Protein 7EE6 (pdb70)

Solvent-accessible surface area: 39726 Å² total; per-residue (Å²): 119,7,66,26,8,105,37,47,33,36,25,0,23,3,42,11,15,2,8,0,0,11,51,17,74,77,92,76,2,21,2,4,0,0,6,7,66,70,34,121,102,99,42,108,50,59,12,0,0,0,10,27,44,65,23,75,5,110,36,11,14,76,17,0,10,24,15,1,8,4,7,55,25,45,37,28,57,0,10,0,0,15,65,82,116,20,15,194,30,92,48,8,86,99,23,21,5,28,50,0,0,0,0,1,1,0,9,11,8,94,82,99,3,9,15,22,87,160,120,10,65,29,6,99,49,51,21,33,31,0,10,4,44,11,13,2,6,0,0,10,53,17,76,74,107,58,1,22,2,1,0,0,6,8,71,61,36,130,100,88,36,112,46,62,14,0,0,0,9,28,49,76,20,73,5,108,36,11,15,77,13,0,15,43,8,0,36,8,6,60,21,47,40,29,61,0,13,0,0,13,66,74,88,25,13,166,30,92,47,8,74,100,21,22,5,16,41,0,0,0,1,1,0,0,11,62,49,106,105,113,3,11,15,27,84,72,132,180,101,6,65,29,5,89,43,48,29,39,23,2,17,3,47,9,12,0,4,0,0,10,54,14,77,75,93,74,2,21,2,0,0,0,7,10,61,70,35,116,96,93,42,100,48,67,12,0,0,0,9,28,50,62,20,74,6,107,39,12,14,86,17,0,16,19,3,0,27,4,10,22,0,11,26,16,53,0,12,0,0,12,64,70,99,25,14,146,28,101,52,7,76,100,26,25,8,16,36,0,0,0,0,1,1,2,15,61,52,105,109,116,6,9,14,15,90,65,143,192,113,7,67,30,6,81,49,49,28,33,27,3,5,3,30,10,16,2,7,0,0,10,53,17,76,76,87,76,2,22,2,3,0,0,6,8,40,74,10,30,101,67,38,98,50,65,12,0,0,0,11,28,45,50,29,63,5,111,37,12,14,77,23,0,16,39,19,1,21,6,10,54,8,13,23,18,29,0,16,0,0,15,65,74,127,23,18,196,31,95,48,8,91,102,22,22,6,21,43,0,0,0,1,1,2,1,16,60,51,106,105,114,3,10,16,26,86,136,116,6,66,33,5,92,46,45,25,36,30,2,17,4,42,9,9,1,5,0,0,9,50,18,72,75,99,78,2,22,1,0,0,0,7,9,65,65,36,122,98,102,41,106,60,66,10,0,0,0,9,29,50,62,18,67,8,108,37,11,15,73,18,0,2,64,20,0,17,10,6,53,3,4,12,16,59,0,14,0,0,9,67,70,120,25,20,222,30,103,50,8,106,98,27,22,14,9,35,1,0,0,0,1,0,2,15,62,52,106,106,114,3,10,17,26,86,88,186,6,2,5,4,14,39,0,5,0,0,2,1,99,29,76,120,41,77,50,64,50,12,0,59,92,22,0,70,117,10,1,48,40,44,74,7,11,3,1,0,0,0,0,37,0,45,50,21,3,121,64,14,87,93,55,72,58,157,19,152,24,82,50,55,70,9,83,9,57,7,36,33,2,45,18,35,74,136,102,193,130,40,58,2,47,0,1,8,0,35,87,3,110,54,79,104,150,2,22,0,0,0,1,1,17,72,119,0,78,59,6,7,0,6,94,11,124,47,143,62,4,38,1,0,4,1,2,2,10,56,34,3,0,0,0,0,2,11,1,37,91,105,36,0,75,0,0,12,6,0,0,75,36,0,6,67,33,0,156,64,104,142,11,153,82,24,1,0,0,0,0,0,3,2,23,41,47,10,97,144,0,66,93,36,2,107,104,68,129,22,50,162,61,6,37,25,30,34,7,123,76,58,0,54,100,68,33,37,42,30,0,0,0,0,1,4,62,100,3,26,8,10,115,17,2,55,12,80,74,34,112,26,103,20,1,45,12,34,0,0,10,1,47,18,115,97,34,201,64,82,63,0,26,2,0,0,29,21,49,16,109,36,2,26,160,15,0,1,0,4,5,12,41,32,26,22,7,53,42,3,6,1,0,41,0,0,39,37,32,63,25,49,0,11,7,0,1,0,0,36,8,48,46,16,0,23,22,1,0,91,15,0,32,54,78,103,92,16,164,49,98,0,36,15,0,32,0,7,0,28,97,51,4,14,28,10,108,35,0,13,71,76,5,66,97,67,70,11,94,12,1,12,3,3,50,0,2,9,86,24,2,100,8,42,1,1,24,38,11,3,26,9,27,12,0,49,62,1,5,23,6,69,53,66,67,63,56,0,29,6,120,62,29,118,58,63,136,4,104,58,36,60,66,100,121,51,69,11,21,115,27,62,4,51,63,15,28,93,42,136,129,65,94,78,44,93,1,2,0,4,31,44,1,0,0,0,1,1,2,0,21,3,2,3,42,101,94,48,121,14,66,32,61,27,0,40,9,3,0,9,8,4,6,20,72

Secondary structure (DSSP, 8-state):
--TT-S-EEEEEEEEEEEEEEEEETTEEEEEEEEEEEBTTB--SS-EEEEESSSSS--TTHHHHHHHHHHHHHH---EEEEEESS----HHHHHHS-SPEEEEEEEBSSSS-BSS---/--TT-S-EEEEEEEEEEEEEEEEETTEEEEEEEEEEEBTTB--SS-EEEEESS-SS--S-HHHHHHHHHHHHHH---EEEEEESS----HHHHHHS-SPEEEEEEE-SBTTB-SS-----/--TT-S-EEEEEEEEEEEEEEEEETTEEEEEEEEEEEBTTB--SS-EEEEETTSSS--S-HHHHHHHHHHHHHH---EEEEEESS----HHHHHHS-SPEEEEEEE-SSSS--SS-----/--TT-S-EEEEEEEEEEEEEEEEETTEEEEEEEEEEEBTTB--SS-EEEEESSSSS--TTHHHHHHHHHHHHHH---EEEEEESS----HHHHHHS-SPEEEEEEEBSSSS-BSS---/--TT-S-EEEEEEEEEEEEEEEEETTEEEEEEEEEEEBTTB--SS-EEEEETTSSS--S-HHHHHHHHHHHHHH---EEEEEESS----HHHHHHS-SPEEEEEEE-SBTTB-SS----/-GGGS-EEEEE--BSSS-HHHIIIIIIHHHH-STTS-SEEEEES--S--TT-EE-------EES----EEEEEESS-SSS--EEEEEEEEE-SSS-EEEEEEEESS--SEEEEE--SSTTPPPEEEEEETTEEEEEEE--TTT-TTHHHHHHHHHHHHTSGGGTT-EEEEEEE-SS-HHHHHHHHHHTT-TTTEEEE--SS-SBTTSS--EEEEEETTSTTGGGEEEEE----SBSB--EEEEEPP--/--EEEEEESS-HHHHHHH-BB-S-SB--HHHHHTTTTSTTTT--BS-EEEES-HHHHHHHHHHHHT-TT--S-EEEEEEE--TTEEESHHHHHHHHTTT----HHHHHHHHHHTEEEESSPBPGGGEEEEEEEEE-TTT--EEEEEEEE-TT--------B-SPPTTPPPPPPP-----EEETTTEEGGGSGGGSB--------EEHHHHHHHHH--

InterPro domains:
  IPR008992 Enterotoxin [SSF50203] (18-135)

Foldseek 3Di:
DPPLQADKDWFKAFQDKDWDWDADPNDTKIKMKTFIDRVVHRDDPGMAMAICPFWPDNPCRVVVNVVSVVRNVVRATKMWRKDAQGDDPVVCCVVTRRIHTDDIWHAPDPPDTDDDYD/DDPLQAAKDWFKAFQDKDWDWDQDPNDTKIKMKTFIQRVPGRDPPGMAMAICPFWPDNPCRPVVVVVNVVRNVVRAIKMWRKAAQGDDRPVCCVVGHRIHTDDIWHAPDPPDTDDDYDDD/DDPLQADKDWQKAFQDKDWDWDQFPNDTKTKMKTAIQRVPHRDPPGIAMAICPFWPDNPCRVVVVVVSVVRNVVRAIKMWRWDAQGDPRPVVCVVTHRIHTDDIWHAPDPPDTDDDYDDD/DDPLQADKDWFKAFADKDWDWDQDPNDTKIKMKTAIARVPGHDDPGMAMAICPFWPDNPCRVVVVVVSVVRNVVRAIKMWGKDAQTDDRPVCCVVTHRIHTDDIWHAPDPPDTDDDYD/DDPLQADKDWFKAFQDKDWDWDQDPNDTKIKMKTAIDRVVHRDPPGIAMAICPFWPDNPCRVVVVVVRVVRNVVRATKMWRKDAQGDDRPVVCVVTHRIHTDDIWHAPDPPDTDDDYDD/DVQVFKEKEDEQAFDDDDLQCCVLPVVLVQADDPPHGAKYKYFQAQDHHPQWDWPPDQAQAPEDGADWTKTWHFSDDPVDTQIKIKIFHQADDPRHGGGIMMIHSDDFPHKHWHDFPDDSAHIKIWGHDVQEIEIEGAADQPALPCLLSNVVRVLVVQVPPVNVSHWYKYWYFSNHALVVSLVVCVVVVNNVQKDWAWDPWDFFPVGGTGTTMITGPPPPPPVQWHWAWDPDPNGRGTMIITHGHDPD/DFKWKAKAQDDCVACLVFFFFAQADDQAVLCVLLCQCFDQHVRHYLKAKTAPDPVVNQQQVLLQVVDPPHDGWMKMWMFTAAAQKEQCVQQVVVLVVLVDDDDPLSVVLRVVANIIMGSGTGHSQGTFKIWIWDADPVPSGIDTDDIGGRPNHHPDPGHYHHHHNPPRPRHDDDDDDFRWATGPSHGPSSANRRTDDCHDDDGTDGCVVVVVVVPDD

Structure (mmCIF, N/CA/C/O backbone):
data_7EE6
#
_entry.id   7EE6
#
_cell.length_a   115.997
_cell.length_b   184.170
_cell.length_c   68.838
_cell.angle_alpha   90.000
_cell.angle_beta   90.000
_cell.angle_gamma   90.000
#
_symmetry.space_group_name_H-M   'P 21 21 2'
#
loop_
_entity.id
_entity.type
_entity.pdbx_description
1 polymer 'Subtilase cytotoxin subunit B-like protein'
2 polymer 'Cytolethal distending toxin subunit B family protein'
3 polymer 'Pertussis-like toxin subunit ArtA'
4 non-polymer DI(HYDROXYETHYL)ETHER
5 non-polymer ACETONE
6 non-polymer GLYCEROL
7 non-polymer 'CITRATE ANION'
8 water water
#
loop_
_atom_site.group_PDB
_atom_site.id
_atom_site.type_symbol
_atom_site.label_atom_id
_atom_site.label_alt_id
_atom_site.label_comp_id
_atom_site.label_asym_id
_atom_site.label_entity_id
_atom_site.label_seq_id
_atom_site.pdbx_PDB_ins_code
_atom_site.Cartn_x
_atom_site.Cartn_y
_atom_site.Cartn_z
_atom_site.occupancy
_atom_site.B_iso_or_equiv
_atom_site.auth_seq_id
_atom_site.auth_comp_id
_atom_site.auth_asym_id
_atom_site.auth_atom_id
_atom_site.pdbx_PDB_model_num
ATOM 1 N N . ALA A 1 1 ? -2.17300 80.02400 53.21200 1.000 54.73025 22 ALA A N 1
ATOM 2 C CA . ALA A 1 1 ? -1.43200 80.76900 52.20100 1.000 55.26452 22 ALA A CA 1
ATOM 3 C C . ALA A 1 1 ? -2.35300 81.33500 51.11400 1.000 49.41908 22 ALA A C 1
ATOM 4 O O . ALA A 1 1 ? -2.63000 82.53500 51.11200 1.000 49.77176 22 ALA A O 1
ATOM 6 N N . MET A 1 2 ? -2.83700 80.48700 50.19800 1.000 47.97680 23 MET A N 1
ATOM 7 C CA . MET A 1 2 ? -3.74900 80.96000 49.15500 1.000 45.44229 23 MET A CA 1
ATOM 8 C C . MET A 1 2 ? -5.09900 81.30500 49.76700 1.000 42.05504 23 MET A C 1
ATOM 9 O O . MET A 1 2 ? -5.76900 80.42800 50.31400 1.000 44.33163 23 MET A O 1
ATOM 14 N N . ALA A 1 3 ? -5.51000 82.56700 49.65000 1.000 41.96556 24 ALA A N 1
ATOM 15 C CA . ALA A 1 3 ? -6.79100 82.99900 50.19600 1.000 43.61049 24 ALA A CA 1
ATOM 16 C C . ALA A 1 3 ? -7.95500 82.22700 49.56800 1.000 44.88959 24 ALA A C 1
ATOM 17 O O . ALA A 1 3 ? -8.01900 82.03800 48.34500 1.000 39.56790 24 ALA A O 1
ATOM 19 N N . ASP A 1 4 ? -8.87400 81.77800 50.43200 1.000 42.45772 25 ASP A N 1
ATOM 20 C CA . ASP A 1 4 ? -10.04900 80.97000 50.10100 1.000 41.04966 25 ASP A CA 1
ATOM 21 C C . ASP A 1 4 ? -9.69200 79.53300 49.72700 1.000 42.31034 25 ASP A C 1
ATOM 22 O O . ASP A 1 4 ? -10.54500 78.78800 49.21500 1.000 38.51778 25 ASP A O 1
ATOM 27 N N . TYR A 1 5 ? -8.46400 79.09600 50.02400 1.000 40.99439 26 TYR A N 1
ATOM 28 C CA . TYR A 1 5 ? -8.06300 77.70900 49.79900 1.000 36.88337 26 TYR A CA 1
ATOM 29 C C . TYR A 1 5 ? -7.75700 76.97300 51.10500 1.000 40.42327 26 TYR A C 1
ATOM 30 O O . TYR A 1 5 ? -7.15100 75.89500 51.07700 1.000 38.05456 26 TYR A O 1
ATOM 39 N N . ASP A 1 6 ? -8.19500 77.52000 52.24800 1.000 37.47818 27 ASP A N 1
ATOM 40 C CA . ASP A 1 6 ? -7.91700 76.93000 53.55800 1.000 40.24430 27 ASP A CA 1
ATOM 41 C C . ASP A 1 6 ? -8.86900 75.80700 53.93800 1.000 41.06019 27 ASP A C 1
ATOM 42 O O . ASP A 1 6 ? -8.55600 75.04300 54.85500 1.000 40.43906 27 ASP A O 1
ATOM 47 N N . THR A 1 7 ? -10.02400 75.69900 53.28700 1.000 38.10457 28 THR A N 1
ATOM 48 C CA . THR A 1 7 ? -11.02800 74.71300 53.65600 1.000 36.86495 28 THR A CA 1
ATOM 49 C C . THR A 1 7 ? -11.33000 73.82200 52.46000 1.000 38.37565 28 THR A C 1
ATOM 50 O O . THR A 1 7 ? -11.77000 74.30800 51.41200 1.000 37.26499 28 THR A O 1
ATOM 54 N N . TYR A 1 8 ? -11.11300 72.52200 52.62900 1.000 35.34634 29 TYR A N 1
ATOM 55 C CA . TYR A 1 8 ? -11.31000 71.56400 51.55600 1.000 38.34933 29 TYR A CA 1
ATOM 56 C C . TYR A 1 8 ? -11.71400 70.22400 52.15600 1.000 38.60989 29 TYR A C 1
ATOM 57 O O . TYR A 1 8 ? -11.52400 69.98600 53.35100 1.000 36.90442 29 TYR A O 1
ATOM 66 N N . VAL A 1 9 ? -12.28200 69.35300 51.31100 1.000 36.67545 30 VAL A N 1
ATOM 67 C CA . VAL A 1 9 ? -12.53200 67.94600 51.64300 1.000 33.92775 30 VAL A CA 1
ATOM 68 C C . VAL A 1 9 ? -11.95600 67.07700 50.52300 1.000 38.38355 30 VAL A C 1
ATOM 69 O O . VAL A 1 9 ? -12.17400 67.35400 49.33400 1.000 37.14656 30 VAL A O 1
ATOM 73 N N . SER A 1 10 ? -11.20800 66.04000 50.90200 1.000 37.21236 31 SER A N 1
ATOM 74 C CA . SER A 1 10 ? -10.35300 65.29300 49.99200 1.000 37.12814 31 SER A CA 1
ATOM 75 C C . SER A 1 10 ? -10.90400 63.89900 49.74800 1.000 37.61240 31 SER A C 1
ATOM 76 O O . SER A 1 10 ? -11.54600 63.30300 50.61700 1.000 37.47555 31 SER A O 1
ATOM 79 N N . ASN A 1 11 ? -10.60000 63.36300 48.56700 1.000 37.32553 32 ASN A N 1
ATOM 80 C CA . ASN A 1 11 ? -10.94500 61.98500 48.22900 1.000 37.95718 32 ASN A CA 1
ATOM 81 C C . ASN A 1 11 ? -12.44900 61.74000 48.36400 1.000 41.41549 32 ASN A C 1
ATOM 82 O O . ASN A 1 11 ? -12.89900 60.78400 49.00700 1.000 42.29454 32 ASN A O 1
ATOM 87 N N . VAL A 1 12 ? -13.22900 62.63400 47.76600 1.000 36.11749 33 VAL A N 1
ATOM 88 C CA . VAL A 1 12 ? -14.66200 62.47900 47.68900 1.000 36.23329 33 VAL A CA 1
ATOM 89 C C . VAL A 1 12 ? -15.03100 62.23500 46.22900 1.000 38.90730 33 VAL A C 1
ATOM 90 O O . VAL A 1 12 ? -14.19300 62.30800 45.32800 1.000 36.12012 33 VAL A O 1
ATOM 94 N N . GLN A 1 13 ? -16.29800 61.89200 46.00700 1.000 35.47004 34 GLN A N 1
ATOM 95 C CA . GLN A 1 13 ? -16.83900 61.73300 44.67200 1.000 35.85693 34 GLN A CA 1
ATOM 96 C C . GLN A 1 13 ? -18.06300 62.62100 44.57400 1.000 37.48871 34 GLN A C 1
ATOM 97 O O . GLN A 1 13 ? -18.77800 62.81100 45.56300 1.000 37.17551 34 GLN A O 1
ATOM 103 N N . ILE A 1 14 ? -18.27500 63.20900 43.40100 1.000 34.82786 35 ILE A N 1
ATOM 104 C CA . ILE A 1 14 ? -19.47100 64.00400 43.17900 1.000 30.96687 35 ILE A CA 1
ATOM 105 C C . ILE A 1 14 ? -20.56400 63.03700 42.75000 1.000 32.64339 35 ILE A C 1
ATOM 106 O O . ILE A 1 14 ? -20.50100 62.47300 41.65300 1.000 33.12502 35 ILE A O 1
ATOM 111 N N . ASN A 1 15 ? -21.55700 62.82600 43.61900 1.000 32.45126 36 ASN A N 1
ATOM 112 C CA . ASN A 1 15 ? -22.61600 61.86200 43.34100 1.000 35.08315 36 ASN A CA 1
ATOM 113 C C . ASN A 1 15 ? -23.97800 62.51100 43.15000 1.000 33.92249 36 ASN A C 1
ATOM 114 O O . ASN A 1 15 ? -24.97200 61.79200 43.02900 1.000 36.18065 36 ASN A O 1
ATOM 119 N N . ASN A 1 16 ? -24.06600 63.83500 43.13800 1.000 33.58034 37 ASN A N 1
ATOM 120 C CA . ASN A 1 16 ? -25.33500 64.55400 42.85600 1.000 34.05145 37 ASN A CA 1
ATOM 121 C C . ASN A 1 16 ? -24.99500 65.88500 42.18400 1.000 35.66217 37 ASN A C 1
ATOM 122 O O . ASN A 1 16 ? -23.92400 66.36600 42.39800 1.000 35.68059 37 ASN A O 1
ATOM 127 N N . LEU A 1 17 ? -25.92700 66.45300 41.44100 1.000 31.73538 38 LEU A N 1
ATOM 128 C CA . LEU A 1 17 ? -25.68000 67.68700 40.67500 1.000 34.00145 38 LEU A CA 1
ATOM 129 C C . LEU A 1 17 ? -26.97500 68.46400 40.54500 1.000 36.37278 38 LEU A C 1
ATOM 130 O O . LEU A 1 17 ? -27.97300 67.85000 40.35300 1.000 34.86471 38 LEU A O 1
ATOM 135 N N . SER A 1 18 ? -26.90900 69.77700 40.59600 1.000 32.10385 39 SER A N 1
ATOM 136 C CA . SER A 1 18 ? -28.12000 70.60200 40.45400 1.000 33.31978 39 SER A CA 1
ATOM 137 C C . SER A 1 18 ? -27.79300 71.82600 39.61900 1.000 35.62006 39 SER A C 1
ATOM 138 O O . SER A 1 18 ? -26.86300 72.48600 39.94800 1.000 35.17001 39 SER A O 1
ATOM 141 N N . TYR A 1 19 ? -28.54700 72.07300 38.56500 1.000 31.86435 40 TYR A N 1
ATOM 142 C CA . TYR A 1 19 ? -28.38100 73.30100 37.80800 1.000 30.91950 40 TYR A CA 1
ATOM 143 C C . TYR A 1 19 ? -29.73700 73.96000 37.64300 1.000 33.14345 40 TYR A C 1
ATOM 144 O O . TYR A 1 19 ? -30.72400 73.28200 37.32200 1.000 34.28569 40 TYR A O 1
ATOM 153 N N . GLY A 1 20 ? -29.78500 75.28200 37.85500 1.000 32.61444 41 GLY A N 1
ATOM 154 C CA . GLY A 1 20 ? -31.05700 75.98800 37.80500 1.000 32.74340 41 GLY A CA 1
ATOM 155 C C . GLY A 1 20 ? -30.89500 77.47100 37.55100 1.000 35.48320 41 GLY A C 1
ATOM 156 O O . GLY A 1 20 ? -29.80400 78.03800 37.65600 1.000 32.26703 41 GLY A O 1
ATOM 157 N N . VAL A 1 21 ? -32.01400 78.09500 37.17900 1.000 34.27253 42 VAL A N 1
ATOM 158 C CA . VAL A 1 21 ? -32.11800 79.54400 37.04700 1.000 33.70667 42 VAL A CA 1
ATOM 159 C C . VAL A 1 21 ? -33.05300 80.02300 38.14900 1.000 36.42016 42 VAL A C 1
ATOM 160 O O . VAL A 1 21 ? -34.03500 79.35100 38.47600 1.000 37.51502 42 VAL A O 1
ATOM 164 N N . TYR A 1 22 ? -32.73700 81.16000 38.75000 1.000 37.41764 43 TYR A N 1
ATOM 165 C CA . TYR A 1 22 ? -33.41700 81.52100 39.98400 1.000 37.32553 43 TYR A CA 1
ATOM 166 C C . TYR A 1 22 ? -33.31100 83.02500 40.20500 1.000 39.23892 43 TYR A C 1
ATOM 167 O O . TYR A 1 22 ? -32.28100 83.63600 39.88400 1.000 38.17300 43 TYR A O 1
ATOM 176 N N . THR A 1 23 ? -34.37700 83.61000 40.75200 1.000 38.78360 44 THR A N 1
ATOM 177 C CA . THR A 1 23 ? -34.38500 85.02000 41.13600 1.000 43.11306 44 THR A CA 1
ATOM 178 C C . THR A 1 23 ? -33.98800 85.15400 42.60500 1.000 42.01556 44 THR A C 1
ATOM 179 O O . THR A 1 23 ? -34.58600 84.50800 43.47200 1.000 42.50510 44 THR A O 1
ATOM 183 N N . SER A 1 24 ? -32.98600 85.99000 42.88400 1.000 41.11282 45 SER A N 1
ATOM 184 C CA . SER A 1 24 ? -32.53100 86.20100 44.25400 1.000 45.27122 45 SER A CA 1
ATOM 185 C C . SER A 1 24 ? -32.08000 87.64900 44.42100 1.000 45.24490 45 SER A C 1
ATOM 186 O O . SER A 1 24 ? -31.27800 88.14300 43.62100 1.000 41.41286 45 SER A O 1
ATOM 189 N N . GLY A 1 25 ? -32.59500 88.32100 45.45400 1.000 47.73204 46 GLY A N 1
ATOM 190 C CA . GLY A 1 25 ? -32.30700 89.73600 45.69700 1.000 46.39767 46 GLY A CA 1
ATOM 191 C C . GLY A 1 25 ? -32.60800 90.67700 44.54900 1.000 46.63717 46 GLY A C 1
ATOM 192 O O . GLY A 1 25 ? -31.85500 91.63500 44.32600 1.000 46.73981 46 GLY A O 1
ATOM 193 N N . GLY A 1 26 ? -33.69400 90.43400 43.80900 1.000 44.97381 47 GLY A N 1
ATOM 194 C CA . GLY A 1 26 ? -34.01500 91.24100 42.64400 1.000 44.04739 47 GLY A CA 1
ATOM 195 C C . GLY A 1 26 ? -33.11900 91.03100 41.45000 1.000 41.86818 47 GLY A C 1
ATOM 196 O O . GLY A 1 26 ? -33.17100 91.82100 40.50400 1.000 46.28713 47 GLY A O 1
ATOM 197 N N . LYS A 1 27 ? -32.29900 90.00300 41.45900 1.000 39.59159 48 LYS A N 1
ATOM 198 C CA . LYS A 1 27 ? -31.35600 89.72700 40.38800 1.000 40.73383 48 LYS A CA 1
ATOM 199 C C . LYS A 1 27 ? -31.63400 88.34100 39.83400 1.000 41.67079 48 LYS A C 1
ATOM 200 O O . LYS A 1 27 ? -32.02600 87.43000 40.58400 1.000 40.76541 48 LYS A O 1
ATOM 206 N N . GLU A 1 28 ? -31.46000 88.20300 38.51500 1.000 39.64686 49 GLU A N 1
ATOM 207 C CA . GLU A 1 28 ? -31.66400 86.94700 37.79900 1.000 38.89414 49 GLU A CA 1
ATOM 208 C C . GLU A 1 28 ? -30.36100 86.15200 37.77600 1.000 37.79927 49 GLU A C 1
ATOM 209 O O . GLU A 1 28 ? -29.41100 86.53300 37.08500 1.000 39.11258 49 GLU A O 1
ATOM 215 N N . THR A 1 29 ? -30.32300 85.03800 38.49700 1.000 36.49385 50 THR A N 1
ATOM 216 C CA . THR A 1 29 ? -29.10600 84.24400 38.63000 1.000 35.21738 50 THR A CA 1
ATOM 217 C C . THR A 1 29 ? -29.20600 82.92700 37.86900 1.000 37.41238 50 THR A C 1
ATOM 218 O O . THR A 1 29 ? -30.29700 82.43400 37.57200 1.000 36.99654 50 THR A O 1
ATOM 222 N N . GLN A 1 30 ? -28.03600 82.34800 37.59000 1.000 35.04104 51 GLN A N 1
ATOM 223 C CA . GLN A 1 30 ? -27.86500 80.91700 37.43000 1.000 31.91962 51 GLN A CA 1
ATOM 224 C C . GLN A 1 30 ? -27.07800 80.38800 38.62300 1.000 35.65427 51 GLN A C 1
ATOM 225 O O . GLN A 1 30 ? -26.22600 81.08700 39.17500 1.000 34.13304 51 GLN A O 1
ATOM 231 N N . PHE A 1 31 ? -27.32700 79.13200 38.98300 1.000 31.29586 52 PHE A N 1
ATOM 232 C CA . PHE A 1 31 ? -26.53300 78.46900 40.00300 1.000 33.87248 52 PHE A CA 1
ATOM 233 C C . PHE A 1 31 ? -26.38700 77.00400 39.62800 1.000 35.18053 52 PHE A C 1
ATOM 234 O O . PHE A 1 31 ? -27.17900 76.45200 38.85300 1.000 34.02776 52 PHE A O 1
ATOM 242 N N . PHE A 1 32 ? -25.35500 76.38000 40.18100 1.000 34.58046 53 PHE A N 1
ATOM 243 C CA . PHE A 1 32 ? -25.27700 74.93000 40.21200 1.000 34.37254 53 PHE A CA 1
ATOM 244 C C . PHE A 1 32 ? -24.70100 74.51500 41.55800 1.000 35.68323 53 PHE A C 1
ATOM 245 O O . PHE A 1 32 ? -24.05000 75.30800 42.24900 1.000 32.07490 53 PHE A O 1
ATOM 253 N N . CYS A 1 33 ? -25.00300 73.27900 41.95200 1.000 33.61192 54 CYS A N 1
ATOM 254 C CA . CYS A 1 33 ? -24.52300 72.73800 43.21400 1.000 37.45186 54 CYS A CA 1
ATOM 255 C C . CYS A 1 33 ? -24.06000 71.31700 42.98300 1.000 37.51766 54 CYS A C 1
ATOM 256 O O . CYS A 1 33 ? -24.57500 70.61100 42.11100 1.000 37.25447 54 CYS A O 1
ATOM 259 N N . ILE A 1 34 ? -23.07800 70.90800 43.77400 1.000 35.84377 55 ILE A N 1
ATOM 260 C CA . ILE A 1 34 ? -22.59900 69.54100 43.73000 1.000 34.44360 55 ILE A CA 1
ATOM 261 C C . ILE A 1 34 ? -22.93000 68.86700 45.05200 1.000 36.44911 55 ILE A C 1
ATOM 262 O O . ILE A 1 34 ? -22.97000 69.50700 46.10800 1.000 38.24406 55 ILE A O 1
ATOM 267 N N . GLY A 1 35 ? -23.22400 67.57600 44.97800 1.000 36.81494 56 GLY A N 1
ATOM 268 C CA . GLY A 1 35 ? -23.37500 66.72800 46.15100 1.000 34.54362 56 GLY A CA 1
ATOM 269 C C . GLY A 1 35 ? -22.22100 65.73900 46.21000 1.000 36.32014 56 GLY A C 1
ATOM 270 O O . GLY A 1 35 ? -21.71000 65.29500 45.17300 1.000 35.46215 56 GLY A O 1
ATOM 271 N N . LEU A 1 36 ? -21.80500 65.41000 47.42200 1.000 34.74627 57 LEU A N 1
ATOM 272 C CA . LEU A 1 36 ? -20.60400 64.62800 47.65700 1.000 38.25195 57 LEU A CA 1
ATOM 273 C C . LEU A 1 36 ? -20.94100 63.37800 48.45200 1.000 41.19704 57 LEU A C 1
ATOM 274 O O . LEU A 1 36 ? -21.86500 63.36800 49.27700 1.000 39.84162 57 LEU A O 1
ATOM 279 N N . LYS A 1 37 ? -20.15900 62.33500 48.19600 1.000 38.32038 58 LYS A N 1
ATOM 280 C CA . LYS A 1 37 ? -20.04400 61.18800 49.07600 1.000 44.94223 58 LYS A CA 1
ATOM 281 C C . LYS A 1 37 ? -18.56500 60.85700 49.22200 1.000 45.40281 58 LYS A C 1
ATOM 282 O O . LYS A 1 37 ? -17.71700 61.35200 48.47100 1.000 42.48667 58 LYS A O 1
ATOM 288 N N . HIS A 1 38 ? -18.27100 60.02100 50.21500 1.000 52.37996 59 HIS A N 1
ATOM 289 C CA . HIS A 1 38 ? -16.93700 59.50200 50.50900 1.000 50.52185 59 HIS A CA 1
ATOM 290 C C . HIS A 1 38 ? -17.00100 57.98100 50.38500 1.000 55.37769 59 HIS A C 1
ATOM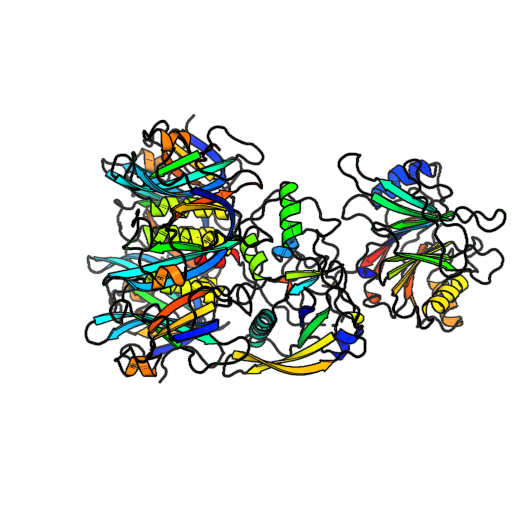 291 O O . HIS A 1 38 ? -17.18300 57.26800 51.37700 1.000 55.48034 59 HIS A O 1
ATOM 298 N N . GLY A 1 39 ? -16.85900 57.48800 49.15500 1.000 49.20064 60 GLY A N 1
ATOM 299 C CA . GLY A 1 39 ? -17.06600 56.07900 48.88400 1.000 54.95133 60 GLY A CA 1
ATOM 300 C C . GLY A 1 39 ? -18.51000 55.65400 49.09700 1.000 59.65978 60 GLY A C 1
ATOM 301 O O . GLY A 1 39 ? -19.42800 56.19200 48.46500 1.000 57.60691 60 GLY A O 1
ATOM 302 N N . SER A 1 40 ? -18.73000 54.69500 49.99000 1.000 60.80992 61 SER A N 1
ATOM 303 C CA . SER A 1 40 ? -20.07800 54.27500 50.34800 1.000 63.64710 61 SER A CA 1
ATOM 304 C C . SER A 1 40 ? -20.63400 55.04700 51.53700 1.000 63.40497 61 SER A C 1
ATOM 305 O O . SER A 1 40 ? -21.76700 54.78800 51.95800 1.000 65.60523 61 SER A O 1
ATOM 308 N N . GLU A 1 41 ? -19.87300 55.99500 52.06300 1.000 63.96030 62 GLU A N 1
ATOM 309 C CA . GLU A 1 41 ? -20.19400 56.70900 53.28800 1.000 65.16834 62 GLU A CA 1
ATOM 310 C C . GLU A 1 41 ? -20.83100 58.05000 52.92900 1.000 62.02586 62 GLU A C 1
ATOM 311 O O . GLU A 1 41 ? -20.40900 58.71200 51.97500 1.000 55.93039 62 GLU A O 1
ATOM 317 N N . ALA A 1 42 ? -21.85300 58.44000 53.68000 1.000 62.43643 63 ALA A N 1
ATOM 318 C CA . ALA A 1 42 ? -22.38400 59.79400 53.59700 1.000 59.05445 63 ALA A CA 1
ATOM 319 C C . ALA A 1 42 ? -21.60400 60.68900 54.55900 1.000 54.89606 63 ALA A C 1
ATOM 320 O O . ALA A 1 42 ? -21.20700 60.25200 55.64200 1.000 59.12551 63 ALA A O 1
ATOM 322 N N . ILE A 1 43 ? -21.35300 61.93100 54.14400 1.000 52.10362 64 ILE A N 1
ATOM 323 C CA . ILE A 1 43 ? -20.62500 62.89600 54.96100 1.000 49.49804 64 ILE A CA 1
ATOM 324 C C . ILE A 1 43 ? -21.53300 64.08800 55.23000 1.000 50.10074 64 ILE A C 1
ATOM 325 O O . ILE A 1 43 ? -22.48600 64.35100 54.49500 1.000 50.37446 64 ILE A O 1
ATOM 330 N N . SER A 1 44 ? -21.24600 64.80000 56.32000 1.000 49.67438 65 SER A N 1
ATOM 331 C CA . SER A 1 44 ? -22.13700 65.88400 56.72800 1.000 55.59614 65 SER A CA 1
ATOM 332 C C . SER A 1 44 ? -22.01700 67.08100 55.78800 1.000 52.00624 65 SER A C 1
ATOM 333 O O . SER A 1 44 ? -23.02800 67.64300 55.35700 1.000 55.50929 65 SER A O 1
ATOM 336 N N . ILE A 1 45 ? -20.79200 67.48400 55.45600 1.000 50.36657 66 ILE A N 1
ATOM 337 C CA . ILE A 1 45 ? -20.56500 68.60300 54.53300 1.000 51.51933 66 ILE A CA 1
ATOM 338 C C . ILE A 1 45 ? -20.50600 68.01800 53.12300 1.000 50.35077 66 ILE A C 1
ATOM 339 O O . ILE A 1 45 ? -19.44700 67.64100 52.61600 1.000 48.26368 66 ILE A O 1
ATOM 344 N N . ASN A 1 46 ? -21.67100 67.94700 52.47100 1.000 47.36094 67 ASN A N 1
ATOM 345 C CA . ASN A 1 46 ? -21.77700 67.20900 51.21700 1.000 45.46071 67 ASN A CA 1
ATOM 346 C C . ASN A 1 46 ? -22.45300 68.01700 50.11300 1.000 45.91866 67 ASN A C 1
ATOM 347 O O . ASN A 1 46 ? -22.99700 67.42200 49.17000 1.000 41.98135 67 ASN A O 1
ATOM 352 N N . ALA A 1 47 ? -22.47800 69.34900 50.23300 1.000 43.18676 68 ALA A N 1
ATOM 353 C CA . ALA A 1 47 ? -23.02200 70.20700 49.19100 1.000 40.72857 68 ALA A CA 1
ATOM 354 C C . ALA A 1 47 ? -22.34600 71.57500 49.24900 1.000 43.15517 68 ALA A C 1
ATOM 355 O O . ALA A 1 47 ? -22.00500 72.08100 50.32500 1.000 45.43439 68 ALA A O 1
ATOM 357 N N . MET A 1 48 ? -22.15600 72.15000 48.07100 1.000 36.63334 69 MET A N 1
ATOM 358 C CA . MET A 1 48 ? -21.59000 73.46700 47.85800 1.000 39.58633 69 MET A CA 1
ATOM 359 C C . MET A 1 48 ? -21.93400 73.91800 46.44500 1.000 38.75728 69 MET A C 1
ATOM 360 O O . MET A 1 48 ? -22.07100 73.10200 45.53100 1.000 36.52543 69 MET A O 1
ATOM 365 N N . CYS A 1 49 ? -22.11700 75.22800 46.29600 1.000 36.33857 70 CYS A N 1
ATOM 366 C CA . CYS A 1 49 ? -22.76000 75.81000 45.13200 1.000 35.26212 70 CYS A CA 1
ATOM 367 C C . CYS A 1 49 ? -21.91000 76.94200 44.57600 1.000 34.10146 70 CYS A C 1
ATOM 368 O O . CYS A 1 49 ? -20.99700 77.45100 45.23800 1.000 30.98793 70 CYS A O 1
ATOM 371 N N . LYS A 1 50 ? -22.26400 77.35800 43.35400 1.000 32.50653 71 LYS A N 1
ATOM 372 C CA . LYS A 1 50 ? -21.66900 78.51400 42.70400 1.000 33.07502 71 LYS A CA 1
ATOM 373 C C . LYS A 1 50 ? -22.76500 79.26300 41.95100 1.000 33.03291 71 LYS A C 1
ATOM 374 O O . LYS A 1 50 ? -23.61300 78.64200 41.30300 1.000 30.98266 71 LYS A O 1
ATOM 380 N N . VAL A 1 51 ? -22.75800 80.59300 42.05600 1.000 33.54086 72 VAL A N 1
ATOM 381 C CA . VAL A 1 51 ? -23.78700 81.45500 41.46600 1.000 34.54625 72 VAL A CA 1
ATOM 382 C C . VAL A 1 51 ? -23.11100 82.39400 40.47700 1.000 34.51730 72 VAL A C 1
ATOM 383 O O . VAL A 1 51 ? -21.97200 82.82000 40.70400 1.000 33.62772 72 VAL A O 1
ATOM 387 N N . ASP A 1 52 ? -23.78500 82.69800 39.35900 1.000 34.11462 73 ASP A N 1
ATOM 388 C CA . ASP A 1 52 ? -23.05400 83.44600 38.33700 1.000 35.16211 73 ASP A CA 1
ATOM 389 C C . ASP A 1 52 ? -22.90500 84.92600 38.69600 1.000 34.61731 73 ASP A C 1
ATOM 390 O O . ASP A 1 52 ? -21.86000 85.51100 38.40300 1.000 34.47782 73 ASP A O 1
ATOM 395 N N . VAL A 1 53 ? -23.88400 85.52900 39.36700 1.000 35.54110 74 VAL A N 1
ATOM 396 C CA . VAL A 1 53 ? -23.85700 86.96100 39.65700 1.000 37.34921 74 VAL A CA 1
ATOM 397 C C . VAL A 1 53 ? -23.78400 87.23800 41.16300 1.000 38.66516 74 VAL A C 1
ATOM 398 O O . VAL A 1 53 ? -24.11200 88.32200 41.60600 1.000 38.12562 74 VAL A O 1
ATOM 402 N N . TYR A 1 54 ? -23.35000 86.25200 41.94900 1.000 38.53357 75 TYR A N 1
ATOM 403 C CA . TYR A 1 54 ? -23.19600 86.38700 43.39000 1.000 36.50174 75 TYR A CA 1
ATOM 404 C C . TYR A 1 54 ? -21.98800 85.57600 43.83500 1.000 36.81494 75 TYR A C 1
ATOM 405 O O . TYR A 1 54 ? -21.46300 84.73500 43.09300 1.000 34.71995 75 TYR A O 1
ATOM 414 N N . GLY A 1 55 ? -21.55700 85.83600 45.05800 1.000 35.79903 76 GLY A N 1
ATOM 415 C CA . GLY A 1 55 ? -20.47800 85.10200 45.68500 1.000 38.35460 76 GLY A CA 1
ATOM 416 C C . GLY A 1 55 ? -19.18000 85.89400 45.73900 1.000 39.61528 76 GLY A C 1
ATOM 417 O O . GLY A 1 55 ? -19.06200 87.00900 45.22800 1.000 33.76721 76 GLY A O 1
ATOM 418 N N . ASN A 1 56 ? -18.18800 85.26100 46.38700 1.000 37.32816 77 ASN A N 1
ATOM 419 C CA . ASN A 1 56 ? -16.85800 85.85600 46.49200 1.000 38.15194 77 ASN A CA 1
ATOM 420 C C . ASN A 1 56 ? -16.11700 85.85100 45.15500 1.000 39.96005 77 ASN A C 1
ATOM 421 O O . ASN A 1 56 ? -15.27000 86.71900 44.91900 1.000 37.88349 77 ASN A O 1
ATOM 426 N N . HIS A 1 57 ? -16.39300 84.87600 44.28300 1.000 36.79652 78 HIS A N 1
ATOM 427 C CA . HIS A 1 57 ? -15.73800 84.79600 42.97400 1.000 34.52256 78 HIS A CA 1
ATOM 428 C C . HIS A 1 57 ? -16.81300 84.48600 41.94000 1.000 34.73311 78 HIS A C 1
ATOM 429 O O . HIS A 1 57 ? -17.28600 83.35400 41.85900 1.000 38.58357 78 HIS A O 1
ATOM 436 N N . LYS A 1 58 ? -17.21400 85.49900 41.16600 1.000 33.98039 79 LYS A N 1
ATOM 437 C CA . LYS A 1 58 ? -18.25700 85.32500 40.16200 1.000 34.86997 79 LYS A CA 1
ATOM 438 C C . LYS A 1 58 ? -17.72700 84.69900 38.88600 1.000 34.88050 79 LYS A C 1
ATOM 439 O O . LYS A 1 58 ? -18.51300 84.13800 38.10900 1.000 31.80118 79 LYS A O 1
ATOM 445 N N . GLN A 1 59 ? -16.42800 84.82500 38.63600 1.000 29.56144 80 GLN A N 1
ATOM 446 C CA . GLN A 1 59 ? -15.85700 84.32200 37.40600 1.000 35.58585 80 GLN A CA 1
ATOM 447 C C . GLN A 1 59 ? -15.85000 82.78800 37.40700 1.000 33.00133 80 GLN A C 1
ATOM 448 O O . GLN A 1 59 ? -15.86900 82.13600 38.45400 1.000 31.12478 80 GLN A O 1
ATOM 454 N N . GLY A 1 60 ? -15.82800 82.21800 36.20900 1.000 29.65356 81 GLY A N 1
ATOM 455 C CA . GLY A 1 60 ? -15.59500 80.79500 36.07300 1.000 33.47243 81 GLY A CA 1
ATOM 456 C C . GLY A 1 60 ? -16.84400 79.95400 36.18600 1.000 31.68011 81 GLY A C 1
ATOM 457 O O . GLY A 1 60 ? -16.73800 78.74400 36.40700 1.000 29.89832 81 GLY A O 1
ATOM 458 N N . PHE A 1 61 ? -18.02400 80.55800 36.01500 1.000 30.50892 82 PHE A N 1
ATOM 459 C CA . PHE A 1 61 ? -19.25500 79.82200 36.23500 1.000 31.20901 82 PHE A CA 1
ATOM 460 C C . PHE A 1 61 ? -19.36100 78.64900 35.27300 1.000 29.70883 82 PHE A C 1
ATOM 461 O O . PHE A 1 61 ? -19.57700 77.50700 35.70000 1.000 30.83001 82 PHE A O 1
ATOM 469 N N . ASP A 1 62 ? -19.19100 78.91500 33.96900 1.000 28.81661 83 ASP A N 1
ATOM 470 C CA . ASP A 1 62 ? -19.31100 77.86600 32.96200 1.000 30.57998 83 ASP A CA 1
ATOM 471 C C . ASP 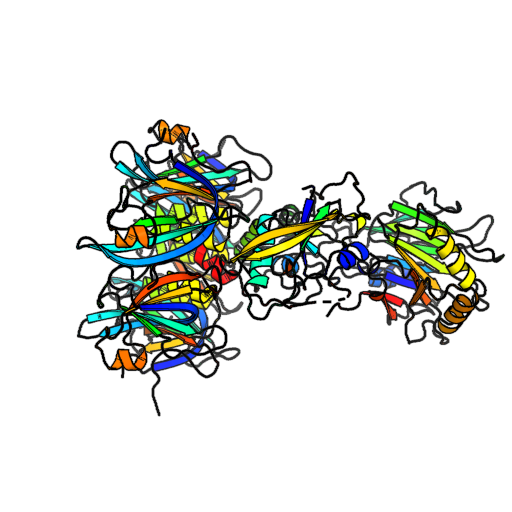A 1 62 ? -18.22900 76.80300 33.13900 1.000 31.95646 83 ASP A C 1
ATOM 472 O O . ASP A 1 62 ? -18.50400 75.59200 33.05800 1.000 31.00372 83 ASP A O 1
ATOM 477 N N . ASN A 1 63 ? -16.99100 77.23100 33.37800 1.000 29.41932 84 ASN A N 1
ATOM 478 C CA . ASN A 1 63 ? -15.91300 76.25400 33.48800 1.000 32.17228 84 ASN A CA 1
ATOM 479 C C . ASN A 1 63 ? -16.08800 75.37100 34.71900 1.000 31.45904 84 ASN A C 1
ATOM 480 O O . ASN A 1 63 ? -15.93500 74.15000 34.62600 1.000 28.73766 84 ASN A O 1
ATOM 485 N N . MET A 1 64 ? -16.45800 75.95900 35.86700 1.000 30.83528 85 MET A N 1
ATOM 486 C CA . MET A 1 64 ? -16.71500 75.14800 37.05500 1.000 32.10648 85 MET A CA 1
ATOM 487 C C . MET A 1 64 ? -17.93400 74.24900 36.86400 1.000 32.57496 85 MET A C 1
ATOM 488 O O . MET A 1 64 ? -17.94900 73.11000 37.35600 1.000 32.22755 85 MET A O 1
ATOM 493 N N A LEU A 1 65 ? -18.96800 74.75200 36.18600 0.520 35.13579 86 LEU A N 1
ATOM 494 N N B LEU A 1 65 ? -18.95700 74.74200 36.16200 0.480 36.28330 86 LEU A N 1
ATOM 495 C CA A LEU A 1 65 ? -20.12900 73.93000 35.88500 0.520 32.60654 86 LEU A CA 1
ATOM 496 C CA B LEU A 1 65 ? -20.13100 73.92800 35.88700 0.480 31.91698 86 LEU A CA 1
ATOM 497 C C A LEU A 1 65 ? -19.72300 72.69100 35.09600 0.520 33.78563 86 LEU A C 1
ATOM 498 C C B LEU A 1 65 ? -19.76000 72.69400 35.07200 0.480 32.09332 86 LEU A C 1
ATOM 499 O O A LEU A 1 65 ? -20.03300 71.55900 35.49000 0.520 34.26727 86 LEU A O 1
ATOM 500 O O B LEU A 1 65 ? -20.12500 71.56600 35.42900 0.480 33.98565 86 LEU A O 1
ATOM 509 N N . ASN A 1 66 ? -19.02200 72.88800 33.97500 1.000 30.39575 87 ASN A N 1
ATOM 510 C CA . ASN A 1 66 ? -18.63000 71.75600 33.14100 1.000 33.00396 87 ASN A CA 1
ATOM 511 C C . ASN A 1 66 ? -17.66100 70.83200 33.84800 1.000 32.96974 87 ASN A C 1
ATOM 512 O O . ASN A 1 66 ? -17.72500 69.61700 33.65300 1.000 32.48021 87 ASN A O 1
ATOM 517 N N . THR A 1 67 ? -16.77300 71.38600 34.67400 1.000 30.89055 88 THR A N 1
ATOM 518 C CA . THR A 1 67 ? -15.87100 70.56400 35.45500 1.000 31.59063 88 THR A CA 1
ATOM 519 C C . THR A 1 67 ? -16.64200 69.69400 36.44900 1.000 30.72474 88 THR A C 1
ATOM 520 O O . THR A 1 67 ? -16.39600 68.48500 36.53200 1.000 30.43523 88 THR A O 1
ATOM 524 N N . ALA A 1 68 ? -17.60100 70.27800 37.18600 1.000 31.26691 89 ALA A N 1
ATOM 525 C CA . ALA A 1 68 ? -18.44300 69.47600 38.07900 1.000 30.33258 89 ALA A CA 1
ATOM 526 C C . ALA A 1 68 ? -19.16300 68.38000 37.30500 1.000 32.18281 89 ALA A C 1
ATOM 527 O O . ALA A 1 68 ? -19.18200 67.22200 37.73000 1.000 32.97237 89 ALA A O 1
ATOM 529 N N . LYS A 1 69 ? -19.73400 68.72600 36.14500 1.000 33.03291 90 LYS A N 1
ATOM 530 C CA . LYS A 1 69 ? -20.44300 67.74200 35.33600 1.000 31.56168 90 LYS A CA 1
ATOM 531 C C . LYS A 1 69 ? -19.52200 66.59700 34.92000 1.000 30.69579 90 LYS A C 1
ATOM 532 O O . LYS A 1 69 ? -19.91300 65.42700 34.95900 1.000 30.68263 90 LYS A O 1
ATOM 538 N N . TYR A 1 70 ? -18.29200 66.91900 34.53500 1.000 29.59829 91 TYR A N 1
ATOM 539 C CA . TYR A 1 70 ? -17.32000 65.90200 34.14700 1.000 31.80381 91 TYR A CA 1
ATOM 540 C C . TYR A 1 70 ? -17.04000 64.93000 35.28800 1.000 32.16701 91 TYR A C 1
ATOM 541 O O . TYR A 1 70 ? -17.08700 63.71000 35.10400 1.000 32.44336 91 TYR A O 1
ATOM 550 N N . TYR A 1 71 ? -16.70500 65.44300 36.47200 1.000 30.57209 92 TYR A N 1
ATOM 551 C CA . TYR A 1 71 ? -16.36200 64.51500 37.55600 1.000 30.74842 92 TYR A CA 1
ATOM 552 C C . TYR A 1 71 ? -17.58700 63.75000 38.04500 1.000 31.10899 92 TYR A C 1
ATOM 553 O O . TYR A 1 71 ? -17.45500 62.62400 38.52600 1.000 32.56443 92 TYR A O 1
ATOM 562 N N . TYR A 1 72 ? -18.78600 64.32200 37.90900 1.000 32.29071 93 TYR A N 1
ATOM 563 C CA . TYR A 1 72 ? -19.99000 63.54900 38.20300 1.000 33.89880 93 TYR A CA 1
ATOM 564 C C . TYR A 1 72 ? -20.11800 62.37300 37.24800 1.000 33.09607 93 TYR A C 1
ATOM 565 O O . TYR A 1 72 ? -20.53400 61.27700 37.64700 1.000 33.36189 93 TYR A O 1
ATOM 574 N N . THR A 1 73 ? -19.73800 62.58000 35.98500 1.000 31.50378 94 THR A N 1
ATOM 575 C CA . THR A 1 73 ? -19.78500 61.50400 35.00100 1.000 36.60965 94 THR A CA 1
ATOM 576 C C . THR A 1 73 ? -18.74700 60.42800 35.29900 1.000 35.09368 94 THR A C 1
ATOM 577 O O . THR A 1 73 ? -19.07400 59.23800 35.35500 1.000 36.41752 94 THR A O 1
ATOM 581 N N . THR A 1 74 ? -17.49300 60.82400 35.50400 1.000 34.15673 95 THR A N 1
ATOM 582 C CA . THR A 1 74 ? -16.44400 59.83300 35.70600 1.000 37.79137 95 THR A CA 1
ATOM 583 C C . THR A 1 74 ? -16.57200 59.13700 37.05200 1.000 37.15972 95 THR A C 1
ATOM 584 O O . THR A 1 74 ? -16.11400 58.00500 37.19900 1.000 38.85729 95 THR A O 1
ATOM 588 N N . GLY A 1 75 ? -17.17600 59.79000 38.04000 1.000 36.72282 96 GLY A N 1
ATOM 589 C CA . GLY A 1 75 ? -17.14500 59.26700 39.39200 1.000 30.27205 96 GLY A CA 1
ATOM 590 C C . GLY A 1 75 ? -15.77700 59.31400 40.04600 1.000 37.47818 96 GLY A C 1
ATOM 591 O O . GLY A 1 75 ? -15.57800 58.66500 41.07900 1.000 37.56766 96 GLY A O 1
ATOM 592 N N . GLY A 1 76 ? -14.82800 60.08000 39.48500 1.000 35.07526 97 GLY A N 1
ATOM 593 C CA . GLY A 1 76 ? -13.45800 60.03800 39.96800 1.000 32.43547 97 GLY A CA 1
ATOM 594 C C . GLY A 1 76 ? -13.27600 60.68700 41.33200 1.000 36.92811 97 GLY A C 1
ATOM 595 O O . GLY A 1 76 ? -14.11000 61.44700 41.82300 1.000 35.05683 97 GLY A O 1
ATOM 596 N N . ASP A 1 77 ? -12.15400 60.36600 41.96600 1.000 35.00683 98 ASP A N 1
ATOM 597 C CA . ASP A 1 77 ? -11.81300 60.94700 43.25900 1.000 37.80190 98 ASP A CA 1
ATOM 598 C C . ASP A 1 77 ? -11.28400 62.36000 43.09400 1.000 34.13567 98 ASP A C 1
ATOM 599 O O . ASP A 1 77 ? -10.36500 62.59400 42.31000 1.000 31.85908 98 ASP A O 1
ATOM 604 N N . VAL A 1 78 ? -11.83800 63.29100 43.86300 1.000 35.48847 99 VAL A N 1
ATOM 605 C CA . VAL A 1 78 ? -11.49500 64.70200 43.75400 1.000 34.91208 99 VAL A CA 1
ATOM 606 C C . VAL A 1 78 ? -11.38800 65.31000 45.14900 1.000 34.68837 99 VAL A C 1
ATOM 607 O O . VAL A 1 78 ? -11.88200 64.76000 46.14000 1.000 34.02776 99 VAL A O 1
ATOM 611 N N . ARG A 1 79 ? -10.73200 66.46400 45.21200 1.000 34.60415 100 ARG A N 1
ATOM 612 C CA . ARG A 1 79 ? -10.74500 67.32600 46.38700 1.000 36.14381 100 ARG A CA 1
ATOM 613 C C . ARG A 1 79 ? -11.56300 68.56300 46.05700 1.000 34.35412 100 ARG A C 1
ATOM 614 O O . ARG A 1 79 ? -11.35800 69.18400 45.00200 1.000 32.74866 100 ARG A O 1
ATOM 622 N N . ILE A 1 80 ? -12.48900 68.91200 46.94700 1.000 31.45640 101 ILE A N 1
ATOM 623 C CA . ILE A 1 80 ? -13.33900 70.09000 46.77500 1.000 32.44600 101 ILE A CA 1
ATOM 624 C C . ILE A 1 80 ? -12.84500 71.16900 47.72600 1.000 35.18053 101 ILE A C 1
ATOM 625 O O . ILE A 1 80 ? -12.80100 70.94500 48.94300 1.000 34.56993 101 ILE A O 1
ATOM 630 N N . TYR A 1 81 ? -12.47200 72.33600 47.17600 1.000 33.10397 102 TYR A N 1
ATOM 631 C CA . TYR A 1 81 ? -12.19300 73.53000 47.98200 1.000 33.92512 102 TYR A CA 1
ATOM 632 C C . TYR A 1 81 ? -13.45600 74.37200 48.04700 1.000 34.90155 102 TYR A C 1
ATOM 633 O O . TYR A 1 81 ? -14.05100 74.68800 47.00800 1.000 33.94091 102 TYR A O 1
ATOM 642 N N . TYR A 1 82 ? -13.85100 74.75300 49.26100 1.000 32.86447 103 TYR A N 1
ATOM 643 C CA . TYR A 1 82 ? -15.09800 75.47000 49.45200 1.000 37.38343 103 TYR A CA 1
ATOM 644 C C . TYR A 1 82 ? -14.93300 76.52100 50.54500 1.000 39.47842 103 TYR A C 1
ATOM 645 O O . TYR A 1 82 ? -14.00200 76.47600 51.35300 1.000 38.19668 103 TYR A O 1
ATOM 654 N N . LYS A 1 83 ? -15.85700 77.47100 50.55700 1.000 33.85932 104 LYS A N 1
ATOM 655 C CA . LYS A 1 83 ? -15.87000 78.55000 51.52800 1.000 38.75728 104 LYS A CA 1
ATOM 656 C C . LYS A 1 83 ? -17.22900 78.55800 52.21600 1.000 39.87057 104 LYS A C 1
ATOM 657 O O . LYS A 1 83 ? -18.26400 78.44000 51.55000 1.000 37.26763 104 LYS A O 1
ATOM 663 N N . GLU A 1 84 ? -17.22200 78.71000 53.53500 1.000 37.32026 105 GLU A N 1
ATOM 664 C CA . GLU A 1 84 ? -18.42500 78.54100 54.32700 1.000 41.43655 105 GLU A CA 1
ATOM 665 C C . GLU A 1 84 ? -19.13500 79.86800 54.57000 1.000 41.77606 105 GLU A C 1
ATOM 666 O O . GLU A 1 84 ? -18.54700 80.94700 54.46900 1.000 40.62066 105 GLU A O 1
ATOM 672 N N . ASN A 1 85 ? -20.44200 79.76700 54.83900 1.000 40.62329 106 ASN A N 1
ATOM 673 C CA . ASN A 1 85 ? -21.26800 80.90600 55.22300 1.000 41.11282 106 ASN A CA 1
ATOM 674 C C . ASN A 1 85 ? -21.26400 82.01000 54.16600 1.000 43.31309 106 ASN A C 1
ATOM 675 O O . ASN A 1 85 ? -21.07500 83.18900 54.47700 1.000 47.23987 106 ASN A O 1
ATOM 680 N N . VAL A 1 86 ? -21.49700 81.63000 52.90600 1.000 44.05265 107 VAL A N 1
ATOM 681 C CA . VAL A 1 86 ? -21.48900 82.61600 51.82300 1.000 43.15781 107 VAL A CA 1
ATOM 682 C C . VAL A 1 86 ? -22.90100 83.05000 51.43500 1.000 41.99188 107 VAL A C 1
ATOM 683 O O . VAL A 1 86 ? -23.24200 84.23100 51.52700 1.000 44.18424 107 VAL A O 1
ATOM 687 N N . TRP A 1 87 ? -23.71300 82.10400 50.96100 1.000 42.02346 108 TRP A N 1
ATOM 688 C CA . TRP A 1 87 ? -25.03300 82.42500 50.42500 1.000 42.35508 108 TRP A CA 1
ATOM 689 C C . TRP A 1 87 ? -25.95800 82.91400 51.53200 1.000 45.44492 108 TRP A C 1
ATOM 690 O O . TRP A 1 87 ? -26.10100 82.26400 52.56700 1.000 46.32398 108 TRP A O 1
ATOM 701 N N . ARG A 1 88 ? -26.58000 84.06900 51.31200 1.000 48.91902 109 ARG A N 1
ATOM 702 C CA . ARG A 1 88 ? -27.41400 84.70400 52.32000 1.000 55.09345 109 ARG A CA 1
ATOM 703 C C . ARG A 1 88 ? -28.89300 84.40300 52.15400 1.000 54.13281 109 ARG A C 1
ATOM 704 O O . ARG A 1 88 ? -29.62300 84.43500 53.14600 1.000 60.10194 109 ARG A O 1
ATOM 712 N N . ASP A 1 89 ? -29.34900 84.13300 50.93300 1.000 51.96149 110 ASP A N 1
ATOM 713 C CA . ASP A 1 89 ? -30.71600 83.70800 50.64400 1.000 48.79796 110 ASP A CA 1
ATOM 714 C C . ASP A 1 89 ? -31.11000 82.53900 51.54800 1.000 50.10601 110 ASP A C 1
ATOM 715 O O . ASP A 1 89 ? -30.62100 81.41800 51.37000 1.000 49.84282 110 ASP A O 1
ATOM 720 N N . PRO A 1 90 ? -31.98800 82.75600 52.53300 1.000 53.01951 111 PRO A N 1
ATOM 721 C CA . PRO A 1 90 ? -32.30300 81.66700 53.47000 1.000 52.67210 111 PRO A CA 1
ATOM 722 C C . PRO A 1 90 ? -33.07400 80.53200 52.82700 1.000 48.05313 111 PRO A C 1
ATOM 723 O O . PRO A 1 90 ? -33.01700 79.41300 53.33400 1.000 50.63239 111 PRO A O 1
ATOM 727 N N . ASP A 1 91 ? -33.81900 80.78100 51.74600 1.000 47.19250 112 ASP A N 1
ATOM 728 C CA . ASP A 1 91 ? -34.47400 79.66800 51.06000 1.000 50.94558 112 ASP A CA 1
ATOM 729 C C . ASP A 1 91 ? -33.46700 78.83500 50.27700 1.000 47.28988 112 ASP A C 1
ATOM 730 O O . ASP A 1 91 ? -33.57900 77.60300 50.22500 1.000 43.37362 112 ASP A O 1
ATOM 735 N N . PHE A 1 92 ? -32.47900 79.49500 49.66200 1.000 46.06342 113 PHE A N 1
ATOM 736 C CA . PHE A 1 92 ? -31.44900 78.78800 48.90900 1.000 44.62640 113 PHE A CA 1
ATOM 737 C C . PHE A 1 92 ? -30.54600 77.97700 49.83900 1.000 44.96065 113 PHE A C 1
ATOM 738 O O . PHE A 1 92 ? -30.23600 76.81500 49.55100 1.000 43.35783 113 PHE A O 1
ATOM 746 N N . LYS A 1 93 ? -30.12100 78.57100 50.96000 1.000 42.79460 114 LYS A N 1
ATOM 747 C CA . LYS A 1 93 ? -29.31900 77.84500 51.94600 1.000 46.50558 114 LYS A CA 1
ATOM 748 C C . LYS A 1 93 ? -30.00800 76.56600 52.38900 1.000 45.77917 114 LYS A C 1
ATOM 749 O O . LYS A 1 93 ? -29.40100 75.49100 52.39900 1.000 45.76075 114 LYS A O 1
ATOM 755 N N . SER A 1 94 ? -31.27300 76.66200 52.79700 1.000 44.47902 115 SER A N 1
ATOM 756 C CA . SER A 1 94 ? -31.92900 75.45900 53.30000 1.000 46.73718 115 SER A CA 1
ATOM 757 C C . SER A 1 94 ? -32.23300 74.47500 52.17500 1.000 43.84473 115 SER A C 1
ATOM 758 O O . SER A 1 94 ? -32.17800 73.26000 52.39400 1.000 41.95503 115 SER A O 1
ATOM 761 N N . ALA A 1 95 ? -32.49600 74.96700 50.95400 1.000 43.95527 116 ALA A N 1
ATOM 762 C CA . ALA A 1 95 ? -32.72000 74.05900 49.83100 1.000 43.63155 116 ALA A CA 1
ATOM 763 C C . ALA A 1 95 ? -31.42700 73.40200 49.36400 1.000 42.57089 116 ALA A C 1
ATOM 764 O O . ALA A 1 95 ? -31.41800 72.21300 49.03100 1.000 43.14728 116 ALA A O 1
ATOM 766 N N . PHE A 1 96 ? -30.33600 74.16300 49.30100 1.000 43.27624 117 PHE A N 1
ATOM 767 C CA . PHE A 1 96 ? -29.08600 73.63500 48.76600 1.000 45.66600 117 PHE A CA 1
ATOM 768 C C . PHE A 1 96 ? -27.99200 73.76300 49.81200 1.000 44.57113 117 PHE A C 1
ATOM 769 O O . PHE A 1 96 ? -27.83500 72.88300 50.66000 1.000 47.65571 117 PHE A O 1
ATOM 777 N N . SER A 1 97 ? -27.26800 74.86900 49.79900 1.000 40.85490 118 SER A N 1
ATOM 778 C CA . SER A 1 97 ? -26.13300 75.01100 50.69600 1.000 44.60272 118 SER A CA 1
ATOM 779 C C . SER A 1 97 ? -25.84100 76.49100 50.89200 1.000 42.36297 118 SER A C 1
ATOM 780 O O . SER A 1 97 ? -26.17500 77.32900 50.04900 1.000 41.55761 118 SER A O 1
ATOM 783 N N . SER A 1 98 ? -25.19200 76.80300 52.00200 1.000 38.03088 119 SER A N 1
ATOM 784 C CA . SER A 1 98 ? -24.60700 78.12400 52.16500 1.000 43.46837 119 SER A CA 1
ATOM 785 C C . SER A 1 98 ? -23.13400 78.16900 51.77100 1.000 41.17336 119 SER A C 1
ATOM 786 O O . SER A 1 98 ? -22.49200 79.19800 51.98100 1.000 42.19190 119 SER A O 1
ATOM 789 N N . ARG A 1 99 ? -22.57800 77.08300 51.22400 1.000 36.98338 120 ARG A N 1
ATOM 790 C CA . ARG A 1 99 ? -21.15700 77.02300 50.88200 1.000 41.50234 120 ARG A CA 1
ATOM 791 C C . ARG A 1 99 ? -20.89200 77.37300 49.41700 1.000 38.99415 120 ARG A C 1
ATOM 792 O O . ARG A 1 99 ? -21.63200 76.95000 48.51900 1.000 36.54122 120 ARG A O 1
ATOM 800 N N . GLU A 1 100 ? -19.80300 78.10800 49.17400 1.000 37.08866 121 GLU A N 1
ATOM 801 C CA . GLU A 1 100 ? -19.40400 78.47300 47.81800 1.000 34.33306 121 GLU A CA 1
ATOM 802 C C . GLU A 1 100 ? -18.28500 77.55700 47.33000 1.000 36.74388 121 GLU A C 1
ATOM 803 O O . GLU A 1 100 ? -17.28100 77.35300 48.03400 1.000 33.58561 121 GLU A O 1
ATOM 809 N N . LEU A 1 101 ? -18.46700 77.00900 46.12300 1.000 34.13304 122 LEU A N 1
ATOM 810 C CA . LEU A 1 101 ? -17.45700 76.15700 45.50700 1.000 32.91447 122 LEU A CA 1
ATOM 811 C C . LEU A 1 101 ? -16.29400 77.01400 45.01700 1.000 33.56718 122 LEU A C 1
ATOM 812 O O . LEU A 1 101 ? -16.49900 77.98500 44.28000 1.000 31.59063 122 LEU A O 1
ATOM 817 N N . ILE A 1 102 ? -15.07200 76.64300 45.40400 1.000 31.43798 123 ILE A N 1
ATOM 818 C CA . ILE A 1 102 ? -13.87600 77.42100 45.10800 1.000 32.29071 123 ILE A CA 1
ATOM 819 C C . ILE A 1 102 ? -13.01200 76.75000 44.03700 1.000 34.75154 123 ILE A C 1
ATOM 820 O O . ILE A 1 102 ? -12.50100 77.41300 43.13400 1.000 32.11701 123 ILE A O 1
ATOM 825 N N . ALA A 1 103 ? -12.83600 75.43500 44.12700 1.000 31.76433 124 ALA A N 1
ATOM 826 C CA . ALA A 1 103 ? -11.90200 74.73500 43.26000 1.000 32.94869 124 ALA A CA 1
ATOM 827 C C . ALA A 1 103 ? -12.19000 73.24500 43.32800 1.000 33.98039 124 ALA A C 1
ATOM 828 O O . ALA A 1 103 ? -12.68400 72.74200 44.34800 1.000 32.44863 124 ALA A O 1
ATOM 830 N N . ILE A 1 104 ? -11.84900 72.54800 42.24100 1.000 32.49600 125 ILE A N 1
ATOM 831 C CA . ILE A 1 104 ? -11.93000 71.09300 42.16700 1.000 32.56706 125 ILE A CA 1
ATOM 832 C C . ILE A 1 104 ? -10.60500 70.57100 41.63100 1.000 31.55905 125 ILE A C 1
ATOM 833 O O . ILE A 1 104 ? -10.16200 70.99400 40.55700 1.000 32.97501 125 ILE A O 1
ATOM 838 N N . THR A 1 105 ? -9.98800 69.64400 42.35500 1.000 31.66432 126 THR A N 1
ATOM 839 C CA . THR A 1 105 ? -8.73400 69.02000 41.93800 1.000 35.39109 126 THR A CA 1
ATOM 840 C C . THR A 1 105 ? -8.86300 67.50800 42.05200 1.000 33.31189 126 THR A C 1
ATOM 841 O O . THR A 1 105 ? -9.72700 66.99900 42.76600 1.000 34.25411 126 THR A O 1
ATOM 845 N N . THR A 1 106 ? -7.99400 66.78300 41.34800 1.000 34.66731 127 THR A N 1
ATOM 846 C CA . THR A 1 106 ? -8.08800 65.32700 41.36300 1.000 35.69375 127 THR A CA 1
ATOM 847 C C . THR A 1 106 ? -7.18700 64.71700 42.43000 1.000 37.18077 127 THR A C 1
ATOM 848 O O . THR A 1 106 ? -6.20100 65.31300 42.88000 1.000 36.52280 127 THR A O 1
ATOM 852 N N . CYS A 1 107 ? -7.51500 63.48200 42.79300 1.000 37.63083 128 CYS A N 1
ATOM 853 C CA . CYS A 1 107 ? -6.74500 62.69200 43.75200 1.000 39.76003 128 CYS A CA 1
ATOM 854 C C . CYS A 1 107 ? -6.18500 61.47900 43.02800 1.000 36.29119 128 CYS A C 1
ATOM 855 O O . CYS A 1 107 ? -6.93800 60.62900 42.55600 1.000 39.92584 128 CYS A O 1
ATOM 858 N N . SER A 1 108 ? -4.88100 61.37800 42.97000 1.000 41.37601 129 SER A N 1
ATOM 859 C CA . SER A 1 108 ? -4.26100 60.22800 42.33300 1.000 43.61839 129 SER A CA 1
ATOM 860 C C . SER A 1 108 ? -3.98500 59.06500 43.29800 1.000 48.24526 129 SER A C 1
ATOM 861 O O . SER A 1 108 ? -3.60700 57.98000 42.85000 1.000 48.26895 129 SER A O 1
ATOM 864 N N . SER A 1 109 ? -4.22900 59.23500 44.59300 1.000 44.77642 130 SER A N 1
ATOM 865 C CA . SER A 1 109 ? -4.17200 58.12300 45.53500 1.000 48.10314 130 SER A CA 1
ATOM 866 C C . SER A 1 109 ? -5.10500 58.43900 46.69600 1.000 50.21392 130 SER A C 1
ATOM 867 O O . SER A 1 109 ? -5.70200 59.51500 46.76100 1.000 49.37171 130 SER A O 1
ATOM 870 N N . SER A 1 110 ? -5.21100 57.49200 47.63000 1.000 50.66397 131 SER A N 1
ATOM 871 C CA . SER A 1 110 ? -6.00300 57.70400 48.83400 1.000 49.88493 131 SER A CA 1
ATOM 872 C C . SER A 1 110 ? -5.39300 58.77000 49.73400 1.000 49.33749 131 SER A C 1
ATOM 873 O O . SER A 1 110 ? -6.06900 59.26900 50.63700 1.000 50.32182 131 SER A O 1
ATOM 876 N N . SER A 1 111 ? -4.13700 59.12800 49.49200 1.000 49.78228 132 SER A N 1
ATOM 877 C CA . SER A 1 111 ? -3.35100 60.02800 50.31800 1.000 46.63717 132 SER A CA 1
ATOM 878 C C . SER A 1 111 ? -3.13700 61.38900 49.68600 1.000 47.42937 132 SER A C 1
ATOM 879 O O . SER A 1 111 ? -2.87100 62.35500 50.40500 1.000 44.94223 132 SER A O 1
ATOM 882 N N . TYR A 1 112 ? -3.16400 61.47600 48.35400 1.000 44.98697 133 TYR A N 1
ATOM 883 C CA . TYR A 1 112 ? -2.66500 62.64600 47.65000 1.000 45.30017 133 TYR A CA 1
ATOM 884 C C . TYR A 1 112 ? -3.74400 63.19700 46.74200 1.000 42.60774 133 TYR A C 1
ATOM 885 O O . TYR A 1 112 ? -4.29400 62.46600 45.91100 1.000 42.75513 133 TYR A O 1
ATOM 894 N N . CYS A 1 113 ? -4.01600 64.49100 46.87600 1.000 38.68095 134 CYS A N 1
ATOM 895 C CA . CYS A 1 113 ? -4.78300 65.20200 45.86800 1.000 38.52304 134 CYS A CA 1
ATOM 896 C C . CYS A 1 113 ? -3.99500 66.44600 45.51100 1.000 41.78133 134 CYS A C 1
ATOM 897 O O . CYS A 1 113 ? -3.24000 66.98300 46.33000 1.000 40.50486 134 CYS A O 1
ATOM 900 N N . MET A 1 114 ? -4.17100 66.88700 44.27300 1.000 39.54421 135 MET A N 1
ATOM 901 C CA . MET A 1 114 ? -3.46400 68.05000 43.79000 1.000 37.79401 135 MET A CA 1
ATOM 902 C C . MET A 1 114 ? -3.97500 69.28200 44.54000 1.000 38.58621 135 MET A C 1
ATOM 903 O O . MET A 1 114 ? -5.12100 69.32500 44.99300 1.000 37.33606 135 MET A O 1
ATOM 908 N N . GLY A 1 115 ? -3.09600 70.25900 44.74600 1.000 38.58357 136 GLY A N 1
ATOM 909 C CA . GLY A 1 115 ? -3.49800 71.48600 45.39800 1.000 38.54673 136 GLY A CA 1
ATOM 910 C C . GLY A 1 115 ? -2.92400 71.65900 46.79400 1.000 41.76553 136 GLY A C 1
ATOM 911 O O . GLY A 1 115 ? -2.37000 70.73000 47.38600 1.000 43.99738 136 GLY A O 1
ATOM 912 N N . PRO A 1 116 ? -3.05200 72.86100 47.34600 1.000 41.51814 137 PRO A N 1
ATOM 913 C CA . PRO A 1 116 ? -2.43200 73.16200 48.64300 1.000 45.62126 137 PRO A CA 1
ATOM 914 C C . PRO A 1 116 ? -3.17800 72.54600 49.81200 1.000 44.79748 137 PRO A C 1
ATOM 915 O O . PRO A 1 116 ? -4.40200 72.42000 49.79600 1.000 41.33127 137 PRO A O 1
ATOM 919 N N . THR A 1 117 ? -2.41400 72.20500 50.85600 1.000 48.68215 138 THR A N 1
ATOM 920 C CA . THR A 1 117 ? -2.94100 71.63900 52.09700 1.000 52.75896 138 THR A CA 1
ATOM 921 C C . THR A 1 117 ? -2.46800 72.45700 53.29300 1.000 55.54350 138 THR A C 1
ATOM 922 O O . THR A 1 117 ? -1.55700 73.28200 53.18800 1.000 59.01760 138 THR A O 1
ATOM 926 N N . VAL A 1 118 ? -3.09100 72.21300 54.44500 1.000 65.29993 139 VAL A N 1
ATOM 927 C CA . VAL A 1 118 ? -2.70900 72.86500 55.71000 1.000 67.52652 139 VAL A CA 1
ATOM 928 C C . VAL A 1 118 ? -1.25200 72.63700 56.13200 1.000 65.16834 139 VAL A C 1
ATOM 929 O O . VAL A 1 118 ? -0.73900 71.51400 56.11200 1.000 68.82141 139 VAL A O 1
ATOM 933 N N . ALA B 1 1 ? -38.79200 78.59600 50.91400 1.000 61.76793 22 ALA B N 1
ATOM 934 C CA . ALA B 1 1 ? -39.48900 78.27400 49.67800 1.000 53.56432 22 ALA B CA 1
ATOM 935 C C . ALA B 1 1 ? -38.93900 79.09400 48.51200 1.000 53.26165 22 ALA B C 1
ATOM 936 O O . ALA B 1 1 ? -39.29800 80.26100 48.33300 1.000 48.47686 22 ALA B O 1
ATOM 938 N N . MET B 1 2 ? -38.07200 78.46200 47.71800 1.000 50.08495 23 MET B N 1
ATOM 939 C CA . MET B 1 2 ? -37.47900 79.12400 46.56000 1.000 46.88983 23 MET B CA 1
ATOM 940 C C . MET B 1 2 ? -38.53600 79.34800 45.48500 1.000 43.69734 23 MET B C 1
ATOM 941 O O . MET B 1 2 ? -39.22700 78.40600 45.07100 1.000 43.90263 23 MET B O 1
ATOM 946 N N . ALA B 1 3 ? -38.64400 80.59200 45.02700 1.000 40.81279 24 ALA B N 1
ATOM 947 C CA . ALA B 1 3 ? -39.62000 80.95600 44.00700 1.000 42.82092 24 ALA B CA 1
ATOM 948 C C . ALA B 1 3 ? -39.35500 80.20700 42.70400 1.000 44.24741 24 ALA B C 1
ATOM 949 O O . ALA B 1 3 ? -38.20500 80.08800 42.25300 1.000 40.47064 24 ALA B O 1
ATOM 951 N N . ASP B 1 4 ? -40.44100 79.70300 42.10700 1.000 44.01054 25 ASP B N 1
ATOM 952 C CA . ASP B 1 4 ? -40.44500 78.90100 40.87900 1.000 44.40006 25 ASP B CA 1
ATOM 953 C C . ASP B 1 4 ? -39.91500 77.48500 41.08100 1.000 40.99176 25 ASP B C 1
ATOM 954 O O . ASP B 1 4 ? -39.63000 76.79600 40.10100 1.000 42.85514 25 ASP B O 1
ATOM 959 N N . TYR B 1 5 ? -39.79200 76.99900 42.32100 1.000 44.23162 26 TYR B N 1
ATOM 960 C CA . TYR B 1 5 ? -39.28900 75.64300 42.55200 1.000 39.80740 26 TYR B CA 1
ATOM 961 C C . TYR B 1 5 ? -40.33200 74.73400 43.20500 1.000 43.85263 26 TYR B C 1
ATOM 962 O O . TYR B 1 5 ? -40.00300 73.61900 43.63600 1.000 41.18389 26 TYR B O 1
ATOM 971 N N . ASP B 1 6 ? -41.59700 75.15900 43.24900 1.000 41.53656 27 ASP B N 1
ATOM 972 C CA . ASP B 1 6 ? -42.63800 74.35500 43.88500 1.000 47.37410 27 ASP B CA 1
ATOM 973 C C . ASP B 1 6 ? -43.31000 73.36500 42.93100 1.000 49.07957 27 ASP B C 1
ATOM 974 O O . ASP B 1 6 ? -44.10000 72.53400 43.38800 1.000 48.70847 27 ASP B O 1
ATOM 979 N N . THR B 1 7 ? -43.00800 73.42200 41.63400 1.000 44.15529 28 THR B N 1
ATOM 980 C CA . THR B 1 7 ? -43.55500 72.49400 40.65400 1.000 46.11342 28 THR B CA 1
ATOM 981 C C . THR B 1 7 ? -42.42800 71.70400 40.00100 1.000 44.31321 28 THR B C 1
ATOM 982 O O . THR B 1 7 ? -41.52200 72.28900 39.40500 1.000 44.21846 28 THR B O 1
ATOM 986 N N . TYR B 1 8 ? -42.49900 70.38100 40.08800 1.000 45.63179 29 TYR B N 1
ATOM 987 C CA . TYR B 1 8 ? -41.43600 69.52500 39.59500 1.000 41.63394 29 TYR B CA 1
ATOM 988 C C . TYR B 1 8 ? -41.96000 68.10100 39.45700 1.000 45.31596 29 TYR B C 1
ATOM 989 O O . TYR B 1 8 ? -42.96800 67.73800 40.06600 1.000 45.04751 29 TYR B O 1
ATOM 998 N N . VAL B 1 9 ? -41.24300 67.29000 38.66000 1.000 39.13627 30 VAL B N 1
ATOM 999 C CA . VAL B 1 9 ? -41.42200 65.84000 38.60700 1.000 40.47854 30 VAL B CA 1
ATOM 1000 C C . VAL B 1 9 ? -40.07900 65.17800 38.90500 1.000 40.87069 30 VAL B C 1
ATOM 1001 O O . VAL B 1 9 ? -39.02900 65.64700 38.44300 1.000 37.69926 30 VAL B O 1
ATOM 1005 N N . SER B 1 10 ? -40.11900 64.07500 39.65900 1.000 39.01257 31 SER B N 1
ATOM 1006 C CA . SER B 1 10 ? -38.93400 63.43100 40.21000 1.000 39.67055 31 SER B CA 1
ATOM 1007 C C . SER B 1 10 ? -38.69100 62.07900 39.55200 1.000 38.90466 31 SER B C 1
ATOM 1008 O O . SER B 1 10 ? -39.62800 61.42700 39.08300 1.000 39.94426 31 SER B O 1
ATOM 1011 N N . ASN B 1 11 ? -37.42600 61.63700 39.57200 1.000 35.49899 32 ASN B N 1
ATOM 1012 C CA . ASN B 1 11 ? -37.06300 60.29000 39.10900 1.000 38.70464 32 ASN B CA 1
ATOM 1013 C C . ASN B 1 11 ? -37.56500 60.02600 37.69200 1.000 40.76278 32 ASN B C 1
ATOM 1014 O O . ASN B 1 11 ? -38.14600 58.97300 37.41000 1.000 41.98661 32 ASN B O 1
ATOM 1019 N N . VAL B 1 12 ? -37.38200 61.00700 36.81900 1.000 35.52794 33 VAL B N 1
ATOM 1020 C CA . VAL B 1 12 ? -37.69400 60.87900 35.41200 1.000 35.72797 33 VAL B CA 1
ATOM 1021 C C . VAL B 1 12 ? -36.37600 60.86600 34.64100 1.000 37.35448 33 VAL B C 1
ATOM 1022 O O . VAL B 1 12 ? -35.30700 61.13200 35.19000 1.000 36.52806 33 VAL B O 1
ATOM 1026 N N . GLN B 1 13 ? -36.45700 60.54400 33.35000 1.000 34.37781 34 GLN B N 1
ATOM 1027 C CA . GLN B 1 13 ? -35.29900 60.59300 32.47300 1.000 32.05121 34 GLN B CA 1
ATOM 1028 C C . GLN B 1 13 ? -35.69200 61.35200 31.22200 1.000 35.58848 34 GLN B C 1
ATOM 1029 O O . GLN B 1 13 ? -36.83600 61.25000 30.76800 1.000 36.60176 34 GLN B O 1
ATOM 1035 N N . ILE B 1 14 ? -34.74400 62.10600 30.66600 1.000 33.79089 35 ILE B N 1
ATOM 1036 C CA . ILE B 1 14 ? -34.97300 62.82800 29.41500 1.000 36.33594 35 ILE B CA 1
ATOM 1037 C C . ILE B 1 14 ? -34.82200 61.83300 28.26600 1.000 35.21475 35 ILE B C 1
ATOM 1038 O O . ILE B 1 14 ? -33.72000 61.34500 27.99500 1.000 35.45688 35 ILE B O 1
ATOM 1043 N N . ASN B 1 15 ? -35.92600 61.53300 27.58500 1.000 33.18819 36 ASN B N 1
ATOM 1044 C CA . ASN B 1 15 ? -35.91200 60.59100 26.47200 1.000 34.57520 36 ASN B CA 1
ATOM 1045 C C . ASN B 1 15 ? -36.23800 61.24100 25.12300 1.000 37.47555 36 ASN B C 1
ATOM 1046 O O . ASN B 1 15 ? -36.48100 60.52300 24.14900 1.000 40.07849 36 ASN B O 1
ATOM 1051 N N . ASN B 1 16 ? -36.26000 62.57000 25.03300 1.000 35.84904 37 ASN B N 1
ATOM 1052 C CA . ASN B 1 16 ? -36.47700 63.23000 23.74900 1.000 37.30974 37 ASN B CA 1
ATOM 1053 C C . ASN B 1 16 ? -35.93100 64.65100 23.83200 1.000 36.11486 37 ASN B C 1
ATOM 1054 O O . ASN B 1 16 ? -35.93600 65.27200 24.89300 1.000 36.19381 37 ASN B O 1
ATOM 1059 N N . LEU B 1 17 ? -35.48700 65.17000 22.69800 1.000 36.19118 38 LEU B N 1
ATOM 1060 C CA . LEU B 1 17 ? -34.96300 66.52600 22.63800 1.000 36.60439 38 LEU B CA 1
ATOM 1061 C C . LEU B 1 17 ? -35.44400 67.18200 21.35800 1.000 37.49923 38 LEU B C 1
ATOM 1062 O O . LEU B 1 17 ? -35.59800 66.52100 20.32500 1.000 39.36261 38 LEU B O 1
ATOM 1067 N N . SER B 1 18 ? -35.65700 68.49400 21.43700 1.000 37.03865 39 SER B N 1
ATOM 1068 C CA . SER B 1 18 ? -35.90100 69.34700 20.28500 1.000 37.60451 39 SER B CA 1
ATOM 1069 C C . SER B 1 18 ? -35.04500 70.59100 20.45100 1.000 37.49660 39 SER B C 1
ATOM 1070 O O . SER B 1 18 ? -34.95900 71.12600 21.55900 1.000 36.75967 39 SER B O 1
ATOM 1073 N N . TYR B 1 19 ? -34.40500 71.04000 19.36600 1.000 36.07275 40 TYR B N 1
ATOM 1074 C CA . TYR B 1 19 ? -33.74700 72.34500 19.31000 1.000 35.83588 40 TYR B CA 1
ATOM 1075 C C . TYR B 1 19 ? -34.05400 72.99600 17.96200 1.000 36.25435 40 TYR B C 1
ATOM 1076 O O . TYR B 1 19 ? -34.02700 72.32700 16.92400 1.000 34.97525 40 TYR B O 1
ATOM 1085 N N . GLY B 1 20 ? -34.32900 74.30100 17.97300 1.000 35.96221 41 GLY B N 1
ATOM 1086 C CA . GLY B 1 20 ? -34.71200 75.00000 16.75200 1.000 33.47243 41 GLY B CA 1
ATOM 1087 C C . GLY B 1 20 ? -34.56800 76.51200 16.85300 1.000 38.10194 41 GLY B C 1
ATOM 1088 O O . GLY B 1 20 ? -34.32300 77.08300 17.92800 1.000 35.29634 41 GLY B O 1
ATOM 1089 N N . VAL B 1 21 ? -34.71200 77.15800 15.69200 1.000 36.53596 42 VAL B N 1
ATOM 1090 C CA . VAL B 1 21 ? -34.75000 78.61400 15.59100 1.000 36.54122 42 VAL B CA 1
ATOM 1091 C C . VAL B 1 21 ? -36.10900 78.99000 15.01600 1.000 37.04128 42 VAL B C 1
ATOM 1092 O O . VAL B 1 21 ? -36.68700 78.25900 14.20300 1.000 39.28103 42 VAL B O 1
ATOM 1096 N N . TYR B 1 22 ? -36.63800 80.11800 15.47400 1.000 38.46777 43 TYR B N 1
ATOM 1097 C CA . TYR B 1 22 ? -38.05400 80.38400 15.29300 1.000 40.39168 43 TYR B CA 1
ATOM 1098 C C . TYR B 1 22 ? -38.31400 81.86100 15.53200 1.000 43.35783 43 TYR B C 1
ATOM 1099 O O . TYR B 1 22 ? -37.77700 82.45200 16.47900 1.000 40.63645 43 TYR B O 1
ATOM 1108 N N . THR B 1 23 ? -39.14700 82.44300 14.67200 1.000 45.38176 44 THR B N 1
ATOM 1109 C CA . THR B 1 23 ? -39.62200 83.80800 14.85400 1.000 42.82619 44 THR B CA 1
ATOM 1110 C C . THR B 1 23 ? -40.88500 83.77300 15.70300 1.000 43.84473 44 THR B C 1
ATOM 1111 O O . THR B 1 23 ? -41.80100 82.99100 15.43200 1.000 43.78157 44 THR B O 1
ATOM 1115 N N . SER B 1 24 ? -40.90800 84.57700 16.76200 1.000 43.13149 45 SER B N 1
ATOM 1116 C CA . SER B 1 24 ? -42.05500 84.58300 17.65900 1.000 45.95025 45 SER B CA 1
ATOM 1117 C C . SER B 1 24 ? -42.22200 85.97600 18.24500 1.000 48.95061 45 SER B C 1
ATOM 1118 O O . SER B 1 24 ? -41.26600 86.54100 18.79200 1.000 47.57939 45 SER B O 1
ATOM 1121 N N . GLY B 1 25 ? -43.43000 86.52700 18.10000 1.000 51.80621 46 GLY B N 1
ATOM 1122 C CA . GLY B 1 25 ? -43.70700 87.86800 18.58200 1.000 47.61624 46 GLY B CA 1
ATOM 1123 C C . GLY B 1 25 ? -42.79900 88.91900 17.99700 1.000 46.28186 46 GLY B C 1
ATOM 1124 O O . GLY B 1 25 ? -42.38000 89.83600 18.70900 1.000 44.78958 46 GLY B O 1
ATOM 1125 N N . GLY B 1 26 ? -42.45800 88.79800 16.71900 1.000 48.70321 47 GLY B N 1
ATOM 1126 C CA . GLY B 1 26 ? -41.57100 89.78000 16.13600 1.000 46.23712 47 GLY B CA 1
ATOM 1127 C C . GLY B 1 26 ? -40.14800 89.71900 16.64000 1.000 50.05863 47 GLY B C 1
ATOM 1128 O O . GLY B 1 26 ? -39.42600 90.71400 16.55300 1.000 53.88804 47 GLY B O 1
ATOM 1129 N N . LYS B 1 27 ? -39.70900 88.58000 17.16200 1.000 48.91902 48 LYS B N 1
ATOM 1130 C CA . LYS B 1 27 ? -38.29800 88.50000 17.50700 1.000 49.50067 48 LYS B CA 1
ATOM 1131 C C . LYS B 1 27 ? -37.74600 87.12600 17.14600 1.000 46.31608 48 LYS B C 1
ATOM 1132 O O . LYS B 1 27 ? -38.48000 86.12900 17.10600 1.000 44.10266 48 LYS B O 1
ATOM 1138 N N . GLU B 1 28 ? -36.46900 87.11800 16.79000 1.000 45.51335 49 GLU B N 1
ATOM 1139 C CA . GLU B 1 28 ? -35.75300 85.90000 16.44300 1.000 46.48715 49 GLU B CA 1
ATOM 1140 C C . GLU B 1 28 ? -35.37400 85.12400 17.70400 1.000 44.99487 49 GLU B C 1
ATOM 1141 O O . GLU B 1 28 ? -34.66200 85.64100 18.57000 1.000 43.26835 49 GLU B O 1
ATOM 1147 N N . THR B 1 29 ? -35.85000 83.88900 17.83000 1.000 38.47040 50 THR B N 1
ATOM 1148 C CA . THR B 1 29 ? -35.53300 83.12400 19.02600 1.000 41.29442 50 THR B CA 1
ATOM 1149 C C . THR B 1 29 ? -34.70700 81.88600 18.68300 1.000 41.07598 50 THR B C 1
ATOM 1150 O O . THR B 1 29 ? -34.62500 81.45100 17.52300 1.000 37.95455 50 THR B O 1
ATOM 1154 N N . GLN B 1 30 ? -34.07200 81.35300 19.72200 1.000 37.94402 51 GLN B N 1
ATOM 1155 C CA . GLN B 1 30 ? -33.70800 79.94900 19.83400 1.000 36.17276 51 GLN B CA 1
ATOM 1156 C C . GLN B 1 30 ? -34.60600 79.30400 20.87800 1.000 35.90694 51 GLN B C 1
ATOM 1157 O O . GLN B 1 30 ? -35.01500 79.95600 21.84400 1.000 35.31476 51 GLN B O 1
ATOM 1163 N N . PHE B 1 31 ? -34.86000 78.00400 20.72300 1.000 35.52531 52 PHE B N 1
ATOM 1164 C CA . PHE B 1 31 ? -35.54700 77.26400 21.77800 1.000 34.69890 52 PHE B CA 1
ATOM 1165 C C . PHE B 1 31 ? -35.05800 75.82200 21.79900 1.000 34.98314 52 PHE B C 1
ATOM 1166 O O . PHE B 1 31 ? -34.54400 75.30700 20.80100 1.000 36.62544 52 PHE B O 1
ATOM 1174 N N . PHE B 1 32 ? -35.21100 75.17800 22.95000 1.000 34.41728 53 PHE B N 1
ATOM 1175 C CA . PHE B 1 32 ? -35.09800 73.72600 23.03700 1.000 36.90179 53 PHE B CA 1
ATOM 1176 C C . PHE B 1 32 ? -36.18700 73.22000 23.96900 1.000 35.26212 53 PHE B C 1
ATOM 1177 O O . PHE B 1 32 ? -36.72400 73.97000 24.79100 1.000 37.20709 53 PHE B O 1
ATOM 1185 N N . CYS B 1 33 ? -36.56200 71.96600 23.78400 1.000 36.04116 54 CYS B N 1
ATOM 1186 C CA . CYS B 1 33 ? -37.55700 71.31900 24.62800 1.000 36.61228 54 CYS B CA 1
ATOM 1187 C C . CYS B 1 33 ? -37.05100 69.94000 24.98900 1.000 36.14644 54 CYS B C 1
ATOM 1188 O O . CYS B 1 33 ? -36.30900 69.31500 24.22400 1.000 40.48117 54 CYS B O 1
ATOM 1191 N N . ILE B 1 34 ? -37.42100 69.48200 26.17800 1.000 38.39671 55 ILE B N 1
ATOM 1192 C CA . ILE B 1 34 ? -37.07700 68.13200 26.60500 1.000 36.49648 55 ILE B CA 1
ATOM 1193 C C . ILE B 1 34 ? -38.36300 67.33000 26.69800 1.000 40.21798 55 ILE B C 1
ATOM 1194 O O . ILE B 1 34 ? -39.44200 67.86900 26.99600 1.000 34.21726 55 ILE B O 1
ATOM 1199 N N . GLY B 1 35 ? -38.24700 66.03500 26.40400 1.000 35.96747 56 GLY B N 1
ATOM 1200 C CA . GLY B 1 35 ? -39.32500 65.09000 26.59200 1.000 36.75704 56 GLY B CA 1
ATOM 1201 C C . GLY B 1 35 ? -38.94600 64.15200 27.72100 1.000 37.82296 56 GLY B C 1
ATOM 1202 O O . GLY B 1 35 ? -37.77000 63.83800 27.90800 1.000 36.41489 56 GLY B O 1
ATOM 1203 N N . LEU B 1 36 ? -39.94300 63.69600 28.47300 1.000 35.50689 57 LEU B N 1
ATOM 1204 C CA . LEU B 1 36 ? -39.68200 62.90000 29.66300 1.000 38.59147 57 LEU B CA 1
ATOM 1205 C C . LEU B 1 36 ? -40.36600 61.53700 29.58400 1.000 36.23856 57 LEU B C 1
ATOM 1206 O O . LEU B 1 36 ? -41.39900 61.37000 28.93100 1.000 35.19106 57 LEU B O 1
ATOM 1211 N N . LYS B 1 37 ? -39.77300 60.56700 30.26900 1.000 38.03351 58 LYS B N 1
ATOM 1212 C CA . LYS B 1 37 ? -40.41400 59.30600 30.63500 1.000 39.21523 58 LYS B CA 1
ATOM 1213 C C . LYS B 1 37 ? -40.13400 59.06900 32.11600 1.000 37.80190 58 LYS B C 1
ATOM 1214 O O . LYS B 1 37 ? -39.36400 59.80500 32.74200 1.000 35.62796 58 LYS B O 1
ATOM 1220 N N . HIS B 1 38 ? -40.75600 58.03600 32.68600 1.000 40.63382 59 HIS B N 1
ATOM 1221 C CA . HIS B 1 38 ? -40.57700 57.69600 34.10100 1.000 38.87835 59 HIS B CA 1
ATOM 1222 C C . HIS B 1 38 ? -40.19000 56.22500 34.19600 1.000 42.97884 59 HIS B C 1
ATOM 1223 O O . HIS B 1 38 ? -41.03900 55.36600 34.43700 1.000 43.12622 59 HIS B O 1
ATOM 1230 N N . GLY B 1 39 ? -38.89900 55.93400 34.02700 1.000 43.07359 60 GLY B N 1
ATOM 1231 C CA . GLY B 1 39 ? -38.45000 54.55400 33.93600 1.000 38.21774 60 GLY B CA 1
ATOM 1232 C C . GLY B 1 39 ? -39.04500 53.88900 32.70700 1.000 45.16857 60 GLY B C 1
ATOM 1233 O O . GLY B 1 39 ? -38.95200 54.42000 31.59500 1.000 44.68430 60 GLY B O 1
ATOM 1234 N N . SER B 1 40 ? -39.69100 52.74500 32.89800 1.000 43.10780 61 SER B N 1
ATOM 1235 C CA . SER B 1 40 ? -40.38100 52.05800 31.81600 1.000 47.61624 61 SER B CA 1
ATOM 1236 C C . SER B 1 40 ? -41.78600 52.59200 31.56900 1.000 48.22947 61 SER B C 1
ATOM 1237 O O . SER B 1 40 ? -42.47700 52.09600 30.67500 1.000 47.69256 61 SER B O 1
ATOM 1240 N N . GLU B 1 41 ? -42.23800 53.56700 32.33700 1.000 45.33175 62 GLU B N 1
ATOM 1241 C CA . GLU B 1 41 ? -43.57200 54.09300 32.14500 1.000 46.81877 62 GLU B CA 1
ATOM 1242 C C . GLU B 1 41 ? -43.52700 55.52300 31.62400 1.000 43.37099 62 GLU B C 1
ATOM 1243 O O . GLU B 1 41 ? -42.48800 56.19100 31.65200 1.000 41.87607 62 GLU B O 1
ATOM 1249 N N . ALA B 1 42 ? -44.63800 55.94800 31.03600 1.000 43.97633 63 ALA B N 1
ATOM 1250 C CA . ALA B 1 42 ? -44.79000 57.32900 30.60800 1.000 43.56575 63 ALA B CA 1
ATOM 1251 C C . ALA B 1 42 ? -45.13400 58.19800 31.81500 1.000 45.53967 63 ALA B C 1
ATOM 1252 O O . ALA B 1 42 ? -45.34600 57.70400 32.92800 1.000 43.69998 63 ALA B O 1
ATOM 1254 N N . ILE B 1 43 ? -45.19600 59.51500 31.59600 1.000 44.50534 64 ILE B N 1
ATOM 1255 C CA . ILE B 1 43 ? -45.56900 60.45300 32.64800 1.000 42.11031 64 ILE B CA 1
ATOM 1256 C C . ILE B 1 43 ? -46.45000 61.54300 32.04700 1.000 40.38116 64 ILE B C 1
ATOM 1257 O O . ILE B 1 43 ? -46.20500 62.01000 30.92900 1.000 42.73407 64 ILE B O 1
ATOM 1262 N N . SER B 1 44 ? -47.48800 61.94200 32.80000 1.000 41.49708 65 SER B N 1
ATOM 1263 C CA . SER B 1 44 ? -48.55900 62.79500 32.26500 1.000 39.72845 65 SER B CA 1
ATOM 1264 C C . SER B 1 44 ? -48.08900 64.20400 31.92700 1.000 41.59183 65 SER B C 1
ATOM 1265 O O . SER B 1 44 ? -48.67300 64.84200 31.04900 1.000 43.62365 65 SER B O 1
ATOM 1268 N N . ILE B 1 45 ? -47.09100 64.73200 32.64300 1.000 41.84975 66 ILE B N 1
ATOM 1269 C CA . ILE B 1 45 ? -46.39600 65.97300 32.27700 1.000 42.82619 66 ILE B CA 1
ATOM 1270 C C . ILE B 1 45 ? -45.03700 65.55200 31.74200 1.000 42.32350 66 ILE B C 1
ATOM 1271 O O . ILE B 1 45 ? -44.16200 65.14700 32.51900 1.000 42.22348 66 ILE B O 1
ATOM 1276 N N . ASN B 1 46 ? -44.82500 65.64700 30.42500 1.000 41.44181 67 ASN B N 1
ATOM 1277 C CA . ASN B 1 46 ? -43.61100 65.05200 29.87300 1.000 41.48655 67 ASN B CA 1
ATOM 1278 C C . ASN B 1 46 ? -42.91700 65.95300 28.86400 1.000 41.36022 67 ASN B C 1
ATOM 1279 O O . ASN B 1 46 ? -42.11800 65.45900 28.05600 1.000 41.09966 67 ASN B O 1
ATOM 1284 N N . ALA B 1 47 ? -43.17800 67.25600 28.90000 1.000 38.82308 68 ALA B N 1
ATOM 1285 C CA . ALA B 1 47 ? -42.52400 68.15800 27.96500 1.000 40.93912 68 ALA B CA 1
ATOM 1286 C C . ALA B 1 47 ? -42.41000 69.54700 28.57900 1.000 42.77618 68 ALA B C 1
ATOM 1287 O O . ALA B 1 47 ? -43.34600 70.02600 29.23100 1.000 46.72139 68 ALA B O 1
ATOM 1289 N N . MET B 1 48 ? -41.26800 70.18700 28.35400 1.000 37.75453 69 MET B N 1
ATOM 1290 C CA . MET B 1 48 ? -41.02500 71.54600 28.81600 1.000 41.94977 69 MET B CA 1
ATOM 1291 C C . MET B 1 48 ? -39.88500 72.16000 28.01200 1.000 41.16283 69 MET B C 1
ATOM 1292 O O . MET B 1 48 ? -39.01300 71.45400 27.50500 1.000 38.77044 69 MET B O 1
ATOM 1297 N N . CYS B 1 49 ? -39.93500 73.48300 27.86000 1.000 38.49146 70 CYS B N 1
ATOM 1298 C CA . CYS B 1 49 ? -39.09100 74.19600 26.91400 1.000 37.85454 70 CYS B CA 1
ATOM 1299 C C . CYS B 1 49 ? -38.40200 75.36700 27.59400 1.000 37.11761 70 CYS B C 1
ATOM 1300 O O . CYS B 1 49 ? -38.78900 75.80800 28.68200 1.000 34.93050 70 CYS B O 1
ATOM 1303 N N . LYS B 1 50 ? -37.36700 75.86900 26.91700 1.000 34.51993 71 LYS B N 1
ATOM 1304 C CA . LYS B 1 50 ? -36.66800 77.09400 27.29300 1.000 37.07813 71 LYS B CA 1
ATOM 1305 C C . LYS B 1 50 ? -36.39600 77.90400 26.02700 1.000 36.53333 71 LYS B C 1
ATOM 1306 O O . LYS B 1 50 ? -36.03400 77.33800 24.98800 1.000 36.30698 71 LYS B O 1
ATOM 1312 N N . VAL B 1 51 ? -36.60800 79.21600 26.10300 1.000 37.75716 72 VAL B N 1
ATOM 1313 C CA . VAL B 1 51 ? -36.44400 80.13400 24.97700 1.000 36.92022 72 VAL B CA 1
ATOM 1314 C C . VAL B 1 51 ? -35.37600 81.15200 25.35100 1.000 37.63346 72 VAL B C 1
ATOM 1315 O O . VAL B 1 51 ? -35.33500 81.61900 26.49500 1.000 38.39671 72 VAL B O 1
ATOM 1319 N N . ASP B 1 52 ? -34.51000 81.50000 24.39700 1.000 34.38307 73 ASP B N 1
ATOM 1320 C CA . ASP B 1 52 ? -33.36700 82.32600 24.76400 1.000 36.68861 73 ASP B CA 1
ATOM 1321 C C . ASP B 1 52 ? -33.76100 83.76700 25.06000 1.000 40.78647 73 ASP B C 1
ATOM 1322 O O . ASP B 1 52 ? -33.14800 84.39300 25.93700 1.000 39.72582 73 ASP B O 1
ATOM 1327 N N . VAL B 1 53 ? -34.78400 84.30500 24.38200 1.000 39.90742 74 VAL B N 1
ATOM 1328 C CA . VAL B 1 53 ? -35.15200 85.70500 24.57300 1.000 41.68131 74 VAL B CA 1
ATOM 1329 C C . VAL B 1 53 ? -36.54500 85.87000 25.17400 1.000 44.98434 74 VAL B C 1
ATOM 1330 O O . VAL B 1 53 ? -37.09100 86.97100 25.16000 1.000 41.88134 74 VAL B O 1
ATOM 1334 N N . TYR B 1 54 ? -37.12900 84.80100 25.71800 1.000 43.96843 75 TYR B N 1
ATOM 1335 C CA . TYR B 1 54 ? -38.43200 84.88600 26.37000 1.000 44.17898 75 TYR B CA 1
ATOM 1336 C C . TYR B 1 54 ? -38.42400 84.05600 27.64500 1.000 45.65021 75 TYR B C 1
ATOM 1337 O O . TYR B 1 54 ? -37.55400 83.20700 27.85500 1.000 44.36321 75 TYR B O 1
ATOM 1346 N N . GLY B 1 55 ? -39.42000 84.28600 28.48600 1.000 48.90586 76 GLY B N 1
ATOM 1347 C CA . GLY B 1 55 ? -39.62700 83.49900 29.68200 1.000 45.68442 76 GLY B CA 1
ATOM 1348 C C . GLY B 1 55 ? -39.35100 84.29100 30.94900 1.000 48.69794 76 GLY B C 1
ATOM 1349 O O . GLY B 1 55 ? -38.89400 85.43200 30.93000 1.000 50.37183 76 GLY B O 1
ATOM 1350 N N . ASN B 1 56 ? -39.66200 83.64700 32.07300 1.000 42.96041 77 ASN B N 1
ATOM 1351 C CA . ASN B 1 56 ? -39.41400 84.26900 33.36600 1.000 44.79484 77 ASN B CA 1
ATOM 1352 C C . ASN B 1 56 ? -37.93100 84.37500 33.67000 1.000 43.37889 77 ASN B C 1
ATOM 1353 O O . ASN B 1 56 ? -37.52200 85.27400 34.41000 1.000 47.33989 77 ASN B O 1
ATOM 1358 N N . HIS B 1 57 ? -37.10900 83.49400 33.10300 1.000 41.77343 78 HIS B N 1
ATOM 1359 C CA . HIS B 1 57 ? -35.66100 83.54300 33.32600 1.000 41.63920 78 HIS B CA 1
ATOM 1360 C C . HIS B 1 57 ? -34.98700 83.36600 31.97800 1.000 41.82870 78 HIS B C 1
ATOM 1361 O O . HIS B 1 57 ? -35.01300 82.27800 31.40500 1.000 40.83911 78 HIS B O 1
ATOM 1368 N N . LYS B 1 58 ? -34.40800 84.43000 31.45400 1.000 38.32302 79 LYS B N 1
ATOM 1369 C CA . LYS B 1 58 ? -33.90900 84.26100 30.10200 1.000 39.84688 79 LYS B CA 1
ATOM 1370 C C . LYS B 1 58 ? -32.47600 83.79200 30.13900 1.000 38.20721 79 LYS B C 1
ATOM 1371 O O . LYS B 1 58 ? -31.97400 83.26300 29.14600 1.000 37.32026 79 LYS B O 1
ATOM 1377 N N . GLN B 1 59 ? -31.83000 83.95200 31.29200 1.000 34.34886 80 GLN B N 1
ATOM 1378 C CA . GLN B 1 59 ? -30.44600 83.56500 31.47600 1.000 36.13328 80 GLN B CA 1
ATOM 1379 C C . GLN B 1 59 ? -30.31200 82.04700 31.43300 1.000 35.98326 80 GLN B C 1
ATOM 1380 O O . GLN B 1 59 ? -31.27300 81.30000 31.63900 1.000 35.66743 80 GLN B O 1
ATOM 1386 N N . GLY B 1 60 ? -29.09200 81.59900 31.15400 1.000 31.98541 81 GLY B N 1
ATOM 1387 C CA . GLY B 1 60 ? -28.78100 80.18800 31.21700 1.000 35.25686 81 GLY B CA 1
ATOM 1388 C C . GLY B 1 60 ? -29.25000 79.36100 30.04300 1.000 33.03291 81 GLY B C 1
ATOM 1389 O O . GLY B 1 60 ? -29.38300 78.14800 30.18700 1.000 31.85645 81 GLY B O 1
ATOM 1390 N N . PHE B 1 61 ? -29.48500 79.97500 28.87700 1.000 32.99869 82 PHE B N 1
ATOM 1391 C CA . PHE B 1 61 ? -29.99300 79.19800 27.74800 1.000 34.26727 82 PHE B CA 1
ATOM 1392 C C . PHE B 1 61 ? -29.01000 78.10800 27.34900 1.000 32.61970 82 PHE B C 1
ATOM 1393 O O . PHE B 1 61 ? -29.38600 76.94300 27.24000 1.000 31.07741 82 PHE B O 1
ATOM 1401 N N . ASP B 1 62 ? -27.74600 78.47800 27.11800 1.000 31.93541 83 ASP B N 1
ATOM 1402 C CA . ASP B 1 62 ? -26.74900 77.52000 26.64900 1.000 31.62484 83 ASP B CA 1
ATOM 1403 C C . ASP B 1 62 ? -26.44500 76.47000 27.71200 1.000 33.52244 83 ASP B C 1
ATOM 1404 O O . ASP B 1 62 ? -26.32500 75.27900 27.39900 1.000 32.99343 83 ASP B O 1
ATOM 1409 N N . ASN B 1 63 ? -26.28400 76.89200 28.97000 1.000 30.85633 84 ASN B N 1
ATOM 1410 C CA . ASN B 1 63 ? -25.98500 75.92700 30.02400 1.000 31.93541 84 ASN B CA 1
ATOM 1411 C C . ASN B 1 63 ? -27.15800 74.96800 30.24200 1.000 31.09320 84 ASN B C 1
ATOM 1412 O O . ASN B 1 63 ? -26.94800 73.78200 30.49900 1.000 31.33007 84 ASN B O 1
ATOM 1417 N N . MET B 1 64 ? -28.39900 75.44700 30.13400 1.000 31.13005 85 MET B N 1
ATOM 1418 C CA . MET B 1 64 ? -29.53700 74.53300 30.29900 1.000 32.01700 85 MET B CA 1
ATOM 1419 C C . MET B 1 64 ? -29.65600 73.58100 29.11200 1.000 33.71457 85 MET B C 1
ATOM 1420 O O . MET B 1 64 ? -29.97900 72.39600 29.28800 1.000 32.32230 85 MET B O 1
ATOM 1425 N N . LEU B 1 65 ? -29.41800 74.09000 27.89300 1.000 28.63238 86 LEU B N 1
ATOM 1426 C CA . LEU B 1 65 ? -29.37400 73.23300 26.71200 1.000 28.95084 86 LEU B CA 1
ATOM 1427 C C . LEU B 1 65 ? -28.30900 72.14100 26.86700 1.000 33.88827 86 LEU B C 1
ATOM 1428 O O . LEU B 1 65 ? -28.59300 70.94800 26.71200 1.000 32.07490 86 LEU B O 1
ATOM 1433 N N . ASN B 1 66 ? -27.06900 72.53900 27.16700 1.000 28.36919 87 ASN B N 1
ATOM 1434 C CA . ASN B 1 66 ? -26.00400 71.56400 27.34200 1.000 31.44851 87 ASN B CA 1
ATOM 1435 C C . ASN B 1 66 ? -26.34600 70.57100 28.44700 1.000 32.28282 87 ASN B C 1
ATOM 1436 O O . ASN B 1 66 ? -26.07200 69.37200 28.31700 1.000 32.83552 87 ASN B O 1
ATOM 1441 N N . THR B 1 67 ? -26.92900 71.05500 29.54900 1.000 30.20625 88 THR B N 1
ATOM 1442 C CA . THR B 1 67 ? -27.29100 70.16400 30.64800 1.000 31.62221 88 THR B CA 1
ATOM 1443 C C . THR B 1 67 ? -28.40300 69.19000 30.25200 1.000 31.50378 88 THR B C 1
ATOM 1444 O O . THR B 1 67 ? -28.32800 67.99000 30.57000 1.000 29.46669 88 THR B O 1
ATOM 1448 N N . ALA B 1 68 ? -29.44200 69.67500 29.56100 1.000 30.02202 89 ALA B N 1
ATOM 1449 C CA . ALA B 1 68 ? -30.48400 68.76500 29.08000 1.000 33.08818 89 ALA B CA 1
ATOM 1450 C C . ALA B 1 68 ? -29.88700 67.70100 28.16500 1.000 32.36967 89 ALA B C 1
ATOM 1451 O O . ALA B 1 68 ? -30.15500 66.50300 28.31400 1.000 32.33019 89 ALA B O 1
ATOM 1453 N N . LYS B 1 69 ? -29.04600 68.12300 27.22700 1.000 32.62760 90 LYS B N 1
ATOM 1454 C CA . LYS B 1 69 ? -28.43100 67.16900 26.32200 1.000 32.13280 90 LYS B CA 1
ATOM 1455 C C . LYS B 1 69 ? -27.60600 66.14100 27.10100 1.000 33.85932 90 LYS B C 1
ATOM 1456 O O . LYS B 1 69 ? -27.62300 64.94800 26.77000 1.000 30.90897 90 LYS B O 1
ATOM 1462 N N . TYR B 1 70 ? -26.90900 66.57500 28.15800 1.000 30.69052 91 TYR B N 1
ATOM 1463 C CA . TYR B 1 70 ? -26.11800 65.64700 28.96300 1.000 30.07729 91 TYR B CA 1
ATOM 1464 C C . TYR B 1 70 ? -26.97700 64.51100 29.51300 1.000 32.51179 91 TYR B C 1
ATOM 1465 O O . TYR B 1 70 ? -26.63500 63.33000 29.37800 1.000 32.74077 91 TYR B O 1
ATOM 1474 N N . TYR B 1 71 ? -28.08400 64.84500 30.16600 1.000 30.47734 92 TYR B N 1
ATOM 1475 C CA . TYR B 1 71 ? -28.91500 63.79600 30.73100 1.000 32.40915 92 TYR B CA 1
ATOM 1476 C C . TYR B 1 71 ? -29.64300 62.98200 29.66000 1.000 32.32756 92 TYR B C 1
ATOM 1477 O O . TYR B 1 71 ? -29.99600 61.82400 29.91300 1.000 32.15649 92 TYR B O 1
ATOM 1486 N N . TYR B 1 72 ? -29.89800 63.55000 28.48100 1.000 32.04068 93 TYR B N 1
ATOM 1487 C CA . TYR B 1 72 ? -30.33800 62.69700 27.38500 1.000 32.66707 93 TYR B CA 1
ATOM 1488 C C . TYR B 1 72 ? -29.28200 61.64400 27.08000 1.000 35.24896 93 TYR B C 1
ATOM 1489 O O . TYR B 1 72 ? -29.60700 60.48000 26.83800 1.000 34.77522 93 TYR B O 1
ATOM 1498 N N . THR B 1 73 ? -28.01400 62.05500 27.10500 1.000 30.91950 94 THR B N 1
ATOM 1499 C CA . THR B 1 73 ? -26.87100 61.17400 26.86900 1.000 32.76972 94 THR B CA 1
ATOM 1500 C C . THR B 1 73 ? -26.74900 60.08700 27.93100 1.000 33.49875 94 THR B C 1
ATOM 1501 O O . THR B 1 73 ? -26.45800 58.93500 27.61000 1.000 29.95886 94 THR B O 1
ATOM 1505 N N . THR B 1 74 ? -26.94000 60.43800 29.20700 1.000 32.09595 95 THR B N 1
ATOM 1506 C CA . THR B 1 74 ? -26.73600 59.45500 30.26400 1.000 34.01460 95 THR B CA 1
ATOM 1507 C C . THR B 1 74 ? -27.95100 58.56100 30.46400 1.000 32.43547 95 THR B C 1
ATOM 1508 O O . THR B 1 74 ? -27.80300 57.43300 30.94300 1.000 32.46442 95 THR B O 1
ATOM 1512 N N . GLY B 1 75 ? -29.14500 59.04700 30.13600 1.000 32.25387 96 GLY B N 1
ATOM 1513 C CA . GLY B 1 75 ? -30.37200 58.36900 30.53000 1.000 32.67760 96 GLY B CA 1
ATOM 1514 C C . GLY B 1 75 ? -30.56700 58.24100 32.03400 1.000 35.05420 96 GLY B C 1
ATOM 1515 O O . GLY B 1 75 ? -31.40700 57.44400 32.47300 1.000 36.54649 96 GLY B O 1
ATOM 1516 N N . GLY B 1 76 ? -29.80400 59.00900 32.85200 1.000 33.22240 97 GLY B N 1
ATOM 1517 C CA . GLY B 1 76 ? -29.88400 58.89500 34.29900 1.000 35.43320 97 GLY B CA 1
ATOM 1518 C C . GLY B 1 76 ? -31.09900 59.59100 34.90400 1.000 36.51754 97 GLY B C 1
ATOM 1519 O O . GLY B 1 76 ? -31.80700 60.36400 34.26200 1.000 35.32002 97 GLY B O 1
ATOM 1520 N N . ASP B 1 77 ? -31.34100 59.31000 36.18200 1.000 35.59111 98 ASP B N 1
ATOM 1521 C CA . ASP B 1 77 ? -32.52900 59.81300 36.85400 1.000 35.68849 98 ASP B CA 1
ATOM 1522 C C . ASP B 1 77 ? -32.33500 61.25800 37.28500 1.000 38.16510 98 ASP B C 1
ATOM 1523 O O . ASP B 1 77 ? -31.32400 61.60600 37.91000 1.000 34.54625 98 ASP B O 1
ATOM 1528 N N . VAL B 1 78 ? -33.31800 62.09700 36.96600 1.000 35.60427 99 VAL B N 1
ATOM 1529 C CA . VAL B 1 78 ? -33.26300 63.51200 37.29000 1.000 34.42255 99 VAL B CA 1
ATOM 1530 C C . VAL B 1 78 ? -34.59100 63.93600 37.90200 1.000 37.12287 99 VAL B C 1
ATOM 1531 O O . VAL B 1 78 ? -35.57700 63.18600 37.91900 1.000 36.40700 99 VAL B O 1
ATOM 1535 N N . ARG B 1 79 ? -34.58700 65.14800 38.44700 1.000 34.32780 100 ARG B N 1
ATOM 1536 C CA . ARG B 1 79 ? -35.80300 65.85500 38.81700 1.000 36.14381 100 ARG B CA 1
ATOM 1537 C C . ARG B 1 79 ? -35.85700 67.11300 37.97100 1.000 35.27791 100 ARG B C 1
ATOM 1538 O O . ARG B 1 79 ? -34.84100 67.78800 37.80200 1.000 35.09105 100 ARG B O 1
ATOM 1546 N N . ILE B 1 80 ? -37.03200 67.41100 37.43000 1.000 35.70954 101 ILE B N 1
ATOM 1547 C CA . ILE B 1 80 ? -37.22600 68.51400 36.51000 1.000 33.61456 101 ILE B CA 1
ATOM 1548 C C . ILE B 1 80 ? -38.12300 69.53000 37.20600 1.000 36.04116 101 ILE B C 1
ATOM 1549 O O . ILE B 1 80 ? -39.28800 69.24300 37.48700 1.000 37.00444 101 ILE B O 1
ATOM 1554 N N . TYR B 1 81 ? -37.60500 70.71800 37.47400 1.000 33.74352 102 TYR B N 1
ATOM 1555 C CA . TYR B 1 81 ? -38.42700 71.81000 37.98100 1.000 37.12024 102 TYR B CA 1
ATOM 1556 C C . TYR B 1 81 ? -38.91700 72.62200 36.79800 1.000 36.67808 102 TYR B C 1
ATOM 1557 O O . TYR B 1 81 ? -38.14000 72.94500 35.89400 1.000 38.26511 102 TYR B O 1
ATOM 1566 N N . TYR B 1 82 ? -40.19500 72.96200 36.79900 1.000 37.53871 103 TYR B N 1
ATOM 1567 C CA . TYR B 1 82 ? -40.74800 73.64800 35.63800 1.000 40.77068 103 TYR B CA 1
ATOM 1568 C C . TYR B 1 82 ? -41.86600 74.58400 36.07900 1.000 42.63669 103 TYR B C 1
ATOM 1569 O O . TYR B 1 82 ? -42.42000 74.46400 37.17800 1.000 41.69447 103 TYR B O 1
ATOM 1578 N N . LYS B 1 83 ? -42.20300 75.50800 35.19200 1.000 41.61025 104 LYS B N 1
ATOM 1579 C CA . LYS B 1 83 ? -43.25100 76.49400 35.42500 1.000 46.64770 104 LYS B CA 1
ATOM 1580 C C . LYS B 1 83 ? -44.33500 76.32600 34.36700 1.000 43.44468 104 LYS B C 1
ATOM 1581 O O . LYS B 1 83 ? -44.04100 76.29000 33.16800 1.000 43.70787 104 LYS B O 1
ATOM 1587 N N . GLU B 1 84 ? -45.57600 76.20300 34.81000 1.000 42.72881 105 GLU B N 1
ATOM 1588 C CA . GLU B 1 84 ? -46.68900 75.94700 33.90900 1.000 51.17719 105 GLU B CA 1
ATOM 1589 C C . GLU B 1 84 ? -47.16700 77.24000 33.24000 1.000 51.43248 105 GLU B C 1
ATOM 1590 O O . GLU B 1 84 ? -46.95800 78.34900 33.75100 1.000 47.25567 105 GLU B O 1
ATOM 1596 N N . ASN B 1 85 ? -47.78700 77.08700 32.06700 1.000 50.77714 106 ASN B N 1
ATOM 1597 C CA . ASN B 1 85 ? -48.52000 78.15800 31.37700 1.000 55.02765 106 ASN B CA 1
ATOM 1598 C C . ASN B 1 85 ? -47.67900 79.42300 31.22500 1.000 52.79317 106 ASN B C 1
ATOM 1599 O O . ASN B 1 85 ? -48.03700 80.50600 31.69000 1.000 56.19358 106 ASN B O 1
ATOM 1604 N N . VAL B 1 86 ? -46.54900 79.27800 30.53900 1.000 52.78791 107 VAL B N 1
ATOM 1605 C CA . VAL B 1 86 ? -45.63000 80.38500 30.31200 1.000 48.93481 107 VAL B CA 1
ATOM 1606 C C . VAL B 1 86 ? -45.68400 80.86500 28.86600 1.000 51.13245 107 VAL B C 1
ATOM 1607 O O . VAL B 1 86 ? -45.96500 82.03600 28.60500 1.000 57.22002 107 VAL B O 1
ATOM 1611 N N . TRP B 1 87 ? -45.45200 79.97300 27.91000 1.000 46.91615 108 TRP B N 1
ATOM 1612 C CA . TRP B 1 87 ? -45.37300 80.40300 26.51700 1.000 51.09297 108 TRP B CA 1
ATOM 1613 C C . TRP B 1 87 ? -46.75200 80.80800 25.99600 1.000 57.72534 108 TRP B C 1
ATOM 1614 O O . TRP B 1 87 ? -47.72700 80.05600 26.12200 1.000 61.02574 108 TRP B O 1
ATOM 1625 N N . ARG B 1 88 ? -46.83100 82.01200 25.41900 1.000 57.99116 109 ARG B N 1
ATOM 1626 C CA . ARG B 1 88 ? -48.09200 82.57500 24.94000 1.000 63.62868 109 ARG B CA 1
ATOM 1627 C C . ARG B 1 88 ? -48.25800 82.52200 23.42100 1.000 58.37805 109 ARG B C 1
ATOM 1628 O O . ARG B 1 88 ? -49.35100 82.81000 22.92700 1.000 59.73348 109 ARG B O 1
ATOM 1636 N N . ASP B 1 89 ? -47.21800 82.17500 22.67200 1.000 54.33546 110 ASP B N 1
ATOM 1637 C CA . ASP B 1 89 ? -47.36100 81.88900 21.24500 1.000 50.82451 110 ASP B CA 1
ATOM 1638 C C . ASP B 1 89 ? -48.24900 80.65800 21.07800 1.000 50.69818 110 ASP B C 1
ATOM 1639 O O . ASP B 1 89 ? -47.85100 79.56200 21.48600 1.000 53.29060 110 ASP B O 1
ATOM 1644 N N . PRO B 1 90 ? -49.45400 80.78500 20.50500 1.000 52.47734 111 PRO B N 1
ATOM 1645 C CA . PRO B 1 90 ? -50.34700 79.61200 20.45100 1.000 50.93242 111 PRO B CA 1
ATOM 1646 C C . PRO B 1 90 ? -49.82200 78.52000 19.54400 1.000 50.80083 111 PRO B C 1
ATOM 1647 O O . PRO B 1 90 ? -50.09100 77.33900 19.79600 1.000 52.48261 111 PRO B O 1
ATOM 1651 N N . ASP B 1 91 ? -49.05500 78.87800 18.51100 1.000 50.53764 112 ASP B N 1
ATOM 1652 C CA . ASP B 1 91 ? -48.46900 77.86900 17.63400 1.000 50.61660 112 ASP B CA 1
ATOM 1653 C C . ASP B 1 91 ? -47.40300 77.05900 18.35700 1.000 48.94797 112 ASP B C 1
ATOM 1654 O O . ASP B 1 91 ? -47.38200 75.82100 18.28300 1.000 51.36405 112 ASP B O 1
ATOM 1659 N N . PHE B 1 92 ? -46.49700 77.74300 19.04900 1.000 49.03219 113 PHE B N 1
ATOM 1660 C CA . PHE B 1 92 ? -45.45900 77.03300 19.78300 1.000 49.22169 113 PHE B CA 1
ATOM 1661 C C . PHE B 1 92 ? -46.06300 76.16400 20.87700 1.000 51.08244 113 PHE B C 1
ATOM 1662 O O . PHE B 1 92 ? -45.70100 74.98600 21.02200 1.000 48.92955 113 PHE B O 1
ATOM 1670 N N . LYS B 1 93 ? -47.01400 76.72500 21.62800 1.000 48.42686 114 LYS B N 1
ATOM 1671 C CA . LYS B 1 93 ? -47.60700 76.02600 22.76200 1.000 52.01150 114 LYS B CA 1
ATOM 1672 C C . LYS B 1 93 ? -48.24900 74.69800 22.35300 1.000 52.73790 114 LYS B C 1
ATOM 1673 O O . LYS B 1 93 ? -48.11900 73.69700 23.06700 1.000 52.77212 114 LYS B O 1
ATOM 1679 N N . SER B 1 94 ? -48.93800 74.65800 21.20700 1.000 52.46682 115 SER B N 1
ATOM 1680 C CA . SER B 1 94 ? -49.54200 73.39500 20.77900 1.000 52.43260 115 SER B CA 1
ATOM 1681 C C . SER B 1 94 ? -48.54600 72.50100 20.05400 1.000 52.57472 115 SER B C 1
ATOM 1682 O O . SER B 1 94 ? -48.69900 71.27500 20.07000 1.000 56.52520 115 SER B O 1
ATOM 1685 N N . ALA B 1 95 ? -47.51000 73.07800 19.44100 1.000 51.94044 116 ALA B N 1
ATOM 1686 C CA . ALA B 1 95 ? -46.47400 72.24900 18.82800 1.000 50.58764 116 ALA B CA 1
ATOM 1687 C C . ALA B 1 95 ? -45.54200 71.63200 19.86600 1.000 49.54278 116 ALA B C 1
ATOM 1688 O O . ALA B 1 95 ? -45.14500 70.46800 19.72700 1.000 50.14549 116 ALA B O 1
ATOM 1690 N N . PHE B 1 96 ? -45.16300 72.37900 20.90500 1.000 50.90084 117 PHE B N 1
ATOM 1691 C CA . PHE B 1 96 ? -44.19400 71.83200 21.84900 1.000 45.86866 117 PHE B CA 1
ATOM 1692 C C . PHE B 1 96 ? -44.76700 71.76200 23.25400 1.000 47.03459 117 PHE B C 1
ATOM 1693 O O . PHE B 1 96 ? -45.23700 70.70600 23.68000 1.000 51.96939 117 PHE B O 1
ATOM 1701 N N . SER B 1 97 ? -44.76000 72.86700 23.98000 1.000 49.66385 118 SER B N 1
ATOM 1702 C CA . SER B 1 97 ? -45.30700 72.86500 25.33000 1.000 49.27170 118 SER B CA 1
ATOM 1703 C C . SER B 1 97 ? -45.55600 74.30700 25.74800 1.000 46.20028 118 SER B C 1
ATOM 1704 O O . SER B 1 97 ? -45.01400 75.24400 25.15400 1.000 45.58968 118 SER B O 1
ATOM 1707 N N . SER B 1 98 ? -46.37900 74.48200 26.77700 1.000 45.41597 119 SER B N 1
ATOM 1708 C CA . SER B 1 98 ? -46.51500 75.79600 27.38500 1.000 48.03997 119 SER B CA 1
ATOM 1709 C C . SER B 1 98 ? -45.60300 75.97900 28.59000 1.000 48.16367 119 SER B C 1
ATOM 1710 O O . SER B 1 98 ? -45.54300 77.08500 29.13600 1.000 48.64794 119 SER B O 1
ATOM 1713 N N . ARG B 1 99 ? -44.85100 74.94800 28.98100 1.000 42.78408 120 ARG B N 1
ATOM 1714 C CA . ARG B 1 99 ? -44.13100 74.95800 30.24400 1.000 42.92620 120 ARG B CA 1
ATOM 1715 C C . ARG B 1 99 ? -42.68800 75.42100 30.06200 1.000 42.94199 120 ARG B C 1
ATOM 1716 O O . ARG B 1 99 ? -42.04400 75.10600 29.05700 1.000 41.45760 120 ARG B O 1
ATOM 1724 N N . GLU B 1 100 ? -42.18500 76.18900 31.03600 1.000 40.13639 121 GLU B N 1
ATOM 1725 C CA . GLU B 1 100 ? -40.80500 76.65500 31.02000 1.000 37.76242 121 GLU B CA 1
ATOM 1726 C C . GLU B 1 100 ? -39.95300 75.77300 31.93000 1.000 40.63119 121 GLU B C 1
ATOM 1727 O O . GLU B 1 100 ? -40.35500 75.44700 33.05500 1.000 39.64949 121 GLU B O 1
ATOM 1733 N N . LEU B 1 101 ? -38.78700 75.37300 31.42500 1.000 38.90466 122 LEU B N 1
ATOM 1734 C CA . LEU B 1 101 ? -37.81400 74.60500 32.19000 1.000 35.08842 122 LEU B CA 1
ATOM 1735 C C . LEU B 1 101 ? -37.04500 75.51700 33.15200 1.000 37.04392 122 LEU B C 1
ATOM 1736 O O . LEU B 1 101 ? -36.44400 76.50500 32.72700 1.000 36.15960 122 LEU B O 1
ATOM 1741 N N . ILE B 1 102 ? -37.03300 75.17500 34.44100 1.000 35.54900 123 ILE B N 1
ATOM 1742 C CA . ILE B 1 102 ? -36.43200 76.01100 35.48000 1.000 33.73299 123 ILE B CA 1
ATOM 1743 C C . ILE B 1 102 ? -35.11300 75.43100 35.97600 1.000 33.87248 123 ILE B C 1
ATOM 1744 O O . ILE B 1 102 ? -34.13000 76.15600 36.14700 1.000 34.27516 123 ILE B O 1
ATOM 1749 N N . ALA B 1 103 ? -35.08200 74.12700 36.24200 1.000 32.56180 124 ALA B N 1
ATOM 1750 C CA . ALA B 1 103 ? -33.90300 73.50800 36.83100 1.000 34.64889 124 ALA B CA 1
ATOM 1751 C C . ALA B 1 103 ? -33.92700 72.01300 36.56300 1.000 35.53321 124 ALA B C 1
ATOM 1752 O O . ALA B 1 103 ? -34.98800 71.41800 36.33700 1.000 30.94318 124 ALA B O 1
ATOM 1754 N N . ILE B 1 104 ? -32.73100 71.42300 36.58700 1.000 33.21451 125 ILE B N 1
ATOM 1755 C CA . ILE B 1 104 ? -32.52800 69.98300 36.46900 1.000 31.18795 125 ILE B CA 1
ATOM 1756 C C . ILE B 1 104 ? -31.57000 69.57100 37.56800 1.000 33.37769 125 ILE B C 1
ATOM 1757 O O . ILE B 1 104 ? -30.44000 70.07800 37.62200 1.000 31.97225 125 ILE B O 1
ATOM 1762 N N . THR B 1 105 ? -32.00700 68.64300 38.42500 1.000 35.63322 126 THR B N 1
ATOM 1763 C CA . THR B 1 105 ? -31.17200 68.06600 39.47300 1.000 35.30686 126 THR B CA 1
ATOM 1764 C C . THR B 1 105 ? -31.19500 66.55200 39.35300 1.000 35.15421 126 THR B C 1
ATOM 1765 O O . THR B 1 105 ? -32.12500 65.97200 38.79000 1.000 34.11198 126 THR B O 1
ATOM 1769 N N . THR B 1 106 ? -30.18000 65.91200 39.93100 1.000 34.44624 127 THR B N 1
ATOM 1770 C CA . THR B 1 106 ? -30.02700 64.46700 39.85100 1.000 33.86459 127 THR B CA 1
ATOM 1771 C C . THR B 1 106 ? -30.74700 63.75700 40.99700 1.000 35.34634 127 THR B C 1
ATOM 1772 O O . THR B 1 106 ? -30.96800 64.31300 42.07700 1.000 38.23880 127 THR B O 1
ATOM 1776 N N . CYS B 1 107 ? -31.07800 62.49400 40.75600 1.000 35.89115 128 CYS B N 1
ATOM 1777 C CA . CYS B 1 107 ? -31.65100 61.61000 41.77100 1.000 40.38905 128 CYS B CA 1
ATOM 1778 C C . CYS B 1 107 ? -30.65900 60.48100 42.01000 1.000 40.97597 128 CYS B C 1
ATOM 1779 O O . CYS B 1 107 ? -30.46100 59.63600 41.13200 1.000 44.10002 128 CYS B O 1
ATOM 1782 N N . SER B 1 108 ? -30.03800 60.45300 43.19500 1.000 38.88887 129 SER B N 1
ATOM 1783 C CA . SER B 1 108 ? -29.10700 59.37300 43.49400 1.000 41.18652 129 SER B CA 1
ATOM 1784 C C . SER B 1 108 ? -29.80000 58.09700 43.97200 1.000 43.13412 129 SER B C 1
ATOM 1785 O O . SER B 1 108 ? -29.17100 57.03900 43.98200 1.000 44.26583 129 SER B O 1
ATOM 1788 N N . SER B 1 109 ? -31.07200 58.15100 44.35700 1.000 45.30806 130 SER B N 1
ATOM 1789 C CA . SER B 1 109 ? -31.81200 56.92800 44.64300 1.000 43.64471 130 SER B CA 1
ATOM 1790 C C . SER B 1 109 ? -33.21500 57.06700 44.07100 1.000 48.39001 130 SER B C 1
ATOM 1791 O O . SER B 1 109 ? -33.59800 58.11700 43.54800 1.000 43.90000 130 SER B O 1
ATOM 1794 N N . SER B 1 110 ? -33.98900 55.98600 44.17500 1.000 45.61600 131 SER B N 1
ATOM 1795 C CA . SER B 1 110 ? -35.38600 56.02500 43.76900 1.000 48.87165 131 SER B CA 1
ATOM 1796 C C . SER B 1 110 ? -36.24100 56.88900 44.68300 1.000 48.01892 131 SER B C 1
ATOM 1797 O O . SER B 1 110 ? -37.37900 57.21000 44.32200 1.000 46.56874 131 SER B O 1
ATOM 1800 N N . SER B 1 111 ? -35.72800 57.26500 45.85200 1.000 46.97405 132 SER B N 1
ATOM 1801 C CA . SER B 1 111 ? -36.47900 58.06200 46.81100 1.000 50.86136 132 SER B CA 1
ATOM 1802 C C . SER B 1 111 ? -35.82500 59.39700 47.14000 1.000 48.48476 132 SER B C 1
ATOM 1803 O O . SER B 1 111 ? -36.32500 60.11400 48.01100 1.000 53.18796 132 SER B O 1
ATOM 1806 N N . TYR B 1 112 ? -34.73500 59.76200 46.48000 1.000 47.36621 133 TYR B N 1
ATOM 1807 C CA . TYR B 1 112 ? -34.09600 61.03100 46.78300 1.000 45.49756 133 TYR B CA 1
ATOM 1808 C C . TYR B 1 112 ? -33.62500 61.70400 45.50600 1.000 43.47100 133 TYR B C 1
ATOM 1809 O O . TYR B 1 112 ? -32.90600 61.09100 44.70900 1.000 41.67605 133 TYR B O 1
ATOM 1818 N N . CYS B 1 113 ? -33.99500 62.97500 45.33500 1.000 42.00767 134 CYS B N 1
ATOM 1819 C CA . CYS B 1 113 ? -33.32500 63.83200 44.36500 1.000 43.16570 134 CYS B CA 1
ATOM 1820 C C . CYS B 1 113 ? -32.86100 65.11400 45.04800 1.000 40.70225 134 CYS B C 1
ATOM 1821 O O . CYS B 1 113 ? -33.50200 65.62200 45.97600 1.000 41.87871 134 CYS B O 1
ATOM 1824 N N . MET B 1 114 ? -31.74200 65.64000 44.56500 1.000 39.08363 135 MET B N 1
ATOM 1825 C CA . MET B 1 114 ? -31.21100 66.89100 45.08400 1.000 40.89438 135 MET B CA 1
ATOM 1826 C C . MET B 1 114 ? -32.19900 68.02500 44.83000 1.000 39.73108 135 MET B C 1
ATOM 1827 O O . MET B 1 114 ? -32.97700 67.99100 43.87100 1.000 39.19417 135 MET B O 1
ATOM 1832 N N . GLY B 1 115 ? -32.19000 69.02700 45.72000 1.000 39.40209 136 GLY B N 1
ATOM 1833 C CA . GLY B 1 115 ? -33.06300 70.17300 45.58300 1.000 36.52806 136 GLY B CA 1
ATOM 1834 C C . GLY B 1 115 ? -34.24800 70.19400 46.53800 1.000 37.88086 136 GLY B C 1
ATOM 1835 O O . GLY B 1 115 ? -34.59600 69.19200 47.16800 1.000 42.02346 136 GLY B O 1
ATOM 1836 N N . PRO B 1 116 ? -34.90400 71.34500 46.64700 1.000 40.75752 137 PRO B N 1
ATOM 1837 C CA . PRO B 1 116 ? -36.01900 71.47100 47.59600 1.000 41.33917 137 PRO B CA 1
ATOM 1838 C C . PRO B 1 116 ? -37.24800 70.69600 47.14500 1.000 43.22097 137 PRO B C 1
ATOM 1839 O O . PRO B 1 116 ? -37.50100 70.52800 45.94800 1.000 42.60248 137 PRO B O 1
ATOM 1843 N N . THR B 1 117 ? -38.02900 70.24600 48.13200 1.000 45.75812 138 THR B N 1
ATOM 1844 C CA . THR B 1 117 ? -39.27600 69.52600 47.91000 1.000 49.03483 138 THR B CA 1
ATOM 1845 C C . THR B 1 117 ? -40.40800 70.23900 48.63600 1.000 53.77224 138 THR B C 1
ATOM 1846 O O . THR B 1 117 ? -40.19000 70.93300 49.63100 1.000 53.75645 138 THR B O 1
ATOM 1850 N N . VAL B 1 118 ? -41.61700 70.08600 48.11300 1.000 54.90922 139 VAL B N 1
ATOM 1851 C CA . VAL B 1 118 ? -42.81800 70.57800 48.77600 1.000 62.96544 139 VAL B CA 1
ATOM 1852 C C . VAL B 1 118 ? -43.33700 69.50100 49.72400 1.000 69.93733 139 VAL B C 1
ATOM 1853 O O . VAL B 1 118 ? -43.45900 68.32800 49.34500 1.000 67.90551 139 VAL B O 1
ATOM 1857 N N . THR B 1 119 ? -43.62200 69.89200 50.96500 1.000 78.11726 140 THR B N 1
ATOM 1858 C CA . THR B 1 119 ? -44.24100 69.00400 51.94700 1.000 88.95277 140 THR B CA 1
ATOM 1859 C C . THR B 1 119 ? -45.75600 69.14400 51.91700 1.000 90.03448 140 THR B C 1
ATOM 1860 O O . THR B 1 119 ? -46.28400 70.25600 51.98600 1.000 89.81866 140 THR B O 1
ATOM 1864 N N . ASN B 1 120 ? -46.44100 68.01000 51.80800 1.000 105.09155 141 ASN B N 1
ATOM 1865 C CA . ASN B 1 120 ? -47.89600 67.97000 51.78800 1.000 103.93088 141 ASN B CA 1
ATOM 1866 C C . ASN B 1 120 ? -48.42300 67.03700 52.87300 1.000 99.75670 141 ASN B C 1
ATOM 1867 O O . ASN B 1 120 ? -48.60200 67.44300 54.01900 1.000 103.62558 141 ASN B O 1
ATOM 1872 N N . ALA C 1 1 ? -17.50300 76.70000 -8.66100 1.000 68.76351 22 ALA C N 1
ATOM 1873 C CA . ALA C 1 1 ? -16.48700 76.26000 -7.70700 1.000 65.18413 22 ALA C CA 1
ATOM 1874 C C . ALA C 1 1 ? -16.36200 77.26500 -6.56800 1.000 59.49398 22 ALA C C 1
ATOM 1875 O O . ALA C 1 1 ? -16.13500 78.45100 -6.80000 1.000 61.65213 22 ALA C O 1
ATOM 1877 N N . MET C 1 2 ? -16.52600 76.78700 -5.33600 1.000 56.90945 23 MET C N 1
ATOM 1878 C CA . MET C 1 2 ? -16.39100 77.65600 -4.17200 1.000 51.90359 23 MET C CA 1
ATOM 1879 C C . MET C 1 2 ? -14.94100 78.10700 -4.03000 1.000 49.69543 23 MET C C 1
ATOM 1880 O O . MET C 1 2 ? -14.01400 77.29000 -4.10500 1.000 48.31895 23 MET C O 1
ATOM 1885 N N . ALA C 1 3 ? -14.74500 79.40900 -3.83700 1.000 48.90323 24 ALA C N 1
ATOM 1886 C CA . ALA C 1 3 ? -13.40900 79.95200 -3.61300 1.000 46.51610 24 ALA C CA 1
ATOM 1887 C C . ALA C 1 3 ? -12.76100 79.30500 -2.38600 1.000 49.70859 24 ALA C C 1
ATOM 1888 O O . ALA C 1 3 ? -13.41700 79.08200 -1.36400 1.000 50.19286 24 ALA C O 1
ATOM 1890 N N . ASP C 1 4 ? -11.47000 78.98700 -2.51100 1.000 46.49505 25 ASP C N 1
ATOM 1891 C CA . ASP C 1 4 ? -10.64100 78.32000 -1.50300 1.000 47.67677 25 ASP C CA 1
ATOM 1892 C C . ASP C 1 4 ? -11.04000 76.87200 -1.24600 1.000 48.62162 25 ASP C C 1
ATOM 1893 O O . ASP C 1 4 ? -10.61100 76.27800 -0.24900 1.000 46.84772 25 ASP C O 1
ATOM 1898 N N . TYR C 1 5 ? -11.84200 76.25900 -2.11000 1.000 46.62664 26 TYR C N 1
ATOM 1899 C CA . TYR C 1 5 ? -12.16400 74.84900 -1.91800 1.000 47.79257 26 TYR C CA 1
ATOM 1900 C C . TYR C 1 5 ? -11.60500 73.97500 -3.03600 1.000 48.18472 26 TYR C C 1
ATOM 1901 O O . TYR C 1 5 ? -11.99800 72.81200 -3.16300 1.000 46.40820 26 TYR C O 1
ATOM 1910 N N . ASP C 1 6 ? -10.65000 74.49800 -3.81400 1.000 45.60547 27 ASP C N 1
ATOM 1911 C CA . ASP C 1 6 ? -10.11000 73.77200 -4.96200 1.000 49.08483 27 ASP C CA 1
ATOM 1912 C C . ASP C 1 6 ? -9.03300 72.76000 -4.59000 1.000 52.74317 27 ASP C C 1
ATOM 1913 O O . ASP C 1 6 ? -8.75800 71.86200 -5.39200 1.000 49.31907 27 ASP C O 1
ATOM 1918 N N . THR C 1 7 ? -8.42800 72.86700 -3.40100 1.000 49.18221 28 THR C N 1
ATOM 1919 C CA . THR C 1 7 ? -7.34200 71.98200 -2.98300 1.000 47.76099 28 THR C CA 1
ATOM 1920 C C . THR C 1 7 ? -7.75300 71.17400 -1.75800 1.000 46.39767 28 THR C C 1
ATOM 1921 O O . THR C 1 7 ? -8.08400 71.74500 -0.71500 1.000 44.96855 28 THR C O 1
ATOM 1925 N N . TYR C 1 8 ? -7.70500 69.85200 -1.87000 1.000 46.76350 29 TYR C N 1
ATOM 1926 C CA . TYR C 1 8 ? -8.16100 69.01400 -0.77200 1.000 43.77630 29 TYR C CA 1
ATOM 1927 C C . TYR C 1 8 ? -7.57400 67.62100 -0.91900 1.000 43.96843 29 TYR C C 1
ATOM 1928 O O . TYR C 1 8 ? -7.19000 67.21100 -2.01300 1.000 45.00540 29 TYR C O 1
ATOM 1937 N N . VAL C 1 9 ? -7.53500 66.88200 0.19200 1.000 43.43152 30 VAL C N 1
ATOM 1938 C CA . VAL C 1 9 ? -7.19700 65.46200 0.16600 1.000 41.14967 30 VAL C CA 1
ATOM 1939 C C . VAL C 1 9 ? -8.33300 64.67100 0.79900 1.000 42.85777 30 VAL C C 1
ATOM 1940 O O . VAL C 1 9 ? -8.92600 65.09700 1.79800 1.000 41.74974 30 VAL C O 1
ATOM 1944 N N . SER C 1 10 ? -8.60600 63.49500 0.24000 1.000 45.06593 31 SER C N 1
ATOM 1945 C CA . SER C 1 10 ? -9.81200 62.74700 0.54800 1.000 40.89174 31 SER C CA 1
ATOM 1946 C C . SER C 1 10 ? -9.48400 61.42300 1.22000 1.000 46.98721 31 SER C C 1
ATOM 1947 O O . SER C 1 10 ? -8.42600 60.82800 0.98500 1.000 45.02908 31 SER C O 1
ATOM 1950 N N . ASN C 1 11 ? -10.42200 60.95800 2.05000 1.000 44.06318 32 ASN C N 1
ATOM 1951 C CA . ASN C 1 11 ? -10.31200 59.66500 2.71900 1.000 45.61600 32 ASN C CA 1
ATOM 1952 C C . ASN C 1 11 ? -9.01200 59.57100 3.50600 1.000 44.81064 32 ASN C C 1
ATOM 1953 O O . ASN C 1 11 ? -8.29200 58.57000 3.46900 1.000 49.19800 32 ASN C O 1
ATOM 1958 N N . VAL C 1 12 ? -8.72400 60.63500 4.23700 1.000 42.11031 33 VAL C N 1
ATOM 1959 C CA . VAL C 1 12 ? -7.59200 60.67000 5.13600 1.000 45.58704 33 VAL C CA 1
ATOM 1960 C C . VAL C 1 12 ? -8.11500 60.54800 6.56600 1.000 43.78157 33 VAL C C 1
ATOM 1961 O O . VAL C 1 12 ? -9.32500 60.53000 6.81100 1.000 40.85227 33 VAL C O 1
ATOM 1965 N N . GLN C 1 13 ? -7.18000 60.41700 7.51200 1.000 40.62329 34 GLN C N 1
ATOM 1966 C CA . GLN C 1 13 ? -7.46000 60.38000 8.94100 1.000 39.96269 34 GLN C CA 1
ATOM 1967 C C . GLN C 1 13 ? -6.56700 61.40000 9.63900 1.000 42.78408 34 GLN C C 1
ATOM 1968 O O . GLN C 1 13 ? -5.41200 61.60000 9.25100 1.000 41.90502 34 GLN C O 1
ATOM 1974 N N . ILE C 1 14 ? -7.09800 62.05000 10.66700 1.000 40.89964 35 ILE C N 1
ATOM 1975 C CA . ILE C 1 14 ? -6.30600 62.94700 11.49800 1.000 40.48643 35 ILE C CA 1
ATOM 1976 C C . ILE C 1 14 ? -5.67900 62.09000 12.58400 1.000 38.10720 35 ILE C C 1
ATOM 1977 O O . ILE C 1 14 ? -6.38800 61.54600 13.44000 1.000 37.38080 35 ILE C O 1
ATOM 1982 N N . ASN C 1 15 ? -4.35700 61.94200 12.54400 1.000 38.19405 36 ASN C N 1
ATOM 1983 C CA . ASN C 1 15 ? -3.69700 61.07100 13.51300 1.000 43.18413 36 ASN C CA 1
ATOM 1984 C C . ASN C 1 15 ? -2.78600 61.82200 14.47500 1.000 40.25219 36 ASN C C 1
ATOM 1985 O O . ASN C 1 15 ? -2.16500 61.18700 15.33000 1.000 39.32314 36 ASN C O 1
ATOM 1990 N N . ASN C 1 16 ? -2.70400 63.15000 14.37600 1.000 37.63609 37 ASN C N 1
ATOM 1991 C CA . ASN C 1 16 ? -1.95500 63.93000 15.35100 1.000 38.57831 37 ASN C CA 1
ATOM 1992 C C . ASN C 1 16 ? -2.60200 65.30500 15.44000 1.000 38.42303 37 ASN C C 1
ATOM 1993 O O . ASN C 1 16 ? -3.25900 65.75700 14.49800 1.000 39.24418 37 ASN C O 1
ATOM 1998 N N . LEU C 1 17 ? -2.39400 65.98700 16.55900 1.000 35.27791 38 LEU C N 1
ATOM 1999 C CA . LEU C 1 17 ? -3.06200 67.26400 16.72400 1.000 36.34120 38 LEU C CA 1
ATOM 2000 C C . LEU C 1 17 ? -2.16000 68.09700 17.62800 1.000 38.18089 38 LEU C C 1
ATOM 2001 O O . LEU C 1 17 ? -1.67900 67.59100 18.64500 1.000 37.91244 38 LEU C O 1
ATOM 2006 N N . SER C 1 18 ? -1.92200 69.36100 17.26900 1.000 38.83624 39 SER C N 1
ATOM 2007 C CA . SER C 1 18 ? -1.17200 70.29400 18.10000 1.000 36.99128 39 SER C CA 1
ATOM 2008 C C . SER C 1 18 ? -2.05800 71.47600 18.43400 1.000 37.64662 39 SER C C 1
ATOM 2009 O O . SER C 1 18 ? -2.69400 72.03000 17.54100 1.000 39.29418 39 SER C O 1
ATOM 2012 N N . TYR C 1 19 ? -2.09700 71.87400 19.71100 1.000 36.88863 40 TYR C N 1
ATOM 2013 C CA . TYR C 1 19 ? -2.76900 73.10600 20.12300 1.000 34.16462 40 TYR C CA 1
ATOM 2014 C C . TYR C 1 19 ? -1.84400 73.93800 21.00900 1.000 34.94630 40 TYR C C 1
ATOM 2015 O O . TYR C 1 19 ? -1.31600 73.43500 22.00400 1.000 33.72246 40 TYR C O 1
ATOM 2024 N N . GLY C 1 20 ? -1.68200 75.22300 20.68100 1.000 37.11761 41 GLY C N 1
ATOM 2025 C CA . GLY C 1 20 ? -0.80100 76.05700 21.48400 1.000 33.40927 41 GLY C CA 1
ATOM 2026 C C . GLY C 1 20 ? -1.06400 77.54300 21.35700 1.000 35.87535 41 GLY C C 1
ATOM 2027 O O . GLY C 1 20 ? -1.85300 78.00600 20.52900 1.000 34.96209 41 GLY C O 1
ATOM 2028 N N . VAL C 1 21 ? -0.39800 78.29200 22.22900 1.000 36.34120 42 VAL C N 1
ATOM 2029 C CA . VAL C 1 21 ? -0.41900 79.74800 22.20100 1.000 38.48093 42 VAL C CA 1
ATOM 2030 C C . VAL C 1 21 ? 0.98300 80.22400 21.84100 1.000 38.97836 42 VAL C C 1
ATOM 2031 O O . VAL C 1 21 ? 1.98200 79.56000 22.15000 1.000 40.88911 42 VAL C O 1
ATOM 2035 N N . TYR C 1 22 ? 1.05900 81.36100 21.15200 1.000 37.83875 43 TYR C N 1
ATOM 2036 C CA . TYR C 1 22 ? 2.29400 81.70700 20.46100 1.000 39.94953 43 TYR C CA 1
ATOM 2037 C C . TYR C 1 22 ? 2.25000 83.16800 20.04400 1.000 42.06820 43 TYR C C 1
ATOM 2038 O O . TYR C 1 22 ? 1.23400 83.63700 19.52000 1.000 40.88911 43 TYR C O 1
ATOM 2047 N N . THR C 1 23 ? 3.33900 83.88900 20.29700 1.000 44.71589 44 THR C N 1
ATOM 2048 C CA . THR C 1 23 ? 3.51800 85.23600 19.76700 1.000 44.09476 44 THR C CA 1
ATOM 2049 C C . THR C 1 23 ? 4.08700 85.10700 18.35700 1.000 46.42399 44 THR C C 1
ATOM 2050 O O . THR C 1 23 ? 5.10500 84.43000 18.15900 1.000 44.72115 44 THR C O 1
ATOM 2054 N N . SER C 1 24 ? 3.40300 85.69100 17.37100 1.000 43.78157 45 SER C N 1
ATOM 2055 C CA . SER C 1 24 ? 3.84200 85.60000 15.97500 1.000 45.69495 45 SER C CA 1
ATOM 2056 C C . SER C 1 24 ? 3.72400 86.97000 15.33100 1.000 48.77953 45 SER C C 1
ATOM 2057 O O . SER C 1 24 ? 2.62000 87.52300 15.25000 1.000 47.35041 45 SER C O 1
ATOM 2060 N N . GLY C 1 25 ? 4.85600 87.51300 14.88700 1.000 49.19800 46 GLY C N 1
ATOM 2061 C CA . GLY C 1 25 ? 4.85000 88.81600 14.24400 1.000 44.81853 46 GLY C CA 1
ATOM 2062 C C . GLY C 1 25 ? 4.25900 89.90900 15.10100 1.000 46.90562 46 GLY C C 1
ATOM 2063 O O . GLY C 1 25 ? 3.56300 90.79200 14.58200 1.000 48.94797 46 GLY C O 1
ATOM 2064 N N . GLY C 1 26 ? 4.49800 89.85700 16.41100 1.000 47.16881 47 GLY C N 1
ATOM 2065 C CA . GLY C 1 26 ? 3.97300 90.85400 17.31800 1.000 45.33438 47 GLY C CA 1
ATOM 2066 C C . GLY C 1 26 ? 2.52100 90.69000 17.70300 1.000 49.86124 47 GLY C C 1
ATOM 2067 O O . GLY C 1 26 ? 1.95800 91.60100 18.32200 1.000 52.31943 47 GLY C O 1
ATOM 2068 N N . LYS C 1 27 ? 1.88900 89.56900 17.36500 1.000 47.30304 48 LYS C N 1
ATOM 2069 C CA . LYS C 1 27 ? 0.51000 89.30700 17.75900 1.000 49.11378 48 LYS C CA 1
ATOM 2070 C C . LYS C 1 27 ? 0.44800 88.05700 18.62100 1.000 44.93697 48 LYS C C 1
ATOM 2071 O O . LYS C 1 27 ? 1.15800 87.08000 18.36200 1.000 43.84473 48 LYS C O 1
ATOM 2077 N N . GLU C 1 28 ? -0.39200 88.13200 19.63700 1.000 43.14991 49 GLU C N 1
ATOM 2078 C CA . GLU C 1 28 ? -0.64100 86.99000 20.52800 1.000 44.52902 49 GLU C CA 1
ATOM 2079 C C . GLU C 1 28 ? -1.57800 86.05900 19.77300 1.000 42.14979 49 GLU C C 1
ATOM 2080 O O . GLU C 1 28 ? -2.59900 86.50300 19.34700 1.000 42.56300 49 GLU C O 1
ATOM 2086 N N . THR C 1 29 ? -1.19700 84.81600 19.58100 1.000 38.59673 50 THR C N 1
ATOM 2087 C CA . THR C 1 29 ? -2.11900 83.96400 18.82300 1.000 38.89940 50 THR C CA 1
ATOM 2088 C C . THR C 1 29 ? -2.41100 82.64800 19.52000 1.000 42.00767 50 THR C C 1
ATOM 2089 O O . THR C 1 29 ? -1.71600 82.25200 20.40800 1.000 39.57317 50 THR C O 1
ATOM 2093 N N . GLN C 1 30 ? -3.47500 82.04300 19.04700 1.000 39.04942 51 GLN C N 1
ATOM 2094 C CA . GLN C 1 30 ? -3.78200 80.63900 19.33000 1.000 37.70452 51 GLN C CA 1
ATOM 2095 C C . GLN C 1 30 ? -3.64100 79.93900 17.98600 1.000 36.03590 51 GLN C C 1
ATOM 2096 O O . GLN C 1 30 ? -3.89900 80.52600 16.97200 1.000 36.34646 51 GLN C O 1
ATOM 2102 N N . PHE C 1 31 ? -3.22600 78.69900 17.99700 1.000 36.59649 52 PHE C N 1
ATOM 2103 C CA . PHE C 1 31 ? -3.21100 77.97200 16.72500 1.000 36.95180 52 PHE C CA 1
ATOM 2104 C C . PHE C 1 31 ? -3.39100 76.50400 17.03000 1.000 36.21487 52 PHE C C 1
ATOM 2105 O O . PHE C 1 31 ? -3.16100 76.07000 18.11500 1.000 39.37051 52 PHE C O 1
ATOM 2113 N N . PHE C 1 32 ? -3.92000 75.80100 16.07200 1.000 34.79628 53 PHE C N 1
ATOM 2114 C CA . PHE C 1 32 ? -3.83600 74.35600 16.14200 1.000 36.41226 53 PHE C CA 1
ATOM 2115 C C . PHE C 1 32 ? -3.42800 73.83600 14.77500 1.000 38.95993 53 PHE C C 1
ATOM 2116 O O . PHE C 1 32 ? -3.64900 74.50000 13.75700 1.000 38.51778 53 PHE C O 1
ATOM 2124 N N . CYS C 1 33 ? -2.78000 72.66900 14.76800 1.000 37.09129 54 CYS C N 1
ATOM 2125 C CA . CYS C 1 33 ? -2.39400 71.99400 13.54000 1.000 37.02812 54 CYS C CA 1
ATOM 2126 C C . CYS C 1 33 ? -2.80600 70.53600 13.61500 1.000 36.83863 54 CYS C C 1
ATOM 2127 O O . CYS C 1 33 ? -2.76000 69.92100 14.68300 1.000 38.77044 54 CYS C O 1
ATOM 2130 N N . ILE C 1 34 ? -3.22500 69.99600 12.48100 1.000 37.75453 55 ILE C N 1
ATOM 2131 C CA . ILE C 1 34 ? -3.59900 68.59500 12.37700 1.000 38.82571 55 ILE C CA 1
ATOM 2132 C C . ILE C 1 34 ? -2.54000 67.85600 11.57700 1.000 41.18125 55 ILE C C 1
ATOM 2133 O O . ILE C 1 34 ? -1.90400 68.40000 10.66300 1.000 39.22312 55 ILE C O 1
ATOM 2138 N N . GLY C 1 35 ? -2.34000 66.60200 11.95200 1.000 38.52830 56 GLY C N 1
ATOM 2139 C CA . GLY C 1 35 ? -1.47200 65.69000 11.22900 1.000 42.21296 56 GLY C CA 1
ATOM 2140 C C . GLY C 1 35 ? -2.32400 64.62900 10.55600 1.000 42.14189 56 GLY C C 1
ATOM 2141 O O . GLY C 1 35 ? -3.26900 64.10600 11.16100 1.000 41.54709 56 GLY C O 1
ATOM 2142 N N . LEU C 1 36 ? -1.97800 64.31600 9.31200 1.000 44.11055 57 LEU C N 1
ATOM 2143 C CA . LEU C 1 36 ? -2.76600 63.43200 8.46900 1.000 41.54182 57 LEU C CA 1
ATOM 2144 C C . LEU C 1 36 ? -2.00500 62.14200 8.18900 1.000 43.52627 57 LEU C C 1
ATOM 2145 O O . LEU C 1 36 ? -0.77600 62.14400 8.11600 1.000 49.99810 57 LEU C O 1
ATOM 2150 N N . LYS C 1 37 ? -2.74600 61.03400 8.07600 1.000 47.95049 58 LYS C N 1
ATOM 2151 C CA . LYS C 1 37 ? -2.31700 59.78200 7.43000 1.000 51.41143 58 LYS C CA 1
ATOM 2152 C C . LYS C 1 37 ? -3.36100 59.38200 6.39700 1.000 52.52209 58 LYS C C 1
ATOM 2153 O O . LYS C 1 37 ? -4.47300 59.93100 6.34600 1.000 49.20590 58 LYS C O 1
ATOM 2159 N N . HIS C 1 38 ? -3.00900 58.39800 5.58500 1.000 54.18544 59 HIS C N 1
ATOM 2160 C CA . HIS C 1 38 ? -3.91100 57.80200 4.60900 1.000 58.00959 59 HIS C CA 1
ATOM 2161 C C . HIS C 1 38 ? -3.89900 56.29700 4.83600 1.000 59.24131 59 HIS C C 1
ATOM 2162 O O . HIS C 1 38 ? -3.22300 55.55100 4.12500 1.000 63.59184 59 HIS C O 1
ATOM 2169 N N . GLY C 1 39 ? -4.68200 55.86300 5.81700 1.000 60.40198 60 GLY C N 1
ATOM 2170 C CA . GLY C 1 39 ? -4.75100 54.47500 6.19900 1.000 59.47555 60 GLY C CA 1
ATOM 2171 C C . GLY C 1 39 ? -3.41700 53.95900 6.68000 1.000 67.31597 60 GLY C C 1
ATOM 2172 O O . GLY C 1 39 ? -2.97400 54.27000 7.78800 1.000 68.68455 60 GLY C O 1
ATOM 2173 N N . SER C 1 40 ? -2.76000 53.17300 5.83500 1.000 71.10063 61 SER C N 1
ATOM 2174 C CA . SER C 1 40 ? -1.47000 52.59600 6.17900 1.000 75.90384 61 SER C CA 1
ATOM 2175 C C . SER C 1 40 ? -0.31400 53.50800 5.80000 1.000 77.58562 61 SER C C 1
ATOM 2176 O O . SER C 1 40 ? 0.68600 53.56500 6.52100 1.000 79.15160 61 SER C O 1
ATOM 2179 N N . GLU C 1 41 ? -0.41900 54.22500 4.68600 1.000 82.67044 62 GLU C N 1
ATOM 2180 C CA . GLU C 1 41 ? 0.71700 54.99900 4.21800 1.000 80.49386 62 GLU C CA 1
ATOM 2181 C C . GLU C 1 41 ? 0.69000 56.42800 4.74500 1.000 79.47005 62 GLU C C 1
ATOM 2182 O O . GLU C 1 41 ? -0.36500 57.00800 5.01900 1.000 79.85958 62 GLU C O 1
ATOM 2188 N N . ALA C 1 42 ? 1.88900 56.97500 4.91800 1.000 79.27266 63 ALA C N 1
ATOM 2189 C CA . ALA C 1 42 ? 2.07900 58.38900 5.18200 1.000 73.88781 63 ALA C CA 1
ATOM 2190 C C . ALA C 1 42 ? 1.99400 59.16600 3.87500 1.000 72.75083 63 ALA C C 1
ATOM 2191 O O . ALA C 1 42 ? 2.17900 58.61600 2.78100 1.000 72.93769 63 ALA C O 1
ATOM 2193 N N . ILE C 1 43 ? 1.70000 60.45800 3.99100 1.000 64.90778 64 ILE C N 1
ATOM 2194 C CA . ILE C 1 43 ? 1.51900 61.29600 2.81800 1.000 64.19717 64 ILE C CA 1
ATOM 2195 C C . ILE C 1 43 ? 2.29300 62.58900 3.00500 1.000 66.44744 64 ILE C C 1
ATOM 2196 O O . ILE C 1 43 ? 2.54600 63.02800 4.13100 1.000 66.42375 64 ILE C O 1
ATOM 2201 N N . SER C 1 44 ? 2.67900 63.19600 1.88100 1.000 65.29204 65 SER C N 1
ATOM 2202 C CA . SER C 1 44 ? 3.43500 64.44100 1.94400 1.000 68.25555 65 SER C CA 1
ATOM 2203 C C . SER C 1 44 ? 2.56200 65.58200 2.42700 1.000 63.25758 65 SER C C 1
ATOM 2204 O O . SER C 1 44 ? 3.03800 66.48000 3.13300 1.000 63.30496 65 SER C O 1
ATOM 2207 N N . ILE C 1 45 ? 1.29400 65.58000 2.01900 1.000 60.83624 66 ILE C N 1
ATOM 2208 C CA . ILE C 1 45 ? 0.34300 66.62600 2.37800 1.000 60.57568 66 ILE C CA 1
ATOM 2209 C C . ILE C 1 45 ? -0.18100 66.23900 3.75800 1.000 59.26763 66 ILE C C 1
ATOM 2210 O O . ILE C 1 45 ? -1.23500 65.60100 3.86500 1.000 58.80179 66 ILE C O 1
ATOM 2215 N N . ASN C 1 46 ? 0.55200 66.56300 4.83000 1.000 57.85431 67 ASN C N 1
ATOM 2216 C CA . ASN C 1 46 ? 0.24500 65.91600 6.10600 1.000 59.13341 67 ASN C CA 1
ATOM 2217 C C . ASN C 1 46 ? 0.13300 66.85900 7.29300 1.000 56.78576 67 ASN C C 1
ATOM 2218 O O . ASN C 1 46 ? 0.01400 66.37200 8.42500 1.000 54.22755 67 ASN C O 1
ATOM 2223 N N . ALA C 1 47 ? 0.18200 68.17800 7.08600 1.000 55.38822 68 ALA C N 1
ATOM 2224 C CA . ALA C 1 47 ? 0.04300 69.10200 8.20700 1.000 53.05636 68 ALA C CA 1
ATOM 2225 C C . ALA C 1 47 ? -0.65300 70.35200 7.71300 1.000 51.96939 68 ALA C C 1
ATOM 2226 O O . ALA C 1 47 ? -0.28500 70.88700 6.66400 1.000 56.27517 68 ALA C O 1
ATOM 2228 N N . MET C 1 48 ? -1.68200 70.78100 8.43800 1.000 48.41896 69 MET C N 1
ATOM 2229 C CA . MET C 1 48 ? -2.47300 71.94600 8.06200 1.000 47.10302 69 MET C CA 1
ATOM 2230 C C . MET C 1 48 ? -2.89100 72.64000 9.35200 1.000 45.96077 69 MET C C 1
ATOM 2231 O O . MET C 1 48 ? -3.24500 71.98200 10.33100 1.000 42.11031 69 MET C O 1
ATOM 2236 N N . CYS C 1 49 ? -2.84600 73.95800 9.36200 1.000 42.42614 70 CYS C N 1
ATOM 2237 C CA . CYS C 1 49 ? -3.03300 74.68600 10.60600 1.000 40.68119 70 CYS C CA 1
ATOM 2238 C C . CYS C 1 49 ? -4.11700 75.73700 10.44300 1.000 40.05743 70 CYS C C 1
ATOM 2239 O O . CYS C 1 49 ? -4.50200 76.10600 9.32300 1.000 39.00204 70 CYS C O 1
ATOM 2242 N N . LYS C 1 50 ? -4.57400 76.23900 11.59800 1.000 40.01269 71 LYS C N 1
ATOM 2243 C CA . LYS C 1 50 ? -5.46200 77.38600 11.68300 1.000 36.85179 71 LYS C CA 1
ATOM 2244 C C . LYS C 1 50 ? -4.99000 78.28000 12.81900 1.000 37.39922 71 LYS C C 1
ATOM 2245 O O . LYS C 1 50 ? -4.59500 77.78800 13.88100 1.000 37.04128 71 LYS C O 1
ATOM 2251 N N . VAL C 1 51 ? -5.03500 79.59300 12.59200 1.000 36.82547 72 VAL C N 1
ATOM 2252 C CA . VAL C 1 51 ? -4.57500 80.58900 13.55700 1.000 37.90718 72 VAL C CA 1
ATOM 2253 C C . VAL C 1 51 ? -5.72400 81.55000 13.82900 1.000 36.43068 72 VAL C C 1
ATOM 2254 O O . VAL C 1 51 ? -6.44600 81.93400 12.90500 1.000 38.55199 72 VAL C O 1
ATOM 2258 N N . ASP C 1 52 ? -5.91200 81.93200 15.09400 1.000 34.85681 73 ASP C N 1
ATOM 2259 C CA . ASP C 1 52 ? -7.13100 82.67000 15.42100 1.000 36.17276 73 ASP C CA 1
ATOM 2260 C C . ASP C 1 52 ? -7.09400 84.10400 14.90500 1.000 39.25734 73 ASP C C 1
ATOM 2261 O O . ASP C 1 52 ? -8.14300 84.63600 14.52200 1.000 40.54170 73 ASP C O 1
ATOM 2266 N N . VAL C 1 53 ? -5.91500 84.73500 14.84600 1.000 38.62832 74 VAL C N 1
ATOM 2267 C CA . VAL C 1 53 ? -5.80800 86.13300 14.43500 1.000 40.19429 74 VAL C CA 1
ATOM 2268 C C . VAL C 1 53 ? -4.96900 86.29800 13.16200 1.000 45.48177 74 VAL C C 1
ATOM 2269 O O . VAL C 1 53 ? -4.47100 87.37400 12.89500 1.000 48.85586 74 VAL C O 1
ATOM 2273 N N . TYR C 1 54 ? -4.80000 85.23100 12.38200 1.000 43.72630 75 TYR C N 1
ATOM 2274 C CA . TYR C 1 54 ? -4.11800 85.28700 11.09700 1.000 46.72139 75 TYR C CA 1
ATOM 2275 C C . TYR C 1 54 ? -4.84500 84.36700 10.12900 1.000 46.07921 75 TYR C C 1
ATOM 2276 O O . TYR C 1 54 ? -5.63400 83.51300 10.53700 1.000 41.97082 75 TYR C O 1
ATOM 2285 N N . GLY C 1 55 ? -4.54800 84.52500 8.84600 1.000 48.72689 76 GLY C N 1
ATOM 2286 C CA . GLY C 1 55 ? -5.03100 83.64300 7.80300 1.000 48.99535 76 GLY C CA 1
ATOM 2287 C C . GLY C 1 55 ? -6.01900 84.33700 6.87800 1.000 49.53225 76 GLY C C 1
ATOM 2288 O O . GLY C 1 55 ? -6.47400 85.45600 7.11600 1.000 49.43487 76 GLY C O 1
ATOM 2289 N N . ASN C 1 56 ? -6.35800 83.62500 5.79900 1.000 46.92931 77 ASN C N 1
ATOM 2290 C CA . ASN C 1 56 ? -7.36500 84.13500 4.86700 1.000 47.87942 77 ASN C CA 1
ATOM 2291 C C . ASN C 1 56 ? -8.76000 84.20700 5.49300 1.000 47.13197 77 ASN C C 1
ATOM 2292 O O . ASN C 1 56 ? -9.57500 85.02800 5.06600 1.000 45.96341 77 ASN C O 1
ATOM 2297 N N . HIS C 1 57 ? -9.06400 83.34500 6.47400 1.000 43.41310 78 HIS C N 1
ATOM 2298 C CA . HIS C 1 57 ? -10.36500 83.31200 7.14700 1.000 41.34969 78 HIS C CA 1
ATOM 2299 C C . HIS C 1 57 ? -10.12800 83.14000 8.64300 1.000 39.73371 78 HIS C C 1
ATOM 2300 O O . HIS C 1 57 ? -9.95800 82.01600 9.12200 1.000 43.33677 78 HIS C O 1
ATOM 2307 N N . LYS C 1 58 ? -10.14200 84.23700 9.39000 1.000 40.47327 79 LYS C N 1
ATOM 2308 C CA . LYS C 1 58 ? -9.89300 84.15500 10.82000 1.000 40.25483 79 LYS C CA 1
ATOM 2309 C C . LYS C 1 58 ? -11.09000 83.62700 11.60100 1.000 39.20733 79 LYS C C 1
ATOM 2310 O O . LYS C 1 58 ? -10.91000 83.13300 12.72300 1.000 36.29646 79 LYS C O 1
ATOM 2316 N N . GLN C 1 59 ? -12.29900 83.71900 11.04800 1.000 37.35711 80 GLN C N 1
ATOM 2317 C CA . GLN C 1 59 ? -13.47500 83.24600 11.77300 1.000 37.74663 80 GLN C CA 1
ATOM 2318 C C . GLN C 1 59 ? -13.41500 81.73200 11.99600 1.000 37.52029 80 GLN C C 1
ATOM 2319 O O . GLN C 1 59 ? -12.70300 80.99100 11.30200 1.000 36.68861 80 GLN C O 1
ATOM 2325 N N . GLY C 1 60 ? -14.18800 81.27800 12.97800 1.000 36.45963 81 GLY C N 1
ATOM 2326 C CA . GLY C 1 60 ? -14.41100 79.85400 13.15900 1.000 35.03578 81 GLY C CA 1
ATOM 2327 C C . GLY C 1 60 ? -13.28700 79.10200 13.83300 1.000 36.54122 81 GLY C C 1
ATOM 2328 O O . GLY C 1 60 ? -13.17500 77.88400 13.65200 1.000 34.71469 81 GLY C O 1
ATOM 2329 N N . PHE C 1 61 ? -12.44800 79.78200 14.62300 1.000 37.85191 82 PHE C N 1
ATOM 2330 C CA . PHE C 1 61 ? -11.30100 79.08100 15.19700 1.000 35.96747 82 PHE C CA 1
ATOM 2331 C C . PHE C 1 61 ? -11.75600 77.97000 16.13700 1.000 33.33821 82 PHE C C 1
ATOM 2332 O O . PHE C 1 61 ? -11.31400 76.82300 16.00900 1.000 33.59877 82 PHE C O 1
ATOM 2340 N N . ASP C 1 62 ? -12.63800 78.29600 17.09400 1.000 33.70141 83 ASP C N 1
ATOM 2341 C CA . ASP C 1 62 ? -13.07600 77.30800 18.07600 1.000 33.10134 83 ASP C CA 1
ATOM 2342 C C . ASP C 1 62 ? -13.81200 76.15700 17.40100 1.000 35.83851 83 ASP C C 1
ATOM 2343 O O . ASP C 1 62 ? -13.58300 74.98500 17.72600 1.000 33.23030 83 ASP C O 1
ATOM 2348 N N . ASN C 1 63 ? -14.70100 76.47400 16.45100 1.000 35.00946 84 ASN C N 1
ATOM 2349 C CA . ASN C 1 63 ? -15.48100 75.42400 15.80700 1.000 36.12012 84 ASN C CA 1
ATOM 2350 C C . ASN C 1 63 ? -14.58700 74.50800 14.98200 1.000 35.04104 84 ASN C C 1
ATOM 2351 O O . ASN C 1 63 ? -14.76800 73.28800 15.00400 1.000 34.32780 84 ASN C O 1
ATOM 2356 N N . MET C 1 64 ? -13.60100 75.06600 14.26900 1.000 33.23820 85 MET C N 1
ATOM 2357 C CA . MET C 1 64 ? -12.68700 74.21700 13.50600 1.000 32.61707 85 MET C CA 1
ATOM 2358 C C . MET C 1 64 ? -11.83400 73.35700 14.43600 1.000 35.45951 85 MET C C 1
ATOM 2359 O O . MET C 1 64 ? -11.61100 72.16800 14.16000 1.000 33.63298 85 MET C O 1
ATOM 2364 N N . LEU C 1 65 ? -11.36900 73.93500 15.55500 1.000 35.71744 86 LEU C N 1
ATOM 2365 C CA . LEU C 1 65 ? -10.63000 73.15600 16.55100 1.000 34.09093 86 LEU C CA 1
ATOM 2366 C C . LEU C 1 65 ? -11.46500 71.99400 17.06800 1.000 36.18065 86 LEU C C 1
ATOM 2367 O O . LEU C 1 65 ? -11.01500 70.84100 17.07300 1.000 34.22779 86 LEU C O 1
ATOM 2372 N N . ASN C 1 66 ? -12.69200 72.27700 17.51300 1.000 37.60714 87 ASN C N 1
ATOM 2373 C CA . ASN C 1 66 ? -13.55800 71.19900 17.97800 1.000 38.45461 87 ASN C CA 1
ATOM 2374 C C . ASN C 1 66 ? -13.77800 70.16500 16.88200 1.000 36.02537 87 ASN C C 1
ATOM 2375 O O . ASN C 1 66 ? -13.80700 68.96500 17.15400 1.000 35.34371 87 ASN C O 1
ATOM 2380 N N . THR C 1 67 ? -13.92200 70.60500 15.63000 1.000 34.34886 88 THR C N 1
ATOM 2381 C CA . THR C 1 67 ? -14.15400 69.63700 14.56600 1.000 36.65966 88 THR C CA 1
ATOM 2382 C C . THR C 1 67 ? -12.93100 68.74000 14.37400 1.000 35.62006 88 THR C C 1
ATOM 2383 O O . THR C 1 67 ? -13.04600 67.50900 14.36800 1.000 32.47495 88 THR C O 1
ATOM 2387 N N . ALA C 1 68 ? -11.74400 69.34800 14.26300 1.000 33.39348 89 ALA C N 1
ATOM 2388 C CA . ALA C 1 68 ? -10.50500 68.58300 14.17400 1.000 32.99606 89 ALA C CA 1
ATOM 2389 C C . ALA C 1 68 ? -10.34900 67.61800 15.34500 1.000 35.38319 89 ALA C C 1
ATOM 2390 O O . ALA C 1 68 ? -10.02300 66.43400 15.14400 1.000 33.27504 89 ALA C O 1
ATOM 2392 N N . LYS C 1 69 ? -10.57600 68.09500 16.57900 1.000 33.89880 90 LYS C N 1
ATOM 2393 C CA . LYS C 1 69 ? -10.48900 67.18900 17.73100 1.000 34.58309 90 LYS C CA 1
ATOM 2394 C C . LYS C 1 69 ? -11.44600 66.01800 17.57200 1.000 34.39886 90 LYS C C 1
ATOM 2395 O O . LYS C 1 69 ? -11.10700 64.87500 17.90400 1.000 30.74842 90 LYS C O 1
ATOM 2401 N N . TYR C 1 70 ? -12.63900 66.27900 17.02700 1.000 35.23580 91 TYR C N 1
ATOM 2402 C CA . TYR C 1 70 ? -13.63400 65.22000 16.88800 1.000 33.59087 91 TYR C CA 1
ATOM 2403 C C . TYR C 1 70 ? -13.08900 64.06100 16.04300 1.000 37.05707 91 TYR C C 1
ATOM 2404 O O . TYR C 1 70 ? -13.07900 62.90200 16.48500 1.000 32.45389 91 TYR C O 1
ATOM 2413 N N . TYR C 1 71 ? -12.58900 64.36100 14.83300 1.000 34.34359 92 TYR C N 1
ATOM 2414 C CA . TYR C 1 71 ? -12.18800 63.28400 13.93500 1.000 35.36213 92 TYR C CA 1
ATOM 2415 C C . TYR C 1 71 ? -10.84600 62.67800 14.31100 1.000 33.78037 92 TYR C C 1
ATOM 2416 O O . TYR C 1 71 ? -10.61100 61.50300 14.00300 1.000 34.98314 92 TYR C O 1
ATOM 2425 N N . TYR C 1 72 ? -9.98800 63.42700 15.00600 1.000 33.85143 93 TYR C N 1
ATOM 2426 C CA . TYR C 1 72 ? -8.82200 62.81300 15.63300 1.000 32.49863 93 TYR C CA 1
ATOM 2427 C C . TYR C 1 72 ? -9.25800 61.74500 16.63100 1.000 34.95682 93 TYR C C 1
ATOM 2428 O O . TYR C 1 72 ? -8.68600 60.65400 16.67800 1.000 35.47004 93 TYR C O 1
ATOM 2437 N N . THR C 1 73 ? -10.30300 62.02600 17.40100 1.000 33.51718 94 THR C N 1
ATOM 2438 C CA . THR C 1 73 ? -10.76800 61.08800 18.42200 1.000 34.78575 94 THR C CA 1
ATOM 2439 C C . THR C 1 73 ? -11.38300 59.82600 17.81200 1.000 36.47279 94 THR C C 1
ATOM 2440 O O . THR C 1 73 ? -11.09400 58.71200 18.26000 1.000 36.20697 94 THR C O 1
ATOM 2444 N N . THR C 1 74 ? -12.24700 59.97100 16.80300 1.000 33.14082 95 THR C N 1
ATOM 2445 C CA . THR C 1 74 ? -12.86700 58.79100 16.22300 1.000 34.45939 95 THR C CA 1
ATOM 2446 C C . THR C 1 74 ? -11.96600 58.10300 15.21400 1.000 35.99642 95 THR C C 1
ATOM 2447 O O . THR C 1 74 ? -12.19500 56.92800 14.89600 1.000 41.23916 95 THR C O 1
ATOM 2451 N N . GLY C 1 75 ? -10.95500 58.79900 14.71000 1.000 34.97261 96 GLY C N 1
ATOM 2452 C CA . GLY C 1 75 ? -10.17100 58.28200 13.61200 1.000 34.94630 96 GLY C CA 1
ATOM 2453 C C . GLY C 1 75 ? -10.92600 58.07700 12.31700 1.000 36.11222 96 GLY C C 1
ATOM 2454 O O . GLY C 1 75 ? -10.42500 57.37600 11.43800 1.000 42.33666 96 GLY C O 1
ATOM 2455 N N . GLY C 1 76 ? -12.10500 58.68600 12.15100 1.000 36.71756 97 GLY C N 1
ATOM 2456 C CA . GLY C 1 76 ? -12.88600 58.47200 10.94300 1.000 37.32026 97 GLY C CA 1
ATOM 2457 C C . GLY C 1 76 ? -12.29900 59.10500 9.67500 1.000 37.78085 97 GLY C C 1
ATOM 2458 O O . GLY C 1 76 ? -11.56500 60.09400 9.69700 1.000 38.84413 97 GLY C O 1
ATOM 2459 N N . ASP C 1 77 ? -12.66600 58.51800 8.53700 1.000 37.25183 98 ASP C N 1
ATOM 2460 C CA . ASP C 1 77 ? -12.32200 59.07200 7.23000 1.000 38.12299 98 ASP C CA 1
ATOM 2461 C C . ASP C 1 77 ? -12.91400 60.45900 7.04700 1.000 41.94450 98 ASP C C 1
ATOM 2462 O O . ASP C 1 77 ? -14.12700 60.64100 7.18800 1.000 43.51574 98 ASP C O 1
ATOM 2467 N N . VAL C 1 78 ? -12.07100 61.42200 6.65800 1.000 39.76529 99 VAL C N 1
ATOM 2468 C CA . VAL C 1 78 ? -12.51300 62.78000 6.37300 1.000 41.26547 99 VAL C CA 1
ATOM 2469 C C . VAL C 1 78 ? -11.87700 63.26800 5.07600 1.000 43.08148 99 VAL C C 1
ATOM 2470 O O . VAL C 1 78 ? -10.95100 62.65700 4.53100 1.000 42.02609 99 VAL C O 1
ATOM 2474 N N . ARG C 1 79 ? -12.41100 64.38700 4.58400 1.000 38.72570 100 ARG C N 1
ATOM 2475 C CA . ARG C 1 79 ? -11.77200 65.20900 3.57600 1.000 41.43918 100 ARG C CA 1
ATOM 2476 C C . ARG C 1 79 ? -11.32900 66.50700 4.21500 1.000 38.98625 100 ARG C C 1
ATOM 2477 O O . ARG C 1 79 ? -12.08500 67.11700 4.97400 1.000 35.13053 100 ARG C O 1
ATOM 2485 N N . ILE C 1 80 ? -10.11400 66.92800 3.86700 1.000 38.51514 101 ILE C N 1
ATOM 2486 C CA . ILE C 1 80 ? -9.50000 68.14000 4.38900 1.000 38.82044 101 ILE C CA 1
ATOM 2487 C C . ILE C 1 80 ? -9.32700 69.10100 3.22400 1.000 40.39168 101 ILE C C 1
ATOM 2488 O O . ILE C 1 80 ? -8.59900 68.79800 2.26800 1.000 41.55235 101 ILE C O 1
ATOM 2493 N N . TYR C 1 81 ? -9.99600 70.25100 3.30100 1.000 39.09942 102 TYR C N 1
ATOM 2494 C CA . TYR C 1 81 ? -9.75000 71.36300 2.39100 1.000 40.98649 102 TYR C CA 1
ATOM 2495 C C . TYR C 1 81 ? -8.73200 72.29100 3.04300 1.000 43.50258 102 TYR C C 1
ATOM 2496 O O . TYR C 1 81 ? -8.81400 72.57500 4.25100 1.000 40.37326 102 TYR C O 1
ATOM 2505 N N . TYR C 1 82 ? -7.77800 72.75900 2.24300 1.000 42.28928 103 TYR C N 1
ATOM 2506 C CA . TYR C 1 82 ? -6.67800 73.56100 2.74400 1.000 42.97357 103 TYR C CA 1
ATOM 2507 C C . TYR C 1 82 ? -6.19300 74.47900 1.63200 1.000 44.76326 103 TYR C C 1
ATOM 2508 O O . TYR C 1 82 ? -6.48800 74.27700 0.45100 1.000 46.73192 103 TYR C O 1
ATOM 2517 N N . LYS C 1 83 ? -5.40400 75.46600 2.03100 1.000 44.61851 104 LYS C N 1
ATOM 2518 C CA . LYS C 1 83 ? -4.83900 76.47200 1.14600 1.000 45.18700 104 LYS C CA 1
ATOM 2519 C C . LYS C 1 83 ? -3.33500 76.48600 1.35600 1.000 47.72414 104 LYS C C 1
ATOM 2520 O O . LYS C 1 83 ? -2.86700 76.57800 2.49700 1.000 46.27660 104 LYS C O 1
ATOM 2526 N N . GLU C 1 84 ? -2.58600 76.36500 0.26500 1.000 52.67210 105 GLU C N 1
ATOM 2527 C CA . GLU C 1 84 ? -1.13200 76.28900 0.32100 1.000 52.47734 105 GLU C CA 1
ATOM 2528 C C . GLU C 1 84 ? -0.52100 77.67200 0.49900 1.000 50.51922 105 GLU C C 1
ATOM 2529 O O . GLU C 1 84 ? -1.12100 78.68600 0.13700 1.000 51.68778 105 GLU C O 1
ATOM 2535 N N . ASN C 1 85 ? 0.68400 77.70200 1.07500 1.000 52.55630 106 ASN C N 1
ATOM 2536 C CA . ASN C 1 85 ? 1.51900 78.90800 1.14100 1.000 54.18808 106 ASN C CA 1
ATOM 2537 C C . ASN C 1 85 ? 0.78600 80.09100 1.78000 1.000 54.44074 106 ASN C C 1
ATOM 2538 O O . ASN C 1 85 ? 0.64600 81.15900 1.18600 1.000 53.30639 106 ASN C O 1
ATOM 2543 N N . VAL C 1 86 ? 0.33500 79.90200 3.01800 1.000 55.29610 107 VAL C N 1
ATOM 2544 C CA . VAL C 1 86 ? -0.36900 80.94600 3.75300 1.000 50.62975 107 VAL C CA 1
ATOM 2545 C C . VAL C 1 86 ? 0.50200 81.52000 4.87600 1.000 54.26177 107 VAL C C 1
ATOM 2546 O O . VAL C 1 86 ? 0.68600 82.73200 4.96400 1.000 59.60715 107 VAL C O 1
ATOM 2550 N N . TRP C 1 87 ? 1.05400 80.66100 5.74200 1.000 55.03291 108 TRP C N 1
ATOM 2551 C CA . TRP C 1 87 ? 1.76200 81.15900 6.92300 1.000 54.97238 108 TRP C CA 1
ATOM 2552 C C . TRP C 1 87 ? 3.15500 81.64600 6.53300 1.000 58.87022 108 TRP C C 1
ATOM 2553 O O . TRP C 1 87 ? 3.92600 80.91800 5.89800 1.000 58.07802 108 TRP C O 1
ATOM 2564 N N . ARG C 1 88 ? 3.47000 82.88900 6.89700 1.000 58.07012 109 ARG C N 1
ATOM 2565 C CA . ARG C 1 88 ? 4.73600 83.49800 6.51300 1.000 65.08938 109 ARG C CA 1
ATOM 2566 C C . ARG C 1 88 ? 5.71600 83.66300 7.67000 1.000 62.10745 109 ARG C C 1
ATOM 2567 O O . ARG C 1 88 ? 6.85500 84.07600 7.44300 1.000 65.45522 109 ARG C O 1
ATOM 2575 N N . ASP C 1 89 ? 5.31800 83.32800 8.89000 1.000 59.50187 110 ASP C N 1
ATOM 2576 C CA . ASP C 1 89 ? 6.23700 83.11700 10.00200 1.000 52.16678 110 ASP C CA 1
ATOM 2577 C C . ASP C 1 89 ? 7.16700 81.94000 9.70300 1.000 54.59602 110 ASP C C 1
ATOM 2578 O O . ASP C 1 89 ? 6.72400 80.78200 9.71100 1.000 52.75633 110 ASP C O 1
ATOM 2583 N N . PRO C 1 90 ? 8.46300 82.18400 9.46000 1.000 53.31692 111 PRO C N 1
ATOM 2584 C CA . PRO C 1 90 ? 9.35000 81.07400 9.06900 1.000 52.59052 111 PRO C CA 1
ATOM 2585 C C . PRO C 1 90 ? 9.56200 80.04500 10.17000 1.000 52.49577 111 PRO C C 1
ATOM 2586 O O . PRO C 1 90 ? 9.71600 78.85600 9.87100 1.000 53.35113 111 PRO C O 1
ATOM 2590 N N . ASP C 1 91 ? 9.56800 80.45500 11.43800 1.000 55.00923 112 ASP C N 1
ATOM 2591 C CA . ASP C 1 91 ? 9.67500 79.47900 12.51700 1.000 54.96448 112 ASP C CA 1
ATOM 2592 C C . ASP C 1 91 ? 8.43200 78.60000 12.58200 1.000 53.83277 112 ASP C C 1
ATOM 2593 O O . ASP C 1 91 ? 8.54000 77.37100 12.69700 1.000 54.31704 112 ASP C O 1
ATOM 2598 N N . PHE C 1 92 ? 7.24300 79.21300 12.49700 1.000 52.50893 113 PHE C N 1
ATOM 2599 C CA . PHE C 1 92 ? 6.01500 78.42800 12.47100 1.000 50.59554 113 PHE C CA 1
ATOM 2600 C C . PHE C 1 92 ? 5.96100 77.53800 11.23800 1.000 51.88780 113 PHE C C 1
ATOM 2601 O O . PHE C 1 92 ? 5.60200 76.35900 11.33200 1.000 50.30866 113 PHE C O 1
ATOM 2609 N N . LYS C 1 93 ? 6.33600 78.06900 10.07600 1.000 52.80107 114 LYS C N 1
ATOM 2610 C CA . LYS C 1 93 ? 6.23000 77.26700 8.86400 1.000 54.23808 114 LYS C CA 1
ATOM 2611 C C . LYS C 1 93 ? 7.11500 76.03300 8.94800 1.000 53.63011 114 LYS C C 1
ATOM 2612 O O . LYS C 1 93 ? 6.68400 74.92100 8.62200 1.000 53.51431 114 LYS C O 1
ATOM 2618 N N . SER C 1 94 ? 8.35100 76.21100 9.41300 1.000 55.28294 115 SER C N 1
ATOM 2619 C CA . SER C 1 94 ? 9.28700 75.10100 9.52000 1.000 56.91209 115 SER C CA 1
ATOM 2620 C C . SER C 1 94 ? 8.84200 74.09000 10.57700 1.000 57.15159 115 SER C C 1
ATOM 2621 O O . SER C 1 94 ? 9.04100 72.88100 10.40400 1.000 59.42028 115 SER C O 1
ATOM 2624 N N . ALA C 1 95 ? 8.21400 74.55400 11.66200 1.000 56.18042 116 ALA C N 1
ATOM 2625 C CA . ALA C 1 95 ? 7.78900 73.63000 12.70900 1.000 57.40425 116 ALA C CA 1
ATOM 2626 C C . ALA C 1 95 ? 6.53800 72.85100 12.32100 1.000 52.25100 116 ALA C C 1
ATOM 2627 O O . ALA C 1 95 ? 6.33900 71.73400 12.80100 1.000 49.96125 116 ALA C O 1
ATOM 2629 N N . PHE C 1 96 ? 5.67700 73.42200 11.48400 1.000 50.42447 117 PHE C N 1
ATOM 2630 C CA . PHE C 1 96 ? 4.42600 72.76400 11.13700 1.000 52.76159 117 PHE C CA 1
ATOM 2631 C C . PHE C 1 96 ? 4.23700 72.74900 9.63300 1.000 54.47495 117 PHE C C 1
ATOM 2632 O O . PHE C 1 96 ? 4.65700 71.80300 8.95500 1.000 61.41526 117 PHE C O 1
ATOM 2640 N N . SER C 1 97 ? 3.63800 73.81000 9.10700 1.000 50.35077 118 SER C N 1
ATOM 2641 C CA . SER C 1 97 ? 3.23300 73.84500 7.71500 1.000 52.07993 118 SER C CA 1
ATOM 2642 C C . SER C 1 97 ? 2.94600 75.28700 7.33500 1.000 51.75884 118 SER C C 1
ATOM 2643 O O . SER C 1 97 ? 2.85300 76.17200 8.19100 1.000 47.36094 118 SER C O 1
ATOM 2646 N N . SER C 1 98 ? 2.79500 75.50800 6.03200 1.000 50.18233 119 SER C N 1
ATOM 2647 C CA . SER C 1 98 ? 2.32600 76.78400 5.51300 1.000 49.24011 119 SER C CA 1
ATOM 2648 C C . SER C 1 98 ? 0.85400 76.74100 5.12300 1.000 49.45593 119 SER C C 1
ATOM 2649 O O . SER C 1 98 ? 0.30300 77.76500 4.69500 1.000 48.76901 119 SER C O 1
ATOM 2652 N N . ARG C 1 99 ? 0.21100 75.58200 5.26000 1.000 45.16857 120 ARG C N 1
ATOM 2653 C CA . ARG C 1 99 ? -1.15100 75.38600 4.79900 1.000 46.07395 120 ARG C CA 1
ATOM 2654 C C . ARG C 1 99 ? -2.16500 75.81700 5.85100 1.000 46.00552 120 ARG C C 1
ATOM 2655 O O . ARG C 1 99 ? -2.05800 75.45300 7.03200 1.000 45.69495 120 ARG C O 1
ATOM 2663 N N . GLU C 1 100 ? -3.15100 76.60300 5.41400 1.000 43.81052 121 GLU C N 1
ATOM 2664 C CA . GLU C 1 100 ? -4.26400 77.01600 6.26000 1.000 43.43416 121 GLU C CA 1
ATOM 2665 C C . GLU C 1 100 ? -5.42800 76.04900 6.06500 1.000 44.74221 121 GLU C C 1
ATOM 2666 O O . GLU C 1 100 ? -5.87800 75.83000 4.93400 1.000 43.31309 121 GLU C O 1
ATOM 2672 N N . LEU C 1 101 ? -5.87900 75.44900 7.16700 1.000 43.89737 122 LEU C N 1
ATOM 2673 C CA . LEU C 1 101 ? -7.06000 74.60000 7.16000 1.000 39.23892 122 LEU C CA 1
ATOM 2674 C C . LEU C 1 101 ? -8.29500 75.43100 6.81500 1.000 40.77857 122 LEU C C 1
ATOM 2675 O O . LEU C 1 101 ? -8.49000 76.52100 7.36300 1.000 38.68095 122 LEU C O 1
ATOM 2680 N N . ILE C 1 102 ? -9.12900 74.91000 5.91100 1.000 39.88636 123 ILE C N 1
ATOM 2681 C CA . ILE C 1 102 ? -10.28600 75.62300 5.39000 1.000 37.31237 123 ILE C CA 1
ATOM 2682 C C . ILE C 1 102 ? -11.59300 74.95000 5.79000 1.000 38.81518 123 ILE C C 1
ATOM 2683 O O . ILE C 1 102 ? -12.55100 75.62400 6.17400 1.000 37.06234 123 ILE C O 1
ATOM 2688 N N . ALA C 1 103 ? -11.65900 73.62300 5.68200 1.000 38.51778 124 ALA C N 1
ATOM 2689 C CA . ALA C 1 103 ? -12.88000 72.88800 5.97200 1.000 38.43619 124 ALA C CA 1
ATOM 2690 C C . ALA C 1 103 ? -12.52900 71.43100 6.23400 1.000 37.30184 124 ALA C C 1
ATOM 2691 O O . ALA C 1 103 ? -11.49500 70.93300 5.78900 1.000 35.81482 124 ALA C O 1
ATOM 2693 N N . ILE C 1 104 ? -13.40100 70.76400 6.98500 1.000 34.10146 125 ILE C N 1
ATOM 2694 C CA . ILE C 1 104 ? -13.33200 69.32800 7.22500 1.000 38.13615 125 ILE C CA 1
ATOM 2695 C C . ILE C 1 104 ? -14.70700 68.75000 6.92300 1.000 37.19920 125 ILE C C 1
ATOM 2696 O O . ILE C 1 104 ? -15.72100 69.31300 7.35500 1.000 38.16773 125 ILE C O 1
ATOM 2701 N N . THR C 1 105 ? -14.75000 67.65200 6.16400 1.000 35.93326 126 THR C N 1
ATOM 2702 C CA . THR C 1 105 ? -16.00800 66.99000 5.82000 1.000 38.77570 126 THR C CA 1
ATOM 2703 C C . THR C 1 105 ? -15.84000 65.48100 5.97900 1.000 39.42315 126 THR C C 1
ATOM 2704 O O . THR C 1 105 ? -14.72400 64.96500 5.99600 1.000 40.24167 126 THR C O 1
ATOM 2708 N N . THR C 1 106 ? -16.95500 64.76300 6.09600 1.000 39.19680 127 THR C N 1
ATOM 2709 C CA . THR C 1 106 ? -16.90600 63.33300 6.38100 1.000 38.82308 127 THR C CA 1
ATOM 2710 C C . THR C 1 106 ? -16.91900 62.50700 5.09300 1.000 41.93134 127 THR C C 1
ATOM 2711 O O . THR C 1 106 ? -17.42900 62.93900 4.05600 1.000 42.79724 127 THR C O 1
ATOM 2715 N N . CYS C 1 107 ? -16.34300 61.30900 5.16500 1.000 41.66026 128 CYS C N 1
ATOM 2716 C CA . CYS C 1 107 ? -16.34700 60.35600 4.04700 1.000 45.20805 128 CYS C CA 1
ATOM 2717 C C . CYS C 1 107 ? -17.17500 59.15100 4.47100 1.000 41.43392 128 CYS C C 1
ATOM 2718 O O . CYS C 1 107 ? -16.71000 58.31100 5.24300 1.000 46.70297 128 CYS C O 1
ATOM 2721 N N . SER C 1 108 ? -18.40200 59.07200 3.97700 1.000 45.72127 129 SER C N 1
ATOM 2722 C CA . SER C 1 108 ? -19.30300 57.98500 4.32700 1.000 45.25543 129 SER C CA 1
ATOM 2723 C C . SER C 1 108 ? -18.92400 56.64700 3.68200 1.000 47.67940 129 SER C C 1
ATOM 2724 O O . SER C 1 108 ? -19.38300 55.59800 4.15600 1.000 47.41358 129 SER C O 1
ATOM 2727 N N . SER C 1 109 ? -18.05600 56.64200 2.66700 1.000 50.65081 130 SER C N 1
ATOM 2728 C CA . SER C 1 109 ? -17.56700 55.40100 2.06800 1.000 49.64543 130 SER C CA 1
ATOM 2729 C C . SER C 1 109 ? -16.13100 55.60900 1.60200 1.000 51.48249 130 SER C C 1
ATOM 2730 O O . SER C 1 109 ? -15.58000 56.71000 1.69000 1.000 53.82487 130 SER C O 1
ATOM 2733 N N . SER C 1 110 ? -15.54600 54.54400 1.04900 1.000 52.89318 131 SER C N 1
ATOM 2734 C CA . SER C 1 110 ? -14.20400 54.56900 0.46800 1.000 54.79341 131 SER C CA 1
ATOM 2735 C C . SER C 1 110 ? -14.08600 55.55000 -0.68600 1.000 57.79640 131 SER C C 1
ATOM 2736 O O . SER C 1 110 ? -12.98700 56.05100 -0.95700 1.000 56.88840 131 SER C O 1
ATOM 2739 N N . SER C 1 111 ? -15.18500 55.80900 -1.38700 1.000 52.46945 132 SER C N 1
ATOM 2740 C CA . SER C 1 111 ? -15.15400 56.53500 -2.63800 1.000 55.43033 132 SER C CA 1
ATOM 2741 C C . SER C 1 111 ? -15.90800 57.85800 -2.60900 1.000 56.97525 132 SER C C 1
ATOM 2742 O O . SER C 1 111 ? -15.90700 58.57100 -3.61900 1.000 55.96987 132 SER C O 1
ATOM 2745 N N . TYR C 1 112 ? -16.55400 58.21300 -1.49900 1.000 55.31716 133 TYR C N 1
ATOM 2746 C CA . TYR C 1 112 ? -17.34900 59.43500 -1.44200 1.000 52.47998 133 TYR C CA 1
ATOM 2747 C C . TYR C 1 112 ? -17.06100 60.20300 -0.15800 1.000 49.92441 133 TYR C C 1
ATOM 2748 O O . TYR C 1 112 ? -17.06900 59.63400 0.94300 1.000 44.47639 133 TYR C O 1
ATOM 2757 N N . CYS C 1 113 ? -16.82000 61.50000 -0.30700 1.000 46.51610 134 CYS C N 1
ATOM 2758 C CA . CYS C 1 113 ? -16.79500 62.42200 0.81400 1.000 45.25806 134 CYS C CA 1
ATOM 2759 C C . CYS C 1 113 ? -17.74400 63.57000 0.51100 1.000 47.86627 134 CYS C C 1
ATOM 2760 O O . CYS C 1 113 ? -17.99900 63.89900 -0.65500 1.000 44.57377 134 CYS C O 1
ATOM 2763 N N . MET C 1 114 ? -18.27500 64.17700 1.57100 1.000 46.32661 135 MET C N 1
ATOM 2764 C CA . MET C 1 114 ? -19.18200 65.29900 1.38200 1.000 45.26859 135 MET C CA 1
ATOM 2765 C C . MET C 1 114 ? -18.38400 66.54900 1.00200 1.000 44.35005 135 MET C C 1
ATOM 2766 O O . MET C 1 114 ? -17.21100 66.69900 1.35700 1.000 44.43427 135 MET C O 1
ATOM 2771 N N . GLY C 1 115 ? -19.03000 67.45900 0.27400 1.000 46.25028 136 GLY C N 1
ATOM 2772 C CA . GLY C 1 115 ? -18.43900 68.74400 -0.02500 1.000 41.63131 136 GLY C CA 1
ATOM 2773 C C . GLY C 1 115 ? -18.23700 68.95000 -1.51200 1.000 47.95575 136 GLY C C 1
ATOM 2774 O O . GLY C 1 115 ? -18.41900 68.03400 -2.31700 1.000 46.96353 136 GLY C O 1
ATOM 2775 N N . PRO C 1 116 ? -17.84300 70.15900 -1.90500 1.000 47.94785 137 PRO C N 1
ATOM 2776 C CA . PRO C 1 116 ? -17.59300 70.41900 -3.32500 1.000 48.44528 137 PRO C CA 1
ATOM 2777 C C . PRO C 1 116 ? -16.35600 69.69700 -3.81400 1.000 48.34001 137 PRO C C 1
ATOM 2778 O O . PRO C 1 116 ? -15.42200 69.41900 -3.06200 1.000 48.49266 137 PRO C O 1
ATOM 2782 N N . THR C 1 117 ? -16.35400 69.41200 -5.10700 1.000 51.88517 138 THR C N 1
ATOM 2783 C CA . THR C 1 117 ? -15.24400 68.74700 -5.76000 1.000 52.98793 138 THR C CA 1
ATOM 2784 C C . THR C 1 117 ? -14.88600 69.52700 -7.02100 1.000 54.62497 138 THR C C 1
ATOM 2785 O O . THR C 1 117 ? -15.65800 70.36400 -7.49500 1.000 54.31967 138 THR C O 1
ATOM 2789 N N . VAL C 1 118 ? -13.68500 69.27700 -7.53500 1.000 53.95121 139 VAL C N 1
ATOM 2790 C CA . VAL C 1 118 ? -13.22000 69.87600 -8.77900 1.000 51.44301 139 VAL C CA 1
ATOM 2791 C C . VAL C 1 118 ? -13.00000 68.77200 -9.79700 1.000 53.30376 139 VAL C C 1
ATOM 2792 O O . VAL C 1 118 ? -12.69200 67.62000 -9.45400 1.000 50.95348 139 VAL C O 1
ATOM 2796 N N . THR C 1 119 ? -13.16800 69.13400 -11.06500 1.000 49.63227 140 THR C N 1
ATOM 2797 C CA . THR C 1 119 ? -12.82900 68.24300 -12.15500 1.000 48.40317 140 THR C CA 1
ATOM 2798 C C . THR C 1 119 ? -11.34100 68.36000 -12.47200 1.000 46.59243 140 THR C C 1
ATOM 2799 O O . THR C 1 119 ? -10.71100 69.38900 -12.23700 1.000 50.22181 140 THR C O 1
ATOM 2803 N N . ASN C 1 120 ? -10.79200 67.28900 -13.02300 1.000 52.19047 141 ASN C N 1
ATOM 2804 C CA . ASN C 1 120 ? -9.36300 67.15600 -13.24500 1.000 55.16451 141 ASN C CA 1
ATOM 2805 C C . ASN C 1 120 ? -9.05600 66.76100 -14.70500 1.000 50.18496 141 ASN C C 1
ATOM 2806 O O . ASN C 1 120 ? -9.79200 65.98700 -15.32100 1.000 41.59972 141 ASN C O 1
ATOM 2811 N N . ALA D 1 1 ? 13.70800 79.35800 15.52400 1.000 65.47890 22 ALA D N 1
ATOM 2812 C CA . ALA D 1 1 ? 12.91700 78.55200 16.45600 1.000 66.72905 22 ALA D CA 1
ATOM 2813 C C . ALA D 1 1 ? 11.73000 79.35500 17.01700 1.000 58.12276 22 ALA D C 1
ATOM 2814 O O . ALA D 1 1 ? 11.81800 80.57300 17.18100 1.000 60.56252 22 ALA D O 1
ATOM 2816 N N . MET D 1 2 ? 10.61300 78.68700 17.29300 1.000 54.44074 23 MET D N 1
ATOM 2817 C CA . MET D 1 2 ? 9.45200 79.39900 17.82600 1.000 51.72725 23 MET D CA 1
ATOM 2818 C C . MET D 1 2 ? 9.69400 79.83000 19.27100 1.000 49.15853 23 MET D C 1
ATOM 2819 O O . MET D 1 2 ? 9.98200 79.00100 20.14000 1.000 50.54553 23 MET D O 1
ATOM 2824 N N . ALA D 1 3 ? 9.57500 81.13200 19.52100 1.000 46.60559 24 ALA D N 1
ATOM 2825 C CA . ALA D 1 3 ? 9.70900 81.65900 20.87300 1.000 47.67677 24 ALA D CA 1
ATOM 2826 C C . ALA D 1 3 ? 8.73800 80.96800 21.83200 1.000 49.90862 24 ALA D C 1
ATOM 2827 O O . ALA D 1 3 ? 7.57600 80.71700 21.49400 1.000 47.95049 24 ALA D O 1
ATOM 2829 N N . ASP D 1 4 ? 9.23700 80.65700 23.03500 1.000 46.86351 25 ASP D N 1
ATOM 2830 C CA . ASP D 1 4 ? 8.51400 79.96400 24.10300 1.000 47.33199 25 ASP D CA 1
ATOM 2831 C C . ASP D 1 4 ? 8.22400 78.50300 23.78500 1.000 47.46622 25 ASP D C 1
ATOM 2832 O O . ASP D 1 4 ? 7.41900 77.87600 24.47600 1.000 47.77415 25 ASP D O 1
ATOM 2837 N N . TYR D 1 5 ? 8.85900 77.92400 22.76400 1.000 46.25028 26 TYR D N 1
ATOM 2838 C CA . TYR D 1 5 ? 8.65200 76.51200 22.46500 1.000 46.21080 26 TYR D CA 1
ATOM 2839 C C . TYR D 1 5 ? 9.91500 75.68800 22.66900 1.000 50.67713 26 TYR D C 1
ATOM 2840 O O . TYR D 1 5 ? 9.98300 74.53600 22.22700 1.000 47.48201 26 TYR D O 1
ATOM 2849 N N . ASP D 1 6 ? 10.90000 76.23500 23.36900 1.000 48.66636 27 ASP D N 1
ATOM 2850 C CA . ASP D 1 6 ? 12.16800 75.54300 23.53200 1.000 52.60368 27 ASP D CA 1
ATOM 2851 C C . ASP D 1 6 ? 12.18400 74.53400 24.67300 1.000 53.69065 27 ASP D C 1
ATOM 2852 O O . ASP D 1 6 ? 13.05500 73.65900 24.67500 1.000 58.73862 27 ASP D O 1
ATOM 2857 N N . THR D 1 7 ? 11.28100 74.63000 25.65400 1.000 50.34025 28 THR D N 1
ATOM 2858 C CA . THR D 1 7 ? 11.34200 73.74900 26.81900 1.000 49.55594 28 THR D CA 1
ATOM 2859 C C . THR D 1 7 ? 10.08300 72.89200 26.85500 1.000 48.56635 28 THR D C 1
ATOM 2860 O O . THR D 1 7 ? 8.96700 73.42200 26.90400 1.000 46.49242 28 THR D O 1
ATOM 2864 N N . TYR D 1 8 ? 10.26000 71.57300 26.83400 1.000 47.47411 29 TYR D N 1
ATOM 2865 C CA . TYR D 1 8 ? 9.10900 70.69100 26.73900 1.000 45.60020 29 TYR D CA 1
ATOM 2866 C C . TYR D 1 8 ? 9.47100 69.32600 27.29800 1.000 44.85275 29 TYR D C 1
ATOM 2867 O O . TYR D 1 8 ? 10.64400 68.97400 27.40200 1.000 45.61600 29 TYR D O 1
ATOM 2876 N N . VAL D 1 9 ? 8.44400 68.54800 27.63500 1.000 41.34443 30 VAL D N 1
ATOM 2877 C CA . VAL D 1 9 ? 8.61700 67.15100 28.01200 1.000 42.37350 30 VAL D CA 1
ATOM 2878 C C . VAL D 1 9 ? 7.71600 66.32000 27.10700 1.000 44.18688 30 VAL D C 1
ATOM 2879 O O . VAL D 1 9 ? 6.59800 66.73700 26.78600 1.000 41.81028 30 VAL D O 1
ATOM 2883 N N . SER D 1 10 ? 8.21200 65.16000 26.66800 1.000 43.51048 31 SER D N 1
ATOM 2884 C CA . SER D 1 10 ? 7.56600 64.39500 25.60700 1.000 42.21032 31 SER D CA 1
ATOM 2885 C C . SER D 1 10 ? 7.11600 63.03900 26.13000 1.000 45.12910 31 SER D C 1
ATOM 2886 O O . SER D 1 10 ? 7.67700 62.51300 27.09900 1.000 44.20530 31 SER D O 1
ATOM 2889 N N . ASN D 1 11 ? 6.09200 62.47700 25.47600 1.000 40.09954 32 ASN D N 1
ATOM 2890 C CA . ASN D 1 11 ? 5.56500 61.15100 25.81100 1.000 45.67653 32 ASN D CA 1
ATOM 2891 C C . ASN D 1 11 ? 5.15400 61.03700 27.28500 1.000 45.57389 32 ASN D C 1
ATOM 2892 O O . ASN D 1 11 ? 5.34600 60.00100 27.93300 1.000 44.88433 32 ASN D O 1
ATOM 2897 N N . VAL D 1 12 ? 4.56600 62.09300 27.82600 1.000 40.34957 33 VAL D N 1
ATOM 2898 C CA . VAL D 1 12 ? 4.04900 62.05500 29.17000 1.000 40.23114 33 VAL D CA 1
ATOM 2899 C C . VAL D 1 12 ? 2.53800 61.81800 29.11600 1.000 41.38917 33 VAL D C 1
ATOM 2900 O O . VAL D 1 12 ? 1.92600 61.80200 28.05500 1.000 40.53118 33 VAL D O 1
ATOM 2904 N N . GLN D 1 13 ? 1.94200 61.59200 30.28000 1.000 38.68359 34 GLN D N 1
ATOM 2905 C CA . GLN D 1 13 ? 0.49800 61.51100 30.41000 1.000 37.06760 34 GLN D CA 1
ATOM 2906 C C . GLN D 1 13 ? 0.07400 62.51200 31.47000 1.000 41.68658 34 GLN D C 1
ATOM 2907 O O . GLN D 1 13 ? 0.83100 62.77200 32.41400 1.000 38.82834 34 GLN D O 1
ATOM 2913 N N . ILE D 1 14 ? -1.11000 63.10000 31.28800 1.000 38.77833 35 ILE D N 1
ATOM 2914 C CA . ILE D 1 14 ? -1.69000 63.99400 32.28900 1.000 37.15182 35 ILE D CA 1
ATOM 2915 C C . ILE D 1 14 ? -2.42700 63.12800 33.30500 1.000 36.84389 35 ILE D C 1
ATOM 2916 O O . ILE D 1 14 ? -3.43900 62.50700 32.97700 1.000 35.59637 35 ILE D O 1
ATOM 2921 N N . ASN D 1 15 ? -1.92100 63.06300 34.53500 1.000 36.29646 36 ASN D N 1
ATOM 2922 C CA . ASN D 1 15 ? -2.52600 62.16900 35.51800 1.000 35.16474 36 ASN D CA 1
ATOM 2923 C C . ASN D 1 15 ? -3.12700 62.91200 36.70100 1.000 35.81219 36 ASN D C 1
ATOM 2924 O O . ASN D 1 15 ? -3.57900 62.27600 37.65600 1.000 36.38068 36 ASN D O 1
ATOM 2929 N N . ASN D 1 16 ? -3.18300 64.23700 36.64500 1.000 35.01999 37 ASN D N 1
ATOM 2930 C CA . ASN D 1 16 ? -3.86400 65.00400 37.67800 1.000 36.48332 37 ASN D CA 1
ATOM 2931 C C . ASN D 1 16 ? -4.28600 66.33600 37.06700 1.000 35.90430 37 ASN D C 1
ATOM 2932 O O . ASN D 1 16 ? -3.64100 66.84300 36.15100 1.000 34.90945 37 ASN D O 1
ATOM 2937 N N . LEU D 1 17 ? -5.36000 66.90500 37.59900 1.000 35.90957 38 LEU D N 1
ATOM 2938 C CA . LEU D 1 17 ? -5.88400 68.18800 37.14500 1.000 35.76481 38 LEU D CA 1
ATOM 2939 C C . LEU D 1 17 ? -6.25400 69.03000 38.35200 1.000 33.81458 38 LEU D C 1
ATOM 2940 O O . LEU D 1 17 ? -6.63200 68.50300 39.40200 1.000 34.05935 38 LEU D O 1
ATOM 2945 N N . SER D 1 18 ? -6.20400 70.34900 38.16800 1.000 31.08531 39 SER D N 1
ATOM 2946 C CA . SER D 1 18 ? -6.72900 71.29200 39.14700 1.000 34.35412 39 SER D CA 1
ATOM 2947 C C . SER D 1 18 ? -7.41300 72.43000 38.40500 1.000 34.98841 39 SER D C 1
ATOM 2948 O O . SER D 1 18 ? -6.83600 72.97000 37.46000 1.000 34.79101 39 SER D O 1
ATOM 2951 N N . TYR D 1 19 ? -8.61200 72.80800 38.84200 1.000 29.94043 40 TYR D N 1
ATOM 2952 C CA . TYR D 1 19 ? -9.28200 74.00000 38.34100 1.000 33.86459 40 TYR D CA 1
ATOM 2953 C C . TYR D 1 19 ? -9.84200 74.78100 39.53200 1.000 33.82774 40 TYR D C 1
ATOM 2954 O O . TYR D 1 19 ? -10.47700 74.20000 40.42200 1.000 33.18293 40 TYR D O 1
ATOM 2963 N N . GLY D 1 20 ? -9.62000 76.09600 39.54600 1.000 33.45138 41 GLY D N 1
ATOM 2964 C CA . GLY D 1 20 ? -10.13900 76.91400 40.63500 1.000 33.41190 41 GLY D CA 1
ATOM 2965 C C . GLY D 1 20 ? -10.29400 78.37200 40.25100 1.000 33.29347 41 GLY D C 1
ATOM 2966 O O . GLY D 1 20 ? -9.83500 78.81700 39.19300 1.000 29.70883 41 GLY D O 1
ATOM 2967 N N . VAL D 1 21 ? -10.97800 79.10900 41.13300 1.000 30.24310 42 VAL D N 1
ATOM 2968 C CA . VAL D 1 21 ? -11.08500 80.56300 41.06400 1.000 29.56670 42 VAL D CA 1
ATOM 2969 C C . VAL D 1 21 ? -10.33800 81.13800 42.26100 1.000 35.38319 42 VAL D C 1
ATOM 2970 O O . VAL D 1 21 ? -10.30100 80.53500 43.34100 1.000 35.79640 42 VAL D O 1
ATOM 2974 N N . TYR D 1 22 ? -9.73200 82.30700 42.06600 1.000 33.63824 43 TYR D N 1
ATOM 2975 C CA . TYR D 1 22 ? -8.71500 82.78300 42.99500 1.000 36.49911 43 TYR D CA 1
ATOM 2976 C C . TYR D 1 22 ? -8.43800 84.26800 42.76200 1.000 41.19704 43 TYR D C 1
ATOM 2977 O O . TYR D 1 22 ? -8.29700 84.71700 41.60600 1.000 37.46502 43 TYR D O 1
ATOM 2986 N N . THR D 1 23 ? -8.35200 85.01200 43.87000 1.000 38.71517 44 THR D N 1
ATOM 2987 C CA . THR D 1 23 ? -7.95600 86.41600 43.87100 1.000 41.20231 44 THR D CA 1
ATOM 2988 C C . THR D 1 23 ? -6.44000 86.51400 43.98500 1.000 40.78121 44 THR D C 1
ATOM 2989 O O . THR D 1 23 ? -5.86000 86.04400 44.96800 1.000 43.51838 44 THR D O 1
ATOM 2993 N N . SER D 1 24 ? -5.79900 87.14100 43.00600 1.000 41.77869 45 SER D N 1
ATOM 2994 C CA . SER D 1 24 ? -4.34600 87.31900 43.06400 1.000 44.37637 45 SER D CA 1
ATOM 2995 C C . SER D 1 24 ? -3.99000 88.69600 42.50800 1.000 42.15769 45 SER D C 1
ATOM 2996 O O . SER D 1 24 ? -4.47600 89.07800 41.43700 1.000 41.51287 45 SER D O 1
ATOM 2999 N N . GLY D 1 25 ? -3.17900 89.44600 43.24700 1.000 43.41047 46 GLY D N 1
ATOM 3000 C CA . GLY D 1 25 ? -2.76500 90.77700 42.81200 1.000 42.96041 46 GLY D CA 1
ATOM 3001 C C . GLY D 1 25 ? -3.89700 91.72000 42.48200 1.000 46.00815 46 GLY D C 1
ATOM 3002 O O . GLY D 1 25 ? -3.78500 92.50600 41.53000 1.000 46.96089 46 GLY D O 1
ATOM 3003 N N . GLY D 1 26 ? -5.00700 91.64200 43.22100 1.000 49.53225 47 GLY D N 1
ATOM 3004 C CA . GLY D 1 26 ? -6.14000 92.51900 42.97300 1.000 46.67402 47 GLY D CA 1
ATOM 3005 C C . GLY D 1 26 ? -6.94800 92.20500 41.73700 1.000 46.48715 47 GLY D C 1
ATOM 3006 O O . GLY D 1 26 ? -7.70100 93.06600 41.26400 1.000 45.56336 47 GLY D O 1
ATOM 3007 N N . LYS D 1 27 ? -6.80600 91.00600 41.18300 1.000 45.12646 48 LYS D N 1
ATOM 3008 C CA . LYS D 1 27 ? -7.59400 90.55800 40.04300 1.000 47.32936 48 LYS D CA 1
ATOM 3009 C C . LYS D 1 27 ? -8.30400 89.25400 40.38800 1.000 41.42076 48 LYS D C 1
ATOM 3010 O O . LYS D 1 27 ? -7.73000 88.37700 41.03800 1.000 38.52304 48 LYS D O 1
ATOM 3016 N N . GLU D 1 28 ? -9.54600 89.12300 39.94700 1.000 40.32852 49 GLU D N 1
ATOM 3017 C CA . GLU D 1 28 ? -10.26900 87.85600 40.02600 1.000 38.62568 49 GLU D CA 1
ATOM 3018 C C . GLU D 1 28 ? -9.81700 86.95200 38.87600 1.000 40.63645 49 GLU D C 1
ATOM 3019 O O . GLU D 1 28 ? -10.00400 87.29800 37.70000 1.000 37.44396 49 GLU D O 1
ATOM 3025 N N . THR D 1 29 ? -9.21900 85.80100 39.21100 1.000 35.31739 50 THR D N 1
ATOM 3026 C CA . THR D 1 29 ? -8.64400 84.90500 38.22000 1.000 34.37781 50 THR D CA 1
ATOM 3027 C C . THR D 1 29 ? -9.36400 83.55600 38.16100 1.000 36.28856 50 THR D C 1
ATOM 3028 O O . THR D 1 29 ? -9.98600 83.11000 39.13000 1.000 35.04894 50 THR D O 1
ATOM 3032 N N . GLN D 1 30 ? -9.23800 82.90500 37.00700 1.000 34.00145 51 GLN D N 1
ATOM 3033 C CA . GLN D 1 30 ? -9.34400 81.46500 36.86700 1.000 33.85143 51 GLN D CA 1
ATOM 3034 C C . GLN D 1 30 ? -7.96300 80.88100 36.60200 1.000 34.35938 51 GLN D C 1
ATOM 3035 O O . GLN D 1 30 ? -7.12300 81.49500 35.93600 1.000 35.10947 51 GLN D O 1
ATOM 3041 N N . PHE D 1 31 ? -7.76100 79.65000 37.05100 1.000 34.61994 52 PHE D N 1
ATOM 3042 C CA . PHE D 1 31 ? -6.54600 78.93500 36.70600 1.000 33.29347 52 PHE D CA 1
ATOM 3043 C C . PHE D 1 31 ? -6.87300 77.46200 36.57900 1.000 34.90682 52 PHE D C 1
ATOM 3044 O O . PHE D 1 31 ? -7.86600 76.97200 37.12500 1.000 33.35663 52 PHE D O 1
ATOM 3052 N N . PHE D 1 32 ? -6.01600 76.75900 35.85200 1.000 34.63310 53 PHE D N 1
ATOM 3053 C CA . PHE D 1 32 ? -5.97400 75.31400 35.93400 1.000 34.24621 53 PHE D CA 1
ATOM 3054 C C . PHE D 1 32 ? -4.52600 74.87200 35.83900 1.000 34.52519 53 PHE D C 1
ATOM 3055 O O . PHE D 1 32 ? -3.66300 75.62000 35.37700 1.000 34.88839 53 PHE D O 1
ATOM 3063 N N . CYS D 1 33 ? -4.27300 73.66400 36.34200 1.000 35.70165 54 CYS D N 1
ATOM 3064 C CA . CYS D 1 33 ? -2.95200 73.06500 36.38200 1.000 33.66456 54 CYS D CA 1
ATOM 3065 C C . CYS D 1 33 ? -3.06800 71.60200 36.00400 1.000 35.30686 54 CYS D C 1
ATOM 3066 O O . CYS D 1 33 ? -4.07100 70.94500 36.29000 1.000 36.33067 54 CYS D O 1
ATOM 3069 N N . ILE D 1 34 ? -2.04700 71.10200 35.33200 1.000 34.96735 55 ILE D N 1
ATOM 3070 C CA . ILE D 1 34 ? -1.98100 69.69900 34.96600 1.000 36.91758 55 ILE D CA 1
ATOM 3071 C C . ILE D 1 34 ? -0.84400 69.05500 35.74700 1.000 38.94151 55 ILE D C 1
ATOM 3072 O O . ILE D 1 34 ? 0.21200 69.66900 35.96100 1.000 38.76781 55 ILE D O 1
ATOM 3077 N N . GLY D 1 35 ? -1.09000 67.83800 36.21700 1.000 36.71756 56 GLY D N 1
ATOM 3078 C CA . GLY D 1 35 ? -0.05400 66.99400 36.79300 1.000 36.02011 56 GLY D CA 1
ATOM 3079 C C . GLY D 1 35 ? 0.35500 65.94400 35.77500 1.000 38.99152 56 GLY D C 1
ATOM 3080 O O . GLY D 1 35 ? -0.48100 65.43500 35.01800 1.000 40.68383 56 GLY D O 1
ATOM 3081 N N . LEU D 1 36 ? 1.65000 65.64300 35.74500 1.000 40.37063 57 LEU D N 1
ATOM 3082 C CA . LEU D 1 36 ? 2.23100 64.78600 34.72900 1.000 41.29179 57 LEU D CA 1
ATOM 3083 C C . LEU D 1 36 ? 2.90000 63.58500 35.37700 1.000 42.59458 57 LEU D C 1
ATOM 3084 O O . LEU D 1 36 ? 3.40300 63.67000 36.50200 1.000 45.40281 57 LEU D O 1
ATOM 3089 N N . LYS D 1 37 ? 2.88600 62.46500 34.65200 1.000 42.37087 58 LYS D N 1
ATOM 3090 C CA . LYS D 1 37 ? 3.72500 61.30300 34.92300 1.000 42.14716 58 LYS D CA 1
ATOM 3091 C C . LYS D 1 37 ? 4.29600 60.81900 33.59300 1.000 44.25267 58 LYS D C 1
ATOM 3092 O O . LYS D 1 37 ? 3.80900 61.18500 32.51900 1.000 40.14955 58 LYS D O 1
ATOM 3098 N N . HIS D 1 38 ? 5.33200 59.98500 33.66600 1.000 43.18939 59 HIS D N 1
ATOM 3099 C CA . HIS D 1 38 ? 5.95200 59.40900 32.47200 1.000 44.63430 59 HIS D CA 1
ATOM 3100 C C . HIS D 1 38 ? 5.82600 57.89400 32.56500 1.000 47.67151 59 HIS D C 1
ATOM 3101 O O . HIS D 1 38 ? 6.72800 57.21700 33.07200 1.000 45.08698 59 HIS D O 1
ATOM 3108 N N . GLY D 1 39 ? 4.70400 57.36700 32.06500 1.000 46.39767 60 GLY D N 1
ATOM 3109 C CA . GLY D 1 39 ? 4.44200 55.94200 32.10500 1.000 45.62389 60 GLY D CA 1
ATOM 3110 C C . GLY D 1 39 ? 4.31500 55.44600 33.53100 1.000 47.15302 60 GLY D C 1
ATOM 3111 O O . GLY D 1 39 ? 3.30800 55.68900 34.19900 1.000 47.25567 60 GLY D O 1
ATOM 3112 N N . SER D 1 40 ? 5.34700 54.77200 34.02100 1.000 46.37925 61 SER D N 1
ATOM 3113 C CA . SER D 1 40 ? 5.31100 54.22900 35.37000 1.000 52.11151 61 SER D CA 1
ATOM 3114 C C . SER D 1 40 ? 5.92000 55.15500 36.41200 1.000 54.06438 61 SER D C 1
ATOM 3115 O O . SER D 1 40 ? 5.68000 54.95800 37.61100 1.000 56.06462 61 SER D O 1
ATOM 3118 N N . GLU D 1 41 ? 6.69400 56.14800 35.99400 1.000 51.17982 62 GLU D N 1
ATOM 3119 C CA . GLU D 1 41 ? 7.53400 56.89800 36.90900 1.000 54.19860 62 GLU D CA 1
ATOM 3120 C C . GLU D 1 41 ? 7.07600 58.35100 37.02600 1.000 56.72522 62 GLU D C 1
ATOM 3121 O O . GLU D 1 41 ? 6.48300 58.92600 36.10000 1.000 45.65021 62 GLU D O 1
ATOM 3127 N N . ALA D 1 42 ? 7.31900 58.91500 38.21200 1.000 57.28582 63 ALA D N 1
ATOM 3128 C CA . ALA D 1 42 ? 7.16200 60.33400 38.47500 1.000 52.14046 63 ALA D CA 1
ATOM 3129 C C . ALA D 1 42 ? 8.27000 61.11600 37.79300 1.000 52.02203 63 ALA D C 1
ATOM 3130 O O . ALA D 1 42 ? 9.34600 60.59200 37.50200 1.000 56.15410 63 ALA D O 1
ATOM 3132 N N . ILE D 1 43 ? 7.99300 62.39100 37.52500 1.000 52.88002 64 ILE D N 1
ATOM 3133 C CA . ILE D 1 43 ? 8.98400 63.28300 36.94500 1.000 50.66134 64 ILE D CA 1
ATOM 3134 C C . ILE D 1 43 ? 9.00500 64.57900 37.73800 1.000 50.97453 64 ILE D C 1
ATOM 3135 O O . ILE D 1 43 ? 8.03400 64.95200 38.39700 1.000 52.80370 64 ILE D O 1
ATOM 3140 N N . SER D 1 44 ? 10.14400 65.26400 37.66900 1.000 50.70082 65 SER D N 1
ATOM 3141 C CA . SER D 1 44 ? 10.34000 66.45700 38.48200 1.000 53.57748 65 SER D CA 1
ATOM 3142 C C . SER D 1 44 ? 9.57200 67.65300 37.91300 1.000 52.20626 65 SER D C 1
ATOM 3143 O O . SER D 1 44 ? 8.87800 68.35900 38.65400 1.000 51.19561 65 SER D O 1
ATOM 3146 N N . ILE D 1 45 ? 9.67400 67.89300 36.59900 1.000 51.85095 66 ILE D N 1
ATOM 3147 C CA . ILE D 1 45 ? 8.82600 68.87800 35.92400 1.000 55.86196 66 ILE D CA 1
ATOM 3148 C C . ILE D 1 45 ? 7.43800 68.27200 35.74700 1.000 50.75082 66 ILE D C 1
ATOM 3149 O O . ILE D 1 45 ? 7.11600 67.73900 34.68300 1.000 51.23772 66 ILE D O 1
ATOM 3154 N N . ASN D 1 46 ? 6.60700 68.33100 36.78600 1.000 48.63215 67 ASN D N 1
ATOM 3155 C CA . ASN D 1 46 ? 5.37900 67.54500 36.80100 1.000 50.22707 67 ASN D CA 1
ATOM 3156 C C . ASN D 1 46 ? 4.13400 68.38600 37.02600 1.000 50.68239 67 ASN D C 1
ATOM 3157 O O . ASN D 1 46 ? 3.05300 67.80800 37.22900 1.000 49.40329 67 ASN D O 1
ATOM 3162 N N . ALA D 1 47 ? 4.25500 69.71900 37.02700 1.000 44.07897 68 ALA D N 1
ATOM 3163 C CA . ALA D 1 47 ? 3.09200 70.58600 37.12100 1.000 45.61073 68 ALA D CA 1
ATOM 3164 C C . ALA D 1 47 ? 3.35200 71.86200 36.33800 1.000 49.20064 68 ALA D C 1
ATOM 3165 O O . ALA D 1 47 ? 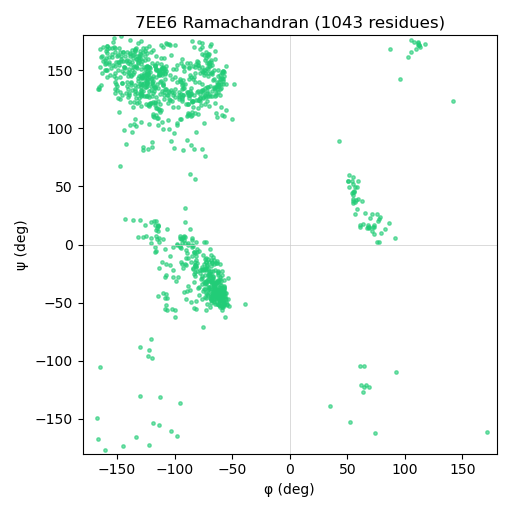4.48200 72.37200 36.30500 1.000 52.24837 68 ALA D O 1
ATOM 3167 N N . MET D 1 48 ? 2.29500 72.36100 35.70600 1.000 40.73383 69 MET D N 1
ATOM 3168 C CA . MET D 1 48 ? 2.30600 73.62700 34.98800 1.000 44.21320 69 MET D CA 1
ATOM 3169 C C . MET D 1 48 ? 0.87700 74.12100 34.82400 1.000 40.86016 69 MET D C 1
ATOM 3170 O O . MET D 1 48 ? -0.07500 73.34000 34.80100 1.000 38.99941 69 MET D O 1
ATOM 3175 N N . CYS D 1 49 ? 0.73200 75.43700 34.78400 1.000 39.30208 70 CYS D N 1
ATOM 3176 C CA . CYS D 1 49 ? -0.56100 76.05400 34.99600 1.000 37.57556 70 CYS D CA 1
ATOM 3177 C C . CYS D 1 49 ? -0.81500 77.12100 33.94500 1.000 38.90730 70 CYS D C 1
ATOM 3178 O O . CYS D 1 49 ? 0.11300 77.66000 33.32900 1.000 38.10457 70 CYS D O 1
ATOM 3181 N N . LYS D 1 50 ? -2.09800 77.44500 33.77400 1.000 34.46203 71 LYS D N 1
ATOM 3182 C CA . LYS D 1 50 ? -2.51800 78.54100 32.91600 1.000 36.44911 71 LYS D CA 1
ATOM 3183 C C . LYS D 1 50 ? -3.51300 79.40100 33.69200 1.000 37.52029 71 LYS D C 1
ATOM 3184 O O . LYS D 1 50 ? -4.32100 78.87600 34.46800 1.000 34.42518 71 LYS D O 1
ATOM 3190 N N . VAL D 1 51 ? -3.41600 80.72500 33.52500 1.000 36.82020 72 VAL D N 1
ATOM 3191 C CA . VAL D 1 51 ? -4.26600 81.68200 34.22600 1.000 35.23054 72 VAL D CA 1
ATOM 3192 C C . VAL D 1 51 ? -4.96000 82.55600 33.18700 1.000 35.09631 72 VAL D C 1
ATOM 3193 O O . VAL D 1 51 ? -4.35300 82.95100 32.18700 1.000 37.85980 72 VAL D O 1
ATOM 3197 N N . ASP D 1 52 ? -6.24100 82.84600 33.40700 1.000 36.22540 73 ASP D N 1
ATOM 3198 C CA . ASP D 1 52 ? -6.98900 83.53500 32.36400 1.000 34.78312 73 ASP D CA 1
ATOM 3199 C C . ASP D 1 52 ? -6.59900 85.00300 32.21900 1.000 38.15984 73 ASP D C 1
ATOM 3200 O O . ASP D 1 52 ? -6.65000 85.52800 31.10100 1.000 34.19357 73 ASP D O 1
ATOM 3205 N N . VAL D 1 53 ? -6.18500 85.67600 33.30100 1.000 39.68897 74 VAL D N 1
ATOM 3206 C CA . VAL D 1 53 ? -5.89300 87.11000 33.24500 1.000 38.90203 74 VAL D CA 1
ATOM 3207 C C . VAL D 1 53 ? -4.44200 87.42000 33.62700 1.000 40.94701 74 VAL D C 1
ATOM 3208 O O . VAL D 1 53 ? -4.12000 88.54100 33.96800 1.000 41.90502 74 VAL D O 1
ATOM 3212 N N . TYR D 1 54 ? -3.55800 86.43500 33.56100 1.000 40.76805 75 TYR D N 1
ATOM 3213 C CA . TYR D 1 54 ? -2.14800 86.63800 33.83500 1.000 42.10505 75 TYR D CA 1
ATOM 3214 C C . TYR D 1 54 ? -1.36100 85.73000 32.90700 1.000 44.67378 75 TYR D C 1
ATOM 3215 O O . TYR D 1 54 ? -1.90600 84.80000 32.30900 1.000 43.88421 75 TYR D O 1
ATOM 3224 N N . GLY D 1 55 ? -0.07000 85.99100 32.80200 1.000 45.22384 76 GLY D N 1
ATOM 3225 C CA . GLY D 1 55 ? 0.84000 85.13200 32.07000 1.000 47.74257 76 GLY D CA 1
ATOM 3226 C C . GLY D 1 55 ? 1.37300 85.79600 30.81000 1.000 46.45294 76 GLY D C 1
ATOM 3227 O O . GLY D 1 55 ? 0.93400 86.86600 30.38900 1.000 44.44217 76 GLY D O 1
ATOM 3228 N N . ASN D 1 56 ? 2.34600 85.11700 30.20700 1.000 42.88672 77 ASN D N 1
ATOM 3229 C CA . ASN D 1 56 ? 2.87900 85.57300 28.93100 1.000 45.10804 77 ASN D CA 1
ATOM 3230 C C . ASN D 1 56 ? 1.85400 85.46300 27.80700 1.000 44.97908 77 ASN D C 1
ATOM 3231 O O . ASN D 1 56 ? 1.93700 86.21400 26.83200 1.000 45.90287 77 ASN D O 1
ATOM 3236 N N . HIS D 1 57 ? 0.89400 84.53800 27.90600 1.000 42.72881 78 HIS D N 1
ATOM 3237 C CA . HIS D 1 57 ? -0.13100 84.38700 26.86800 1.000 43.00252 78 HIS D CA 1
ATOM 3238 C C . HIS D 1 57 ? -1.47000 84.14900 27.55300 1.000 40.27325 78 HIS D C 1
ATOM 3239 O O . HIS D 1 57 ? -1.75000 83.03700 28.00500 1.000 41.05755 78 HIS D O 1
ATOM 3246 N N . LYS D 1 58 ? -2.30000 85.18500 27.61000 1.000 36.61228 79 LYS D N 1
ATOM 3247 C CA . LYS D 1 58 ? -3.57800 85.07200 28.30000 1.000 40.58118 79 LYS D CA 1
ATOM 3248 C C . LYS D 1 58 ? -4.66200 84.41700 27.44700 1.000 40.36273 79 LYS D C 1
ATOM 3249 O O . LYS D 1 58 ? -5.63900 83.89800 28.00200 1.000 36.96759 79 LYS D O 1
ATOM 3255 N N . GLN D 1 59 ? -4.48500 84.39500 26.12800 1.000 35.40424 80 GLN D N 1
ATOM 3256 C CA . GLN D 1 59 ? -5.44400 83.83000 25.19600 1.000 38.57568 80 GLN D CA 1
ATOM 3257 C C . GLN D 1 59 ? -5.52800 82.30400 25.33800 1.000 39.05731 80 GLN D C 1
ATOM 3258 O O . GLN D 1 59 ? -4.58800 81.63400 25.78500 1.000 36.40436 80 GLN D O 1
ATOM 3264 N N . GLY D 1 60 ? -6.66500 81.75500 24.90900 1.000 36.24119 81 GLY D N 1
ATOM 3265 C CA . GLY D 1 60 ? -6.81100 80.31800 24.80200 1.000 34.12778 81 GLY D CA 1
ATOM 3266 C C . GLY D 1 60 ? -7.02600 79.60100 26.11400 1.000 35.20422 81 GLY D C 1
ATOM 3267 O O . GLY D 1 60 ? -6.78800 78.39100 26.18900 1.000 33.33821 81 GLY D O 1
ATOM 3268 N N . PHE D 1 61 ? -7.46900 80.31500 27.15500 1.000 34.78049 82 PHE D N 1
ATOM 3269 C CA . PHE D 1 61 ? -7.66100 79.68000 28.45300 1.000 34.03303 82 PHE D CA 1
ATOM 3270 C C . PHE D 1 61 ? -8.64900 78.52000 28.36400 1.000 35.05420 82 PHE D C 1
ATOM 3271 O O . PHE D 1 61 ? -8.34600 77.40700 28.80400 1.000 32.42757 82 PHE D O 1
ATOM 3279 N N . ASP D 1 62 ? -9.84600 78.76900 27.80800 1.000 33.45401 83 ASP D N 1
ATOM 3280 C CA . ASP D 1 62 ? -10.85700 77.72100 27.70400 1.000 34.13041 83 ASP D CA 1
ATOM 3281 C C . ASP D 1 62 ? -10.37700 76.57500 26.82400 1.000 34.95156 83 ASP D C 1
ATOM 3282 O O . ASP D 1 62 ? -10.57200 75.39500 27.15800 1.000 33.12766 83 ASP D O 1
ATOM 3287 N N . ASN D 1 63 ? -9.76600 76.89900 25.68100 1.000 32.07753 84 ASN D N 1
ATOM 3288 C CA . ASN D 1 63 ? -9.32500 75.84300 24.77000 1.000 35.45688 84 ASN D CA 1
ATOM 3289 C C . ASN D 1 63 ? -8.26200 74.96900 25.41300 1.000 35.13579 84 ASN D C 1
ATOM 3290 O O . ASN D 1 63 ? -8.33000 73.73700 25.32100 1.000 33.88827 84 ASN D O 1
ATOM 3295 N N . MET D 1 64 ? -7.27100 75.58800 26.06900 1.000 32.46705 85 MET D N 1
ATOM 3296 C CA . MET D 1 64 ? -6.25300 74.80300 26.76600 1.000 32.89079 85 MET D CA 1
ATOM 3297 C C . MET D 1 64 ? -6.88000 73.93400 27.84700 1.000 34.22252 85 MET D C 1
ATOM 3298 O O . MET D 1 64 ? -6.53500 72.75300 27.98500 1.000 32.87236 85 MET D O 1
ATOM 3303 N N . LEU D 1 65 ? -7.80000 74.51400 28.62700 1.000 33.06712 86 LEU D N 1
ATOM 3304 C CA . LEU D 1 65 ? -8.44900 73.79000 29.71200 1.000 32.47231 86 LEU D CA 1
ATOM 3305 C C . LEU D 1 65 ? -9.14000 72.54200 29.18700 1.000 32.31703 86 LEU D C 1
ATOM 3306 O O . LEU D 1 65 ? -8.95300 71.44400 29.71200 1.000 31.42482 86 LEU D O 1
ATOM 3311 N N . ASN D 1 66 ? -9.93700 72.68900 28.14000 1.000 32.80130 87 ASN D N 1
ATOM 3312 C CA . ASN D 1 66 ? -10.64600 71.53100 27.60700 1.000 36.46227 87 ASN D CA 1
ATOM 3313 C C . ASN D 1 66 ? -9.68600 70.51400 27.01700 1.000 34.66731 87 ASN D C 1
ATOM 3314 O O . ASN D 1 66 ? -9.95100 69.30800 27.09900 1.000 31.35113 87 ASN D O 1
ATOM 3319 N N . THR D 1 67 ? -8.57400 70.98300 26.43200 1.000 29.39037 88 THR D N 1
ATOM 3320 C CA . THR D 1 67 ? -7.57000 70.06900 25.90700 1.000 32.97501 88 THR D CA 1
ATOM 3321 C C . THR D 1 67 ? -6.93100 69.25900 27.03200 1.000 33.41716 88 THR D C 1
ATOM 3322 O O . THR D 1 67 ? -6.73900 68.04100 26.89800 1.000 31.70907 88 THR D O 1
ATOM 3326 N N . ALA D 1 68 ? -6.59800 69.91800 28.15300 1.000 30.61946 89 ALA D N 1
ATOM 3327 C CA . ALA D 1 68 ? -6.05900 69.18900 29.29900 1.000 31.89330 89 ALA D CA 1
ATOM 3328 C C . ALA D 1 68 ? -7.05400 68.15000 29.79700 1.000 33.36453 89 ALA D C 1
ATOM 3329 O O . ALA D 1 68 ? -6.69300 66.99500 30.04700 1.000 33.42506 89 ALA D O 1
ATOM 3331 N N . LYS D 1 69 ? -8.31900 68.54100 29.92500 1.000 32.68023 90 LYS D N 1
ATOM 3332 C CA . LYS D 1 69 ? -9.35000 67.61600 30.35800 1.000 32.25913 90 LYS D CA 1
ATOM 3333 C C . LYS D 1 69 ? -9.42000 66.40200 29.44100 1.000 34.35675 90 LYS D C 1
ATOM 3334 O O . LYS D 1 69 ? -9.60700 65.26900 29.90800 1.000 33.17766 90 LYS D O 1
ATOM 3340 N N . TYR D 1 70 ? -9.28200 66.63100 28.13400 1.000 31.53010 91 TYR D N 1
ATOM 3341 C CA . TYR D 1 70 ? -9.34800 65.55600 27.15800 1.000 31.83276 91 TYR D CA 1
ATOM 3342 C C . TYR D 1 70 ? -8.27000 64.50400 27.42500 1.000 32.58285 91 TYR D C 1
ATOM 3343 O O . TYR D 1 70 ? -8.57200 63.31700 27.61500 1.000 32.55390 91 TYR D O 1
ATOM 3352 N N . TYR D 1 71 ? -7.00100 64.92300 27.46400 1.000 31.45904 92 TYR D N 1
ATOM 3353 C CA . TYR D 1 71 ? -5.93000 63.94200 27.63600 1.000 34.14094 92 TYR D CA 1
ATOM 3354 C C . TYR D 1 71 ? -5.91500 63.34800 29.02900 1.000 33.46191 92 TYR D C 1
ATOM 3355 O O . TYR D 1 71 ? -5.42200 62.22900 29.20100 1.000 33.82774 92 TYR D O 1
ATOM 3364 N N . TYR D 1 72 ? -6.45400 64.04900 30.03100 1.000 35.48583 93 TYR D N 1
ATOM 3365 C CA . TYR D 1 72 ? -6.60300 63.39900 31.32900 1.000 33.57771 93 TYR D CA 1
ATOM 3366 C C . TYR D 1 72 ? -7.57600 62.22900 31.23300 1.000 36.55701 93 TYR D C 1
ATOM 3367 O O . TYR D 1 72 ? -7.39500 61.21500 31.91500 1.000 35.37793 93 TYR D O 1
ATOM 3376 N N . THR D 1 73 ? -8.59600 62.35300 30.37300 1.000 31.89330 94 THR D N 1
ATOM 3377 C CA . THR D 1 73 ? -9.60700 61.31300 30.21900 1.000 31.63800 94 THR D CA 1
ATOM 3378 C C . THR D 1 73 ? -9.05200 60.11100 29.46100 1.000 36.09380 94 THR D C 1
ATOM 3379 O O . THR D 1 73 ? -9.28500 58.95600 29.84000 1.000 34.11462 94 THR D O 1
ATOM 3383 N N . THR D 1 74 ? -8.34100 60.36100 28.36200 1.000 33.97776 95 THR D N 1
ATOM 3384 C CA . THR D 1 74 ? -7.86600 59.25700 27.54900 1.000 35.49899 95 THR D CA 1
ATOM 3385 C C . THR D 1 74 ? -6.58300 58.65100 28.09500 1.000 37.57293 95 THR D C 1
ATOM 3386 O O . THR D 1 74 ? -6.29400 57.48300 27.81200 1.000 39.63107 95 THR D O 1
ATOM 3390 N N . GLY D 1 75 ? -5.81400 59.41500 28.86500 1.000 36.59649 96 GLY D N 1
ATOM 3391 C CA . GLY D 1 75 ? -4.52000 58.96000 29.32400 1.000 37.66504 96 GLY D CA 1
ATOM 3392 C C . GLY D 1 75 ? -3.48000 58.82400 28.23200 1.000 40.63908 96 GLY D C 1
ATOM 3393 O O . GLY D 1 75 ? -2.45800 58.19200 28.45700 1.000 39.53106 96 GLY D O 1
ATOM 3394 N N . GLY D 1 76 ? -3.70200 59.43100 27.05300 1.000 41.11546 97 GLY D N 1
ATOM 3395 C CA . GLY D 1 76 ? -2.80300 59.22800 25.93800 1.000 39.24418 97 GLY D CA 1
ATOM 3396 C C . GLY D 1 76 ? -1.50200 59.99700 26.06600 1.000 40.55486 97 GLY D C 1
ATOM 3397 O O . GLY D 1 76 ? -1.36800 60.93800 26.85100 1.000 38.32038 97 GLY D O 1
ATOM 3398 N N . ASP D 1 77 ? -0.52900 59.58100 25.26000 1.000 39.52579 98 ASP D N 1
ATOM 3399 C CA . ASP D 1 77 ? 0.78800 60.20700 25.26700 1.000 40.54960 98 ASP D CA 1
ATOM 3400 C C . ASP D 1 77 ? 0.72200 61.60500 24.67000 1.000 41.21020 98 ASP D C 1
ATOM 3401 O O . ASP D 1 77 ? 0.21700 61.78800 23.55200 1.000 42.83935 98 ASP D O 1
ATOM 3406 N N . VAL D 1 78 ? 1.27500 62.58900 25.38700 1.000 37.33079 99 VAL D N 1
ATOM 3407 C CA . VAL D 1 78 ? 1.31100 63.96100 24.90000 1.000 38.67043 99 VAL D CA 1
ATOM 3408 C C . VAL D 1 78 ? 2.71300 64.52500 25.09000 1.000 40.23377 99 VAL D C 1
ATOM 3409 O O . VAL D 1 78 ? 3.52700 63.99600 25.85300 1.000 41.83923 99 VAL D O 1
ATOM 3413 N N . ARG D 1 79 ? 2.98900 65.60900 24.36900 1.000 36.81494 100 ARG D N 1
ATOM 3414 C CA . ARG D 1 79 ? 4.13100 66.47300 24.63200 1.000 38.32828 100 ARG D CA 1
ATOM 3415 C C . ARG D 1 79 ? 3.60300 67.76300 25.23600 1.000 37.91244 100 ARG D C 1
ATOM 3416 O O . ARG D 1 79 ? 2.62700 68.32700 24.73200 1.000 36.47806 100 ARG D O 1
ATOM 3424 N N . ILE D 1 80 ? 4.24100 68.22200 26.31200 1.000 37.30447 101 ILE D N 1
ATOM 3425 C CA . ILE D 1 80 ? 3.82800 69.42400 27.03100 1.000 36.70177 101 ILE D CA 1
ATOM 3426 C C . ILE D 1 80 ? 4.92100 70.47400 26.85700 1.000 36.94654 101 ILE D C 1
ATOM 3427 O O . ILE D 1 80 ? 6.04900 70.27300 27.31200 1.000 39.57053 101 ILE D O 1
ATOM 3432 N N . TYR D 1 81 ? 4.58800 71.59200 26.20100 1.000 37.17551 102 TYR D N 1
ATOM 3433 C CA . TYR D 1 81 ? 5.43600 72.77700 26.14300 1.000 37.14130 102 TYR D CA 1
ATOM 3434 C C . TYR D 1 81 ? 5.07100 73.73900 27.27000 1.000 38.80202 102 TYR D C 1
ATOM 3435 O O . TYR D 1 81 ? 3.88800 73.96900 27.55700 1.000 35.49110 102 TYR D O 1
ATOM 3444 N N . TYR D 1 82 ? 6.09300 74.31300 27.89800 1.000 39.65475 103 TYR D N 1
ATOM 3445 C CA . TYR D 1 82 ? 5.88900 75.11900 29.08800 1.000 39.68897 103 TYR D CA 1
ATOM 3446 C C . TYR D 1 82 ? 7.02800 76.11700 29.21800 1.000 44.02633 103 TYR D C 1
ATOM 3447 O O . TYR D 1 82 ? 8.05300 76.02400 28.53500 1.000 41.50234 103 TYR D O 1
ATOM 3456 N N . LYS D 1 83 ? 6.84200 77.05500 30.14300 1.000 42.35771 104 LYS D N 1
ATOM 3457 C CA . LYS D 1 83 ? 7.78600 78.13200 30.39200 1.000 43.13938 104 LYS D CA 1
ATOM 3458 C C . LYS D 1 83 ? 8.01700 78.22600 31.89500 1.000 45.38702 104 LYS D C 1
ATOM 3459 O O . LYS D 1 83 ? 7.05700 78.23600 32.67100 1.000 43.39731 104 LYS D O 1
ATOM 3465 N N . GLU D 1 84 ? 9.28400 78.27000 32.30400 1.000 46.35556 105 GLU D N 1
ATOM 3466 C CA . GLU D 1 84 ? 9.64800 78.29100 33.71400 1.000 46.23712 105 GLU D CA 1
ATOM 3467 C C . GLU D 1 84 ? 9.54900 79.69500 34.29200 1.000 47.99523 105 GLU D C 1
ATOM 3468 O O . GLU D 1 84 ? 9.69700 80.68900 33.58100 1.000 48.05313 105 GLU D O 1
ATOM 3474 N N . ASN D 1 85 ? 9.30600 79.76200 35.60400 1.000 49.39276 106 ASN D N 1
ATOM 3475 C CA . ASN D 1 85 ? 9.43500 80.99500 36.38300 1.000 48.44791 106 ASN D CA 1
ATOM 3476 C C . ASN D 1 85 ? 8.53200 82.10900 35.86600 1.000 47.08722 106 ASN D C 1
ATOM 3477 O O . ASN D 1 85 ? 8.97000 83.22000 35.61300 1.000 48.61372 106 ASN D O 1
ATOM 3482 N N . VAL D 1 86 ? 7.24600 81.81900 35.75800 1.000 47.84258 107 VAL D N 1
ATOM 3483 C CA . VAL D 1 86 ? 6.27600 82.80700 35.30000 1.000 47.21619 107 VAL D CA 1
ATOM 3484 C C . VAL D 1 86 ? 5.47400 83.39500 36.46100 1.000 44.61324 107 VAL D C 1
ATOM 3485 O O . VAL D 1 86 ? 5.43800 84.61200 36.64200 1.000 46.49242 107 VAL D O 1
ATOM 3489 N N . TRP D 1 87 ? 4.82900 82.55000 37.25900 1.000 44.57377 108 TRP D N 1
ATOM 3490 C CA . TRP D 1 87 ? 3.88500 83.06000 38.25700 1.000 47.66624 108 TRP D CA 1
ATOM 3491 C C . TRP D 1 87 ? 4.63900 83.71100 39.41500 1.000 46.20291 108 TRP D C 1
ATOM 3492 O O . TRP D 1 87 ? 5.63700 83.17500 39.90400 1.000 48.60846 108 TRP D O 1
ATOM 3503 N N . ARG D 1 88 ? 4.17700 84.88700 39.83600 1.000 45.86339 109 ARG D N 1
ATOM 3504 C CA . ARG D 1 88 ? 4.86200 85.64800 40.88200 1.000 49.06904 109 ARG D CA 1
ATOM 3505 C C . ARG D 1 88 ? 4.20500 85.52000 42.24700 1.000 49.23748 109 ARG D C 1
ATOM 3506 O O . ARG D 1 88 ? 4.86000 85.78600 43.26200 1.000 45.72917 109 ARG D O 1
ATOM 3514 N N . ASP D 1 89 ? 2.92400 85.16500 42.28800 1.000 51.04559 110 ASP D N 1
ATOM 3515 C CA . ASP D 1 89 ? 2.20400 84.88800 43.52200 1.000 46.14237 110 ASP D CA 1
ATOM 3516 C C . ASP D 1 89 ? 2.90900 83.78200 44.29300 1.000 43.66050 110 ASP D C 1
ATOM 3517 O O . ASP D 1 89 ? 2.86900 82.62300 43.87400 1.000 43.81841 110 ASP D O 1
ATOM 3522 N N . PRO D 1 90 ? 3.53500 84.08900 45.43300 1.000 45.70022 111 PRO D N 1
ATOM 3523 C CA . PRO D 1 90 ? 4.31200 83.05000 46.14100 1.000 44.94223 111 PRO D CA 1
ATOM 3524 C C . PRO D 1 90 ? 3.45400 81.91700 46.69600 1.000 44.73957 111 PRO D C 1
ATOM 3525 O O . PRO D 1 90 ? 3.89000 80.75600 46.69600 1.000 44.65009 111 PRO D O 1
ATOM 3529 N N . ASP D 1 91 ? 2.23200 82.20800 4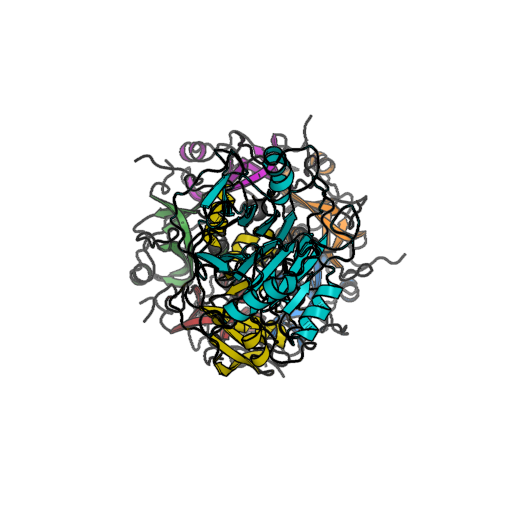7.13600 1.000 45.39228 112 ASP D N 1
ATOM 3530 C CA . ASP D 1 91 ? 1.33300 81.14500 47.58200 1.000 43.46311 112 ASP D CA 1
ATOM 3531 C C . ASP D 1 91 ? 0.96100 80.21000 46.44100 1.000 42.38666 112 ASP D C 1
ATOM 3532 O O . ASP D 1 91 ? 0.84800 78.99200 46.63700 1.000 42.36824 112 ASP D O 1
ATOM 3537 N N . PHE D 1 92 ? 0.74200 80.76200 45.24400 1.000 46.06079 113 PHE D N 1
ATOM 3538 C CA . PHE D 1 92 ? 0.38400 79.92400 44.10600 1.000 41.03124 113 PHE D CA 1
ATOM 3539 C C . PHE D 1 92 ? 1.55300 79.03700 43.70300 1.000 44.83432 113 PHE D C 1
ATOM 3540 O O . PHE D 1 92 ? 1.38100 77.82300 43.53200 1.000 44.06055 113 PHE D O 1
ATOM 3548 N N . LYS D 1 93 ? 2.75800 79.61600 43.58300 1.000 42.09452 114 LYS D N 1
ATOM 3549 C CA . LYS D 1 93 ? 3.92200 78.83000 43.17600 1.000 43.18149 114 LYS D CA 1
ATOM 3550 C C . LYS D 1 93 ? 4.13300 77.64700 44.09900 1.000 45.36070 114 LYS D C 1
ATOM 3551 O O . LYS D 1 93 ? 4.47400 76.54900 43.63900 1.000 46.58453 114 LYS D O 1
ATOM 3557 N N . SER D 1 94 ? 3.96200 77.86000 45.41100 1.000 42.72618 115 SER D N 1
ATOM 3558 C CA . SER D 1 94 ? 4.17200 76.78200 46.37600 1.000 47.11881 115 SER D CA 1
ATOM 3559 C C . SER D 1 94 ? 3.07300 75.73700 46.27800 1.000 45.10278 115 SER D C 1
ATOM 3560 O O . SER D 1 94 ? 3.32900 74.54400 46.44500 1.000 49.11115 115 SER D O 1
ATOM 3563 N N . ALA D 1 95 ? 1.84300 76.17000 46.02100 1.000 43.94737 116 ALA D N 1
ATOM 3564 C CA . ALA D 1 95 ? 0.72100 75.24000 45.98000 1.000 45.63705 116 ALA D CA 1
ATOM 3565 C C . ALA D 1 95 ? 0.68200 74.47100 44.66700 1.000 46.98721 116 ALA D C 1
ATOM 3566 O O . ALA D 1 95 ? 0.34200 73.28100 44.65500 1.000 50.68502 116 ALA D O 1
ATOM 3568 N N . PHE D 1 96 ? 1.02800 75.12400 43.55600 1.000 46.95826 117 PHE D N 1
ATOM 3569 C CA . PHE D 1 96 ? 0.98400 74.46800 42.25500 1.000 44.95013 117 PHE D CA 1
ATOM 3570 C C . PHE D 1 96 ? 2.33500 74.50700 41.56100 1.000 46.71350 117 PHE D C 1
ATOM 3571 O O . PHE D 1 96 ? 3.19400 73.66400 41.82300 1.000 51.93781 117 PHE D O 1
ATOM 3579 N N . SER D 1 97 ? 2.55000 75.48100 40.68900 1.000 47.97417 118 SER D N 1
ATOM 3580 C CA . SER D 1 97 ? 3.81900 75.55800 39.98100 1.000 48.96640 118 SER D CA 1
ATOM 3581 C C . SER D 1 97 ? 4.14800 77.01900 39.71500 1.000 46.42662 118 SER D C 1
ATOM 3582 O O . SER D 1 97 ? 3.30700 77.90800 39.86800 1.000 47.36884 118 SER D O 1
ATOM 3585 N N . SER D 1 98 ? 5.37500 77.25700 39.28400 1.000 45.18436 119 SER D N 1
ATOM 3586 C CA . SER D 1 98 ? 5.69600 78.53600 38.67600 1.000 49.34276 119 SER D CA 1
ATOM 3587 C C . SER D 1 98 ? 5.60700 78.50100 37.15200 1.000 45.92130 119 SER D C 1
ATOM 3588 O O . SER D 1 98 ? 5.81200 79.53800 36.51200 1.000 43.59207 119 SER D O 1
ATOM 3591 N N . ARG D 1 99 ? 5.30300 77.34400 36.56100 1.000 45.16857 120 ARG D N 1
ATOM 3592 C CA . ARG D 1 99 ? 5.39700 77.16000 35.11600 1.000 43.78157 120 ARG D CA 1
ATOM 3593 C C . ARG D 1 99 ? 4.08700 77.48500 34.41300 1.000 41.44444 120 ARG D C 1
ATOM 3594 O O . ARG D 1 99 ? 3.01000 77.10200 34.87200 1.000 40.61803 120 ARG D O 1
ATOM 3602 N N . GLU D 1 100 ? 4.19300 78.16500 33.27400 1.000 41.33654 121 GLU D N 1
ATOM 3603 C CA . GLU D 1 100 ? 3.04900 78.46600 32.42600 1.000 37.95718 121 GLU D CA 1
ATOM 3604 C C . GLU D 1 100 ? 2.94300 77.42900 31.30900 1.000 39.94953 121 GLU D C 1
ATOM 3605 O O . GLU D 1 100 ? 3.92100 77.15300 30.59800 1.000 38.75991 121 GLU D O 1
ATOM 3611 N N . LEU D 1 101 ? 1.75400 76.85900 31.16200 1.000 37.12550 122 LEU D N 1
ATOM 3612 C CA . LEU D 1 101 ? 1.49100 75.90800 30.09400 1.000 37.80716 122 LEU D CA 1
ATOM 3613 C C . LEU D 1 101 ? 1.37200 76.63700 28.74700 1.000 37.29921 122 LEU D C 1
ATOM 3614 O O . LEU D 1 101 ? 0.60800 77.60100 28.61600 1.000 34.69363 122 LEU D O 1
ATOM 3619 N N . ILE D 1 102 ? 2.12700 76.18000 27.74500 1.000 36.73598 123 ILE D N 1
ATOM 3620 C CA . ILE D 1 102 ? 2.22300 76.84900 26.44500 1.000 37.37290 123 ILE D CA 1
ATOM 3621 C C . ILE D 1 102 ? 1.49800 76.06400 25.34700 1.000 35.77534 123 ILE D C 1
ATOM 3622 O O . ILE D 1 102 ? 0.77200 76.64400 24.54400 1.000 33.29610 123 ILE D O 1
ATOM 3627 N N . ALA D 1 103 ? 1.70800 74.74800 25.28000 1.000 33.88301 124 ALA D N 1
ATOM 3628 C CA . ALA D 1 103 ? 1.11400 73.96900 24.19800 1.000 36.72282 124 ALA D CA 1
ATOM 3629 C C . ALA D 1 103 ? 0.99700 72.51900 24.62300 1.000 36.48595 124 ALA D C 1
ATOM 3630 O O . ALA D 1 103 ? 1.76700 72.04600 25.46300 1.000 36.63860 124 ALA D O 1
ATOM 3632 N N . ILE D 1 104 ? 0.05000 71.81100 24.00700 1.000 37.49134 125 ILE D N 1
ATOM 3633 C CA . ILE D 1 104 ? -0.10100 70.36600 24.18000 1.000 36.81757 125 ILE D CA 1
ATOM 3634 C C . ILE D 1 104 ? -0.22300 69.74600 22.79200 1.000 36.22276 125 ILE D C 1
ATOM 3635 O O . ILE D 1 104 ? -1.10700 70.13000 22.01800 1.000 37.36237 125 ILE D O 1
ATOM 3640 N N . THR D 1 105 ? 0.66100 68.80600 22.46900 1.000 35.91483 126 THR D N 1
ATOM 3641 C CA . THR D 1 105 ? 0.61200 68.08100 21.20400 1.000 37.30447 126 THR D CA 1
ATOM 3642 C C . THR D 1 105 ? 0.52200 66.58100 21.46900 1.000 37.28868 126 THR D C 1
ATOM 3643 O O . THR D 1 105 ? 0.86000 66.10600 22.55400 1.000 38.33618 126 THR D O 1
ATOM 3647 N N . THR D 1 106 ? 0.04900 65.83500 20.47000 1.000 38.39408 127 THR D N 1
ATOM 3648 C CA . THR D 1 106 ? -0.12100 64.38500 20.57800 1.000 40.17587 127 THR D CA 1
ATOM 3649 C C . THR D 1 106 ? 1.16200 63.64400 20.19600 1.000 41.29442 127 THR D C 1
ATOM 3650 O O . THR D 1 106 ? 1.95400 64.11900 19.37900 1.000 41.35496 127 THR D O 1
ATOM 3654 N N . CYS D 1 107 ? 1.34900 62.45300 20.77700 1.000 42.31560 128 CYS D N 1
ATOM 3655 C CA . CYS D 1 107 ? 2.44700 61.55700 20.40800 1.000 42.48404 128 CYS D CA 1
ATOM 3656 C C . CYS D 1 107 ? 1.83500 60.33900 19.74400 1.000 46.28713 128 CYS D C 1
ATOM 3657 O O . CYS D 1 107 ? 1.11900 59.56500 20.39100 1.000 46.49505 128 CYS D O 1
ATOM 3660 N N . SER D 1 108 ? 2.10800 60.17100 18.45600 1.000 47.79257 129 SER D N 1
ATOM 3661 C CA . SER D 1 108 ? 1.54400 59.03800 17.73300 1.000 47.34778 129 SER D CA 1
ATOM 3662 C C . SER D 1 108 ? 2.35000 57.75800 17.92800 1.000 50.66923 129 SER D C 1
ATOM 3663 O O . SER D 1 108 ? 1.88500 56.67900 17.54400 1.000 50.83504 129 SER D O 1
ATOM 3666 N N . SER D 1 109 ? 3.50400 57.84700 18.58100 1.000 50.45605 130 SER D N 1
ATOM 3667 C CA . SER D 1 109 ? 4.29200 56.67300 18.92300 1.000 55.66457 130 SER D CA 1
ATOM 3668 C C . SER D 1 109 ? 5.21200 57.03600 20.07800 1.000 54.73551 130 SER D C 1
ATOM 3669 O O . SER D 1 109 ? 5.35000 58.20800 20.44900 1.000 49.65595 130 SER D O 1
ATOM 3672 N N . SER D 1 110 ? 5.86200 56.00600 20.62600 1.000 55.61456 131 SER D N 1
ATOM 3673 C CA . SER D 1 110 ? 6.89300 56.20300 21.63700 1.000 57.59112 131 SER D CA 1
ATOM 3674 C C . SER D 1 110 ? 8.06000 57.03400 21.11800 1.000 52.50630 131 SER D C 1
ATOM 3675 O O . SER D 1 110 ? 8.83500 57.55600 21.92400 1.000 50.54817 131 SER D O 1
ATOM 3678 N N . SER D 1 111 ? 8.17800 57.17900 19.79800 1.000 54.61707 132 SER D N 1
ATOM 3679 C CA . SER D 1 111 ? 9.26600 57.87500 19.11800 1.000 55.15398 132 SER D CA 1
ATOM 3680 C C . SER D 1 111 ? 8.93600 59.29900 18.70900 1.000 57.10948 132 SER D C 1
ATOM 3681 O O . SER D 1 111 ? 9.84600 60.13000 18.65600 1.000 58.71230 132 SER D O 1
ATOM 3684 N N . TYR D 1 112 ? 7.67700 59.60200 18.38700 1.000 55.11187 133 TYR D N 1
ATOM 3685 C CA . TYR D 1 112 ? 7.34400 60.84500 17.70000 1.000 54.12491 133 TYR D CA 1
ATOM 3686 C C . TYR D 1 112 ? 6.21500 61.58100 18.41500 1.000 49.75597 133 TYR D C 1
ATOM 3687 O O . TYR D 1 112 ? 5.18200 60.98800 18.72500 1.000 46.15553 133 TYR D O 1
ATOM 3696 N N . CYS D 1 113 ? 6.41700 62.87000 18.67900 1.000 47.52675 134 CYS D N 1
ATOM 3697 C CA . CYS D 1 113 ? 5.33700 63.76000 19.07600 1.000 48.18472 134 CYS D CA 1
ATOM 3698 C C . CYS D 1 113 ? 5.32100 64.92800 18.10100 1.000 47.50833 134 CYS D C 1
ATOM 3699 O O . CYS D 1 113 ? 6.37700 65.38200 17.64600 1.000 45.52388 134 CYS D O 1
ATOM 3702 N N . MET D 1 114 ? 4.12100 65.40200 17.77200 1.000 44.97118 135 MET D N 1
ATOM 3703 C CA . MET D 1 114 ? 3.99500 66.50800 16.84100 1.000 40.74699 135 MET D CA 1
ATOM 3704 C C . MET D 1 114 ? 4.55700 67.78200 17.46200 1.000 41.44444 135 MET D C 1
ATOM 3705 O O . MET D 1 114 ? 4.48800 67.99100 18.67400 1.000 41.80238 135 MET D O 1
ATOM 3710 N N . GLY D 1 115 ? 5.13100 68.63600 16.62000 1.000 42.50510 136 GLY D N 1
ATOM 3711 C CA . GLY D 1 115 ? 5.60100 69.92500 17.05300 1.000 41.21020 136 GLY D CA 1
ATOM 3712 C C . GLY D 1 115 ? 7.10900 70.04600 16.99000 1.000 46.62401 136 GLY D C 1
ATOM 3713 O O . GLY D 1 115 ? 7.83300 69.05700 16.81900 1.000 48.07155 136 GLY D O 1
ATOM 3714 N N . PRO D 1 116 ? 7.61300 71.26000 17.17000 1.000 45.87919 137 PRO D N 1
ATOM 3715 C CA . PRO D 1 116 ? 9.05300 71.49700 17.02300 1.000 50.33498 137 PRO D CA 1
ATOM 3716 C C . PRO D 1 116 ? 9.86100 70.94000 18.18000 1.000 54.08280 137 PRO D C 1
ATOM 3717 O O . PRO D 1 116 ? 9.41700 70.92100 19.33300 1.000 51.02454 137 PRO D O 1
ATOM 3721 N N . THR D 1 117 ? 11.08100 70.51200 17.85100 1.000 56.01198 138 THR D N 1
ATOM 3722 C CA . THR D 1 117 ? 12.06200 70.01500 18.80800 1.000 57.24371 138 THR D CA 1
ATOM 3723 C C . THR D 1 117 ? 13.32700 70.86500 18.74200 1.000 59.66242 138 THR D C 1
ATOM 3724 O O . THR D 1 117 ? 13.52800 71.64800 17.80800 1.000 62.33116 138 THR D O 1
ATOM 3728 N N . VAL D 1 118 ? 14.18200 70.71100 19.75600 1.000 57.13053 139 VAL D N 1
ATOM 3729 C CA . VAL D 1 118 ? 15.48200 71.39700 19.77500 1.000 64.38930 139 VAL D CA 1
ATOM 3730 C C . VAL D 1 118 ? 16.64700 70.39800 19.75900 1.000 60.99416 139 VAL D C 1
ATOM 3731 O O . VAL D 1 118 ? 16.52000 69.27200 20.25300 1.000 64.49457 139 VAL D O 1
ATOM 3735 N N . ALA E 1 1 ? -50.06000 77.61100 12.54200 1.000 49.06904 22 ALA E N 1
ATOM 3736 C CA . ALA E 1 1 ? -48.90300 76.75100 12.77100 1.000 51.95623 22 ALA E CA 1
ATOM 3737 C C . ALA E 1 1 ? -47.61100 77.57200 12.88100 1.000 52.19047 22 ALA E C 1
ATOM 3738 O O . ALA E 1 1 ? -47.59100 78.77400 12.59100 1.000 53.54063 22 ALA E O 1
ATOM 3740 N N . MET E 1 2 ? -46.52800 76.93200 13.31500 1.000 52.06414 23 MET E N 1
ATOM 3741 C CA . MET E 1 2 ? -45.27500 77.65600 13.48100 1.000 49.10062 23 MET E CA 1
ATOM 3742 C C . MET E 1 2 ? -44.66400 77.97900 12.12600 1.000 46.55821 23 MET E C 1
ATOM 3743 O O . MET E 1 2 ? -44.46200 77.09000 11.29400 1.000 48.99008 23 MET E O 1
ATOM 3748 N N . ALA E 1 3 ? -44.35800 79.25500 11.91500 1.000 47.01616 24 ALA E N 1
ATOM 3749 C CA . ALA E 1 3 ? -43.76800 79.66900 10.65400 1.000 47.18197 24 ALA E CA 1
ATOM 3750 C C . ALA E 1 3 ? -42.39300 79.03300 10.48200 1.000 49.99547 24 ALA E C 1
ATOM 3751 O O . ALA E 1 3 ? -41.58900 78.98900 11.42300 1.000 45.63968 24 ALA E O 1
ATOM 3753 N N . ASP E 1 4 ? -42.14900 78.52200 9.26300 1.000 49.09799 25 ASP E N 1
ATOM 3754 C CA . ASP E 1 4 ? -40.91900 77.82700 8.85900 1.000 48.95850 25 ASP E CA 1
ATOM 3755 C C . ASP E 1 4 ? -40.79000 76.45100 9.49800 1.000 47.03985 25 ASP E C 1
ATOM 3756 O O . ASP E 1 4 ? -39.68500 75.95200 9.65900 1.000 44.75800 25 ASP E O 1
ATOM 3761 N N . TYR E 1 5 ? -41.91000 75.82000 9.85900 1.000 49.39276 26 TYR E N 1
ATOM 3762 C CA . TYR E 1 5 ? -41.88500 74.48000 10.43100 1.000 44.34742 26 TYR E CA 1
ATOM 3763 C C . TYR E 1 5 ? -42.78600 73.52000 9.66000 1.000 47.92943 26 TYR E C 1
ATOM 3764 O O . TYR E 1 5 ? -43.12100 72.44200 10.17200 1.000 47.19776 26 TYR E O 1
ATOM 3773 N N . ASP E 1 6 ? -43.17300 73.87700 8.43400 1.000 44.83169 27 ASP E N 1
ATOM 3774 C CA . ASP E 1 6 ? -44.09700 73.06500 7.65700 1.000 50.10074 27 ASP E CA 1
ATOM 3775 C C . ASP E 1 6 ? -43.40200 72.03100 6.79400 1.000 49.20064 27 ASP E C 1
ATOM 3776 O O . ASP E 1 6 ? -44.07200 71.13600 6.27500 1.000 50.93505 27 ASP E O 1
ATOM 3781 N N . THR E 1 7 ? -42.08400 72.11400 6.63700 1.000 48.35053 28 THR E N 1
ATOM 3782 C CA . THR E 1 7 ? -41.35200 71.20700 5.76100 1.000 46.56874 28 THR E CA 1
ATOM 3783 C C . THR E 1 7 ? -40.29300 70.46300 6.55600 1.000 46.70560 28 THR E C 1
ATOM 3784 O O . THR E 1 7 ? -39.41100 71.08300 7.16800 1.000 47.88469 28 THR E O 1
ATOM 3788 N N . TYR E 1 8 ? -40.37700 69.13900 6.53800 1.000 48.85849 29 TYR E N 1
ATOM 3789 C CA . TYR E 1 8 ? -39.50600 68.32700 7.36700 1.000 46.28976 29 TYR E CA 1
ATOM 3790 C C . TYR E 1 8 ? -39.44700 66.91800 6.79700 1.000 44.74484 29 TYR E C 1
ATOM 3791 O O . TYR E 1 8 ? -40.31000 66.49700 6.03200 1.000 44.03686 29 TYR E O 1
ATOM 3800 N N . VAL E 1 9 ? -38.41000 66.19400 7.19600 1.000 47.03459 30 VAL E N 1
ATOM 3801 C CA . VAL E 1 9 ? -38.27800 64.76700 6.93300 1.000 46.94510 30 VAL E CA 1
ATOM 3802 C C . VAL E 1 9 ? -38.08800 64.06200 8.27300 1.000 48.17683 30 VAL E C 1
ATOM 3803 O O . VAL E 1 9 ? -37.36200 64.54700 9.15500 1.000 44.45270 30 VAL E O 1
ATOM 3807 N N . SER E 1 10 ? -38.76000 62.92800 8.42900 1.000 48.93745 31 SER E N 1
ATOM 3808 C CA . SER E 1 10 ? -38.88100 62.25800 9.70800 1.000 50.62975 31 SER E CA 1
ATOM 3809 C C . SER E 1 10 ? -38.11600 60.94200 9.68900 1.000 50.96137 31 SER E C 1
ATOM 3810 O O . SER E 1 10 ? -37.95800 60.31100 8.63800 1.000 52.93793 31 SER E O 1
ATOM 3813 N N . ASN E 1 11 ? -37.63500 60.53800 10.87000 1.000 44.72905 32 ASN E N 1
ATOM 3814 C CA . ASN E 1 11 ? -36.98700 59.23600 11.05100 1.000 45.25806 32 ASN E CA 1
ATOM 3815 C C . ASN E 1 11 ? -35.81900 59.05700 10.08500 1.000 43.88158 32 ASN E C 1
ATOM 3816 O O . ASN E 1 11 ? -35.66400 58.01600 9.44600 1.000 49.21643 32 ASN E O 1
ATOM 3821 N N . VAL E 1 12 ? -34.99100 60.08400 9.97300 1.000 43.06832 33 VAL E N 1
ATOM 3822 C CA . VAL E 1 12 ? -33.78700 60.02100 9.17100 1.000 40.99702 33 VAL E CA 1
ATOM 3823 C C . VAL E 1 12 ? -32.60400 59.93400 10.13200 1.000 44.70010 33 VAL E C 1
ATOM 3824 O O . VAL E 1 12 ? -32.75700 60.01200 11.35300 1.000 42.60248 33 VAL E O 1
ATOM 3828 N N . GLN E 1 13 ? -31.41700 59.70600 9.57100 1.000 41.90502 34 GLN E N 1
ATOM 3829 C CA . GLN E 1 13 ? -30.17800 59.71500 10.33500 1.000 39.01784 34 GLN E CA 1
ATOM 3830 C C . GLN E 1 13 ? -29.21300 60.63300 9.61800 1.000 41.44444 34 GLN E C 1
ATOM 3831 O O . GLN E 1 13 ? -29.21300 60.70000 8.38000 1.000 39.62844 34 GLN E O 1
ATOM 3837 N N . ILE E 1 14 ? -28.40000 61.34100 10.39500 1.000 36.80178 35 ILE E N 1
ATOM 3838 C CA . ILE E 1 14 ? -27.35400 62.18400 9.82600 1.000 38.66516 35 ILE E CA 1
ATOM 3839 C C . ILE E 1 14 ? -26.15100 61.28700 9.59200 1.000 37.72821 35 ILE E C 1
ATOM 3840 O O . ILE E 1 14 ? -25.58100 60.75400 10.54300 1.000 39.09153 35 ILE E O 1
ATOM 3845 N N . ASN E 1 15 ? -25.78200 61.08400 8.32500 1.000 39.04679 36 ASN E N 1
ATOM 3846 C CA . ASN E 1 15 ? -24.66400 60.19700 8.01400 1.000 40.41274 36 ASN E CA 1
ATOM 3847 C C . ASN E 1 15 ? -23.48900 60.92300 7.37900 1.000 37.62820 36 ASN E C 1
ATOM 3848 O O . ASN E 1 15 ? -22.52500 60.26700 6.97700 1.000 43.47627 36 ASN E O 1
ATOM 3853 N N . ASN E 1 16 ? -23.54200 62.24900 7.26500 1.000 38.59410 37 ASN E N 1
ATOM 3854 C CA . ASN E 1 16 ? -22.39700 63.03700 6.82400 1.000 37.87296 37 ASN E CA 1
ATOM 3855 C C . ASN E 1 16 ? -22.49000 64.44500 7.39000 1.000 40.32589 37 ASN E C 1
ATOM 3856 O O . ASN E 1 16 ? -23.58500 64.95400 7.65700 1.000 42.49983 37 ASN E O 1
ATOM 3861 N N . LEU E 1 17 ? -21.32200 65.07900 7.52900 1.000 38.26775 38 LEU E N 1
ATOM 3862 C CA . LEU E 1 17 ? -21.18400 66.42800 8.05400 1.000 36.72019 38 LEU E CA 1
ATOM 3863 C C . LEU E 1 17 ? -20.12800 67.16900 7.26400 1.000 36.97549 38 LEU E C 1
ATOM 3864 O O . LEU E 1 17 ? -19.10700 66.59300 6.87900 1.000 38.48093 38 LEU E O 1
ATOM 3869 N N . SER E 1 18 ? -20.35000 68.46700 7.08500 1.000 35.27002 39 SER E N 1
ATOM 3870 C CA . SER E 1 18 ? -19.36000 69.38000 6.53600 1.000 33.68825 39 SER E CA 1
ATOM 3871 C C . SER E 1 18 ? -19.31800 70.59800 7.43900 1.000 38.38618 39 SER E C 1
ATOM 3872 O O . SER E 1 18 ? -20.36900 71.09400 7.85600 1.000 38.57305 39 SER E O 1
ATOM 3875 N N . TYR E 1 19 ? -18.11100 71.07400 7.74700 1.000 35.43056 40 TYR E N 1
ATOM 3876 C CA . TYR E 1 19 ? -17.92400 72.36200 8.40500 1.000 35.63059 40 TYR E CA 1
ATOM 3877 C C . TYR E 1 19 ? -16.77100 73.09800 7.73100 1.000 37.05707 40 TYR E C 1
ATOM 3878 O O . TYR E 1 19 ? -15.69100 72.52200 7.54100 1.000 33.95670 40 TYR E O 1
ATOM 3887 N N . GLY E 1 20 ? -16.97500 74.38100 7.42200 1.000 36.42805 41 GLY E N 1
ATOM 3888 C CA . GLY E 1 20 ? -15.93400 75.12700 6.73300 1.000 33.71194 41 GLY E CA 1
ATOM 3889 C C . GLY E 1 20 ? -16.08900 76.62300 6.89100 1.000 38.04404 41 GLY E C 1
ATOM 3890 O O . GLY E 1 20 ? -17.12500 77.12900 7.33600 1.000 37.54134 41 GLY E O 1
ATOM 3891 N N . VAL E 1 21 ? -15.02500 77.33000 6.52800 1.000 37.67820 42 VAL E N 1
ATOM 3892 C CA . VAL E 1 21 ? -15.05200 78.78100 6.42900 1.000 39.58106 42 VAL E CA 1
ATOM 3893 C C . VAL E 1 21 ? -15.01300 79.14600 4.95000 1.000 40.76278 42 VAL E C 1
ATOM 3894 O O . VAL E 1 21 ? -14.43400 78.42500 4.13100 1.000 40.93912 42 VAL E O 1
ATOM 3898 N N . TYR E 1 22 ? -15.66500 80.25400 4.60200 1.000 39.74687 43 TYR E N 1
ATOM 3899 C CA . TYR E 1 22 ? -15.96500 80.53100 3.20100 1.000 41.84975 43 TYR E CA 1
ATOM 3900 C C . TYR E 1 22 ? -16.38300 81.98600 3.05400 1.000 45.44755 43 TYR E C 1
ATOM 3901 O O . TYR E 1 22 ? -17.18900 82.48500 3.85200 1.000 44.43954 43 TYR E O 1
ATOM 3910 N N . THR E 1 23 ? -15.82600 82.65700 2.04400 1.000 47.72677 44 THR E N 1
ATOM 3911 C CA . THR E 1 23 ? -16.24000 83.99900 1.64600 1.000 47.51359 44 THR E CA 1
ATOM 3912 C C . THR E 1 23 ? -17.40200 83.88000 0.66300 1.000 48.55582 44 THR E C 1
ATOM 3913 O O . THR E 1 23 ? -17.31000 83.14100 -0.32000 1.000 48.02418 44 THR E O 1
ATOM 3917 N N . SER E 1 24 ? -18.49400 84.59500 0.92700 1.000 46.27134 45 SER E N 1
ATOM 3918 C CA . SER E 1 24 ? -19.68100 84.50300 0.08400 1.000 48.54793 45 SER E CA 1
ATOM 3919 C C . SER E 1 24 ? -20.36200 85.86800 0.08100 1.000 51.61672 45 SER E C 1
ATOM 3920 O O . SER E 1 24 ? -20.65200 86.42600 1.14900 1.000 49.29012 45 SER E O 1
ATOM 3923 N N . GLY E 1 25 ? -20.57700 86.41700 -1.11300 1.000 53.24059 46 GLY E N 1
ATOM 3924 C CA . GLY E 1 25 ? -21.10100 87.77000 -1.24000 1.000 47.93469 46 GLY E CA 1
ATOM 3925 C C . GLY E 1 25 ? -20.28400 88.81000 -0.50800 1.000 49.80597 46 GLY E C 1
ATOM 3926 O O . GLY E 1 25 ? -20.84900 89.68300 0.16500 1.000 50.18760 46 GLY E O 1
ATOM 3927 N N . GLY E 1 26 ? -18.96100 88.72500 -0.60600 1.000 48.99008 47 GLY E N 1
ATOM 3928 C CA . GLY E 1 26 ? -18.11000 89.68100 0.07400 1.000 48.24263 47 GLY E CA 1
ATOM 3929 C C . GLY E 1 26 ? -18.12300 89.62100 1.58900 1.000 54.55654 47 GLY E C 1
ATOM 3930 O O . GLY E 1 26 ? -17.63900 90.55500 2.23200 1.000 57.80693 47 GLY E O 1
ATOM 3931 N N . LYS E 1 27 ? -18.64800 88.55500 2.19400 1.000 50.85083 48 LYS E N 1
ATOM 3932 C CA . LYS E 1 27 ? -18.64000 88.44800 3.64900 1.000 53.01162 48 LYS E CA 1
ATOM 3933 C C . LYS E 1 27 ? -17.95000 87.16600 4.07700 1.000 46.00025 48 LYS E C 1
ATOM 3934 O O . LYS E 1 27 ? -18.01500 86.15000 3.37500 1.000 44.04739 48 LYS E O 1
ATOM 3940 N N . GLU E 1 28 ? -17.27300 87.22600 5.22400 1.000 45.07383 49 GLU E N 1
ATOM 3941 C CA . GLU E 1 28 ? -16.61200 86.05100 5.77800 1.000 42.86303 49 GLU E CA 1
ATOM 3942 C C . GLU E 1 28 ? -17.62400 85.24600 6.58000 1.000 44.08686 49 GLU E C 1
ATOM 3943 O O . GLU E 1 28 ? -18.25800 85.78300 7.49800 1.000 43.23939 49 GLU E O 1
ATOM 3949 N N . THR E 1 29 ? -17.79100 83.97000 6.22800 1.000 39.84951 50 THR E N 1
ATOM 3950 C CA . THR E 1 29 ? -18.81600 83.14900 6.85500 1.000 40.56802 50 THR E CA 1
ATOM 3951 C C . THR E 1 29 ? -18.20500 81.88300 7.42800 1.000 39.76003 50 THR E C 1
ATOM 3952 O O . THR E 1 29 ? -17.08700 81.48900 7.09000 1.000 39.87057 50 THR E O 1
ATOM 3956 N N . GLN E 1 30 ? -18.97600 81.26900 8.31800 1.000 39.09679 51 GLN E N 1
ATOM 3957 C CA . GLN E 1 30 ? -18.89900 79.86000 8.65900 1.000 35.91220 51 GLN E CA 1
ATOM 3958 C C . GLN E 1 30 ? -20.15400 79.17800 8.14400 1.000 37.87823 51 GLN E C 1
ATOM 3959 O O . GLN E 1 30 ? -21.23600 79.77600 8.09800 1.000 36.67545 51 GLN E O 1
ATOM 3965 N N . PHE E 1 31 ? -20.02600 77.89500 7.83300 1.000 34.98841 52 PHE E N 1
ATOM 3966 C CA . PHE E 1 31 ? -21.19400 77.13000 7.45800 1.000 34.74101 52 PHE E CA 1
ATOM 3967 C C . PHE E 1 31 ? -21.00100 75.71000 7.95800 1.000 36.47016 52 PHE E C 1
ATOM 3968 O O . PHE E 1 31 ? -19.88000 75.27100 8.23700 1.000 37.28605 52 PHE E O 1
ATOM 3976 N N . PHE E 1 32 ? -22.11400 75.00200 8.08400 1.000 34.97261 53 PHE E N 1
ATOM 3977 C CA . PHE E 1 32 ? -22.08800 73.55700 8.19300 1.000 38.28617 53 PHE E CA 1
ATOM 3978 C C . PHE E 1 32 ? -23.30200 73.01600 7.45500 1.000 37.45975 53 PHE E C 1
ATOM 3979 O O . PHE E 1 32 ? -24.30200 73.71900 7.28500 1.000 37.01496 53 PHE E O 1
ATOM 3987 N N . CYS E 1 33 ? -23.17200 71.78600 6.95800 1.000 36.47543 54 CYS E N 1
ATOM 3988 C CA . CYS E 1 33 ? -24.24100 71.07900 6.27300 1.000 36.40700 54 CYS E CA 1
ATOM 3989 C C . CYS E 1 33 ? -24.32500 69.67000 6.83000 1.000 36.67808 54 CYS E C 1
ATOM 3990 O O . CYS E 1 33 ? -23.32800 69.10500 7.28900 1.000 37.28079 54 CYS E O 1
ATOM 3993 N N . ILE E 1 34 ? -25.52500 69.10200 6.78100 1.000 39.76529 55 ILE E N 1
ATOM 3994 C CA . ILE E 1 34 ? -25.77000 67.75500 7.26800 1.000 36.26487 55 ILE E CA 1
ATOM 3995 C C . ILE E 1 34 ? -26.21700 66.92400 6.08300 1.000 39.01257 55 ILE E C 1
ATOM 3996 O O . ILE E 1 34 ? -27.01100 67.38700 5.25700 1.000 41.67605 55 ILE E O 1
ATOM 4001 N N . GLY E 1 35 ? -25.65400 65.72500 5.96800 1.000 39.24944 56 GLY E N 1
ATOM 4002 C CA . GLY E 1 35 ? -26.10400 64.74200 4.99900 1.000 39.95742 56 GLY E CA 1
ATOM 4003 C C . GLY E 1 35 ? -26.99400 63.73100 5.70100 1.000 42.14189 56 GLY E C 1
ATOM 4004 O O . GLY E 1 35 ? -26.76400 63.38700 6.86100 1.000 40.30746 56 GLY E O 1
ATOM 4005 N N . LEU E 1 36 ? -28.01400 63.26900 4.99200 1.000 42.95252 57 LEU E N 1
ATOM 4006 C CA . LEU E 1 36 ? -29.04100 62.43000 5.58500 1.000 43.58680 57 LEU E CA 1
ATOM 4007 C C . LEU E 1 36 ? -29.15300 61.12200 4.82100 1.000 44.71062 57 LEU E C 1
ATOM 4008 O O . LEU E 1 36 ? -28.86300 61.05300 3.62100 1.000 47.25303 57 LEU E O 1
ATOM 4013 N N . LYS E 1 37 ? -29.58800 60.09100 5.53900 1.000 43.33941 58 LYS E N 1
ATOM 4014 C CA . LYS E 1 37 ? -30.09700 58.86400 4.94900 1.000 45.72917 58 LYS E CA 1
ATOM 4015 C C . LYS E 1 37 ? -31.34300 58.45900 5.72300 1.000 47.71362 58 LYS E C 1
ATOM 4016 O O . LYS E 1 37 ? -31.63100 58.99500 6.79700 1.000 47.70572 58 LYS E O 1
ATOM 4022 N N . HIS E 1 38 ? -32.09100 57.51300 5.16400 1.000 52.45366 59 HIS E N 1
ATOM 4023 C CA . HIS E 1 38 ? -33.31300 56.98900 5.77100 1.000 53.94857 59 HIS E CA 1
ATOM 4024 C C . HIS E 1 38 ? -33.14000 55.48000 5.90700 1.000 57.44636 59 HIS E C 1
ATOM 4025 O O . HIS E 1 38 ? -33.61200 54.70800 5.07400 1.000 60.67306 59 HIS E O 1
ATOM 4032 N N . GLY E 1 39 ? -32.45700 55.06300 6.96400 1.000 56.66206 60 GLY E N 1
ATOM 4033 C CA . GLY E 1 39 ? -32.15600 53.65600 7.14200 1.000 60.82308 60 GLY E CA 1
ATOM 4034 C C . GLY E 1 39 ? -31.16900 53.14500 6.11400 1.000 60.37040 60 GLY E C 1
ATOM 4035 O O . GLY E 1 39 ? -30.05500 53.66100 6.00900 1.000 59.91771 60 GLY E O 1
ATOM 4036 N N . SER E 1 40 ? -31.54500 52.12800 5.35200 1.000 65.56839 61 SER E N 1
ATOM 4037 C CA . SER E 1 40 ? -30.66400 51.62700 4.30800 1.000 69.58992 61 SER E CA 1
ATOM 4038 C C . SER E 1 40 ? -30.90400 52.31900 2.97100 1.000 71.01115 61 SER E C 1
ATOM 4039 O O . SER E 1 40 ? -30.29000 51.93400 1.97200 1.000 71.96916 61 SER E O 1
ATOM 4042 N N . GLU E 1 41 ? -31.74800 53.34800 2.94600 1.000 68.70297 62 GLU E N 1
ATOM 4043 C CA . GLU E 1 41 ? -32.21200 53.98900 1.72300 1.000 68.72666 62 GLU E CA 1
ATOM 4044 C C . GLU E 1 41 ? -31.57500 55.36800 1.58500 1.000 67.22122 62 GLU E C 1
ATOM 4045 O O . GLU E 1 41 ? -31.38900 56.08200 2.58100 1.000 60.28618 62 GLU E O 1
ATOM 4051 N N . ALA E 1 42 ? -31.23300 55.73900 0.35700 1.000 66.41849 63 ALA E N 1
ATOM 4052 C CA . ALA E 1 42 ? -30.86900 57.11300 0.04400 1.000 63.04966 63 ALA E CA 1
ATOM 4053 C C . ALA E 1 42 ? -32.13600 57.92000 -0.19200 1.000 64.30508 63 ALA E C 1
ATOM 4054 O O . ALA E 1 42 ? -33.11900 57.41000 -0.73600 1.000 69.16619 63 ALA E O 1
ATOM 4056 N N . ILE E 1 43 ? -32.11500 59.17900 0.21800 1.000 61.04416 64 ILE E N 1
ATOM 4057 C CA . ILE E 1 43 ? -33.24200 60.06900 -0.00400 1.000 60.05983 64 ILE E CA 1
ATOM 4058 C C . ILE E 1 43 ? -32.75200 61.28200 -0.77200 1.000 56.70154 64 ILE E C 1
ATOM 4059 O O . ILE E 1 43 ? -31.61600 61.72600 -0.58500 1.000 56.19621 64 ILE E O 1
ATOM 4064 N N . SER E 1 44 ? -33.61400 61.80700 -1.64500 1.000 55.01186 65 SER E N 1
ATOM 4065 C CA . SER E 1 44 ? -33.22700 62.91800 -2.50200 1.000 57.38056 65 SER E CA 1
ATOM 4066 C C . SER E 1 44 ? -33.04300 64.20400 -1.70400 1.000 59.32290 65 SER E C 1
ATOM 4067 O O . SER E 1 44 ? -32.15300 65.00200 -2.01800 1.000 58.25435 65 SER E O 1
ATOM 4070 N N . ILE E 1 45 ? -33.87200 64.41600 -0.68700 1.000 59.03076 66 ILE E N 1
ATOM 4071 C CA . ILE E 1 45 ? -33.73700 65.58200 0.20700 1.000 63.28390 66 ILE E CA 1
ATOM 4072 C C . ILE E 1 45 ? -32.72800 65.17900 1.28000 1.000 59.60451 66 ILE E C 1
ATOM 4073 O O . ILE E 1 45 ? -33.07400 64.70800 2.36200 1.000 57.82799 66 ILE E O 1
ATOM 4078 N N . ASN E 1 46 ? -31.43900 65.36300 0.97600 1.000 62.74700 67 ASN E N 1
ATOM 4079 C CA . ASN E 1 46 ? -30.39900 64.74100 1.79600 1.000 58.59913 67 ASN E CA 1
ATOM 4080 C C . ASN E 1 46 ? -29.33100 65.69800 2.29300 1.000 56.08304 67 ASN E C 1
ATOM 4081 O O . ASN E 1 46 ? -28.34200 65.22700 2.86800 1.000 50.58501 67 ASN E O 1
ATOM 4086 N N . ALA E 1 47 ? -29.47900 67.00900 2.06800 1.000 53.60380 68 ALA E N 1
ATOM 4087 C CA . ALA E 1 47 ? -28.46100 67.96900 2.49100 1.000 48.72426 68 ALA E CA 1
ATOM 4088 C C . ALA E 1 47 ? -29.14300 69.29500 2.76800 1.000 51.88780 68 ALA E C 1
ATOM 4089 O O . ALA E 1 47 ? -29.94800 69.76500 1.95700 1.000 59.37028 68 ALA E O 1
ATOM 4091 N N . MET E 1 48 ? -28.84900 69.85700 3.93100 1.000 42.44719 69 MET E N 1
ATOM 4092 C CA . MET E 1 48 ? -29.33800 71.15800 4.35000 1.000 45.47651 69 MET E CA 1
ATOM 4093 C C . MET E 1 48 ? -28.32300 71.76200 5.30700 1.000 44.91854 69 MET E C 1
ATOM 4094 O O . MET E 1 48 ? -27.59100 71.04800 6.00200 1.000 41.77080 69 MET E O 1
ATOM 4099 N N . CYS E 1 49 ? -28.23000 73.09200 5.26000 1.000 42.45772 70 CYS E N 1
ATOM 4100 C CA . CYS E 1 49 ? -27.07800 73.82400 5.76000 1.000 40.67330 70 CYS E CA 1
ATOM 4101 C C . CYS E 1 49 ? -27.53600 75.00300 6.59600 1.000 39.05731 70 CYS E C 1
ATOM 4102 O O . CYS E 1 49 ? -28.69900 75.41900 6.55700 1.000 40.40748 70 CYS E O 1
ATOM 4105 N N . LYS E 1 50 ? -26.56400 75.58500 7.28800 1.000 38.34407 71 LYS E N 1
ATOM 4106 C CA . LYS E 1 50 ? -26.75400 76.76000 8.12000 1.000 39.23628 71 LYS E CA 1
ATOM 4107 C C . LYS E 1 50 ? -25.48200 77.59600 8.03600 1.000 38.00719 71 LYS E C 1
ATOM 4108 O O . LYS E 1 50 ? -24.36900 77.05900 8.04500 1.000 35.46478 71 LYS E O 1
ATOM 4114 N N . VAL E 1 51 ? -25.65900 78.90800 7.94900 1.000 38.48093 72 VAL E N 1
ATOM 4115 C CA . VAL E 1 51 ? -24.58200 79.86500 7.74400 1.000 34.91734 72 VAL E CA 1
ATOM 4116 C C . VAL E 1 51 ? -24.66500 80.91300 8.84400 1.000 38.10983 72 VAL E C 1
ATOM 4117 O O . VAL E 1 51 ? -25.76200 81.36300 9.19900 1.000 40.83384 72 VAL E O 1
ATOM 4121 N N . ASP E 1 52 ? -23.50800 81.31200 9.38600 1.000 35.08579 73 ASP E N 1
ATOM 4122 C CA . ASP E 1 52 ? -23.54800 82.13100 10.59500 1.000 38.57568 73 ASP E CA 1
ATOM 4123 C C . ASP E 1 52 ? -24.01200 83.55900 10.31600 1.000 40.70751 73 ASP E C 1
ATOM 4124 O O . ASP E 1 52 ? -24.69800 84.15600 11.15400 1.000 39.44683 73 ASP E O 1
ATOM 4129 N N . VAL E 1 53 ? -23.70100 84.11200 9.14800 1.000 40.51012 74 VAL E N 1
ATOM 4130 C CA . VAL E 1 53 ? -24.05500 85.50000 8.85900 1.000 44.73431 74 VAL E CA 1
ATOM 4131 C C . VAL E 1 53 ? -25.04000 85.61000 7.68600 1.000 46.12922 74 VAL E C 1
ATOM 4132 O O . VAL E 1 53 ? -25.19900 86.67600 7.11700 1.000 46.03447 74 VAL E O 1
ATOM 4136 N N . TYR E 1 54 ? -25.69900 84.51000 7.31600 1.000 45.24753 75 TYR E N 1
ATOM 4137 C CA . TYR E 1 54 ? -26.70600 84.51900 6.26100 1.000 44.89749 75 TYR E CA 1
ATOM 4138 C C . TYR E 1 54 ? -27.87900 83.64900 6.68900 1.000 46.38188 75 TYR E C 1
ATOM 4139 O O . TYR E 1 54 ? -27.76400 82.83600 7.61100 1.000 45.14489 75 TYR E O 1
ATOM 4148 N N . GLY E 1 55 ? -29.00100 83.80900 5.99900 1.000 49.26643 76 GLY E N 1
ATOM 4149 C CA . GLY E 1 55 ? -30.15700 82.95900 6.19100 1.000 49.69543 76 GLY E CA 1
ATOM 4150 C C . GLY E 1 55 ? -31.32400 83.69300 6.83800 1.000 48.44791 76 GLY E C 1
ATOM 4151 O O . GLY E 1 55 ? -31.22200 84.83200 7.29000 1.000 44.66588 76 GLY E O 1
ATOM 4152 N N . ASN E 1 56 ? -32.45400 82.99000 6.87200 1.000 42.86303 77 ASN E N 1
ATOM 4153 C CA . ASN E 1 56 ? -33.64800 83.53300 7.49600 1.000 44.32637 77 ASN E CA 1
ATOM 4154 C C . ASN E 1 56 ? -33.50600 83.62000 9.00900 1.000 45.42913 77 ASN E C 1
ATOM 4155 O O . ASN E 1 56 ? -34.10100 84.50400 9.63100 1.000 42.32613 77 ASN E O 1
ATOM 4160 N N . HIS E 1 57 ? -32.72800 82.72700 9.62100 1.000 42.24191 78 HIS E N 1
ATOM 4161 C CA . HIS E 1 57 ? -32.45800 82.78700 11.05900 1.000 43.14465 78 HIS E CA 1
ATOM 4162 C C . HIS E 1 57 ? -30.96000 82.60400 11.27400 1.000 40.86279 78 HIS E C 1
ATOM 4163 O O . HIS E 1 57 ? -30.45600 81.48000 11.22400 1.000 40.45222 78 HIS E O 1
ATOM 4170 N N . LYS E 1 58 ? -30.25600 83.70900 11.52800 1.000 39.94426 79 LYS E N 1
ATOM 4171 C CA . LYS E 1 58 ? -28.81700 83.65600 11.74700 1.000 40.56276 79 LYS E CA 1
ATOM 4172 C C . LYS E 1 58 ? -28.43900 83.24000 13.16300 1.000 37.00707 79 LYS E C 1
ATOM 4173 O O . LYS E 1 58 ? -27.28200 82.89000 13.39100 1.000 36.39384 79 LYS E O 1
ATOM 4179 N N . GLN E 1 59 ? -29.36500 83.28500 14.11300 1.000 36.27277 80 GLN E N 1
ATOM 4180 C CA . GLN E 1 59 ? -29.04300 82.91400 15.47800 1.000 36.93338 80 GLN E CA 1
ATOM 4181 C C . GLN E 1 59 ? -28.86800 81.39200 15.59800 1.000 38.19668 80 GLN E C 1
ATOM 4182 O O . GLN E 1 59 ? -29.29300 80.61600 14.74200 1.000 38.12562 80 GLN E O 1
ATOM 4188 N N . GLY E 1 60 ? -28.20000 80.97900 16.67000 1.000 33.69615 81 GLY E N 1
ATOM 4189 C CA . GLY E 1 60 ? -28.05500 79.56800 16.98600 1.000 37.28342 81 GLY E CA 1
ATOM 4190 C C . GLY E 1 60 ? -27.05800 78.79500 16.14000 1.000 33.99355 81 GLY E C 1
ATOM 4191 O O . GLY E 1 60 ? -27.20800 77.58400 15.99100 1.000 34.35412 81 GLY E O 1
ATOM 4192 N N . PHE E 1 61 ? -26.04600 79.45700 15.58000 1.000 34.25148 82 PHE E N 1
ATOM 4193 C CA . PHE E 1 61 ? -25.14200 78.75200 14.68500 1.000 33.47243 82 PHE E CA 1
ATOM 4194 C C . PHE E 1 61 ? -24.36900 77.66900 15.42700 1.000 34.72258 82 PHE E C 1
ATOM 4195 O O . PHE E 1 61 ? -24.33300 76.51500 14.98000 1.000 35.43056 82 PHE E O 1
ATOM 4203 N N . ASP E 1 62 ? -23.72900 78.02200 16.55600 1.000 32.47758 83 ASP E N 1
ATOM 4204 C CA . ASP E 1 62 ? -22.96100 77.03500 17.31900 1.000 35.58585 83 ASP E CA 1
ATOM 4205 C C . ASP E 1 62 ? -23.86900 75.95500 17.89900 1.000 35.82008 83 ASP E C 1
ATOM 4206 O O . ASP E 1 62 ? -23.52100 74.76700 17.87700 1.000 34.40412 83 ASP E O 1
ATOM 4211 N N . ASN E 1 63 ? -25.03500 76.34700 18.43600 1.000 34.60415 84 ASN E N 1
ATOM 4212 C CA . ASN E 1 63 ? -25.91700 75.35900 19.04300 1.000 33.09081 84 ASN E CA 1
ATOM 4213 C C . ASN E 1 63 ? -26.45800 74.39000 18.00000 1.000 35.06736 84 ASN E C 1
ATOM 4214 O O . ASN E 1 63 ? -26.49500 73.17600 18.23900 1.000 37.92297 84 ASN E O 1
ATOM 4219 N N . MET E 1 64 ? -26.88300 74.89200 16.83900 1.000 33.64351 85 MET E N 1
ATOM 4220 C CA . MET E 1 64 ? -27.29200 73.97200 15.77800 1.000 35.90694 85 MET E CA 1
ATOM 4221 C C . MET E 1 64 ? -26.12900 73.07900 15.36000 1.000 39.20996 85 MET E C 1
ATOM 4222 O O . MET E 1 64 ? -26.29500 71.85500 15.23900 1.000 35.50163 85 MET E O 1
ATOM 4227 N N . LEU E 1 65 ? -24.93500 73.67000 15.18300 1.000 34.32517 86 LEU E N 1
ATOM 4228 C CA . LEU E 1 65 ? -23.76500 72.88400 14.78900 1.000 36.07801 86 LEU E CA 1
ATOM 4229 C C . LEU E 1 65 ? -23.48800 71.76100 15.79100 1.000 37.00444 86 LEU E C 1
ATOM 4230 O O . LEU E 1 65 ? -23.35600 70.58800 15.41000 1.000 34.92787 86 LEU E O 1
ATOM 4235 N N . ASN E 1 66 ? -23.41900 72.09700 17.08600 1.000 36.28067 87 ASN E N 1
ATOM 4236 C CA . ASN E 1 66 ? -23.15200 71.07500 18.10000 1.000 35.92799 87 ASN E CA 1
ATOM 4237 C C . ASN E 1 66 ? -24.26600 70.04000 18.16200 1.000 34.72522 87 ASN E C 1
ATOM 4238 O O . ASN E 1 66 ? -23.99700 68.84900 18.34200 1.000 34.70416 87 ASN E O 1
ATOM 4243 N N . THR E 1 67 ? -25.52000 70.46800 18.00800 1.000 35.66480 88 THR E N 1
ATOM 4244 C CA . THR E 1 67 ? -26.61700 69.50700 17.95700 1.000 35.25160 88 THR E CA 1
ATOM 4245 C C . THR E 1 67 ? -26.44200 68.54400 16.78400 1.000 36.52017 88 THR E C 1
ATOM 4246 O O . THR E 1 67 ? -26.55700 67.32200 16.95400 1.000 37.05444 88 THR E O 1
ATOM 4250 N N . ALA E 1 68 ? -26.15900 69.07700 15.58500 1.000 35.29897 89 ALA E N 1
ATOM 4251 C CA . ALA E 1 68 ? -25.93600 68.22800 14.41000 1.000 35.07789 89 ALA E CA 1
ATOM 4252 C C . ALA E 1 68 ? -24.82500 67.21000 14.65300 1.000 37.32553 89 ALA E C 1
ATOM 4253 O O . ALA E 1 68 ? -24.98300 66.02600 14.33000 1.000 35.59111 89 ALA E O 1
ATOM 4255 N N . LYS E 1 69 ? -23.69100 67.65600 15.21400 1.000 33.94091 90 LYS E N 1
ATOM 4256 C CA . LYS E 1 69 ? -22.59800 66.74300 15.53500 1.000 35.66743 90 LYS E CA 1
ATOM 4257 C C . LYS E 1 69 ? -23.06100 65.63100 16.47100 1.000 37.59135 90 LYS E C 1
ATOM 4258 O O . LYS E 1 69 ? -22.61500 64.48300 16.34400 1.000 35.64375 90 LYS E O 1
ATOM 4264 N N . TYR E 1 70 ? -23.95800 65.94500 17.40900 1.000 37.41501 91 TYR E N 1
ATOM 4265 C CA . TYR E 1 70 ? -24.37000 64.94300 18.38500 1.000 35.23580 91 TYR E CA 1
ATOM 4266 C C . TYR E 1 70 ? -25.12500 63.80400 17.71100 1.000 35.13579 91 TYR E C 1
ATOM 4267 O O . TYR E 1 70 ? -24.81900 62.62800 17.93800 1.000 35.55953 91 TYR E O 1
ATOM 4276 N N . TYR E 1 71 ? -26.11100 64.12300 16.87100 1.000 34.15673 92 TYR E N 1
ATOM 4277 C CA . TYR E 1 71 ? -26.86400 63.05500 16.21300 1.000 34.20410 92 TYR E CA 1
ATOM 4278 C C . TYR E 1 71 ? -26.04800 62.37900 15.11500 1.000 36.13065 92 TYR E C 1
ATOM 4279 O O . TYR E 1 71 ? -26.33500 61.23500 14.76000 1.000 38.14142 92 TYR E O 1
ATOM 4288 N N . TYR E 1 72 ? -25.02100 63.03900 14.59200 1.000 37.17551 93 TYR E N 1
ATOM 4289 C CA . TYR E 1 72 ? -24.06200 62.31000 13.78000 1.000 38.01245 93 TYR E CA 1
ATOM 4290 C C . TYR E 1 72 ? -23.28700 61.30400 14.63800 1.000 40.23377 93 TYR E C 1
ATOM 4291 O O . TYR E 1 72 ? -23.10600 60.14900 14.23900 1.000 37.20446 93 TYR E O 1
ATOM 4300 N N . THR E 1 73 ? -22.86500 61.71700 15.83300 1.000 36.03327 94 THR E N 1
ATOM 4301 C CA . THR E 1 73 ? -22.19000 60.80900 16.75500 1.000 37.88612 94 THR E CA 1
ATOM 4302 C C . THR E 1 73 ? -23.02300 59.56000 17.05300 1.000 39.14154 94 THR E C 1
ATOM 4303 O O . THR E 1 73 ? -22.51600 58.43500 16.98300 1.000 42.89198 94 THR E O 1
ATOM 4307 N N . THR E 1 74 ? -24.29900 59.73600 17.41400 1.000 40.98913 95 THR E N 1
ATOM 4308 C CA . THR E 1 74 ? -25.12100 58.61700 17.87500 1.000 43.90263 95 THR E CA 1
ATOM 4309 C C . THR E 1 74 ? -25.74300 57.82800 16.74000 1.000 43.53943 95 THR E C 1
ATOM 4310 O O . THR E 1 74 ? -26.14700 56.68300 16.95500 1.000 43.93158 95 THR E O 1
ATOM 4314 N N . GLY E 1 75 ? -25.86200 58.42900 15.55900 1.000 39.28629 96 GLY E N 1
ATOM 4315 C CA . GLY E 1 75 ? -26.61500 57.82200 14.48600 1.000 41.76027 96 GLY E CA 1
ATOM 4316 C C . GLY E 1 75 ? -28.08100 57.59900 14.78500 1.000 44.41848 96 GLY E C 1
ATOM 4317 O O . GLY E 1 75 ? -28.72700 56.82100 14.07500 1.000 43.98159 96 GLY E O 1
ATOM 4318 N N . GLY E 1 76 ? -28.63200 58.25800 15.81400 1.000 45.28964 97 GLY E N 1
ATOM 4319 C CA . GLY E 1 76 ? -30.02700 58.07600 16.17000 1.000 47.81100 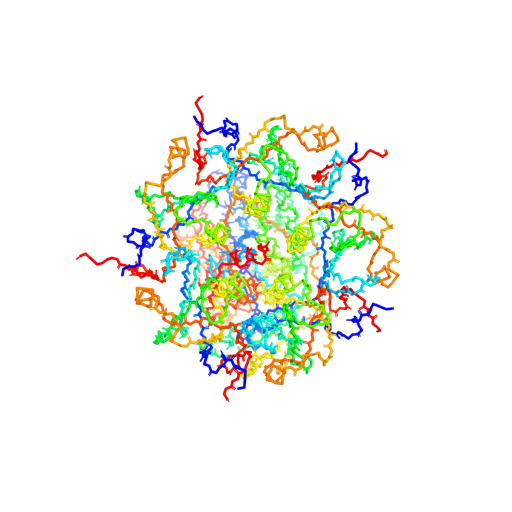97 GLY E CA 1
ATOM 4320 C C . GLY E 1 76 ? -30.97800 58.65100 15.13500 1.000 49.76386 97 GLY E C 1
ATOM 4321 O O . GLY E 1 76 ? -30.58500 59.34000 14.19800 1.000 46.31082 97 GLY E O 1
ATOM 4322 N N . ASP E 1 77 ? -32.26600 58.35400 15.30400 1.000 50.85610 98 ASP E N 1
ATOM 4323 C CA . ASP E 1 77 ? -33.26700 58.83000 14.35700 1.000 47.16092 98 ASP E CA 1
ATOM 4324 C C . ASP E 1 77 ? -33.72800 60.23200 14.74100 1.000 46.63191 98 ASP E C 1
ATOM 4325 O O . ASP E 1 77 ? -33.99500 60.51900 15.91100 1.000 45.21595 98 ASP E O 1
ATOM 4330 N N . VAL E 1 78 ? -33.81900 61.11600 13.75400 1.000 43.53154 99 VAL E N 1
ATOM 4331 C CA . VAL E 1 78 ? -34.17100 62.50300 14.00500 1.000 40.91017 99 VAL E CA 1
ATOM 4332 C C . VAL E 1 78 ? -35.19300 62.95500 12.97000 1.000 44.80537 99 VAL E C 1
ATOM 4333 O O . VAL E 1 78 ? -35.42100 62.29900 11.94800 1.000 43.61049 99 VAL E O 1
ATOM 4337 N N . ARG E 1 79 ? -35.85200 64.06600 13.27700 1.000 43.94211 100 ARG E N 1
ATOM 4338 C CA . ARG E 1 79 ? -36.64800 64.80100 12.30900 1.000 41.31285 100 ARG E CA 1
ATOM 4339 C C . ARG E 1 79 ? -35.90100 66.08700 11.99500 1.000 39.53632 100 ARG E C 1
ATOM 4340 O O . ARG E 1 79 ? -35.40900 66.76100 12.90400 1.000 39.43894 100 ARG E O 1
ATOM 4348 N N . ILE E 1 80 ? -35.79300 66.40500 10.71200 1.000 40.25483 101 ILE E N 1
ATOM 4349 C CA . ILE E 1 80 ? -35.08400 67.58400 10.25100 1.000 40.06533 101 ILE E CA 1
ATOM 4350 C C . ILE E 1 80 ? -36.12900 68.53200 9.68800 1.000 41.69447 101 ILE E C 1
ATOM 4351 O O . ILE E 1 80 ? -36.79500 68.20700 8.69700 1.000 44.82643 101 ILE E O 1
ATOM 4356 N N . TYR E 1 81 ? -36.28700 69.69300 10.32200 1.000 40.04954 102 TYR E N 1
ATOM 4357 C CA . TYR E 1 81 ? -37.08100 70.78400 9.76700 1.000 40.62066 102 TYR E CA 1
ATOM 4358 C C . TYR E 1 81 ? -36.15400 71.68100 8.95700 1.000 43.50258 102 TYR E C 1
ATOM 4359 O O . TYR E 1 81 ? -35.04900 72.01400 9.41000 1.000 40.38642 102 TYR E O 1
ATOM 4368 N N . TYR E 1 82 ? -36.59500 72.06500 7.76200 1.000 44.98171 103 TYR E N 1
ATOM 4369 C CA . TYR E 1 82 ? -35.74000 72.83400 6.86600 1.000 43.67892 103 TYR E CA 1
ATOM 4370 C C . TYR E 1 82 ? -36.60900 73.70700 5.97200 1.000 45.55020 103 TYR E C 1
ATOM 4371 O O . TYR E 1 82 ? -37.83100 73.53900 5.88600 1.000 44.67115 103 TYR E O 1
ATOM 4380 N N . LYS E 1 83 ? -35.94900 74.62100 5.27500 1.000 42.07873 104 LYS E N 1
ATOM 4381 C CA . LYS E 1 83 ? -36.60000 75.57800 4.39800 1.000 45.16857 104 LYS E CA 1
ATOM 4382 C C . LYS E 1 83 ? -35.95000 75.52000 3.02000 1.000 47.07407 104 LYS E C 1
ATOM 4383 O O . LYS E 1 83 ? -34.71900 75.54700 2.90400 1.000 44.40532 104 LYS E O 1
ATOM 4389 N N . GLU E 1 84 ? -36.77600 75.44000 1.97800 1.000 46.73718 105 GLU E N 1
ATOM 4390 C CA . GLU E 1 84 ? -36.29200 75.34200 0.60800 1.000 47.40568 105 GLU E CA 1
ATOM 4391 C C . GLU E 1 84 ? -35.88000 76.70400 0.05300 1.000 46.83983 105 GLU E C 1
ATOM 4392 O O . GLU E 1 84 ? -36.36300 77.74600 0.49600 1.000 49.91125 105 GLU E O 1
ATOM 4398 N N . ASN E 1 85 ? -34.96900 76.67300 -0.92700 1.000 47.20829 106 ASN E N 1
ATOM 4399 C CA . ASN E 1 85 ? -34.61900 77.80800 -1.78700 1.000 47.90311 106 ASN E CA 1
ATOM 4400 C C . ASN E 1 85 ? -34.19600 79.03900 -0.99100 1.000 49.99284 106 ASN E C 1
ATOM 4401 O O . ASN E 1 85 ? -34.68800 80.14800 -1.20600 1.000 53.21954 106 ASN E O 1
ATOM 4406 N N . VAL E 1 86 ? -33.23900 78.83600 -0.09000 1.000 50.73766 107 VAL E N 1
ATOM 4407 C CA . VAL E 1 86 ? -32.69400 79.91300 0.72800 1.000 47.67940 107 VAL E CA 1
ATOM 4408 C C . VAL E 1 86 ? -31.36600 80.41500 0.17400 1.000 47.50306 107 VAL E C 1
ATOM 4409 O O . VAL E 1 86 ? -31.21200 81.60700 -0.09700 1.000 48.87954 107 VAL E O 1
ATOM 4413 N N . TRP E 1 87 ? -30.38500 79.52300 0.01800 1.000 45.97393 108 TRP E N 1
ATOM 4414 C CA . TRP E 1 87 ? -29.04000 79.97600 -0.33600 1.000 51.16140 108 TRP E CA 1
ATOM 4415 C C . TRP E 1 87 ? -28.96400 80.37600 -1.81000 1.000 50.59291 108 TRP E C 1
ATOM 4416 O O . TRP E 1 87 ? -29.42300 79.64600 -2.69500 1.000 50.02179 108 TRP E O 1
ATOM 4427 N N . ARG E 1 88 ? -28.37200 81.54300 -2.06600 1.000 48.41633 109 ARG E N 1
ATOM 4428 C CA . ARG E 1 88 ? -28.31600 82.12700 -3.39400 1.000 52.02203 109 ARG E CA 1
ATOM 4429 C C . ARG E 1 88 ? -26.93500 82.07900 -4.03600 1.000 52.19573 109 ARG E C 1
ATOM 4430 O O . ARG E 1 88 ? -26.83600 82.29100 -5.24900 1.000 53.04320 109 ARG E O 1
ATOM 4438 N N . ASP E 1 89 ? -25.87200 81.84700 -3.26400 1.000 46.98195 110 ASP E N 1
ATOM 4439 C CA . ASP E 1 89 ? -24.54300 81.57900 -3.80300 1.000 45.43439 110 ASP E CA 1
ATOM 4440 C C . ASP E 1 89 ? -24.57300 80.34900 -4.70600 1.000 46.73192 110 ASP E C 1
ATOM 4441 O O . ASP E 1 89 ? -24.71700 79.22300 -4.20700 1.000 45.98972 110 ASP E O 1
ATOM 4446 N N . PRO E 1 90 ? -24.38500 80.51000 -6.02400 1.000 45.23174 111 PRO E N 1
ATOM 4447 C CA . PRO E 1 90 ? -24.53000 79.34600 -6.92700 1.000 42.99726 111 PRO E CA 1
ATOM 4448 C C . PRO E 1 90 ? -23.48900 78.26200 -6.70900 1.000 47.15039 111 PRO E C 1
ATOM 4449 O O . PRO E 1 90 ? -23.81200 77.07100 -6.83300 1.000 48.77953 111 PRO E O 1
ATOM 4453 N N . ASP E 1 91 ? -22.24800 78.63300 -6.37100 1.000 47.94259 112 ASP E N 1
ATOM 4454 C CA . ASP E 1 91 ? -21.23800 77.62700 -6.03400 1.000 48.07155 112 ASP E CA 1
ATOM 4455 C C . ASP E 1 91 ? -21.60300 76.88500 -4.74900 1.000 46.40820 112 ASP E C 1
ATOM 4456 O O . ASP E 1 91 ? -21.35800 75.68000 -4.63000 1.000 46.43715 112 ASP E O 1
ATOM 4461 N N . PHE E 1 92 ? -22.17800 77.58600 -3.76800 1.000 46.68454 113 PHE E N 1
ATOM 4462 C CA . PHE E 1 92 ? -22.55400 76.90800 -2.53000 1.000 47.11881 113 PHE E CA 1
ATOM 4463 C C . PHE E 1 92 ? -23.74700 75.98400 -2.76100 1.000 46.18448 113 PHE E C 1
ATOM 4464 O O . PHE E 1 92 ? -23.74200 74.83000 -2.32000 1.000 47.45832 113 PHE E O 1
ATOM 4472 N N . LYS E 1 93 ? -24.75000 76.46100 -3.49900 1.000 46.66349 114 LYS E N 1
ATOM 4473 C CA . LYS E 1 93 ? -25.97000 75.69300 -3.72100 1.000 49.32697 114 LYS E CA 1
ATOM 4474 C C . LYS E 1 93 ? -25.69000 74.40000 -4.48600 1.000 49.79808 114 LYS E C 1
ATOM 4475 O O . LYS E 1 93 ? -26.24900 73.34800 -4.16100 1.000 51.09560 114 LYS E O 1
ATOM 4481 N N . SER E 1 94 ? -24.82700 74.44700 -5.50200 1.000 48.69268 115 SER E N 1
ATOM 4482 C CA . SER E 1 94 ? -24.53300 73.22100 -6.23500 1.000 50.20339 115 SER E CA 1
ATOM 4483 C C . SER E 1 94 ? -23.62900 72.29100 -5.43900 1.000 48.84796 115 SER E C 1
ATOM 4484 O O . SER E 1 94 ? -23.74600 71.06700 -5.55400 1.000 52.04308 115 SER E O 1
ATOM 4487 N N . ALA E 1 95 ? -22.73100 72.83700 -4.62200 1.000 49.43487 116 ALA E N 1
ATOM 4488 C CA . ALA E 1 95 ? -21.91600 71.97400 -3.77000 1.000 48.86902 116 ALA E CA 1
ATOM 4489 C C . ALA E 1 95 ? -22.76000 71.26600 -2.70800 1.000 48.45055 116 ALA E C 1
ATOM 4490 O O . ALA E 1 95 ? -22.54800 70.08000 -2.43800 1.000 49.64543 116 ALA E O 1
ATOM 4492 N N . PHE E 1 96 ? -23.72100 71.96500 -2.08800 1.000 51.91149 117 PHE E N 1
ATOM 4493 C CA . PHE E 1 96 ? -24.54200 71.36700 -1.03600 1.000 49.49014 117 PHE E CA 1
ATOM 4494 C C . PHE E 1 96 ? -25.98900 71.40600 -1.46500 1.000 52.41155 117 PHE E C 1
ATOM 4495 O O . PHE E 1 96 ? -26.44500 70.51800 -2.20400 1.000 52.91161 117 PHE E O 1
ATOM 4503 N N . SER E 1 97 ? -26.77700 72.39500 -1.01900 1.000 50.29550 118 SER E N 1
ATOM 4504 C CA . SER E 1 97 ? -28.14200 72.56800 -1.51200 1.000 53.18532 118 SER E CA 1
ATOM 4505 C C . SER E 1 97 ? -28.56700 73.99000 -1.21000 1.000 52.40102 118 SER E C 1
ATOM 4506 O O . SER E 1 97 ? -27.80700 74.78500 -0.64600 1.000 52.22995 118 SER E O 1
ATOM 4509 N N . SER E 1 98 ? -29.81600 74.28600 -1.53900 1.000 50.87978 119 SER E N 1
ATOM 4510 C CA . SER E 1 98 ? -30.41000 75.57800 -1.24600 1.000 51.60092 119 SER E CA 1
ATOM 4511 C C . SER E 1 98 ? -31.06200 75.64100 0.13200 1.000 47.59518 119 SER E C 1
ATOM 4512 O O . SER E 1 98 ? -31.57700 76.70100 0.50200 1.000 47.79784 119 SER E O 1
ATOM 4515 N N . ARG E 1 99 ? -31.03200 74.55500 0.90200 1.000 43.96317 120 ARG E N 1
ATOM 4516 C CA . ARG E 1 99 ? -31.89400 74.40100 2.07000 1.000 47.13986 120 ARG E CA 1
ATOM 4517 C C . ARG E 1 99 ? -31.25800 74.95600 3.34800 1.000 44.67641 120 ARG E C 1
ATOM 4518 O O . ARG E 1 99 ? -30.10200 74.65700 3.67200 1.000 41.52603 120 ARG E O 1
ATOM 4526 N N . GLU E 1 100 ? -32.02900 75.76100 4.07500 1.000 43.65787 121 GLU E N 1
ATOM 4527 C CA . GLU E 1 100 ? -31.62500 76.23700 5.38600 1.000 41.06545 121 GLU E CA 1
ATOM 4528 C C . GLU E 1 100 ? -32.17500 75.30500 6.45200 1.000 41.88134 121 GLU E C 1
ATOM 4529 O O . GLU E 1 100 ? -33.34500 74.90900 6.40600 1.000 42.63932 121 GLU E O 1
ATOM 4535 N N . LEU E 1 101 ? -31.31300 74.94100 7.39700 1.000 39.73108 122 LEU E N 1
ATOM 4536 C CA . LEU E 1 101 ? -31.66100 74.03500 8.47900 1.000 40.32326 122 LEU E CA 1
ATOM 4537 C C . LEU E 1 101 ? -32.34000 74.82900 9.59600 1.000 38.50988 122 LEU E C 1
ATOM 4538 O O . LEU E 1 101 ? -31.81800 75.85800 10.04000 1.000 36.83600 122 LEU E O 1
ATOM 4543 N N . ILE E 1 102 ? -33.50700 74.36400 10.03500 1.000 37.91507 123 ILE E N 1
ATOM 4544 C CA . ILE E 1 102 ? -34.36200 75.12300 10.94300 1.000 38.69148 123 ILE E CA 1
ATOM 4545 C C . ILE E 1 102 ? -34.41300 74.49700 12.33500 1.000 37.89928 123 ILE E C 1
ATOM 4546 O O . ILE E 1 102 ? -34.35800 75.21100 13.33800 1.000 34.88576 123 ILE E O 1
ATOM 4551 N N . ALA E 1 103 ? -34.50000 73.16900 12.42200 1.000 37.14393 124 ALA E N 1
ATOM 4552 C CA . ALA E 1 103 ? -34.61100 72.50300 13.71400 1.000 35.47794 124 ALA E CA 1
ATOM 4553 C C . ALA E 1 103 ? -34.24700 71.03800 13.56000 1.000 37.23868 124 ALA E C 1
ATOM 4554 O O . ALA E 1 103 ? -34.33000 70.46900 12.47000 1.000 39.74161 124 ALA E O 1
ATOM 4556 N N . ILE E 1 104 ? -33.86200 70.43200 14.68100 1.000 34.39360 125 ILE E N 1
ATOM 4557 C CA . ILE E 1 104 ? -33.60400 69.00400 14.77200 1.000 36.66492 125 ILE E CA 1
ATOM 4558 C C . ILE E 1 104 ? -34.29000 68.48800 16.02800 1.000 37.98087 125 ILE E C 1
ATOM 4559 O O . ILE E 1 104 ? -34.06000 69.01300 17.12300 1.000 39.50474 125 ILE E O 1
ATOM 4564 N N . THR E 1 105 ? -35.12100 67.46400 15.87600 1.000 36.43858 126 THR E N 1
ATOM 4565 C CA . THR E 1 105 ? -35.78700 66.83100 17.00600 1.000 41.98661 126 THR E CA 1
ATOM 4566 C C . THR E 1 105 ? -35.55400 65.32300 16.94900 1.000 40.76015 126 THR E C 1
ATOM 4567 O O . THR E 1 105 ? -35.26000 64.76400 15.89300 1.000 39.80477 126 THR E O 1
ATOM 4571 N N . THR E 1 106 ? -35.68700 64.66400 18.10000 1.000 42.08926 127 THR E N 1
ATOM 4572 C CA . THR E 1 106 ? -35.47100 63.22400 18.17800 1.000 41.59709 127 THR E CA 1
ATOM 4573 C C . THR E 1 106 ? -36.73800 62.44100 17.85200 1.000 44.03686 127 THR E C 1
ATOM 4574 O O . THR E 1 106 ? -37.86300 62.92700 18.00400 1.000 43.70524 127 THR E O 1
ATOM 4578 N N . CYS E 1 107 ? -36.53100 61.19300 17.42100 1.000 43.14991 128 CYS E N 1
ATOM 4579 C CA . CYS E 1 107 ? -37.59200 60.21300 17.21300 1.000 42.02609 128 CYS E CA 1
ATOM 4580 C C . CYS E 1 107 ? -37.37100 59.07400 18.20000 1.000 46.06605 128 CYS E C 1
ATOM 4581 O O . CYS E 1 107 ? -36.42500 58.29700 18.04900 1.000 46.96089 128 CYS E O 1
ATOM 4584 N N . SER E 1 108 ? -38.23100 58.97700 19.21000 1.000 42.71038 129 SER E N 1
ATOM 4585 C CA . SER E 1 108 ? -38.12700 57.89400 20.17600 1.000 45.65284 129 SER E CA 1
ATOM 4586 C C . SER E 1 108 ? -38.74600 56.58600 19.67500 1.000 47.51886 129 SER E C 1
ATOM 4587 O O . SER E 1 108 ? -38.62400 55.56600 20.35500 1.000 51.45091 129 SER E O 1
ATOM 4590 N N . SER E 1 109 ? -39.40800 56.58800 18.52100 1.000 45.86076 130 SER E N 1
ATOM 4591 C CA . SER E 1 109 ? -39.86700 55.34800 17.91400 1.000 50.56133 130 SER E CA 1
ATOM 4592 C C . SER E 1 109 ? -39.94500 55.55000 16.41100 1.000 53.03267 130 SER E C 1
ATOM 4593 O O . SER E 1 109 ? -39.87300 56.67700 15.90100 1.000 52.02203 130 SER E O 1
ATOM 4596 N N . SER E 1 110 ? -40.15400 54.44000 15.70700 1.000 51.42195 131 SER E N 1
ATOM 4597 C CA . SER E 1 110 ? -40.24900 54.47400 14.25700 1.000 52.49050 131 SER E CA 1
ATOM 4598 C C . SER E 1 110 ? -41.42800 55.30100 13.76800 1.000 53.39061 131 SER E C 1
ATOM 4599 O O . SER E 1 110 ? -41.46100 55.66900 12.58700 1.000 56.59100 131 SER E O 1
ATOM 4602 N N . SER E 1 111 ? -42.38700 55.61000 14.63800 1.000 52.23521 132 SER E N 1
ATOM 4603 C CA . SER E 1 111 ? -43.58300 56.34000 14.24500 1.000 53.41693 132 SER E CA 1
ATOM 4604 C C . SER E 1 111 ? -43.75200 57.69400 14.92200 1.000 55.94618 132 SER E C 1
ATOM 4605 O O . SER E 1 111 ? -44.68400 58.42300 14.55800 1.000 56.33307 132 SER E O 1
ATOM 4608 N N . TYR E 1 112 ? -42.90400 58.05500 15.89500 1.000 51.85885 133 TYR E N 1
ATOM 4609 C CA . TYR E 1 112 ? -43.06400 59.30900 16.62300 1.000 51.15350 133 TYR E CA 1
ATOM 4610 C C . TYR E 1 112 ? -41.75800 60.09800 16.62400 1.000 46.97142 133 TYR E C 1
ATOM 4611 O O . TYR E 1 112 ? -40.70600 59.55700 16.97100 1.000 45.60810 133 TYR E O 1
ATOM 4620 N N . CYS E 1 113 ? -41.82500 61.37500 16.23900 1.000 46.26344 134 CYS E N 1
ATOM 4621 C CA . CYS E 1 113 ? -40.74200 62.32500 16.48100 1.000 45.07119 134 CYS E CA 1
ATOM 4622 C C . CYS E 1 113 ? -41.32200 63.57200 17.13300 1.000 44.93697 134 CYS E C 1
ATOM 4623 O O . CYS E 1 113 ? -42.50200 63.89400 16.96700 1.000 45.54757 134 CYS E O 1
ATOM 4626 N N . MET E 1 114 ? -40.47500 64.28500 17.85300 1.000 44.84748 135 MET E N 1
ATOM 4627 C CA . MET E 1 114 ? -40.91900 65.44000 18.61000 1.000 45.35807 135 MET E CA 1
ATOM 4628 C C . MET E 1 114 ? -41.19100 66.60500 17.66800 1.000 42.40245 135 MET E C 1
ATOM 4629 O O . MET E 1 114 ? -40.53700 66.74800 16.63200 1.000 43.29730 135 MET E O 1
ATOM 4634 N N . GLY E 1 115 ? -42.18000 67.42200 18.00700 1.000 45.02908 136 GLY E N 1
ATOM 4635 C CA . GLY E 1 115 ? -42.44900 68.61000 17.23300 1.000 40.98913 136 GLY E CA 1
ATOM 4636 C C . GLY E 1 115 ? -43.70800 68.52700 16.40400 1.000 42.79197 136 GLY E C 1
ATOM 4637 O O . GLY E 1 115 ? -44.35700 67.48100 16.31700 1.000 46.44504 136 GLY E O 1
ATOM 4638 N N . PRO E 1 116 ? -44.06700 69.63600 15.76000 1.000 45.57915 137 PRO E N 1
ATOM 4639 C CA . PRO E 1 116 ? -45.33100 69.69800 15.01300 1.000 48.08734 137 PRO E CA 1
ATOM 4640 C C . PRO E 1 116 ? -45.27400 68.96500 13.68200 1.000 50.76661 137 PRO E C 1
ATOM 4641 O O . PRO E 1 116 ? -44.23800 68.90800 13.01500 1.000 48.89534 137 PRO E O 1
ATOM 4645 N N . THR E 1 117 ? -46.42800 68.44100 13.27900 1.000 53.03531 138 THR E N 1
ATOM 4646 C CA . THR E 1 117 ? -46.58400 67.79200 11.98800 1.000 53.25112 138 THR E CA 1
ATOM 4647 C C . THR E 1 117 ? -47.68800 68.48900 11.19900 1.000 54.57233 138 THR E C 1
ATOM 4648 O O . THR E 1 117 ? -48.40400 69.35500 11.71100 1.000 53.23796 138 THR E O 1
ATOM 4652 N N . VAL E 1 118 ? -47.80300 68.12100 9.92500 1.000 59.14393 139 VAL E N 1
ATOM 4653 C CA . VAL E 1 118 ? -48.84600 68.64000 9.04900 1.000 71.82440 139 VAL E CA 1
ATOM 4654 C C . VAL E 1 118 ? -49.63100 67.46700 8.48000 1.000 77.76196 139 VAL E C 1
ATOM 4655 O O . VAL E 1 118 ? -49.11600 66.35100 8.36400 1.000 78.46467 139 VAL E O 1
ATOM 4659 N N . THR E 1 119 ? -50.88700 67.72500 8.12500 1.000 104.53359 140 THR E N 1
ATOM 4660 C CA . THR E 1 119 ? -51.74200 66.69600 7.52700 1.000 108.74725 140 THR E CA 1
ATOM 4661 C C . THR E 1 119 ? -51.85000 66.86100 6.00900 1.000 112.08449 140 THR E C 1
ATOM 4662 O O . THR E 1 119 ? -51.55500 67.92600 5.46000 1.000 111.20281 140 THR E O 1
ATOM 4666 N N . ASN F 2 1 ? -7.19800 25.55400 22.09900 1.000 36.08064 23 ASN F N 1
ATOM 4667 C CA . ASN F 2 1 ? -7.59500 24.58400 23.09900 1.000 35.94642 23 ASN F CA 1
ATOM 4668 C C . ASN F 2 1 ? -8.87700 23.89700 22.64300 1.000 38.86782 23 ASN F C 1
ATOM 4669 O O . ASN F 2 1 ? -9.61100 24.45200 21.82700 1.000 36.47016 23 ASN F O 1
ATOM 4674 N N . ILE F 2 2 ? -9.15500 22.69600 23.17500 1.000 38.40197 24 ILE F N 1
ATOM 4675 C CA . ILE F 2 2 ? -10.35900 21.97200 22.76700 1.000 38.51778 24 ILE F CA 1
ATOM 4676 C C . ILE F 2 2 ? -11.60300 22.80600 23.04700 1.000 38.32828 24 ILE F C 1
ATOM 4677 O O . ILE F 2 2 ? -12.54100 22.85300 22.24000 1.000 36.57544 24 ILE F O 1
ATOM 4682 N N . SER F 2 3 ? -11.62500 23.47800 24.19500 1.000 38.25195 25 SER F N 1
ATOM 4683 C CA . SER F 2 3 ? -12.78800 24.25800 24.58400 1.000 37.35185 25 SER F CA 1
ATOM 4684 C C . SER F 2 3 ? -13.07300 25.42800 23.63000 1.000 41.13125 25 SER F C 1
ATOM 4685 O O . SER F 2 3 ? -14.19000 25.96500 23.64900 1.000 38.31775 25 SER F O 1
ATOM 4688 N N . ASP F 2 4 ? -12.11200 25.82200 22.77700 1.000 38.65463 26 ASP F N 1
ATOM 4689 C CA . ASP F 2 4 ? -12.36400 26.89300 21.81200 1.000 38.34407 26 ASP F CA 1
ATOM 4690 C C . ASP F 2 4 ? -13.25300 26.46500 20.65100 1.000 41.74185 26 ASP F C 1
ATOM 4691 O O . ASP F 2 4 ? -13.69200 27.33300 19.88900 1.000 44.98960 26 ASP F O 1
ATOM 4696 N N . TYR F 2 5 ? -13.49900 25.16700 20.46900 1.000 40.28904 27 TYR F N 1
ATOM 4697 C CA . TYR F 2 5 ? -14.27000 24.65800 19.33800 1.000 43.33151 27 TYR F CA 1
ATOM 4698 C C . TYR F 2 5 ? -15.58200 24.03100 19.79700 1.000 40.92070 27 TYR F C 1
ATOM 4699 O O . TYR F 2 5 ? -15.67300 23.45800 20.88900 1.000 43.15254 27 TYR F O 1
ATOM 4708 N N . LYS F 2 6 ? -16.59100 24.11100 18.94300 1.000 41.41812 28 LYS F N 1
ATOM 4709 C CA . LYS F 2 6 ? -17.80800 23.32400 19.12300 1.000 41.90239 28 LYS F CA 1
ATOM 4710 C C . LYS F 2 6 ? -17.57500 21.99500 18.42300 1.000 40.63645 28 LYS F C 1
ATOM 4711 O O . LYS F 2 6 ? -17.42800 21.95200 17.19600 1.000 41.49971 28 LYS F O 1
ATOM 4717 N N . VAL F 2 7 ? -17.49800 20.92100 19.20300 1.000 41.92871 29 VAL F N 1
ATOM 4718 C CA . VAL F 2 7 ? -17.18800 19.58800 18.69200 1.000 43.82368 29 VAL F CA 1
ATOM 4719 C C . VAL F 2 7 ? -18.44900 18.73400 18.81000 1.000 40.65751 29 VAL F C 1
ATOM 4720 O O . VAL F 2 7 ? -19.29300 18.95800 19.68800 1.000 39.20996 29 VAL F O 1
ATOM 4724 N N . MET F 2 8 ? -18.57000 17.74500 17.92200 1.000 41.13388 30 MET F N 1
ATOM 4725 C CA . MET F 2 8 ? -19.73000 16.86200 17.88000 1.000 43.21044 30 MET F CA 1
ATOM 4726 C C . MET F 2 8 ? -19.33300 15.54900 17.21200 1.000 43.03674 30 MET F C 1
ATOM 4727 O O . MET F 2 8 ? -18.49800 15.53300 16.30200 1.000 43.59470 30 MET F O 1
ATOM 4732 N N . THR F 2 9 ? -19.92600 14.44700 17.67700 1.000 43.56049 31 THR F N 1
ATOM 4733 C CA . THR F 2 9 ? -19.81400 13.15000 17.01300 1.000 43.29203 31 THR F CA 1
ATOM 4734 C C . THR F 2 9 ? -21.21300 12.66900 16.64200 1.000 44.35795 31 THR F C 1
ATOM 4735 O O . THR F 2 9 ? -22.17600 12.90400 17.37900 1.000 45.58178 31 THR F O 1
ATOM 4739 N N . TRP F 2 10 ? -21.33900 12.03100 15.47900 1.000 44.83169 32 TRP F N 1
ATOM 4740 C CA . TRP F 2 10 ? -22.61800 11.44200 15.09100 1.000 46.05815 32 TRP F CA 1
ATOM 4741 C C . TRP F 2 10 ? -22.37200 10.22900 14.20600 1.000 48.34527 32 TRP F C 1
ATOM 4742 O O . TRP F 2 10 ? -21.56500 10.29900 13.27500 1.000 47.75046 32 TRP F O 1
ATOM 4753 N N . ASN F 2 11 ? -23.05700 9.12100 14.51000 1.000 49.88493 33 ASN F N 1
ATOM 4754 C CA . ASN F 2 11 ? -23.01000 7.90400 13.70600 1.000 53.04320 33 ASN F CA 1
ATOM 4755 C C . ASN F 2 11 ? -24.19900 7.88500 12.74800 1.000 55.96460 33 ASN F C 1
ATOM 4756 O O . ASN F 2 11 ? -25.35000 8.00400 13.17900 1.000 55.35137 33 ASN F O 1
ATOM 4761 N N . LEU F 2 12 ? -23.91500 7.69800 11.45400 1.000 65.03411 34 LEU F N 1
ATOM 4762 C CA . LEU F 2 12 ? -24.93000 7.79400 10.40400 1.000 64.99727 34 LEU F CA 1
ATOM 4763 C C . LEU F 2 12 ? -25.82700 6.56500 10.28700 1.000 67.77128 34 LEU F C 1
ATOM 4764 O O . LEU F 2 12 ? -26.92800 6.68600 9.73200 1.000 69.88733 34 LEU F O 1
ATOM 4769 N N . GLN F 2 13 ? -25.37700 5.39900 10.77000 1.000 69.83206 35 GLN F N 1
ATOM 4770 C CA . GLN F 2 13 ? -26.15200 4.15400 10.72800 1.000 71.34803 35 GLN F CA 1
ATOM 4771 C C . GLN F 2 13 ? -27.51300 4.31200 11.38400 1.000 76.25651 35 GLN F C 1
ATOM 4772 O O . GLN F 2 13 ? -27.60700 4.50800 12.59900 1.000 71.76650 35 GLN F O 1
ATOM 4778 N N . GLY F 2 14 ? -28.57600 4.16900 10.60100 1.000 99.79881 36 GLY F N 1
ATOM 4779 C CA . GLY F 2 14 ? -29.88200 4.41200 11.17500 1.000 102.75706 36 GLY F CA 1
ATOM 4780 C C . GLY F 2 14 ? -31.09100 3.91400 10.42000 1.000 106.80228 36 GLY F C 1
ATOM 4781 O O . GLY F 2 14 ? -31.38800 2.71500 10.42000 1.000 116.43764 36 GLY F O 1
ATOM 4782 N N . SER F 2 15 ? -31.80800 4.83400 9.78300 1.000 101.29636 37 SER F N 1
ATOM 4783 C CA . SER F 2 15 ? -33.11700 4.51000 9.22900 1.000 112.10291 37 SER F CA 1
ATOM 4784 C C . SER F 2 15 ? -33.15100 4.55600 7.70300 1.000 111.31335 37 SER F C 1
ATOM 4785 O O . SER F 2 15 ? -32.12000 4.39000 7.03900 1.000 107.54974 37 SER F O 1
ATOM 4788 N N . SER F 2 16 ? -34.34600 4.78400 7.14700 1.000 108.60249 38 SER F N 1
ATOM 4789 C CA . SER F 2 16 ? -34.57100 4.63300 5.71300 1.000 109.21309 38 SER F CA 1
ATOM 4790 C C . SER F 2 16 ? -33.87600 5.70500 4.87600 1.000 106.36538 38 SER F C 1
ATOM 4791 O O . SER F 2 16 ? -33.61700 5.46700 3.68900 1.000 103.47556 38 SER F O 1
ATOM 4794 N N . ALA F 2 17 ? -33.56800 6.86800 5.45300 1.000 101.21214 39 ALA F N 1
ATOM 4795 C CA . ALA F 2 17 ? -32.88700 7.92000 4.70700 1.000 90.12133 39 ALA F CA 1
ATOM 4796 C C . ALA F 2 17 ? -31.47700 7.48100 4.31200 1.000 86.17875 39 ALA F C 1
ATOM 4797 O O . ALA F 2 17 ? -30.78800 6.79000 5.07100 1.000 85.88925 39 ALA F O 1
ATOM 4799 N N . SER F 2 18 ? -31.05200 7.86900 3.10800 1.000 79.42268 40 SER F N 1
ATOM 4800 C CA . SER F 2 18 ? -29.72500 7.49400 2.64300 1.000 77.12504 40 SER F CA 1
ATOM 4801 C C . SER F 2 18 ? -28.68600 8.48500 3.16200 1.000 71.60595 40 SER F C 1
ATOM 4802 O O . SER F 2 18 ? -29.00300 9.49100 3.80400 1.000 71.26644 40 SER F O 1
ATOM 4805 N N . THR F 2 19 ? -27.41700 8.18300 2.88900 1.000 72.24024 41 THR F N 1
ATOM 4806 C CA . THR F 2 19 ? -26.33700 9.01400 3.40400 1.000 73.67989 41 THR F CA 1
ATOM 4807 C C . THR F 2 19 ? -26.36500 10.40700 2.78600 1.000 68.97143 41 THR F C 1
ATOM 4808 O O . THR F 2 19 ? -26.04800 11.38800 3.46900 1.000 68.39241 41 THR F O 1
ATOM 4812 N N . GLU F 2 20 ? -26.76300 10.51700 1.51100 1.000 69.51097 42 GLU F N 1
ATOM 4813 C CA . GLU F 2 20 ? -26.80600 11.82400 0.86000 1.000 69.56624 42 GLU F CA 1
ATOM 4814 C C . GLU F 2 20 ? -27.78600 12.75400 1.56100 1.000 65.90001 42 GLU F C 1
ATOM 4815 O O . GLU F 2 20 ? -27.45000 13.90400 1.86400 1.000 62.37064 42 GLU F O 1
ATOM 4821 N N . SER F 2 21 ? -28.99700 12.26400 1.84100 1.000 66.21320 43 SER F N 1
ATOM 4822 C CA . SER F 2 21 ? -29.97000 13.03400 2.61200 1.000 64.65775 43 SER F CA 1
ATOM 4823 C C . SER F 2 21 ? -29.44100 13.38500 4.00200 1.000 63.13125 43 SER F C 1
ATOM 4824 O O . SER F 2 21 ? -29.70600 14.48000 4.51600 1.000 62.97071 43 SER F O 1
ATOM 4827 N N . LYS F 2 22 ? -28.70400 12.46200 4.63300 1.000 65.16044 44 LYS F N 1
ATOM 4828 C CA . LYS F 2 22 ? -28.16300 12.73300 5.96100 1.000 61.29682 44 LYS F CA 1
ATOM 4829 C C . LYS F 2 22 ? -27.12200 13.84500 5.92700 1.000 59.38080 44 LYS F C 1
ATOM 4830 O O . LYS F 2 22 ? -27.02500 14.63000 6.87300 1.000 57.81746 44 LYS F O 1
ATOM 4836 N N . TRP F 2 23 ? -26.33700 13.92000 4.85300 1.000 60.15984 45 TRP F N 1
ATOM 4837 C CA . TRP F 2 23 ? -25.39000 15.01600 4.68900 1.000 57.25423 45 TRP F CA 1
ATOM 4838 C C . TRP F 2 23 ? -26.11700 16.33100 4.43900 1.000 59.52293 45 TRP F C 1
ATOM 4839 O O . TRP F 2 23 ? -25.90600 17.32100 5.15300 1.000 57.92537 45 TRP F O 1
ATOM 4850 N N . ASN F 2 24 ? -26.99300 16.35700 3.43000 1.000 59.07024 46 ASN F N 1
ATOM 4851 C CA . ASN F 2 24 ? -27.51200 17.62200 2.92600 1.000 59.24921 46 ASN F CA 1
ATOM 4852 C C . ASN F 2 24 ? -28.56900 18.24500 3.82600 1.000 59.68347 46 ASN F C 1
ATOM 4853 O O . ASN F 2 24 ? -28.79300 19.46000 3.74200 1.000 61.20734 46 ASN F O 1
ATOM 4858 N N . VAL F 2 25 ? -29.19100 17.45800 4.70000 1.000 61.32577 47 VAL F N 1
ATOM 4859 C CA . VAL F 2 25 ? -30.23200 17.93600 5.61000 1.000 58.53070 47 VAL F CA 1
ATOM 4860 C C . VAL F 2 25 ? -29.72800 17.98700 7.05400 1.000 59.23868 47 VAL F C 1
ATOM 4861 O O . VAL F 2 25 ? -29.78200 19.03000 7.70100 1.000 60.02562 47 VAL F O 1
ATOM 4865 N N . ASN F 2 26 ? -29.23100 16.86000 7.57600 1.000 60.17037 48 ASN F N 1
ATOM 4866 C CA . ASN F 2 26 ? -28.90400 16.79700 8.99800 1.000 56.99631 48 ASN F CA 1
ATOM 4867 C C . ASN F 2 26 ? -27.54500 17.40800 9.29500 1.000 54.54338 48 ASN F C 1
ATOM 4868 O O . ASN F 2 26 ? -27.43400 18.30300 10.14200 1.000 57.46215 48 ASN F O 1
ATOM 4873 N N . VAL F 2 27 ? -26.49400 16.91700 8.63000 1.000 55.98566 49 VAL F N 1
ATOM 4874 C CA . VAL F 2 27 ? -25.15400 17.45400 8.85200 1.000 56.11462 49 VAL F CA 1
ATOM 4875 C C . VAL F 2 27 ? -25.12100 18.95500 8.56100 1.000 57.78588 49 VAL F C 1
ATOM 4876 O O . VAL F 2 27 ? -24.47800 19.72600 9.28600 1.000 54.82763 49 VAL F O 1
ATOM 4880 N N . ARG F 2 28 ? -25.82200 19.39200 7.50000 1.000 57.51216 50 ARG F N 1
ATOM 4881 C CA . ARG F 2 28 ? -25.88600 20.81400 7.16900 1.000 57.29108 50 ARG F CA 1
ATOM 4882 C C . ARG F 2 28 ? -26.50400 21.61100 8.31000 1.000 56.45414 50 ARG F C 1
ATOM 4883 O O . ARG F 2 28 ? -25.92400 22.60200 8.77700 1.000 55.94355 50 ARG F O 1
ATOM 4891 N N . GLN F 2 29 ? -27.70200 21.20300 8.74500 1.000 53.89857 51 GLN F N 1
ATOM 4892 C CA . GLN F 2 29 ? -28.32200 21.70700 9.96700 1.000 56.21200 51 GLN F CA 1
ATOM 4893 C C . GLN F 2 29 ? -27.28600 21.90400 11.06900 1.000 57.12264 51 GLN F C 1
ATOM 4894 O O . GLN F 2 29 ? -27.20500 22.96800 11.68200 1.000 59.53082 51 GLN F O 1
ATOM 4900 N N . LEU F 2 30 ? -26.47800 20.86800 11.32800 1.000 56.60679 52 LEU F N 1
ATOM 4901 C CA . LEU F 2 30 ? -25.61200 20.86600 12.50500 1.000 54.24071 52 LEU F CA 1
ATOM 4902 C C . LEU F 2 30 ? -24.42700 21.81200 12.35100 1.000 50.71924 52 LEU F C 1
ATOM 4903 O O . LEU F 2 30 ? -23.97500 22.39800 13.34100 1.000 51.32984 52 LEU F O 1
ATOM 4908 N N . LEU F 2 31 ? -23.90300 21.96700 11.13500 1.000 48.93218 53 LEU F N 1
ATOM 4909 C CA . LEU F 2 31 ? -22.74200 22.81600 10.90000 1.000 51.87727 53 LEU F CA 1
ATOM 4910 C C . LEU F 2 31 ? -23.07600 24.25300 10.51100 1.000 54.59076 53 LEU F C 1
ATOM 4911 O O . LEU F 2 31 ? -22.21700 25.12800 10.68600 1.000 52.82212 53 LEU F O 1
ATOM 4916 N N . SER F 2 32 ? -24.29300 24.52100 10.02000 1.000 55.12240 54 SER F N 1
ATOM 4917 C CA . SER F 2 32 ? -24.60600 25.79900 9.38100 1.000 56.13305 54 SER F CA 1
ATOM 4918 C C . SER F 2 32 ? -24.45500 26.98400 10.32800 1.000 56.41729 54 SER F C 1
ATOM 4919 O O . SER F 2 32 ? -24.77700 26.90100 11.51600 1.000 57.16475 54 SER F O 1
ATOM 4922 N N . GLY F 2 33 ? -24.01200 28.11300 9.77300 1.000 52.83528 55 GLY F N 1
ATOM 4923 C CA . GLY F 2 33 ? -23.89900 29.34100 10.52600 1.000 51.31142 55 GLY F CA 1
ATOM 4924 C C . GLY F 2 33 ? -22.56100 29.46300 11.23600 1.000 54.66708 55 GLY F C 1
ATOM 4925 O O . GLY F 2 33 ? -21.76600 28.51900 11.32500 1.000 54.12754 55 GLY F O 1
ATOM 4926 N N . THR F 2 34 ? -22.30700 30.67600 11.74400 1.000 54.54338 56 THR F N 1
ATOM 4927 C CA . THR F 2 34 ? -21.13400 30.89000 12.58400 1.000 49.89282 56 THR F CA 1
ATOM 4928 C C . THR F 2 34 ? -21.27700 30.16700 13.91600 1.000 48.88218 56 THR F C 1
ATOM 4929 O O . THR F 2 34 ? -20.27900 29.71700 14.47900 1.000 49.87440 56 THR F O 1
ATOM 4933 N N . ALA F 2 35 ? -22.50100 30.02500 14.42600 1.000 53.71697 57 ALA F N 1
ATOM 4934 C CA . ALA F 2 35 ? -22.73500 29.25900 15.64500 1.000 53.29060 57 ALA F CA 1
ATOM 4935 C C . ALA F 2 35 ? -22.81900 27.74400 15.40600 1.000 51.56671 57 ALA F C 1
ATOM 4936 O O . ALA F 2 35 ? -23.02700 26.99600 16.36600 1.000 48.36106 57 ALA F O 1
ATOM 4938 N N . GLY F 2 36 ? -22.64200 27.27100 14.16900 1.000 46.66349 58 GLY F N 1
ATOM 4939 C CA . GLY F 2 36 ? -22.67700 25.84600 13.89800 1.000 47.90574 58 GLY F CA 1
ATOM 4940 C C . GLY F 2 36 ? -21.49200 25.09900 14.50600 1.000 50.78504 58 GLY F C 1
ATOM 4941 O O . GLY F 2 36 ? -20.54700 25.67900 15.05200 1.000 48.61899 58 GLY F O 1
ATOM 4942 N N . VAL F 2 37 ? -21.56400 23.76700 14.42300 1.000 46.32134 59 VAL F N 1
ATOM 4943 C CA . VAL F 2 37 ? -20.50200 22.91100 14.94600 1.000 44.51586 59 VAL F CA 1
ATOM 4944 C C . VAL F 2 37 ? -19.23000 23.12500 14.13300 1.000 45.33438 59 VAL F C 1
ATOM 4945 O O . VAL F 2 37 ? -19.26300 23.18200 12.89500 1.000 48.26895 59 VAL F O 1
ATOM 4949 N N . ASP F 2 38 ? -18.09800 23.24800 14.82300 1.000 42.68143 60 ASP F N 1
ATOM 4950 C CA . ASP F 2 38 ? -16.82000 23.50200 14.16500 1.000 40.06796 60 ASP F CA 1
ATOM 4951 C C . ASP F 2 38 ? -16.13300 22.22800 13.72400 1.000 45.57915 60 ASP F C 1
ATOM 4952 O O . ASP F 2 38 ? -15.51100 22.18900 12.65300 1.000 47.95312 60 ASP F O 1
ATOM 4957 N N . ILE F 2 39 ? -16.22200 21.19400 14.55700 1.000 45.18436 61 ILE F N 1
ATOM 4958 C CA . ILE F 2 39 ? -15.57700 19.91000 14.33700 1.000 43.76314 61 ILE F CA 1
ATOM 4959 C C . ILE F 2 39 ? -16.64800 18.84400 14.51000 1.000 43.77630 61 ILE F C 1
ATOM 4960 O O . ILE F 2 39 ? -17.25200 18.73200 15.58200 1.000 43.57365 61 ILE F O 1
ATOM 4965 N N . LEU F 2 40 ? -16.90000 18.08100 13.46100 1.000 45.29490 62 LEU F N 1
ATOM 4966 C CA . LEU F 2 40 ? -17.91900 17.03800 13.49400 1.000 46.71350 62 LEU F CA 1
ATOM 4967 C C . LEU F 2 40 ? -17.24100 15.72300 13.17000 1.000 46.66875 62 LEU F C 1
ATOM 4968 O O . LEU F 2 40 ? -16.63000 15.58800 12.10000 1.000 46.99511 62 LEU F O 1
ATOM 4973 N N . MET F 2 41 ? -17.32500 14.76500 14.08900 1.000 47.15829 63 MET F N 1
ATOM 4974 C CA . MET F 2 41 ? -16.83400 13.42000 13.80900 1.000 46.64770 63 MET F CA 1
ATOM 4975 C C . MET F 2 41 ? -18.01300 12.57200 13.35200 1.000 45.40544 63 MET F C 1
ATOM 4976 O O . MET F 2 41 ? -19.09300 12.61300 13.95600 1.000 47.83468 63 MET F O 1
ATOM 4981 N N . VAL F 2 42 ? -17.82600 11.86100 12.24700 1.000 47.43463 64 VAL F N 1
ATOM 4982 C CA . VAL F 2 42 ? -18.89100 11.09700 11.61400 1.000 46.51874 64 VAL F CA 1
ATOM 4983 C C . VAL F 2 42 ? -18.40900 9.66700 11.45200 1.000 48.98482 64 VAL F C 1
ATOM 4984 O O . VAL F 2 42 ? -17.26800 9.43800 11.03600 1.000 50.23760 64 VAL F O 1
ATOM 4988 N N . GLN F 2 43 ? -19.27600 8.70600 11.77600 1.000 49.42698 65 GLN F N 1
ATOM 4989 C CA . GLN F 2 43 ? -18.97300 7.29400 11.59900 1.000 52.18520 65 GLN F CA 1
ATOM 4990 C C . GLN F 2 43 ? -19.94100 6.69700 10.59200 1.000 54.98028 65 GLN F C 1
ATOM 4991 O O . GLN F 2 43 ? -21.06100 7.19100 10.41800 1.000 53.18269 65 GLN F O 1
ATOM 4997 N N . GLU F 2 44 ? -19.48100 5.63200 9.93100 1.000 56.34097 66 GLU F N 1
ATOM 4998 C CA . GLU F 2 44 ? -20.23900 4.91100 8.91000 1.000 60.00193 66 GLU F CA 1
ATOM 4999 C C . GLU F 2 44 ? -20.80100 5.87400 7.86600 1.000 61.63371 66 GLU F C 1
ATOM 5000 O O . GLU F 2 44 ? -22.00200 5.94000 7.60500 1.000 62.02586 66 GLU F O 1
ATOM 5006 N N . ALA F 2 45 ? -19.89900 6.65100 7.28800 1.000 62.89175 67 ALA F N 1
ATOM 5007 C CA . ALA F 2 45 ? -20.18400 7.50100 6.14200 1.000 65.86842 67 ALA F CA 1
ATOM 5008 C C . ALA F 2 45 ? -19.43600 6.87900 4.97000 1.000 67.46598 67 ALA F C 1
ATOM 5009 O O . ALA F 2 45 ? -18.21700 7.04400 4.84100 1.000 63.61026 67 ALA F O 1
ATOM 5011 N N . GLY F 2 46 ? -20.16400 6.12200 4.14700 1.000 66.52903 68 GLY F N 1
ATOM 5012 C CA . GLY F 2 46 ? -19.55500 5.50100 2.98700 1.000 70.14262 68 GLY F CA 1
ATOM 5013 C C . GLY F 2 46 ? -19.22900 6.47300 1.87500 1.000 72.97717 68 GLY F C 1
ATOM 5014 O O . GLY F 2 46 ? -18.38400 6.16600 1.02600 1.000 75.59591 68 GLY F O 1
ATOM 5015 N N . ALA F 2 47 ? -19.87500 7.63700 1.86600 1.000 69.72678 69 ALA F N 1
ATOM 5016 C CA . ALA F 2 47 ? -19.65400 8.63800 0.83900 1.000 71.38487 69 ALA F CA 1
ATOM 5017 C C . ALA F 2 47 ? -19.77900 10.02200 1.45800 1.000 72.55870 69 ALA F C 1
ATOM 5018 O O . ALA F 2 47 ? -20.53300 10.22400 2.41600 1.000 74.26154 69 ALA F O 1
ATOM 5020 N N . VAL F 2 48 ? -19.02500 10.96800 0.90600 1.000 68.37925 70 VAL F N 1
ATOM 5021 C CA . VAL F 2 48 ? -19.15300 12.38100 1.25900 1.000 66.47376 70 VAL F CA 1
ATOM 5022 C C . VAL F 2 48 ? -20.30500 12.95200 0.43800 1.000 67.92130 70 VAL F C 1
ATOM 5023 O O . VAL F 2 48 ? -20.80300 12.25800 -0.46300 1.000 69.63993 70 VAL F O 1
ATOM 5027 N N . PRO F 2 49 ? -20.77400 14.17800 0.70400 1.000 67.41335 71 PRO F N 1
ATOM 5028 C CA . PRO F 2 49 ? -21.84700 14.74800 -0.12800 1.000 68.82404 71 PRO F CA 1
ATOM 5029 C C . PRO F 2 49 ? -21.46300 14.80100 -1.60000 1.000 69.21883 71 PRO F C 1
ATOM 5030 O O . PRO F 2 49 ? -20.30300 15.02600 -1.95500 1.000 67.94499 71 PRO F O 1
ATOM 5034 N N . THR F 2 50 ? -22.46000 14.58300 -2.46500 1.000 72.67187 72 THR F N 1
ATOM 5035 C CA . THR F 2 50 ? -22.26200 14.83000 -3.89200 1.000 74.80634 72 THR F CA 1
ATOM 5036 C C . THR F 2 50 ? -21.86900 16.26900 -4.19600 1.000 71.84546 72 THR F C 1
ATOM 5037 O O . THR F 2 50 ? -21.25400 16.51200 -5.23700 1.000 73.17456 72 THR F O 1
ATOM 5041 N N . SER F 2 51 ? -22.18100 17.21900 -3.30700 1.000 72.36920 73 SER F N 1
ATOM 5042 C CA . SER F 2 51 ? -21.72100 18.59600 -3.46900 1.000 69.86101 73 SER F CA 1
ATOM 5043 C C . SER F 2 51 ? -20.23200 18.76400 -3.20900 1.000 69.78468 73 SER F C 1
ATOM 5044 O O . SER F 2 51 ? -19.65600 19.78000 -3.62000 1.000 69.13197 73 SER F O 1
ATOM 5047 N N . ALA F 2 52 ? -19.60400 17.81200 -2.52300 1.000 68.68981 74 ALA F N 1
ATOM 5048 C CA . ALA F 2 52 ? -18.21200 17.96400 -2.13000 1.000 67.84234 74 ALA F CA 1
ATOM 5049 C C . ALA F 2 52 ? -17.30200 17.93400 -3.35000 1.000 66.54482 74 ALA F C 1
ATOM 5050 O O . ALA F 2 52 ? -17.57100 17.25100 -4.33800 1.000 67.87656 74 ALA F O 1
ATOM 5052 N N . VAL F 2 53 ? -16.20500 18.67700 -3.26900 1.000 66.95276 75 VAL F N 1
ATOM 5053 C CA . VAL F 2 53 ? -15.26400 18.82300 -4.37000 1.000 68.19239 75 VAL F CA 1
ATOM 5054 C C . VAL F 2 53 ? -13.89000 18.36200 -3.89800 1.000 64.72881 75 VAL F C 1
ATOM 5055 O O . VAL F 2 53 ? -13.34200 18.93400 -2.95300 1.000 66.85275 75 VAL F O 1
ATOM 5059 N N . PRO F 2 54 ? -13.29200 17.34300 -4.51400 1.000 65.49469 76 PRO F N 1
ATOM 5060 C CA . PRO F 2 54 ? -11.93700 16.93100 -4.11600 1.000 65.46574 76 PRO F CA 1
ATOM 5061 C C . PRO F 2 54 ? -10.92700 18.05500 -4.31300 1.000 67.19753 76 PRO F C 1
ATOM 5062 O O . PRO F 2 54 ? -10.99600 18.81200 -5.28300 1.000 70.41107 76 PRO F O 1
ATOM 5066 N N . THR F 2 55 ? -9.98200 18.15500 -3.37700 1.000 65.20782 77 THR F N 1
ATOM 5067 C CA . THR F 2 55 ? -8.90300 19.13300 -3.45700 1.000 67.08173 77 THR F CA 1
ATOM 5068 C C . THR F 2 55 ? -7.63700 18.57300 -4.10000 1.000 68.18712 77 THR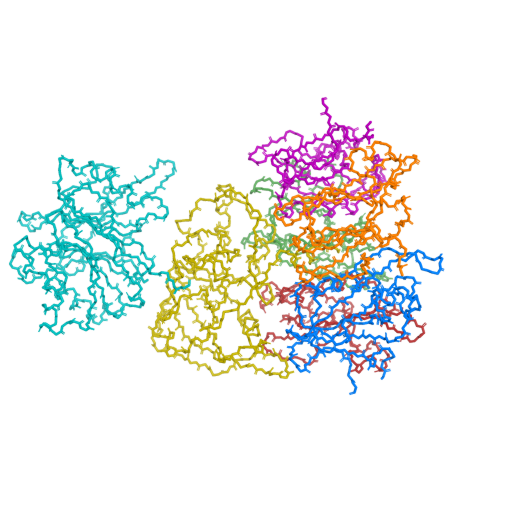 F C 1
ATOM 5069 O O . THR F 2 55 ? -6.75600 19.35000 -4.48700 1.000 69.08986 77 THR F O 1
ATOM 5073 N N . GLY F 2 56 ? -7.51900 17.25800 -4.22900 1.000 66.92645 78 GLY F N 1
ATOM 5074 C CA . GLY F 2 56 ? -6.31400 16.70300 -4.80200 1.000 65.52891 78 GLY F CA 1
ATOM 5075 C C . GLY F 2 56 ? -5.11800 16.70600 -3.88500 1.000 65.43943 78 GLY F C 1
ATOM 5076 O O . GLY F 2 56 ? -4.03700 16.27600 -4.30000 1.000 68.32925 78 GLY F O 1
ATOM 5077 N N . ARG F 2 57 ? -5.28000 17.15800 -2.64500 1.000 63.96556 79 ARG F N 1
ATOM 5078 C CA . ARG F 2 57 ? -4.17100 17.21000 -1.70200 1.000 67.49493 79 ARG F CA 1
ATOM 5079 C C . ARG F 2 57 ? -3.68500 15.80300 -1.38700 1.000 72.44026 79 ARG F C 1
ATOM 5080 O O . ARG F 2 57 ? -4.46000 14.96700 -0.91100 1.000 73.30616 79 ARG F O 1
ATOM 5088 N N . HIS F 2 58 ? -2.41000 15.57300 -1.65700 1.000 78.56995 80 HIS F N 1
ATOM 5089 C CA . HIS F 2 58 ? -1.81500 14.25400 -1.37000 1.000 85.48657 80 HIS F CA 1
ATOM 5090 C C . HIS F 2 58 ? -1.47300 14.22700 0.11400 1.000 82.54674 80 HIS F C 1
ATOM 5091 O O . HIS F 2 58 ? -0.41800 14.72200 0.49100 1.000 81.03077 80 HIS F O 1
ATOM 5098 N N . ILE F 2 59 ? -2.36700 13.65300 0.90500 1.000 78.25149 81 ILE F N 1
ATOM 5099 C CA . ILE F 2 59 ? -2.18000 13.63400 2.37600 1.000 73.47986 81 ILE F CA 1
ATOM 5100 C C . ILE F 2 59 ? -1.25900 12.49000 2.76900 1.000 74.26417 81 ILE F C 1
ATOM 5101 O O . ILE F 2 59 ? -1.59400 11.35600 2.51200 1.000 77.06713 81 ILE F O 1
ATOM 5106 N N . GLN F 2 60 ? -0.08300 12.81200 3.26900 1.000 77.01713 82 GLN F N 1
ATOM 5107 C CA . GLN F 2 60 ? 0.79200 11.75100 3.79200 1.000 79.72535 82 GLN F CA 1
ATOM 5108 C C . GLN F 2 60 ? 0.65200 11.92600 5.29100 1.000 77.24084 82 GLN F C 1
ATOM 5109 O O . GLN F 2 60 ? 1.27800 12.82900 5.81200 1.000 83.18103 82 GLN F O 1
ATOM 5115 N N . PRO F 2 61 ? -0.24300 11.09400 6.14800 1.000 73.45354 83 PRO F N 1
ATOM 5116 C CA . PRO F 2 61 ? -0.60900 11.10500 7.56200 1.000 65.44995 83 PRO F CA 1
ATOM 5117 C C . PRO F 2 61 ? 0.54200 10.66000 8.44700 1.000 64.93147 83 PRO F C 1
ATOM 5118 O O . PRO F 2 61 ? 1.36500 9.81800 8.07400 1.000 63.72869 83 PRO F O 1
ATOM 5122 N N . PHE F 2 62 ? 0.58100 11.24700 9.64300 1.000 61.09154 84 PHE F N 1
ATOM 5123 C CA . PHE F 2 62 ? 1.37000 10.68200 10.72600 1.000 57.59375 84 PHE F CA 1
ATOM 5124 C C . PHE F 2 62 ? 0.78700 9.33600 11.13900 1.000 59.44397 84 PHE F C 1
ATOM 5125 O O . PHE F 2 62 ? -0.42100 9.10100 11.03700 1.000 58.59124 84 PHE F O 1
ATOM 5133 N N . GLY F 2 63 ? 1.65500 8.45200 11.62300 1.000 59.23605 85 GLY F N 1
ATOM 5134 C CA . GLY F 2 63 ? 1.23800 7.10500 12.02100 1.000 57.53321 85 GLY F CA 1
ATOM 5135 C C . GLY F 2 63 ? 1.38300 6.11100 10.86800 1.000 63.01545 85 GLY F C 1
ATOM 5136 O O . GLY F 2 63 ? 2.49400 5.77500 10.48900 1.000 65.78420 85 GLY F O 1
ATOM 5137 N N . VAL F 2 64 ? 0.25200 5.66000 10.32400 1.000 63.66816 86 VAL F N 1
ATOM 5138 C CA . VAL F 2 64 ? 0.25700 4.76300 9.17500 1.000 68.60033 86 VAL F CA 1
ATOM 5139 C C . VAL F 2 64 ? -0.41300 5.46800 8.00500 1.000 69.50044 86 VAL F C 1
ATOM 5140 O O . VAL F 2 64 ? -1.26400 6.34500 8.17600 1.000 67.05278 86 VAL F O 1
ATOM 5144 N N . GLY F 2 65 ? -0.02200 5.06700 6.80000 1.000 72.75609 87 GLY F N 1
ATOM 5145 C CA . GLY F 2 65 ? -0.48100 5.74200 5.60300 1.000 73.78779 87 GLY F CA 1
ATOM 5146 C C . GLY F 2 65 ? -1.61200 5.05400 4.86200 1.000 77.50140 87 GLY F C 1
ATOM 5147 O O . GLY F 2 65 ? -1.37200 4.33400 3.88700 1.000 84.48381 87 GLY F O 1
ATOM 5148 N N . ILE F 2 66 ? -2.84700 5.27000 5.30800 1.000 73.50092 88 ILE F N 1
ATOM 5149 C CA . ILE F 2 66 ? -4.02900 4.81900 4.58100 1.000 67.90288 88 ILE F CA 1
ATOM 5150 C C . ILE F 2 66 ? -4.54800 6.01800 3.79600 1.000 69.59519 88 ILE F C 1
ATOM 5151 O O . ILE F 2 66 ? -4.28300 7.16400 4.17800 1.000 68.18186 88 ILE F O 1
ATOM 5156 N N . PRO F 2 67 ? -5.26100 5.82000 2.68700 1.000 68.65560 89 PRO F N 1
ATOM 5157 C CA . PRO F 2 67 ? -5.64100 6.97200 1.85100 1.000 67.04488 89 PRO F CA 1
ATOM 5158 C C . PRO F 2 67 ? -6.74100 7.78700 2.51400 1.000 66.50797 89 PRO F C 1
ATOM 5159 O O . PRO F 2 67 ? -7.82300 7.27300 2.80600 1.000 70.14262 89 PRO F O 1
ATOM 5163 N N . ILE F 2 68 ? -6.44600 9.06000 2.76300 1.000 62.74437 90 ILE F N 1
ATOM 5164 C CA . ILE F 2 68 ? -7.41300 10.03100 3.25600 1.000 60.93625 90 ILE F CA 1
ATOM 5165 C C . ILE F 2 68 ? -7.64600 11.05500 2.15500 1.000 64.32087 90 ILE F C 1
ATOM 5166 O O . ILE F 2 68 ? -6.68800 11.61400 1.60800 1.000 64.23928 90 ILE F O 1
ATOM 5171 N N . ASP F 2 69 ? -8.91200 11.30300 1.83300 1.000 59.35975 91 ASP F N 1
ATOM 5172 C CA . ASP F 2 69 ? -9.28500 12.21200 0.76300 1.000 61.89953 91 ASP F CA 1
ATOM 5173 C C . ASP F 2 69 ? -9.81700 13.50800 1.35700 1.000 63.76291 91 ASP F C 1
ATOM 5174 O O . ASP F 2 69 ? -10.71600 13.48400 2.20400 1.000 63.24443 91 ASP F O 1
ATOM 5179 N N . GLU F 2 70 ? -9.27300 14.63500 0.90700 1.000 63.41550 92 GLU F N 1
ATOM 5180 C CA . GLU F 2 70 ? -9.74700 15.94300 1.34300 1.000 61.53106 92 GLU F CA 1
ATOM 5181 C C . GLU F 2 70 ? -10.77800 16.49600 0.37200 1.000 62.37064 92 GLU F C 1
ATOM 5182 O O . GLU F 2 70 ? -10.63900 16.36700 -0.84600 1.000 63.79712 92 GLU F O 1
ATOM 5188 N N . TYR F 2 71 ? -11.80900 17.12100 0.92200 1.000 62.71278 93 TYR F N 1
ATOM 5189 C CA . TYR F 2 71 ? -12.88900 17.69800 0.14100 1.000 63.17600 93 TYR F CA 1
ATOM 5190 C C . TYR F 2 71 ? -13.23900 19.07800 0.68200 1.000 64.65775 93 TYR F C 1
ATOM 5191 O O . TYR F 2 71 ? -13.15500 19.33600 1.88800 1.000 61.28893 93 TYR F O 1
ATOM 5200 N N . THR F 2 72 ? -13.64500 19.96300 -0.21900 1.000 61.00205 94 THR F N 1
ATOM 5201 C CA . THR F 2 72 ? -14.33400 21.17300 0.17900 1.000 58.51228 94 THR F CA 1
ATOM 5202 C C . THR F 2 72 ? -15.83200 20.96500 -0.00300 1.000 60.21775 94 THR F C 1
ATOM 5203 O O . THR F 2 72 ? -16.27000 20.17000 -0.84300 1.000 60.97047 94 THR F O 1
ATOM 5207 N N . TRP F 2 73 ? -16.61400 21.66500 0.81300 1.000 55.42507 95 TRP F N 1
ATOM 5208 C CA . TRP F 2 73 ? -18.06300 21.50100 0.81600 1.000 58.90180 95 TRP F CA 1
ATOM 5209 C C . TRP F 2 73 ? -18.67700 22.84100 1.18000 1.000 62.90491 95 TRP F C 1
ATOM 5210 O O . TRP F 2 73 ? -18.49600 23.33000 2.30000 1.000 61.44158 95 TRP F O 1
ATOM 5221 N N . ASN F 2 74 ? -19.39800 23.43700 0.23600 1.000 65.78420 96 ASN F N 1
ATOM 5222 C CA . ASN F 2 74 ? -19.99500 24.74700 0.43900 1.000 64.09979 96 ASN F CA 1
ATOM 5223 C C . ASN F 2 74 ? -21.37400 24.60000 1.06900 1.000 62.79437 96 ASN F C 1
ATOM 5224 O O . ASN F 2 74 ? -22.26100 23.95800 0.49500 1.000 63.46550 96 ASN F O 1
ATOM 5229 N N . LEU F 2 75 ? -21.55100 25.20300 2.24400 1.000 63.29443 97 LEU F N 1
ATOM 5230 C CA . LEU F 2 75 ? -22.82600 25.22000 2.94600 1.000 61.25471 97 LEU F CA 1
ATOM 5231 C C . LEU F 2 75 ? -23.63500 26.47800 2.67600 1.000 65.61576 97 LEU F C 1
ATOM 5232 O O . LEU F 2 75 ? -24.76800 26.58200 3.15700 1.000 69.68204 97 LEU F O 1
ATOM 5237 N N . GLY F 2 76 ? -23.06600 27.37700 1.88700 1.000 65.76052 98 GLY F N 1
ATOM 5238 C CA . GLY F 2 76 ? -23.76400 28.62100 1.54100 1.000 68.85826 98 GLY F CA 1
ATOM 5239 C C . GLY F 2 76 ? -24.12600 28.66000 0.07200 1.000 75.18796 98 GLY F C 1
ATOM 5240 O O . GLY F 2 76 ? -24.64400 27.66700 -0.43600 1.000 71.39277 98 GLY F O 1
ATOM 5241 N N . THR F 2 77 ? -23.81700 29.76600 -0.59600 1.000 83.05996 99 THR F N 1
ATOM 5242 C CA . THR F 2 77 ? -24.18300 29.90800 -2.02100 1.000 86.64986 99 THR F CA 1
ATOM 5243 C C . THR F 2 77 ? -22.93400 30.15600 -2.85600 1.000 90.44769 99 THR F C 1
ATOM 5244 O O . THR F 2 77 ? -21.83700 30.08100 -2.32500 1.000 87.81316 99 THR F O 1
ATOM 5248 N N . THR F 2 78 ? -23.12900 30.45900 -4.12900 1.000 93.52964 100 THR F N 1
ATOM 5249 C CA . THR F 2 78 ? -21.97900 30.69900 -5.02400 1.000 96.86951 100 THR F CA 1
ATOM 5250 C C . THR F 2 78 ? -21.44800 32.09600 -4.73500 1.000 96.84056 100 THR F C 1
ATOM 5251 O O . THR F 2 78 ? -20.25100 32.31600 -4.90200 1.000 95.65884 100 THR F O 1
ATOM 5255 N N . SER F 2 79 ? -22.33600 32.98700 -4.30500 1.000 94.09812 101 SER F N 1
ATOM 5256 C CA . SER F 2 79 ? -21.94000 34.37900 -4.00600 1.000 94.50080 101 SER F CA 1
ATOM 5257 C C . SER F 2 79 ? -21.41300 34.45600 -2.57200 1.000 95.11404 101 SER F C 1
ATOM 5258 O O . SER F 2 79 ? -20.34300 35.01500 -2.38700 1.000 90.87142 101 SER F O 1
ATOM 5261 N N . ARG F 2 80 ? -22.16300 33.91100 -1.61600 1.000 101.45953 102 ARG F N 1
ATOM 5262 C CA . ARG F 2 80 ? -21.76600 33.90900 -0.18400 1.000 100.41730 102 ARG F CA 1
ATOM 5263 C C . ARG F 2 80 ? -21.25700 32.51400 0.18100 1.000 93.79809 102 ARG F C 1
ATOM 5264 O O . ARG F 2 80 ? -22.04600 31.72100 0.64900 1.000 86.54722 102 ARG F O 1
ATOM 5272 N N . GLN F 2 81 ? -19.96800 32.25200 0.01200 1.000 88.55009 103 GLN F N 1
ATOM 5273 C CA . GLN F 2 81 ? -19.41600 30.90900 0.30900 1.000 79.76219 103 GLN F CA 1
ATOM 5274 C C . GLN F 2 81 ? -19.31000 30.65400 1.81200 1.000 74.14310 103 GLN F C 1
ATOM 5275 O O . GLN F 2 81 ? -19.14400 31.59800 2.55200 1.000 77.49877 103 GLN F O 1
ATOM 5281 N N . ASP F 2 82 ? -19.43400 29.38800 2.20200 1.000 67.28701 104 ASP F N 1
ATOM 5282 C CA . ASP F 2 82 ? -19.21100 28.85600 3.57000 1.000 61.05469 104 ASP F CA 1
ATOM 5283 C C . ASP F 2 82 ? -18.54700 27.49900 3.35700 1.000 61.36525 104 ASP F C 1
ATOM 5284 O O . ASP F 2 82 ? -19.23200 26.50300 3.30400 1.000 57.63849 104 ASP F O 1
ATOM 5289 N N . ILE F 2 83 ? -17.23500 27.51400 3.23300 1.000 59.20184 105 ILE F N 1
ATOM 5290 C CA . ILE F 2 83 ? -16.46100 26.33100 2.85900 1.000 58.30436 105 ILE F CA 1
ATOM 5291 C C . ILE F 2 83 ? -16.04700 25.57700 4.11900 1.000 57.01473 105 ILE F C 1
ATOM 5292 O O . ILE F 2 83 ? -15.37300 26.13600 4.99300 1.000 55.79880 105 ILE F O 1
ATOM 5297 N N . ARG F 2 84 ? -16.46300 24.31300 4.21500 1.000 57.63059 106 ARG F N 1
ATOM 5298 C CA . ARG F 2 84 ? -15.99700 23.38400 5.23500 1.000 54.54338 106 ARG F CA 1
ATOM 5299 C C . ARG F 2 84 ? -15.12900 22.32300 4.57600 1.000 58.35437 106 ARG F C 1
ATOM 5300 O O . ARG F 2 84 ? -15.28900 22.01600 3.39200 1.000 59.32817 106 ARG F O 1
ATOM 5308 N N . TYR F 2 85 ? -14.20100 21.76900 5.34700 1.000 58.00432 107 TYR F N 1
ATOM 5309 C CA . TYR F 2 85 ? -13.27900 20.76000 4.84700 1.000 58.19908 107 TYR F CA 1
ATOM 5310 C C . TYR F 2 85 ? -13.69700 19.38500 5.35900 1.000 57.79114 107 TYR F C 1
ATOM 5311 O O . TYR F 2 85 ? -13.95700 19.21100 6.55500 1.000 58.64124 107 TYR F O 1
ATOM 5320 N N . ILE F 2 86 ? -13.76400 18.41300 4.45800 1.000 59.18341 108 ILE F N 1
ATOM 5321 C CA . ILE F 2 86 ? -14.10600 17.04000 4.80400 1.000 57.66744 108 ILE F CA 1
ATOM 5322 C C . ILE F 2 86 ? -12.87100 16.17300 4.62500 1.000 59.69663 108 ILE F C 1
ATOM 5323 O O . ILE F 2 86 ? -12.19100 16.25100 3.59300 1.000 60.94941 108 ILE F O 1
ATOM 5328 N N . TYR F 2 87 ? -12.58300 15.34500 5.62800 1.000 58.56492 109 TYR F N 1
ATOM 5329 C CA . TYR F 2 87 ? -11.49000 14.37700 5.56800 1.000 56.56731 109 TYR F CA 1
ATOM 5330 C C . TYR F 2 87 ? -12.10700 12.99500 5.71600 1.000 56.83050 109 TYR F C 1
ATOM 5331 O O . TYR F 2 87 ? -12.61600 12.64900 6.78600 1.000 57.48847 109 TYR F O 1
ATOM 5340 N N . HIS F 2 88 ? -12.09400 12.22200 4.63800 1.000 58.56492 110 HIS F N 1
ATOM 5341 C CA . HIS F 2 88 ? -12.83900 10.97600 4.55900 1.000 58.67809 110 HIS F CA 1
ATOM 5342 C C . HIS F 2 88 ? -11.87800 9.81200 4.36200 1.000 61.29945 110 HIS F C 1
ATOM 5343 O O . HIS F 2 88 ? -10.93000 9.90200 3.57400 1.000 60.87046 110 HIS F O 1
ATOM 5350 N N . SER F 2 89 ? -12.11400 8.73400 5.10600 1.000 60.00193 111 SER F N 1
ATOM 5351 C CA . SER F 2 89 ? -11.39700 7.47000 4.95100 1.000 63.79712 111 SER F CA 1
ATOM 5352 C C . SER F 2 89 ? -12.37500 6.44300 4.39600 1.000 68.52137 111 SER F C 1
ATOM 5353 O O . SER F 2 89 ? -13.23000 5.93400 5.12900 1.000 66.26058 111 SER F O 1
ATOM 5356 N N . ALA F 2 90 ? -12.23300 6.12900 3.10600 1.000 69.92154 112 ALA F N 1
ATOM 5357 C CA . ALA F 2 90 ? -13.12400 5.17900 2.45100 1.000 74.04835 112 ALA F CA 1
ATOM 5358 C C . ALA F 2 90 ? -12.79900 3.74500 2.85300 1.000 75.83014 112 ALA F C 1
ATOM 5359 O O . ALA F 2 90 ? -13.56500 3.11100 3.58500 1.000 76.18282 112 ALA F O 1
ATOM 5361 N N . ILE F 2 91 ? -11.66900 3.22000 2.37800 1.000 79.24634 113 ILE F N 1
ATOM 5362 C CA . ILE F 2 91 ? -11.31200 1.82800 2.60200 1.000 88.71590 113 ILE F CA 1
ATOM 5363 C C . ILE F 2 91 ? -9.89800 1.73000 3.15200 1.000 93.81388 113 ILE F C 1
ATOM 5364 O O . ILE F 2 91 ? -9.07100 2.63200 2.99900 1.000 94.78768 113 ILE F O 1
ATOM 5369 N N . ASP F 2 92 ? -9.63600 0.59100 3.77900 1.000 101.01737 114 ASP F N 1
ATOM 5370 C CA . ASP F 2 92 ? -8.35300 0.21300 4.34100 1.000 109.77895 114 ASP F CA 1
ATOM 5371 C C . ASP F 2 92 ? -7.84200 -1.01100 3.59200 1.000 121.40403 114 ASP F C 1
ATOM 5372 O O . ASP F 2 92 ? -8.63200 -1.87900 3.21100 1.000 123.65167 114 ASP F O 1
ATOM 5377 N N . VAL F 2 93 ? -6.51900 -1.07500 3.38900 1.000 127.83638 115 VAL F N 1
ATOM 5378 C CA . VAL F 2 93 ? -5.82400 -2.17700 2.70700 1.000 135.11620 115 VAL F CA 1
ATOM 5379 C C . VAL F 2 93 ? -6.70200 -2.73800 1.58000 1.000 136.26897 115 VAL F C 1
ATOM 5380 O O . VAL F 2 93 ? -7.31700 -1.96700 0.83200 1.000 136.95063 115 VAL F O 1
ATOM 5384 N N . GLY F 2 94 ? -6.75300 -4.05800 1.41300 1.000 132.94752 116 GLY F N 1
ATOM 5385 C CA . GLY F 2 94 ? -7.75600 -4.65700 0.55700 1.000 134.35558 116 GLY F CA 1
ATOM 5386 C C . GLY F 2 94 ? -9.10500 -4.74900 1.24300 1.000 133.44232 116 GLY F C 1
ATOM 5387 O O . GLY F 2 94 ? -9.21400 -5.33200 2.32800 1.000 131.65526 116 GLY F O 1
ATOM 5388 N N . ALA F 2 95 ? -10.13500 -4.17600 0.61300 1.000 136.46110 117 ALA F N 1
ATOM 5389 C CA . ALA F 2 95 ? -11.49300 -4.10800 1.15300 1.000 131.79212 117 ALA F CA 1
ATOM 5390 C C . ALA F 2 95 ? -11.54200 -3.25300 2.41400 1.000 126.63887 117 ALA F C 1
ATOM 5391 O O . ALA F 2 95 ? -11.18600 -2.07100 2.36300 1.000 135.39781 117 ALA F O 1
ATOM 5393 N N . ARG F 2 96 ? -12.00600 -3.83200 3.53100 1.000 110.98173 118 ARG F N 1
ATOM 5394 C CA . ARG F 2 96 ? -12.19300 -3.14200 4.80700 1.000 105.58898 118 ARG F CA 1
ATOM 5395 C C . ARG F 2 96 ? -12.82700 -1.74700 4.68300 1.000 99.11452 118 ARG F C 1
ATOM 5396 O O . ARG F 2 96 ? -12.07200 -0.78200 4.57400 1.000 96.26417 118 ARG F O 1
ATOM 5404 N N . ARG F 2 97 ? -14.15300 -1.56600 4.71100 1.000 102.70442 119 ARG F N 1
ATOM 5405 C CA . ARG F 2 97 ? -14.63500 -0.20700 4.54000 1.000 107.47604 119 ARG F CA 1
ATOM 5406 C C . ARG F 2 97 ? -14.59200 0.43400 5.95200 1.000 98.42496 119 ARG F C 1
ATOM 5407 O O . ARG F 2 97 ? -14.96900 -0.19700 6.95100 1.000 95.58514 119 ARG F O 1
ATOM 5415 N N . VAL F 2 98 ? -13.85800 1.54400 6.05000 1.000 78.84893 120 VAL F N 1
ATOM 5416 C CA . VAL F 2 98 ? -13.63800 2.28400 7.29100 1.000 68.41083 120 VAL F CA 1
ATOM 5417 C C . VAL F 2 98 ? -14.79200 3.22400 7.57900 1.000 64.29718 120 VAL F C 1
ATOM 5418 O O . VAL F 2 98 ? -15.39700 3.17000 8.65100 1.000 61.57317 120 VAL F O 1
ATOM 5422 N N . ASN F 2 99 ? -15.11100 4.07900 6.60800 1.000 60.15195 121 ASN F N 1
ATOM 5423 C CA . ASN F 2 99 ? -16.29200 4.93500 6.63900 1.000 60.44935 121 ASN F CA 1
ATOM 5424 C C . ASN F 2 99 ? -16.26000 5.93400 7.79700 1.000 59.70716 121 ASN F C 1
ATOM 5425 O O . ASN F 2 99 ? -17.29200 6.27200 8.38600 1.000 56.24095 121 ASN F O 1
ATOM 5430 N N . LEU F 2 100 ? -15.07200 6.45400 8.09400 1.000 58.10434 122 LEU F N 1
ATOM 5431 C CA . LEU F 2 100 ? -14.89800 7.51900 9.07100 1.000 53.82224 122 LEU F CA 1
ATOM 5432 C C . LEU F 2 100 ? -14.65200 8.84400 8.36000 1.000 58.50438 122 LEU F C 1
ATOM 5433 O O . LEU F 2 100 ? -14.02000 8.88900 7.29800 1.000 59.13077 122 LEU F O 1
ATOM 5438 N N . ALA F 2 101 ? -15.15900 9.92800 8.95300 1.000 55.11187 123 ALA F N 1
ATOM 5439 C CA . ALA F 2 101 ? -14.95700 11.25900 8.39800 1.000 56.16200 123 ALA F CA 1
ATOM 5440 C C . ALA F 2 101 ? -14.92100 12.29400 9.51500 1.000 52.55367 123 ALA F C 1
ATOM 5441 O O . ALA F 2 101 ? -15.55600 12.12700 10.56100 1.000 50.54817 123 ALA F O 1
ATOM 5443 N N . ILE F 2 102 ? -14.17000 13.37000 9.27500 1.000 50.43236 124 ILE F N 1
ATOM 5444 C CA . ILE F 2 102 ? -14.15100 14.54100 10.14600 1.000 51.82463 124 ILE F CA 1
ATOM 5445 C C . ILE F 2 102 ? -14.38200 15.77800 9.28400 1.000 53.81435 124 ILE F C 1
ATOM 5446 O O . ILE F 2 102 ? -13.70900 15.96300 8.26100 1.000 55.34348 124 ILE F O 1
ATOM 5451 N N . VAL F 2 103 ? -15.33500 16.61400 9.69500 1.000 49.84808 125 VAL F N 1
ATOM 5452 C CA . VAL F 2 103 ? -15.66000 17.85700 9.01000 1.000 52.21416 125 VAL F CA 1
ATOM 5453 C C . VAL F 2 103 ? -15.14200 19.01100 9.85100 1.000 52.26153 125 VAL F C 1
ATOM 5454 O O . VAL F 2 103 ? -15.44400 19.09600 11.04700 1.000 52.54841 125 VAL F O 1
ATOM 5458 N N . SER F 2 104 ? -14.38200 19.90300 9.22500 1.000 50.61660 126 SER F N 1
ATOM 5459 C CA . SER F 2 104 ? -13.70700 20.98300 9.92000 1.000 51.98255 126 SER F CA 1
ATOM 5460 C C . SER F 2 104 ? -14.02000 22.31100 9.24100 1.000 55.01449 126 SER F C 1
ATOM 5461 O O . SER F 2 104 ? -14.14800 22.39300 8.01600 1.000 54.75393 126 SER F O 1
ATOM 5464 N N . ARG F 2 105 ? -14.13700 23.35400 10.05700 1.000 50.22971 127 ARG F N 1
ATOM 5465 C CA . ARG F 2 105 ? -14.34300 24.69600 9.53900 1.000 51.50618 127 ARG F CA 1
ATOM 5466 C C . ARG F 2 105 ? -13.08900 25.28300 8.89300 1.000 52.40102 127 ARG F C 1
ATOM 5467 O O . ARG F 2 105 ? -13.19800 26.27300 8.16500 1.000 54.14860 127 ARG F O 1
ATOM 5475 N N . GLN F 2 106 ? -11.91900 24.69000 9.13600 1.000 49.57700 128 GLN F N 1
ATOM 5476 C CA . GLN F 2 106 ? -10.63800 25.17000 8.63700 1.000 53.51694 128 GLN F CA 1
ATOM 5477 C C . GLN F 2 106 ? -9.82700 24.01500 8.04900 1.000 56.71996 128 GLN F C 1
ATOM 5478 O O . GLN F 2 106 ? -9.96900 22.85800 8.45200 1.000 55.56456 128 GLN F O 1
ATOM 5484 N N . ARG F 2 107 ? -8.95800 24.34100 7.09500 1.000 57.20160 129 ARG F N 1
ATOM 5485 C CA . ARG F 2 107 ? -8.09200 23.33400 6.49700 1.000 57.43847 129 ARG F CA 1
ATOM 5486 C C . ARG F 2 107 ? -7.15300 22.73900 7.54400 1.000 54.39336 129 ARG F C 1
ATOM 5487 O O . ARG F 2 107 ? -6.59000 23.45500 8.37300 1.000 55.15398 129 ARG F O 1
ATOM 5495 N N . ALA F 2 108 ? -6.97900 21.41900 7.49900 1.000 51.92728 130 ALA F N 1
ATOM 5496 C CA . ALA F 2 108 ? -6.16100 20.72900 8.48600 1.000 53.44062 130 ALA F CA 1
ATOM 5497 C C . ALA F 2 108 ? -4.68000 20.94300 8.20400 1.000 51.69830 130 ALA F C 1
ATOM 5498 O O . ALA F 2 108 ? -4.22800 20.79600 7.06400 1.000 53.64064 130 ALA F O 1
ATOM 5500 N N . ASP F 2 109 ? -3.92100 21.27800 9.25000 1.000 49.57436 131 ASP F N 1
ATOM 5501 C CA . ASP F 2 109 ? -2.47200 21.37100 9.10700 1.000 49.16379 131 ASP F CA 1
ATOM 5502 C C . ASP F 2 109 ? -1.85300 19.99800 8.95500 1.000 54.02753 131 ASP F C 1
ATOM 5503 O O . ASP F 2 109 ? -0.96300 19.79800 8.12300 1.000 57.31477 131 ASP F O 1
ATOM 5508 N N . ASN F 2 110 ? -2.31200 19.04200 9.75400 1.000 54.81973 132 ASN F N 1
ATOM 5509 C CA . ASN F 2 110 ? -1.78100 17.69300 9.75500 1.000 50.54290 132 ASN F CA 1
ATOM 5510 C C . ASN F 2 110 ? -2.92700 16.69900 9.88000 1.000 50.53501 132 ASN F C 1
ATOM 5511 O O . ASN F 2 110 ? -4.01800 17.02600 10.35100 1.000 48.95587 132 ASN F O 1
ATOM 5516 N N . VAL F 2 111 ? -2.65700 15.47400 9.45000 1.000 53.09058 133 VAL F N 1
ATOM 5517 C CA . VAL F 2 111 ? -3.60600 14.37400 9.52700 1.000 52.91424 133 VAL F CA 1
ATOM 5518 C C . VAL F 2 111 ? -2.92100 13.21400 10.24000 1.000 51.92465 133 VAL F C 1
ATOM 5519 O O . VAL F 2 111 ? -1.71400 13.00200 10.07800 1.000 53.73276 133 VAL F O 1
ATOM 5523 N N . TYR F 2 112 ? -3.68100 12.48500 11.05600 1.000 51.61935 134 TYR F N 1
ATOM 5524 C CA . TYR F 2 112 ? -3.14700 11.38900 11.85400 1.000 48.65057 134 TYR F CA 1
ATOM 5525 C C . TYR F 2 112 ? -3.96800 10.13700 11.61700 1.000 49.94546 134 TYR F C 1
ATOM 5526 O O . TYR F 2 112 ? -5.20000 10.19800 11.54800 1.000 47.74783 134 TYR F O 1
ATOM 5535 N N . VAL F 2 113 ? -3.28500 8.99900 11.49100 1.000 51.91412 135 VAL F N 1
ATOM 5536 C CA . VAL F 2 113 ? -3.96000 7.71000 11.37400 1.000 50.81136 135 VAL F CA 1
ATOM 5537 C C . VAL F 2 113 ? -3.25400 6.71800 12.28400 1.000 51.62987 135 VAL F C 1
ATOM 5538 O O . VAL F 2 113 ? -2.04400 6.50100 12.15600 1.000 52.54577 135 VAL F O 1
ATOM 5542 N N . LEU F 2 114 ? -4.00900 6.12500 13.20700 1.000 48.40317 136 LEU F N 1
ATOM 5543 C CA . LEU F 2 114 ? -3.49600 5.17100 14.17800 1.000 49.55857 136 LEU F CA 1
ATOM 5544 C C . LEU F 2 114 ? -4.26200 3.85500 14.07100 1.000 48.72163 136 LEU F C 1
ATOM 5545 O O . LEU F 2 114 ? -5.45100 3.83900 13.74200 1.000 48.10577 136 LEU F O 1
ATOM 5550 N N . ARG F 2 115 ? -3.57100 2.74500 14.34400 1.000 50.12443 137 ARG F N 1
ATOM 5551 C CA . ARG F 2 115 ? -4.22400 1.44400 14.41000 1.000 51.61408 137 ARG F CA 1
ATOM 5552 C C . ARG F 2 115 ? -4.00300 0.78200 15.76100 1.000 49.06115 137 ARG F C 1
ATOM 5553 O O . ARG F 2 115 ? -2.85800 0.61700 16.19700 1.000 48.36106 137 ARG F O 1
ATOM 5561 N N . PRO F 2 116 ? -5.07000 0.36600 16.42400 1.000 48.82691 138 PRO F N 1
ATOM 5562 C CA . PRO F 2 116 ? -4.93300 -0.54400 17.57100 1.000 53.98016 138 PRO F CA 1
ATOM 5563 C C . PRO F 2 116 ? -4.39200 -1.90500 17.15200 1.000 55.74879 138 PRO F C 1
ATOM 5564 O O . PRO F 2 116 ? -4.36500 -2.26500 15.97300 1.000 56.21990 138 PRO F O 1
ATOM 5568 N N . THR F 2 117 ? -3.98100 -2.68500 18.16000 1.000 60.41251 139 THR F N 1
ATOM 5569 C CA . THR F 2 117 ? -3.46300 -4.03300 17.91700 1.000 67.80813 139 THR F CA 1
ATOM 5570 C C . THR F 2 117 ? -4.55900 -5.02600 17.53900 1.000 63.93135 139 THR F C 1
ATOM 5571 O O . THR F 2 117 ? -4.25500 -6.05700 16.92600 1.000 64.39456 139 THR F O 1
ATOM 5575 N N . THR F 2 118 ? -5.81200 -4.74100 17.89200 1.000 62.71805 140 THR F N 1
ATOM 5576 C CA . THR F 2 118 ? -6.88900 -5.69900 17.68800 1.000 66.89223 140 THR F CA 1
ATOM 5577 C C . THR F 2 118 ? -7.06200 -5.99400 16.20300 1.000 68.64507 140 THR F C 1
ATOM 5578 O O . THR F 2 118 ? -7.03900 -5.07800 15.37300 1.000 64.43404 140 THR F O 1
ATOM 5582 N N . VAL F 2 119 ? -7.27600 -7.27800 15.88300 1.000 66.49481 141 VAL F N 1
ATOM 5583 C CA . VAL F 2 119 ? -7.15300 -7.81200 14.52700 1.000 68.16080 141 VAL F CA 1
ATOM 5584 C C . VAL F 2 119 ? -8.03200 -7.07000 13.52800 1.000 66.48955 141 VAL F C 1
ATOM 5585 O O . VAL F 2 119 ? -7.52300 -6.46800 12.57500 1.000 72.71661 141 VAL F O 1
ATOM 5589 N N . ALA F 2 120 ? -9.34800 -7.11000 13.71700 1.000 58.52544 142 ALA F N 1
ATOM 5590 C CA . ALA F 2 120 ? -10.25900 -6.54400 12.73000 1.000 59.80191 142 ALA F CA 1
ATOM 5591 C C . ALA F 2 120 ? -10.58200 -5.08100 12.99800 1.000 60.40198 142 ALA F C 1
ATOM 5592 O O . ALA F 2 120 ? -11.56400 -4.56000 12.46100 1.000 61.33367 142 ALA F O 1
ATOM 5594 N N . SER F 2 121 ? -9.76000 -4.40500 13.78500 1.000 58.36752 143 SER F N 1
ATOM 5595 C CA . SER F 2 121 ? -10.11300 -3.10900 14.33100 1.000 56.93577 143 SER F CA 1
ATOM 5596 C C . SER F 2 121 ? -9.97800 -2.02800 13.26000 1.000 57.92273 143 SER F C 1
ATOM 5597 O O . SER F 2 121 ? -9.04000 -2.03600 12.45700 1.000 59.23342 143 SER F O 1
ATOM 5600 N N . ARG F 2 122 ? -10.94600 -1.11700 13.22300 1.000 52.76685 144 ARG F N 1
ATOM 5601 C CA . ARG F 2 122 ? -10.87200 0.00000 12.29900 1.000 54.41442 144 ARG F CA 1
ATOM 5602 C C . ARG F 2 122 ? -9.80100 0.99200 12.76300 1.000 57.57796 144 ARG F C 1
ATOM 5603 O O . ARG F 2 122 ? -9.50200 1.08700 13.96000 1.000 56.22516 144 ARG F O 1
ATOM 5611 N N . PRO F 2 123 ? -9.19700 1.73600 11.83700 1.000 56.54889 145 PRO F N 1
ATOM 5612 C CA . PRO F 2 123 ? -8.18800 2.72200 12.23400 1.000 54.38810 145 PRO F CA 1
ATOM 5613 C C . PRO F 2 123 ? -8.80900 3.91100 12.94600 1.000 50.02968 145 PRO F C 1
ATOM 5614 O O . PRO F 2 123 ? -10.01900 4.15800 12.89600 1.000 48.56898 145 PRO F O 1
ATOM 5618 N N . VAL F 2 124 ? -7.94300 4.65500 13.61400 1.000 46.95563 146 VAL F N 1
ATOM 5619 C CA . VAL F 2 124 ? -8.28900 5.93000 14.22100 1.000 48.50845 146 VAL F CA 1
ATOM 5620 C C . VAL F 2 124 ? -7.76100 7.02800 13.31200 1.000 46.28976 146 VAL F C 1
ATOM 5621 O O . VAL F 2 124 ? -6.56000 7.06100 13.02200 1.000 50.21128 146 VAL F O 1
ATOM 5625 N N . ILE F 2 125 ? -8.63400 7.93500 12.86400 1.000 42.25770 147 ILE F N 1
ATOM 5626 C CA . ILE F 2 125 ? -8.20000 9.05700 12.03200 1.000 47.22145 147 ILE F CA 1
ATOM 5627 C C . ILE F 2 125 ? -8.34500 10.35100 12.83000 1.000 46.68191 147 ILE F C 1
ATOM 5628 O O . ILE F 2 125 ? -9.20800 10.46900 13.71100 1.000 43.34730 147 ILE F O 1
ATOM 5633 N N . GLY F 2 126 ? -7.46900 11.31800 12.53800 1.000 43.68682 148 GLY F N 1
ATOM 5634 C CA . GLY F 2 126 ? -7.54700 12.61100 13.19300 1.000 44.49218 148 GLY F CA 1
ATOM 5635 C C . GLY F 2 126 ? -6.94300 13.71300 12.35500 1.000 47.62413 148 GLY F C 1
ATOM 5636 O O . GLY F 2 126 ? -6.16600 13.46000 11.42700 1.000 48.56109 148 GLY F O 1
ATOM 5637 N N . ILE F 2 127 ? -7.30700 14.95600 12.69600 1.000 47.28988 149 ILE F N 1
ATOM 5638 C CA . ILE F 2 127 ? -6.80900 16.14800 12.01300 1.000 48.54529 149 ILE F CA 1
ATOM 5639 C C . ILE F 2 127 ? -6.27800 17.13800 13.04300 1.000 47.25303 149 ILE F C 1
ATOM 5640 O O . ILE F 2 127 ? -6.88400 17.33900 14.10100 1.000 45.34754 149 ILE F O 1
ATOM 5645 N N . GLY F 2 128 ? -5.15200 17.77100 12.72400 1.000 46.03973 150 GLY F N 1
ATOM 5646 C CA . GLY F 2 128 ? -4.54600 18.76700 13.58500 1.000 46.88720 150 GLY F CA 1
ATOM 5647 C C . GLY F 2 128 ? -4.82700 20.19300 13.07600 1.000 48.56372 150 GLY F C 1
ATOM 5648 O O . GLY F 2 128 ? -4.62700 20.48300 11.90000 1.000 48.28474 150 GLY F O 1
ATOM 5649 N N . LEU F 2 129 ? -5.27300 21.03600 13.99600 1.000 44.78169 151 LEU F N 1
ATOM 5650 C CA . LEU F 2 129 ? -5.42700 22.46700 13.74700 1.000 44.88696 151 LEU F CA 1
ATOM 5651 C C . LEU F 2 129 ? -4.56800 23.17400 14.78600 1.000 45.56336 151 LEU F C 1
ATOM 5652 O O . LEU F 2 129 ? -4.94300 23.25200 15.96100 1.000 43.96843 151 LEU F O 1
ATOM 5657 N N . GLY F 2 130 ? -3.41100 23.67000 14.36800 1.000 46.92405 152 GLY F N 1
ATOM 5658 C CA . GLY F 2 130 ? -2.53200 24.31800 15.32400 1.000 42.25507 152 GLY F CA 1
ATOM 5659 C C . GLY F 2 130 ? -2.10300 23.34200 16.40200 1.000 46.58980 152 GLY F C 1
ATOM 5660 O O . GLY F 2 130 ? -1.52900 22.27700 16.12100 1.000 45.79233 152 GLY F O 1
ATOM 5661 N N . ASN F 2 131 ? -2.40900 23.67300 17.66100 1.000 44.95539 153 ASN F N 1
ATOM 5662 C CA . ASN F 2 131 ? -1.92100 22.84500 18.74300 1.000 45.85813 153 ASN F CA 1
ATOM 5663 C C . ASN F 2 131 ? -2.98700 21.80300 19.14900 1.000 42.66564 153 ASN F C 1
ATOM 5664 O O . ASN F 2 131 ? -2.82700 21.09200 20.15400 1.000 41.13388 153 ASN F O 1
ATOM 5669 N N . ASP F 2 132 ? -4.09500 21.73800 18.42300 1.000 40.38379 154 ASP F N 1
ATOM 5670 C CA . ASP F 2 132 ? -5.24000 20.90400 18.76900 1.000 43.78946 154 ASP F CA 1
ATOM 5671 C C . ASP F 2 132 ? -5.41900 19.81800 17.72300 1.000 42.95778 154 ASP F C 1
ATOM 5672 O O . ASP F 2 132 ? -5.35800 20.09700 16.51500 1.000 43.10517 154 ASP F O 1
ATOM 5677 N N . VAL F 2 133 ? -5.64600 18.59000 18.19300 1.000 41.28916 155 VAL F N 1
ATOM 5678 C CA . VAL F 2 133 ? -5.89600 17.43300 17.34300 1.000 39.59422 155 VAL F CA 1
ATOM 5679 C C . VAL F 2 133 ? -7.24400 16.83400 17.71900 1.000 42.30770 155 VAL F C 1
ATOM 5680 O O . VAL F 2 133 ? -7.51000 16.59500 18.90200 1.000 43.37889 155 VAL F O 1
ATOM 5684 N N . PHE F 2 134 ? -8.07500 16.56300 16.70900 1.000 42.39982 156 PHE F N 1
ATOM 5685 C CA . PHE F 2 134 ? -9.41100 16.00300 16.87300 1.000 40.25746 156 PHE F CA 1
ATOM 5686 C C . PHE F 2 134 ? -9.46300 14.68100 16.12400 1.000 43.12359 156 PHE F C 1
ATOM 5687 O O . PHE F 2 134 ? -9.21300 14.64400 14.91300 1.000 44.50797 156 PHE F O 1
ATOM 5695 N N . LEU F 2 135 ? -9.78300 13.60200 16.83500 1.000 42.98147 157 LEU F N 1
ATOM 5696 C CA . LEU F 2 135 ? -9.73500 12.26000 16.27200 1.000 45.27911 157 LEU F CA 1
ATOM 5697 C C . LEU F 2 135 ? -11.09000 11.58800 16.41400 1.000 44.79221 157 LEU F C 1
ATOM 5698 O O . LEU F 2 135 ? -11.87000 11.91300 17.31500 1.000 44.84748 157 LEU F O 1
ATOM 5703 N N . THR F 2 136 ? -11.36900 10.64400 15.51500 1.000 44.40796 158 THR F N 1
ATOM 5704 C CA . THR F 2 136 ? -12.58400 9.85100 15.60200 1.000 43.33151 158 THR F CA 1
ATOM 5705 C C . THR F 2 136 ? -12.24800 8.38300 15.43400 1.000 42.60248 158 THR F C 1
ATOM 5706 O O . THR F 2 136 ? -11.21000 8.01600 14.87600 1.000 43.96580 158 THR F O 1
ATOM 5710 N N . ALA F 2 137 ? -13.14800 7.54700 15.94700 1.000 45.97393 159 ALA F N 1
ATOM 5711 C CA . ALA F 2 137 ? -12.97800 6.10400 15.88400 1.000 42.68933 159 ALA F CA 1
ATOM 5712 C C . ALA F 2 137 ? -14.35100 5.44600 15.94500 1.000 42.71038 159 ALA F C 1
ATOM 5713 O O . ALA F 2 137 ? -15.34800 6.07700 16.30700 1.000 44.02370 159 ALA F O 1
ATOM 5715 N N . HIS F 2 138 ? -14.38700 4.16800 15.57400 1.000 43.34730 160 HIS F N 1
ATOM 5716 C CA . HIS F 2 138 ? -15.62300 3.38500 15.53900 1.000 44.89749 160 HIS F CA 1
ATOM 5717 C C . HIS F 2 138 ? -15.24200 1.97800 15.97600 1.000 43.38941 160 HIS F C 1
ATOM 5718 O O . HIS F 2 138 ? -14.71900 1.19300 15.18400 1.000 46.56874 160 HIS F O 1
ATOM 5725 N N . ALA F 2 139 ? -15.47400 1.67600 17.24300 1.000 44.37901 161 ALA F N 1
ATOM 5726 C CA . ALA F 2 139 ? -15.06000 0.39100 17.77500 1.000 45.38965 161 ALA F CA 1
ATOM 5727 C C . ALA F 2 139 ? -15.93600 -0.72900 17.20500 1.000 46.38977 161 ALA F C 1
ATOM 5728 O O . ALA F 2 139 ? -17.02500 -0.49600 16.67100 1.000 47.49254 161 ALA F O 1
ATOM 5730 N N . LEU F 2 140 ? -15.43800 -1.95800 17.31100 1.000 49.28749 162 LEU F N 1
ATOM 5731 C CA . LEU F 2 140 ? -16.14900 -3.12000 16.77700 1.000 49.65069 162 LEU F CA 1
ATOM 5732 C C . LEU F 2 140 ? -17.51700 -3.29800 17.44400 1.000 50.47184 162 LEU F C 1
ATOM 5733 O O . LEU F 2 140 ? -17.70800 -3.00900 18.63300 1.000 49.20590 162 LEU F O 1
ATOM 5738 N N . ALA F 2 141 ? -18.48000 -3.77800 16.64800 1.000 57.26213 163 ALA F N 1
ATOM 5739 C CA . ALA F 2 141 ? -19.88400 -3.85900 17.05400 1.000 58.58597 163 ALA F CA 1
ATOM 5740 C C . ALA F 2 141 ? -20.13600 -4.84900 18.18400 1.000 60.78624 163 ALA F C 1
ATOM 5741 O O . ALA F 2 141 ? -21.15200 -4.72700 18.88300 1.000 65.54470 163 ALA F O 1
ATOM 5743 N N . SER F 2 142 ? -19.25900 -5.82900 18.37900 1.000 53.15111 164 SER F N 1
ATOM 5744 C CA . SER F 2 142 ? -19.50700 -6.86000 19.38100 1.000 53.78013 164 SER F CA 1
ATOM 5745 C C . SER F 2 142 ? -18.99700 -6.42600 20.76100 1.000 53.29323 164 SER F C 1
ATOM 5746 O O . SER F 2 142 ? -18.13800 -7.06400 21.37400 1.000 50.85610 164 SER F O 1
ATOM 5749 N N . GLY F 2 143 ? -19.54900 -5.32000 21.25700 1.000 51.25351 165 GLY F N 1
ATOM 5750 C CA . GLY F 2 143 ? -19.21400 -4.83800 22.58100 1.000 51.32984 165 GLY F CA 1
ATOM 5751 C C . GLY F 2 143 ? -18.06700 -3.85700 22.64500 1.000 49.85598 165 GLY F C 1
ATOM 5752 O O . GLY F 2 143 ? -17.66100 -3.47800 23.75200 1.000 49.10326 165 GLY F O 1
ATOM 5753 N N . GLY F 2 144 ? -17.54000 -3.42600 21.50300 1.000 49.10062 166 GLY F N 1
ATOM 5754 C CA . GLY F 2 144 ? -16.38000 -2.56300 21.46600 1.000 45.33965 166 GLY F CA 1
ATOM 5755 C C . GLY F 2 144 ? -15.19800 -3.12600 22.23200 1.000 43.36046 166 GLY F C 1
ATOM 5756 O O . GLY F 2 144 ? -14.65200 -2.46700 23.12200 1.000 41.94450 166 GLY F O 1
ATOM 5757 N N . PRO F 2 145 ? -14.77500 -4.35600 21.90600 1.000 42.59721 167 PRO F N 1
ATOM 5758 C CA . PRO F 2 145 ? -13.63600 -4.94200 22.62900 1.000 41.88134 167 PRO F CA 1
ATOM 5759 C C . PRO F 2 145 ? -12.31600 -4.26300 22.30200 1.000 46.51084 167 PRO F C 1
ATOM 5760 O O . PRO F 2 145 ? -11.33600 -4.44900 23.03800 1.000 49.07430 167 PRO F O 1
ATOM 5764 N N . ASP F 2 146 ? -12.25800 -3.47700 21.23200 1.000 43.68945 168 ASP F N 1
ATOM 5765 C CA . ASP F 2 146 ? -11.07200 -2.70400 20.90100 1.000 45.72390 168 ASP F CA 1
ATOM 5766 C C . ASP F 2 146 ? -11.12400 -1.28000 21.45000 1.000 45.12383 168 ASP F C 1
ATOM 5767 O O . ASP F 2 146 ? -10.20300 -0.50400 21.19300 1.000 44.20004 168 ASP F O 1
ATOM 5772 N N . ALA F 2 147 ? -12.15900 -0.93400 22.22600 1.000 44.54218 169 ALA F N 1
ATOM 5773 C CA . ALA F 2 147 ? -12.34600 0.44500 22.67600 1.000 41.86028 169 ALA F CA 1
ATOM 5774 C C . ALA F 2 147 ? -11.17600 0.92400 23.52800 1.000 44.81590 169 ALA F C 1
ATOM 5775 O O . ALA F 2 147 ? -10.63500 2.01500 23.30100 1.000 42.81040 169 ALA F O 1
ATOM 5777 N N . ALA F 2 148 ? -10.76400 0.12500 24.51800 1.000 43.90000 170 ALA F N 1
ATOM 5778 C CA . ALA F 2 148 ? -9.62300 0.53200 25.33500 1.000 45.08962 170 ALA F CA 1
ATOM 5779 C C . ALA F 2 148 ? -8.35600 0.62400 24.49100 1.000 46.59506 170 ALA F C 1
ATOM 5780 O O . ALA F 2 148 ? -7.56100 1.55700 24.65400 1.000 45.32386 170 ALA F O 1
ATOM 5782 N N . ALA F 2 149 ? -8.16700 -0.32300 23.56200 1.000 46.09237 171 ALA F N 1
ATOM 5783 C CA . ALA F 2 149 ? -7.03700 -0.26700 22.63600 1.000 47.92943 171 ALA F CA 1
ATOM 5784 C C . ALA F 2 149 ? -7.10100 0.95200 21.71100 1.000 46.63717 171 ALA F C 1
ATOM 5785 O O . ALA F 2 149 ? -6.05100 1.47700 21.31800 1.000 44.62114 171 ALA F O 1
ATOM 5787 N N . ILE F 2 150 ? -8.30600 1.40400 21.33500 1.000 42.63143 172 ILE F N 1
ATOM 5788 C CA . ILE F 2 150 ? -8.44100 2.67800 20.62300 1.000 44.51586 172 ILE F CA 1
ATOM 5789 C C . ILE F 2 150 ? -7.84900 3.80900 21.46000 1.000 43.72103 172 ILE F C 1
ATOM 5790 O O . ILE F 2 150 ? -7.10700 4.66200 20.95800 1.000 40.67856 172 ILE F O 1
ATOM 5795 N N . VAL F 2 151 ? -8.21700 3.86400 22.74200 1.000 42.35771 173 VAL F N 1
ATOM 5796 C CA . VAL F 2 151 ? -7.73500 4.93500 23.60400 1.000 43.61839 173 VAL F CA 1
ATOM 5797 C C . VAL F 2 151 ? -6.24700 4.76600 23.89200 1.000 42.60774 173 VAL F C 1
ATOM 5798 O O . VAL F 2 151 ? -5.49400 5.74300 23.93300 1.000 42.59984 173 VAL F O 1
ATOM 5802 N N . ARG F 2 152 ? -5.80000 3.52500 24.07300 1.000 42.46825 174 ARG F N 1
ATOM 5803 C CA . ARG F 2 152 ? -4.40600 3.26700 24.41600 1.000 46.66349 174 ARG F CA 1
ATOM 5804 C C . ARG F 2 152 ? -3.45800 3.74800 23.31700 1.000 44.12898 174 ARG F C 1
ATOM 5805 O O . ARG F 2 152 ? -2.49200 4.47100 23.58900 1.000 40.99702 174 ARG F O 1
ATOM 5813 N N . VAL F 2 153 ? -3.70700 3.34100 22.06800 1.000 42.84724 175 VAL F N 1
ATOM 5814 C CA . VAL F 2 153 ? -2.81500 3.73800 20.98900 1.000 40.93649 175 VAL F CA 1
ATOM 5815 C C . VAL F 2 153 ? -2.83300 5.25300 20.82800 1.000 43.64207 175 VAL F C 1
ATOM 5816 O O . VAL F 2 153 ? -1.80700 5.85800 20.49400 1.000 44.72642 175 VAL F O 1
ATOM 5820 N N . THR F 2 154 ? -3.97100 5.89700 21.09900 1.000 41.50234 176 THR F N 1
ATOM 5821 C CA . THR F 2 154 ? -4.02700 7.35600 21.01000 1.000 42.83935 176 THR F CA 1
ATOM 5822 C C . THR F 2 154 ? -3.19500 8.01000 22.10900 1.000 41.19968 176 THR F C 1
ATOM 5823 O O . THR F 2 154 ? -2.39900 8.90900 21.83000 1.000 41.05492 176 THR F O 1
ATOM 5827 N N . ILE F 2 155 ? -3.33400 7.55100 23.35400 1.000 42.84987 177 ILE F N 1
ATOM 5828 C CA . ILE F 2 155 ? -2.49900 8.06700 24.43900 1.000 42.95778 177 ILE F CA 1
ATOM 5829 C C . ILE F 2 155 ? -1.02000 7.93200 24.09200 1.000 45.92919 177 ILE F C 1
ATOM 5830 O O . ILE F 2 155 ? -0.24900 8.89700 24.18000 1.000 44.98697 177 ILE F O 1
ATOM 5835 N N . ASN F 2 156 ? -0.60300 6.72700 23.70400 1.000 43.15781 178 ASN F N 1
ATOM 5836 C CA . ASN F 2 156 ? 0.81500 6.44600 23.53400 1.000 45.00803 178 ASN F CA 1
ATOM 5837 C C . ASN F 2 156 ? 1.39900 7.19700 22.35500 1.000 45.98972 178 ASN F C 1
ATOM 5838 O O . ASN F 2 156 ? 2.57300 7.57100 22.38700 1.000 48.51108 178 ASN F O 1
ATOM 5843 N N . PHE F 2 157 ? 0.61000 7.42900 21.30800 1.000 43.63944 179 PHE F N 1
ATOM 5844 C CA . PHE F 2 157 ? 1.14400 8.15200 20.16500 1.000 46.74508 179 PHE F CA 1
ATOM 5845 C C . PHE F 2 157 ? 1.45200 9.59600 20.52900 1.000 48.20052 179 PHE F C 1
ATOM 5846 O O . PHE F 2 157 ? 2.52000 10.11700 20.18100 1.000 47.53728 179 PHE F O 1
ATOM 5854 N N . PHE F 2 158 ? 0.54000 10.25500 21.23900 1.000 46.54769 180 PHE F N 1
ATOM 5855 C CA . PHE F 2 158 ? 0.68700 11.67500 21.53700 1.000 46.40556 180 PHE F CA 1
ATOM 5856 C C . PHE F 2 158 ? 1.47200 11.94400 22.80900 1.000 48.25579 180 PHE F C 1
ATOM 5857 O O . PHE F 2 158 ? 1.65300 13.11000 23.17000 1.000 51.74831 180 PHE F O 1
ATOM 5865 N N . ARG F 2 159 ? 1.95900 10.91200 23.49400 1.000 49.70333 181 ARG F N 1
ATOM 5866 C CA . ARG F 2 159 ? 2.91100 11.13500 24.57100 1.000 50.79556 181 ARG F CA 1
ATOM 5867 C C . ARG F 2 159 ? 4.36300 11.02400 24.11000 1.000 49.44014 181 ARG F C 1
ATOM 5868 O O . ARG F 2 159 ? 5.26800 11.19600 24.92800 1.000 52.11151 181 ARG F O 1
ATOM 5876 N N . GLN F 2 160 ? 4.60400 10.77900 22.82200 1.000 46.31082 182 GLN F N 1
ATOM 5877 C CA . GLN F 2 160 ? 5.94200 10.92700 22.26500 1.000 50.39815 182 GLN F CA 1
ATOM 5878 C C . GLN F 2 160 ? 6.44200 12.35600 22.46300 1.000 55.09871 182 GLN F C 1
ATOM 5879 O O . GLN F 2 160 ? 5.65000 13.30900 22.42500 1.000 55.36716 182 GLN F O 1
ATOM 5885 N N . PRO F 2 161 ? 7.75800 12.54000 22.63300 1.000 54.59339 183 PRO F N 1
ATOM 5886 C CA . PRO F 2 161 ? 8.26800 13.88400 22.94700 1.000 56.81207 183 PRO F CA 1
ATOM 5887 C C . PRO F 2 161 ? 7.90100 14.93800 21.91800 1.000 53.02215 183 PRO F C 1
ATOM 5888 O O . PRO F 2 161 ? 7.62000 16.07600 22.30000 1.000 57.16738 183 PRO F O 1
ATOM 5892 N N . GLN F 2 162 ? 7.85900 14.59900 20.63500 1.000 52.20100 184 GLN F N 1
ATOM 5893 C CA . GLN F 2 162 ? 7.54000 15.60200 19.62600 1.000 54.14070 184 GLN F CA 1
ATOM 5894 C C . GLN F 2 162 ? 6.04700 15.87500 19.50600 1.000 55.31979 184 GLN F C 1
ATOM 5895 O O . GLN F 2 162 ? 5.65000 16.75300 18.73100 1.000 50.72977 184 GLN F O 1
ATOM 5901 N N . MET F 2 163 ? 5.21500 15.14100 20.23900 1.000 54.27756 185 MET F N 1
ATOM 5902 C CA . MET F 2 163 ? 3.77600 15.27700 20.13800 1.000 54.59076 185 MET F CA 1
ATOM 5903 C C . MET F 2 163 ? 3.16400 15.77300 21.43200 1.000 52.78791 185 MET F C 1
ATOM 5904 O O . MET F 2 163 ? 1.95600 16.03500 21.47200 1.000 51.91149 185 MET F O 1
ATOM 5909 N N . ARG F 2 164 ? 3.96700 15.91000 22.48800 1.000 55.35401 186 ARG F N 1
ATOM 5910 C CA . ARG F 2 164 ? 3.43100 16.18100 23.81500 1.000 61.25998 186 ARG F CA 1
ATOM 5911 C C . ARG F 2 164 ? 2.90200 17.59400 23.96500 1.000 58.30436 186 ARG F C 1
ATOM 5912 O O . ARG F 2 164 ? 2.15600 17.85200 24.91000 1.000 61.02574 186 ARG F O 1
ATOM 5920 N N . HIS F 2 165 ? 3.28300 18.51200 23.07700 1.000 59.49134 187 HIS F N 1
ATOM 5921 C CA . HIS F 2 165 ? 2.73100 19.86300 23.12000 1.000 61.22313 187 HIS F CA 1
ATOM 5922 C C . HIS F 2 165 ? 1.25400 19.89600 22.74100 1.000 56.74101 187 HIS F C 1
ATOM 5923 O O . HIS F 2 165 ? 0.55200 20.84400 23.10900 1.000 55.39612 187 HIS F O 1
ATOM 5930 N N . LEU F 2 166 ? 0.77900 18.90300 22.00000 1.000 53.71697 188 LEU F N 1
ATOM 5931 C CA . LEU F 2 166 ? -0.56000 18.93700 21.43600 1.000 49.20064 188 LEU F CA 1
ATOM 5932 C C . LEU F 2 166 ? -1.62300 18.58200 22.47400 1.000 48.47950 188 LEU F C 1
ATOM 5933 O O . LEU F 2 166 ? -1.42700 17.69200 23.31000 1.000 49.30854 188 LEU F O 1
ATOM 5938 N N . SER F 2 167 ? -2.74700 19.30300 22.42900 1.000 43.93948 189 SER F N 1
ATOM 5939 C CA . SER F 2 167 ? -3.99900 18.83800 23.02100 1.000 42.36824 189 SER F CA 1
ATOM 5940 C C . SER F 2 167 ? -4.73900 17.96800 22.01800 1.000 42.94462 189 SER F C 1
ATOM 5941 O O . SER F 2 167 ? -4.92300 18.36400 20.85700 1.000 41.79185 189 SER F O 1
ATOM 5944 N N . TRP F 2 168 ? -5.17900 16.79300 22.45900 1.000 39.60212 190 TRP F N 1
ATOM 5945 C CA . TRP F 2 168 ? -5.99200 15.96100 21.59000 1.000 40.47327 190 TRP F CA 1
ATOM 5946 C C . TRP F 2 168 ? -7.30100 15.58900 22.26300 1.000 39.35472 190 TRP F C 1
ATOM 5947 O O . TRP F 2 168 ? -7.39600 15.50600 23.49200 1.000 39.81793 190 TRP F O 1
ATOM 5958 N N . PHE F 2 169 ? -8.31300 15.39100 21.42100 1.000 38.15984 191 PHE F N 1
ATOM 5959 C CA . PHE F 2 169 ? -9.65200 14.99500 21.83100 1.000 38.48093 191 PHE F CA 1
ATOM 5960 C C . PHE F 2 169 ? -10.16800 13.97400 20.82800 1.000 41.25758 191 PHE F C 1
ATOM 5961 O O . PHE F 2 169 ? -10.09800 14.19500 19.61100 1.000 40.98123 191 PHE F O 1
ATOM 5969 N N . LEU F 2 170 ? -10.67300 12.85900 21.34700 1.000 40.78910 192 LEU F N 1
ATOM 5970 C CA . LEU F 2 170 ? -11.15100 11.73100 20.56000 1.000 37.89665 192 LEU F CA 1
ATOM 5971 C C . LEU F 2 170 ? -12.63700 11.54400 20.84500 1.000 40.73646 192 LEU F C 1
ATOM 5972 O O . LEU F 2 170 ? -13.05200 11.56100 22.01100 1.000 42.97621 192 LEU F O 1
ATOM 5977 N N . ALA F 2 171 ? -13.44300 11.40500 19.79600 1.000 41.42339 193 ALA F N 1
ATOM 5978 C CA . ALA F 2 171 ? -14.86400 11.12500 19.98000 1.000 41.58130 193 ALA F CA 1
ATOM 5979 C C . ALA F 2 171 ? -15.35400 10.18300 18.88600 1.000 43.47100 193 ALA F C 1
ATOM 5980 O O . ALA F 2 171 ? -14.86500 10.21900 17.74700 1.000 41.05755 193 ALA F O 1
ATOM 5982 N N . GLY F 2 172 ? -16.31500 9.33500 19.23700 1.000 39.79688 194 GLY F N 1
ATOM 5983 C CA . GLY F 2 172 ? -16.83600 8.40600 18.25800 1.000 39.65212 194 GLY F CA 1
ATOM 5984 C C . GLY F 2 172 ? -17.76300 7.40200 18.89800 1.000 43.18413 194 GLY F C 1
ATOM 5985 O O . GLY F 2 172 ? -18.27800 7.61400 19.99700 1.000 41.38128 194 GLY F O 1
ATOM 5986 N N . ASP F 2 173 ? -17.96300 6.30800 18.17300 1.000 45.25543 195 ASP F N 1
ATOM 5987 C CA . ASP F 2 173 ? -18.81800 5.21100 18.58900 1.000 42.87883 195 ASP F CA 1
ATOM 5988 C C . ASP F 2 173 ? -17.91400 4.14200 19.18100 1.000 42.47878 195 ASP F C 1
ATOM 5989 O O . ASP F 2 173 ? -17.26500 3.38300 18.45400 1.000 42.42088 195 ASP F O 1
ATOM 5994 N N . PHE F 2 174 ? -17.89700 4.07400 20.50700 1.000 42.00767 196 PHE F N 1
ATOM 5995 C CA . PHE F 2 174 ? -17.10200 3.09300 21.22500 1.000 40.62329 196 PHE F CA 1
ATOM 5996 C C . PHE F 2 174 ? -17.81000 1.75500 21.41200 1.000 45.87919 196 PHE F C 1
ATOM 5997 O O . PHE F 2 174 ? -17.14600 0.76300 21.75700 1.000 40.54170 196 PHE F O 1
ATOM 6005 N N . ASN F 2 175 ? -19.13400 1.70100 21.20200 1.000 43.48416 197 ASN F N 1
ATOM 6006 C CA . ASN F 2 175 ? -19.89700 0.45500 21.31900 1.000 45.92656 197 ASN F CA 1
ATOM 6007 C C . ASN F 2 175 ? -19.73400 -0.19100 22.69500 1.000 46.06605 197 ASN F C 1
ATOM 6008 O O . ASN F 2 175 ? -19.87300 -1.40200 22.84600 1.000 47.66887 197 ASN F O 1
ATOM 6013 N N . ARG F 2 176 ? -19.43700 0.62300 23.70100 1.000 45.58968 198 ARG F N 1
ATOM 6014 C CA . ARG F 2 176 ? -19.15000 0.16100 25.04800 1.000 45.06330 198 ARG F CA 1
ATOM 6015 C C . ARG F 2 176 ? -19.58300 1.26200 26.00600 1.000 43.12886 198 ARG F C 1
ATOM 6016 O O . ARG F 2 176 ? -19.36800 2.44300 25.73300 1.000 44.53166 198 ARG F O 1
ATOM 6024 N N . SER F 2 177 ? -20.23900 0.86400 27.08500 1.000 42.80776 199 SER F N 1
ATOM 6025 C CA . SER F 2 177 ? -20.61500 1.77400 28.15600 1.000 43.37889 199 SER F CA 1
ATOM 6026 C C . SER F 2 177 ? -19.43500 2.65100 28.58300 1.000 43.22360 199 SER F C 1
ATOM 6027 O O . SER F 2 177 ? -18.31600 2.15100 28.74000 1.000 42.31034 199 SER F O 1
ATOM 6030 N N . PRO F 2 178 ? -19.65700 3.94700 28.83300 1.000 41.95240 200 PRO F N 1
ATOM 6031 C CA . PRO F 2 178 ? -18.56700 4.77900 29.38400 1.000 43.24992 200 PRO F CA 1
ATOM 6032 C C . PRO F 2 178 ? -18.02500 4.27300 30.71800 1.000 48.84270 200 PRO F C 1
ATOM 6033 O O . PRO F 2 178 ? -16.80200 4.28400 30.92100 1.000 47.76625 200 PRO F O 1
ATOM 6037 N N . ASP F 2 179 ? -18.89600 3.81200 31.62700 1.000 47.81889 201 ASP F N 1
ATOM 6038 C CA . ASP F 2 179 ? -18.43000 3.20900 32.87700 1.000 49.74017 201 ASP F CA 1
ATOM 6039 C C . ASP F 2 179 ? -17.55900 1.98900 32.61800 1.000 48.19525 201 ASP F C 1
ATOM 6040 O O . ASP F 2 179 ? -16.54400 1.78800 33.28900 1.000 47.70046 201 ASP F O 1
ATOM 6045 N N . ARG F 2 180 ? -17.95300 1.14100 31.67000 1.000 50.79293 202 ARG F N 1
ATOM 6046 C CA . ARG F 2 180 ? -17.13500 -0.03100 31.38000 1.000 48.10050 202 ARG F CA 1
ATOM 6047 C C . ARG F 2 180 ? -15.80000 0.38000 30.76300 1.000 48.34001 202 ARG F C 1
ATOM 6048 O O . ARG F 2 180 ? -14.75500 -0.21200 31.07600 1.000 46.66612 202 ARG F O 1
ATOM 6056 N N . LEU F 2 181 ? -15.80700 1.40700 29.90100 1.000 47.09775 203 LEU F N 1
ATOM 6057 C CA . LEU F 2 181 ? -14.53800 1.91100 29.38000 1.000 48.29263 203 LEU F CA 1
ATOM 6058 C C . LEU F 2 181 ? -13.66100 2.45000 30.50700 1.000 46.48978 203 LEU F C 1
ATOM 6059 O O . LEU F 2 181 ? -12.46000 2.15000 30.55900 1.000 46.85299 203 LEU F O 1
ATOM 6064 N N . GLU F 2 182 ? -14.25300 3.21900 31.43500 1.000 45.68442 204 GLU F N 1
ATOM 6065 C CA . GLU F 2 182 ? -13.51200 3.72100 32.59300 1.000 46.02131 204 GLU F CA 1
ATOM 6066 C C . GLU F 2 182 ? -12.82900 2.59000 33.35800 1.000 49.05588 204 GLU F C 1
ATOM 6067 O O . GLU F 2 182 ? -11.64000 2.68500 33.68700 1.000 50.90084 204 GLU F O 1
ATOM 6073 N N . ASN F 2 183 ? -13.55300 1.49900 33.63000 1.000 51.21667 205 ASN F N 1
ATOM 6074 C CA . ASN F 2 183 ? -12.94200 0.37900 34.34100 1.000 52.34312 205 ASN F CA 1
ATOM 6075 C C . ASN F 2 183 ? -11.82700 -0.25100 33.52500 1.000 53.92489 205 ASN F C 1
ATOM 6076 O O . ASN F 2 183 ? -10.78100 -0.60900 34.07600 1.000 56.25411 205 ASN F O 1
ATOM 6081 N N . ASP F 2 184 ? -12.04000 -0.43100 32.21900 1.000 52.30101 206 ASP F N 1
ATOM 6082 C CA . ASP F 2 184 ? -10.95700 -0.92400 31.38000 1.000 50.24550 206 ASP F CA 1
ATOM 6083 C C . ASP F 2 184 ? -9.73400 -0.01000 31.48900 1.000 57.02526 206 ASP F C 1
ATOM 6084 O O . ASP F 2 184 ? -8.60600 -0.48900 31.64800 1.000 56.86734 206 ASP F O 1
ATOM 6089 N N . LEU F 2 185 ? -9.94300 1.31600 31.43900 1.000 53.98016 207 LEU F N 1
ATOM 6090 C CA . LEU F 2 185 ? -8.80900 2.23700 31.51000 1.000 56.61468 207 LEU F CA 1
ATOM 6091 C C . LEU F 2 185 ? -8.13200 2.16600 32.87100 1.000 62.91017 207 LEU F C 1
ATOM 6092 O O . LEU F 2 185 ? -6.89900 2.21200 32.95900 1.000 61.97585 207 LEU F O 1
ATOM 6097 N N . MET F 2 186 ? -8.92200 2.04500 33.94100 1.000 64.47089 208 MET F N 1
ATOM 6098 C CA . MET F 2 186 ? -8.34800 1.87200 35.27200 1.000 66.20267 208 MET F CA 1
ATOM 6099 C C . MET F 2 186 ? -7.55200 0.57700 35.36200 1.000 64.17612 208 MET F C 1
ATOM 6100 O O . MET F 2 186 ? -6.46600 0.54400 35.94700 1.000 66.78169 208 MET F O 1
ATOM 6105 N N . THR F 2 187 ? -8.06200 -0.49500 34.76100 1.000 63.32075 209 THR F N 1
ATOM 6106 C CA . THR F 2 187 ? -7.30600 -1.74300 34.71300 1.000 69.41622 209 THR F CA 1
ATOM 6107 C C . THR F 2 187 ? -5.94500 -1.54100 34.05600 1.000 70.42687 209 THR F C 1
ATOM 6108 O O . THR F 2 187 ? -4.92900 -2.04900 34.54800 1.000 70.17157 209 THR F O 1
ATOM 6112 N N . GLU F 2 188 ? -5.89700 -0.78600 32.95900 1.000 69.51097 210 GLU F N 1
ATOM 6113 C CA . GLU F 2 188 ? -4.66200 -0.60600 32.21100 1.000 70.72690 210 GLU F CA 1
ATOM 6114 C C . GLU F 2 188 ? -3.81600 0.53900 32.74700 1.000 66.25268 210 GLU F C 1
ATOM 6115 O O . GLU F 2 188 ? -2.84600 0.94100 32.09400 1.000 64.96568 210 GLU F O 1
ATOM 6121 N N . HIS F 2 189 ? -4.14400 1.03000 33.94300 1.000 64.97621 211 HIS F N 1
ATOM 6122 C CA . HIS F 2 189 ? -3.40000 2.09800 34.60400 1.000 68.09764 211 HIS F CA 1
ATOM 6123 C C . HIS F 2 189 ? -3.37700 3.36100 33.74400 1.000 72.78504 211 HIS F C 1
ATOM 6124 O O . HIS F 2 189 ? -2.36700 4.06500 33.66400 1.000 74.88266 211 HIS F O 1
ATOM 6131 N N . LEU F 2 190 ? -4.51700 3.65300 33.09800 1.000 68.33977 212 LEU F N 1
ATOM 6132 C CA . LEU F 2 190 ? -4.67100 4.83000 32.25700 1.000 61.88900 212 LEU F CA 1
ATOM 6133 C C . LEU F 2 190 ? -5.77900 5.76300 32.71500 1.000 61.27577 212 LEU F C 1
ATOM 6134 O O . LEU F 2 190 ? -6.00600 6.78800 32.06400 1.000 61.60212 212 LEU F O 1
ATOM 6139 N N . GLU F 2 191 ? -6.47100 5.45200 33.81000 1.000 65.23940 213 GLU F N 1
ATOM 6140 C CA . GLU F 2 191 ? -7.63900 6.23600 34.20000 1.000 64.05768 213 GLU F CA 1
ATOM 6141 C C . GLU F 2 191 ? -7.27300 7.64400 34.64100 1.000 61.71529 213 GLU F C 1
ATOM 6142 O O . GLU F 2 191 ? -8.14500 8.51800 34.68500 1.000 61.49422 213 GLU F O 1
ATOM 6148 N N . ARG F 2 192 ? -6.01400 7.87600 34.97900 1.000 62.26010 214 ARG F N 1
ATOM 6149 C CA . ARG F 2 192 ? -5.56000 9.15700 35.48700 1.000 64.44720 214 ARG F CA 1
ATOM 6150 C C . ARG F 2 192 ? -4.93000 10.02800 34.38900 1.000 57.33056 214 ARG F C 1
ATOM 6151 O O . ARG F 2 192 ? -4.58400 11.18500 34.64000 1.000 54.23545 214 ARG F O 1
ATOM 6159 N N . VAL F 2 193 ? -4.87200 9.52000 33.15800 1.000 51.82990 215 VAL F N 1
ATOM 6160 C CA . VAL F 2 193 ? -4.23900 10.17500 32.01900 1.000 48.03734 215 VAL F CA 1
ATOM 6161 C C . VAL F 2 193 ? -5.27700 10.82900 31.09800 1.000 48.92955 215 VAL F C 1
ATOM 6162 O O . VAL F 2 193 ? -4.97500 11.80500 30.40300 1.000 46.09763 215 VAL F O 1
ATOM 6166 N N . VAL F 2 194 ? -6.50400 10.29600 31.06900 1.000 48.03471 216 VAL F N 1
ATOM 6167 C CA . VAL F 2 194 ? -7.55000 10.77500 30.17400 1.000 44.31584 216 VAL F CA 1
ATOM 6168 C C . VAL F 2 194 ? -8.85400 10.85700 30.95100 1.000 44.16056 216 VAL F C 1
ATOM 6169 O O . VAL F 2 194 ? -9.04800 10.17300 31.95400 1.000 47.28198 216 VAL F O 1
ATOM 6173 N N . ALA F 2 195 ? -9.76600 11.69000 30.46400 1.000 42.05767 217 ALA F N 1
ATOM 6174 C CA . ALA F 2 195 ? -11.10200 11.78900 31.04100 1.000 42.98410 217 ALA F CA 1
ATOM 6175 C C . ALA F 2 195 ? -12.15100 11.39800 30.00500 1.000 43.82894 217 ALA F C 1
ATOM 6176 O O . ALA F 2 195 ? -12.14300 11.89900 28.87000 1.000 41.52603 217 ALA F O 1
ATOM 6178 N N . VAL F 2 196 ? -13.05100 10.50600 30.40400 1.000 43.85789 218 VAL F N 1
ATOM 6179 C CA . VAL F 2 196 ? -14.15200 10.07100 29.55200 1.000 40.02585 218 VAL F CA 1
ATOM 6180 C C . VAL F 2 196 ? -15.29500 11.06800 29.70300 1.000 43.81315 218 VAL F C 1
ATOM 6181 O O . VAL F 2 196 ? -15.75900 11.34300 30.81600 1.000 46.02920 218 VAL F O 1
ATOM 6185 N N . LEU F 2 197 ? -15.72200 11.64600 28.59000 1.000 41.97609 219 LEU F N 1
ATOM 6186 C CA . LEU F 2 197 ? -16.76700 12.66200 28.58500 1.000 41.09703 219 LEU F CA 1
ATOM 6187 C C . LEU F 2 197 ? -17.97300 12.10200 27.84300 1.000 41.77343 219 LEU F C 1
ATOM 6188 O O . LEU F 2 197 ? -17.93800 11.95600 26.61600 1.000 42.46562 219 LEU F O 1
ATOM 6193 N N . ALA F 2 198 ? -19.03600 11.79800 28.58200 1.000 42.54457 220 ALA F N 1
ATOM 6194 C CA . ALA F 2 198 ? -20.19200 11.10100 28.04000 1.000 42.48404 220 ALA F CA 1
ATOM 6195 C C . ALA F 2 198 ? -21.46900 11.73200 28.56800 1.000 45.91866 220 ALA F C 1
ATOM 6196 O O . ALA F 2 198 ? -21.51600 12.17000 29.72400 1.000 46.57664 220 ALA F O 1
ATOM 6198 N N . PRO F 2 199 ? -22.52200 11.78400 27.75200 1.000 46.47663 221 PRO F N 1
ATOM 6199 C CA . PRO F 2 199 ? -23.81100 12.28700 28.23400 1.000 47.75573 221 PRO F CA 1
ATOM 6200 C C . PRO F 2 199 ? -24.46200 11.31800 29.21100 1.000 52.18784 221 PRO F C 1
ATOM 6201 O O . PRO F 2 199 ? -24.14100 10.12800 29.26900 1.000 49.28486 221 PRO F O 1
ATOM 6205 N N . THR F 2 200 ? -25.44300 11.83700 29.94400 1.000 56.95946 222 THR F N 1
ATOM 6206 C CA . THR F 2 200 ? -26.21100 11.01700 30.87800 1.000 59.10445 222 THR F CA 1
ATOM 6207 C C . THR F 2 200 ? -27.32500 10.21400 30.21100 1.000 55.45139 222 THR F C 1
ATOM 6208 O O . THR F 2 200 ? -27.88000 9.31800 30.85000 1.000 56.60679 222 THR F O 1
ATOM 6212 N N . GLU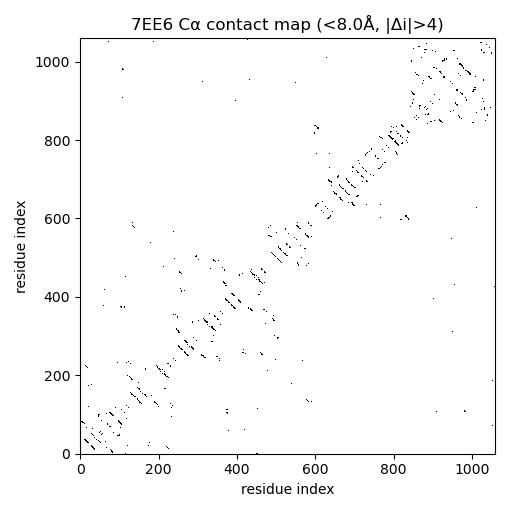 F 2 201 ? -27.67800 10.51300 28.95600 1.000 56.20937 223 GLU F N 1
ATOM 6213 C CA . GLU F 2 201 ? -28.79900 9.88200 28.27100 1.000 58.10434 223 GLU F CA 1
ATOM 6214 C C . GLU F 2 201 ? -28.30500 8.90900 27.20100 1.000 52.84844 223 GLU F C 1
ATOM 6215 O O . GLU F 2 201 ? -27.20400 9.07000 26.67200 1.000 49.88493 223 GLU F O 1
ATOM 6221 N N . PRO F 2 202 ? -29.09100 7.88900 26.86200 1.000 51.65093 224 PRO F N 1
ATOM 6222 C CA . PRO F 2 202 ? -28.65100 6.93400 25.83300 1.000 53.05636 224 PRO F CA 1
ATOM 6223 C C . PRO F 2 202 ? -28.33500 7.62700 24.51100 1.000 54.51969 224 PRO F C 1
ATOM 6224 O O . PRO F 2 202 ? -28.95100 8.63900 24.16500 1.000 52.29048 224 PRO F O 1
ATOM 6228 N N . THR F 2 203 ? -27.36600 7.06500 23.75600 1.000 51.46407 225 THR F N 1
ATOM 6229 C CA . THR F 2 203 ? -26.98800 7.64900 22.46000 1.000 51.37458 225 THR F CA 1
ATOM 6230 C C . THR F 2 203 ? -27.37800 6.80400 21.24300 1.000 49.82966 225 THR F C 1
ATOM 6231 O O . THR F 2 203 ? -27.32800 7.29500 20.11200 1.000 53.26428 225 THR F O 1
ATOM 6235 N N . GLN F 2 204 ? -27.72000 5.55400 21.44700 1.000 50.67713 226 GLN F N 1
ATOM 6236 C CA . GL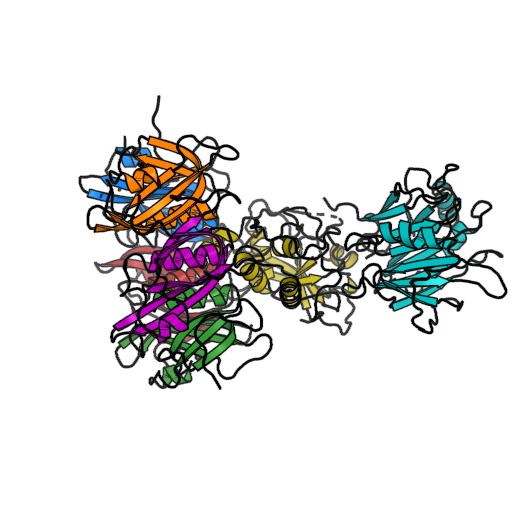N F 2 204 ? -28.50000 4.74600 20.53300 1.000 58.20172 226 GLN F CA 1
ATOM 6237 C C . GLN F 2 204 ? -29.87400 4.33100 21.03100 1.000 54.35915 226 GLN F C 1
ATOM 6238 O O . GLN F 2 204 ? -30.07400 4.09200 22.21700 1.000 52.14309 226 GLN F O 1
ATOM 6244 N N . ILE F 2 205 ? -30.79500 4.23200 20.06100 1.000 54.77236 227 ILE F N 1
ATOM 6245 C CA . ILE F 2 205 ? -32.22000 4.01800 20.27900 1.000 61.73898 227 ILE F CA 1
ATOM 6246 C C . ILE F 2 205 ? -32.49900 2.75100 21.09300 1.000 59.40712 227 ILE F C 1
ATOM 6247 O O . ILE F 2 205 ? -33.45800 2.70400 21.87000 1.000 61.28103 227 ILE F O 1
ATOM 6252 N N . GLY F 2 206 ? -31.66400 1.72700 20.98200 1.000 59.86770 228 GLY F N 1
ATOM 6253 C CA . GLY F 2 206 ? -31.86000 0.59500 21.87800 1.000 62.61803 228 GLY F CA 1
ATOM 6254 C C . GLY F 2 206 ? -31.61600 0.90200 23.34800 1.000 58.91496 228 GLY F C 1
ATOM 6255 O O . GLY F 2 206 ? -32.00400 0.11000 24.21100 1.000 57.10685 228 GLY F O 1
ATOM 6256 N N . GLY F 2 207 ? -31.01000 2.03300 23.64700 1.000 58.79652 229 GLY F N 1
ATOM 6257 C CA . GLY F 2 207 ? -30.54000 2.34000 24.97700 1.000 59.23868 229 GLY F CA 1
ATOM 6258 C C . GLY F 2 207 ? -29.03700 2.16000 25.08100 1.000 57.70429 229 GLY F C 1
ATOM 6259 O O . GLY F 2 207 ? -28.39500 1.48700 24.26600 1.000 61.49422 229 GLY F O 1
ATOM 6260 N N . GLY F 2 208 ? -28.46500 2.76200 26.10400 1.000 53.79592 230 GLY F N 1
ATOM 6261 C CA . GLY F 2 208 ? -27.03900 2.60200 26.27400 1.000 52.54314 230 GLY F CA 1
ATOM 6262 C C . GLY F 2 208 ? -26.26400 3.74800 25.66300 1.000 51.44827 230 GLY F C 1
ATOM 6263 O O . GLY F 2 208 ? -26.62500 4.29200 24.61100 1.000 50.87715 230 GLY F O 1
ATOM 6264 N N . ILE F 2 209 ? -25.19800 4.13400 26.33600 1.000 52.04835 231 ILE F N 1
ATOM 6265 C CA . ILE F 2 209 ? -24.40000 5.28100 25.95400 1.000 46.57927 231 ILE F CA 1
ATOM 6266 C C . ILE F 2 209 ? -23.21100 4.74000 25.16700 1.000 46.76087 231 ILE F C 1
ATOM 6267 O O . ILE F 2 209 ? -22.27800 4.16000 25.73600 1.000 43.61049 231 ILE F O 1
ATOM 6272 N N . LEU F 2 210 ? -23.25800 4.90400 23.84400 1.000 44.73694 232 LEU F N 1
ATOM 6273 C CA . LEU F 2 210 ? -22.24400 4.33100 22.97100 1.000 44.30794 232 LEU F CA 1
ATOM 6274 C C . LEU F 2 210 ? -21.38600 5.37100 22.27200 1.000 45.05277 232 LEU F C 1
ATOM 6275 O O . LEU F 2 210 ? -20.28000 5.03500 21.82600 1.000 43.93422 232 LEU F O 1
ATOM 6280 N N . ASP F 2 211 ? -21.85600 6.61100 22.17700 1.000 41.21284 233 ASP F N 1
ATOM 6281 C CA . ASP F 2 211 ? -21.16900 7.67900 21.46600 1.000 39.88373 233 ASP F CA 1
ATOM 6282 C C . ASP F 2 211 ? -20.79800 8.76300 22.47000 1.000 41.61815 233 ASP F C 1
ATOM 6283 O O . ASP F 2 211 ? -21.67500 9.32400 23.13700 1.000 39.79424 233 ASP F O 1
ATOM 6288 N N . TYR F 2 212 ? -19.50500 9.03100 22.59700 1.000 39.87320 234 TYR F N 1
ATOM 6289 C CA . TYR F 2 212 ? -19.00800 9.97500 23.58800 1.000 39.43894 234 TYR F CA 1
ATOM 6290 C C . TYR F 2 212 ? -17.55700 10.30500 23.25700 1.000 38.94414 234 TYR F C 1
ATOM 6291 O O . TYR F 2 212 ? -17.06400 9.99600 22.16500 1.000 39.35735 234 TYR F O 1
ATOM 6300 N N . GLY F 2 213 ? -16.87000 10.94000 24.20700 1.000 37.35185 235 GLY F N 1
ATOM 6301 C CA . GLY F 2 213 ? -15.56600 11.50300 23.94900 1.000 40.22324 235 GLY F CA 1
ATOM 6302 C C . GLY F 2 213 ? -14.56000 11.12700 25.02500 1.000 39.13627 235 GLY F C 1
ATOM 6303 O O . GLY F 2 213 ? -14.91600 10.73600 26.14100 1.000 39.67318 235 GLY F O 1
ATOM 6304 N N . VAL F 2 214 ? -13.28500 11.23900 24.64800 1.000 37.56240 236 VAL F N 1
ATOM 6305 C CA . VAL F 2 214 ? -12.14000 11.05100 25.54000 1.000 38.13615 236 VAL F CA 1
ATOM 6306 C C . VAL F 2 214 ? -11.15500 12.19200 25.29900 1.000 37.70715 236 VAL F C 1
ATOM 6307 O O . VAL F 2 214 ? -10.78300 12.46200 24.15100 1.000 39.86531 236 VAL F O 1
ATOM 6311 N N . ILE F 2 215 ? -10.73300 12.84900 26.36500 1.000 38.27301 237 ILE F N 1
ATOM 6312 C CA . ILE F 2 215 ? -9.79400 13.99600 26.26000 1.000 39.06258 237 ILE F CA 1
ATOM 6313 C C . ILE F 2 215 ? -8.57500 13.77000 27.15900 1.000 41.25231 237 ILE F C 1
ATOM 6314 O O . ILE F 2 215 ? -8.73800 13.19900 28.19900 1.000 42.88146 237 ILE F O 1
ATOM 6319 N N . VAL F 2 216 ? -7.39800 14.22700 26.74400 1.000 41.90239 238 VAL F N 1
ATOM 6320 C CA . VAL F 2 216 ? -6.16500 14.11500 27.57200 1.000 42.14716 238 VAL F CA 1
ATOM 6321 C C . VAL F 2 216 ? -6.29600 15.09200 28.72900 1.000 42.38403 238 VAL F C 1
ATOM 6322 O O . VAL F 2 216 ? -6.67100 16.20100 28.47000 1.000 40.39168 238 VAL F O 1
ATOM 6326 N N . ASP F 2 217 ? -5.95200 14.67900 29.94000 1.000 42.26033 239 ASP F N 1
ATOM 6327 C CA . ASP F 2 217 ? -6.06500 15.57300 31.11800 1.000 43.92895 239 ASP F CA 1
ATOM 6328 C C . ASP F 2 217 ? -5.11000 16.76000 30.97100 1.000 41.63131 239 ASP F C 1
ATOM 6329 O O . ASP F 2 217 ? -5.45600 17.83000 31.39700 1.000 46.67402 239 ASP F O 1
ATOM 6334 N N . ARG F 2 218 ? -3.96300 16.54400 30.35000 1.000 41.94450 240 ARG F N 1
ATOM 6335 C CA . ARG F 2 218 ? -2.91900 17.54800 30.17100 1.000 45.86603 240 ARG F CA 1
ATOM 6336 C C . ARG F 2 218 ? -3.34800 18.67300 29.23800 1.000 43.42363 240 ARG F C 1
ATOM 6337 O O . ARG F 2 218 ? -2.69300 19.71900 29.21300 1.000 43.56312 240 ARG F O 1
ATOM 6345 N N . ALA F 2 219 ? -4.40800 18.48300 28.45900 1.000 41.76027 241 ALA F N 1
ATOM 6346 C CA . ALA F 2 219 ? -4.86500 19.56500 27.60100 1.000 41.87607 241 ALA F CA 1
ATOM 6347 C C . ALA F 2 219 ? -5.33200 20.72100 28.48300 1.000 43.74998 241 ALA F C 1
ATOM 6348 O O . ALA F 2 219 ? -6.09800 20.49900 29.43200 1.000 42.46035 241 ALA F O 1
ATOM 6350 N N . PRO F 2 220 ? -4.85400 21.94100 28.24700 1.000 42.54457 242 PRO F N 1
ATOM 6351 C CA . PRO F 2 220 ? -5.27700 23.06800 29.08800 1.000 42.74460 242 PRO F CA 1
ATOM 6352 C C . PRO F 2 220 ? -6.78700 23.29400 29.00400 1.000 42.58669 242 PRO F C 1
ATOM 6353 O O . PRO F 2 220 ? -7.38400 23.26800 27.92200 1.000 37.83348 242 PRO F O 1
ATOM 6357 N N . TYR F 2 221 ? -7.40000 23.47800 30.17900 1.000 40.92333 243 TYR F N 1
ATOM 6358 C CA . TYR F 2 221 ? -8.83900 23.67500 30.34400 1.000 41.66026 243 TYR F CA 1
ATOM 6359 C C . TYR F 2 221 ? -9.64500 22.50200 29.78100 1.000 43.52627 243 TYR F C 1
ATOM 6360 O O . TYR F 2 221 ? -10.79900 22.66800 29.36600 1.000 42.38666 243 TYR F O 1
ATOM 6369 N N . SER F 2 222 ? -9.06300 21.29400 29.81400 1.000 39.68371 244 SER F N 1
ATOM 6370 C CA . SER F 2 222 ? -9.80500 20.10100 29.40900 1.000 41.56288 244 SER F CA 1
ATOM 6371 C C . SER F 2 222 ? -11.03200 19.86900 30.28400 1.000 43.22624 244 SER F C 1
ATOM 6372 O O . SER F 2 222 ? -12.02700 19.31200 29.81700 1.000 45.81339 244 SER F O 1
ATOM 6375 N N . GLN F 2 223 ? -10.98400 20.28500 31.54500 1.000 44.25267 245 GLN F N 1
ATOM 6376 C CA . GLN F 2 223 ? -12.10300 20.12600 32.45800 1.000 44.32637 245 GLN F CA 1
ATOM 6377 C C . GLN F 2 223 ? -13.32100 20.96300 32.06800 1.000 46.78192 245 GLN F C 1
ATOM 6378 O O . GLN F 2 223 ? -14.39800 20.76000 32.63700 1.000 44.34216 245 GLN F O 1
ATOM 6384 N N . ARG F 2 224 ? -13.19000 21.89400 31.11700 1.000 45.26332 246 ARG F N 1
ATOM 6385 C CA . ARG F 2 224 ? -14.34200 22.69700 30.73000 1.000 45.46335 246 ARG F CA 1
ATOM 6386 C C . ARG F 2 224 ? -15.22900 21.98400 29.72800 1.000 44.97645 246 ARG F C 1
ATOM 6387 O O . ARG F 2 224 ? -16.38000 22.39100 29.54300 1.000 44.60008 246 ARG F O 1
ATOM 6395 N N . VAL F 2 225 ? -14.71700 20.95800 29.05800 1.000 42.69196 247 VAL F N 1
ATOM 6396 C CA . VAL F 2 225 ? -15.45500 20.33700 27.96300 1.000 44.79221 247 VAL F CA 1
ATOM 6397 C C . VAL F 2 225 ? -16.47600 19.36600 28.54200 1.000 46.21607 247 VAL F C 1
ATOM 6398 O O . VAL F 2 225 ? -16.13100 18.46200 29.31500 1.000 43.31309 247 VAL F O 1
ATOM 6402 N N . GLU F 2 226 ? -17.73700 19.56900 28.18200 1.000 45.49493 248 GLU F N 1
ATOM 6403 C CA . GLU F 2 226 ? -18.86100 18.79500 28.68600 1.000 45.89498 248 GLU F CA 1
ATOM 6404 C C . GLU F 2 226 ? -19.54900 18.09500 27.52000 1.000 46.38977 248 GLU F C 1
ATOM 6405 O O . GLU F 2 226 ? -19.71600 18.68200 26.44100 1.000 44.53166 248 GLU F O 1
ATOM 6411 N N . ALA F 2 227 ? -19.94400 16.83800 27.73500 1.000 45.39228 249 ALA F N 1
ATOM 6412 C CA . ALA F 2 227 ? -20.68400 16.07500 26.73600 1.000 46.63454 249 ALA F CA 1
ATOM 6413 C C . ALA F 2 227 ? -22.18600 16.30200 26.89800 1.000 49.81124 249 ALA F C 1
ATOM 6414 O O . ALA F 2 227 ? -22.73200 16.14700 28.00000 1.000 48.55319 249 ALA F O 1
ATOM 6416 N N . LEU F 2 228 ? -22.85100 16.62100 25.78200 1.000 46.88194 250 LEU F N 1
ATOM 6417 C CA . LEU F 2 228 ? -24.26600 16.97000 25.76700 1.000 47.50833 250 LEU F CA 1
ATOM 6418 C C . LEU F 2 228 ? -24.92000 16.30400 24.56500 1.000 47.86627 250 LEU F C 1
ATOM 6419 O O . LEU F 2 228 ? -24.51000 16.53500 23.42000 1.000 45.80286 250 LEU F O 1
ATOM 6424 N N . ARG F 2 229 ? -25.94000 15.48800 24.81200 1.000 50.60870 251 ARG F N 1
ATOM 6425 C CA . ARG F 2 229 ? -26.63200 14.84100 23.70600 1.000 50.32182 251 ARG F CA 1
ATOM 6426 C C . ARG F 2 229 ? -27.45400 15.85900 22.93200 1.000 54.38810 251 ARG F C 1
ATOM 6427 O O . ARG F 2 229 ? -28.12000 16.72300 23.51300 1.000 45.97657 251 ARG F O 1
ATOM 6435 N N . ASN F 2 230 ? -27.36400 15.77700 21.61400 1.000 55.84091 252 ASN F N 1
ATOM 6436 C CA . ASN F 2 230 ? -28.19100 16.54100 20.69300 1.000 56.55152 252 ASN F CA 1
ATOM 6437 C C . ASN F 2 230 ? -29.51500 15.80700 20.48500 1.000 56.76996 252 ASN F C 1
ATOM 6438 O O . ASN F 2 230 ? -29.53600 14.57700 20.45200 1.000 52.55630 252 ASN F O 1
ATOM 6443 N N . PRO F 2 231 ? -30.63800 16.51700 20.36500 1.000 58.52017 253 PRO F N 1
ATOM 6444 C CA . PRO F 2 231 ? -31.93300 15.82400 20.26700 1.000 58.07012 253 PRO F CA 1
ATOM 6445 C C . PRO F 2 231 ? -32.20000 15.18900 18.91100 1.000 62.13903 253 PRO F C 1
ATOM 6446 O O . PRO F 2 231 ? -33.17400 14.42100 18.78900 1.000 64.19980 253 PRO F O 1
ATOM 6450 N N . GLN F 2 232 ? -31.37000 15.46400 17.90500 1.000 60.27828 254 GLN F N 1
ATOM 6451 C CA . GLN F 2 232 ? -31.66500 15.02600 16.54500 1.000 66.86328 254 GLN F CA 1
ATOM 6452 C C . GLN F 2 232 ? -31.82200 13.51100 16.48800 1.000 63.86029 254 GLN F C 1
ATOM 6453 O O . GLN F 2 232 ? -31.22300 12.77200 17.26800 1.000 63.90766 254 GLN F O 1
ATOM 6459 N N . LEU F 2 233 ? -32.65200 13.03800 15.57400 1.000 66.83170 255 LEU F N 1
ATOM 6460 C CA . LEU F 2 233 ? -32.78600 11.59100 15.57200 1.000 71.76913 255 LEU F CA 1
ATOM 6461 C C . LEU F 2 233 ? -33.03700 11.20800 14.11000 1.000 64.49984 255 LEU F C 1
ATOM 6462 O O . LEU F 2 233 ? -34.11400 10.78400 13.71900 1.000 75.51432 255 LEU F O 1
ATOM 6467 N N . ALA F 2 234 ? -32.02600 11.40700 13.26900 1.000 65.09728 256 ALA F N 1
ATOM 6468 C CA . ALA F 2 234 ? -32.07800 11.00300 11.87000 1.000 57.59901 256 ALA F CA 1
ATOM 6469 C C . ALA F 2 234 ? -31.40000 9.66700 11.61900 1.000 63.04966 256 ALA F C 1
ATOM 6470 O O . ALA F 2 234 ? -31.35200 9.21500 10.47100 1.000 65.68682 256 ALA F O 1
ATOM 6472 N N . SER F 2 235 ? -30.86500 9.02800 12.65500 1.000 64.03399 257 SER F N 1
ATOM 6473 C CA . SER F 2 235 ? -30.34300 7.67500 12.53500 1.000 64.07347 257 SER F CA 1
ATOM 6474 C C . SER F 2 235 ? -30.62400 6.95200 13.84500 1.000 62.09429 257 SER F C 1
ATOM 6475 O O . SER F 2 235 ? -31.30300 7.48100 14.73100 1.000 60.89151 257 SER F O 1
ATOM 6478 N N . ASP F 2 236 ? -30.08500 5.74100 13.97100 1.000 61.08627 258 ASP F N 1
ATOM 6479 C CA . ASP F 2 236 ? -30.18000 5.00500 15.22100 1.000 63.32338 258 ASP F CA 1
ATOM 6480 C C . ASP F 2 236 ? -29.36300 5.63700 16.34100 1.000 59.44660 258 ASP F C 1
ATOM 6481 O O . ASP F 2 236 ? -29.50000 5.21400 17.49400 1.000 61.55475 258 ASP F O 1
ATOM 6486 N N . HIS F 2 237 ? -28.53200 6.63300 16.03800 1.000 53.26691 259 HIS F N 1
ATOM 6487 C CA . HIS F 2 237 ? -27.66100 7.27000 17.01900 1.000 54.93553 259 HIS F CA 1
ATOM 6488 C C . HIS F 2 237 ? -28.00100 8.74600 17.14600 1.000 53.14321 259 HIS F C 1
ATOM 6489 O O . HIS F 2 237 ? -28.23100 9.42800 16.14300 1.000 53.67222 259 HIS F O 1
ATOM 6496 N N . TYR F 2 238 ? -28.03700 9.23500 18.38600 1.000 52.32206 260 TYR F N 1
ATOM 6497 C CA . TYR F 2 238 ? -28.08000 10.67100 18.60500 1.000 51.12981 260 TYR F CA 1
ATOM 6498 C C . TYR F 2 238 ? -26.68400 11.26400 18.41600 1.000 54.12228 260 TYR F C 1
ATOM 6499 O O . TYR F 2 238 ? -25.67700 10.61500 18.73300 1.000 52.55104 260 TYR F O 1
ATOM 6508 N N . PRO F 2 239 ? -26.59400 12.50100 17.93800 1.000 53.01162 261 PRO F N 1
ATOM 6509 C CA . PRO F 2 239 ? -25.31600 13.20900 17.99500 1.000 48.75848 261 PRO F CA 1
ATOM 6510 C C . PRO F 2 239 ? -25.02100 13.63300 19.42200 1.000 47.86363 261 PRO F C 1
ATOM 6511 O O . PRO F 2 239 ? -25.92500 13.90400 20.21800 1.000 48.89534 261 PRO F O 1
ATOM 6515 N N . VAL F 2 240 ? -23.73500 13.70900 19.74100 1.000 43.88158 262 VAL F N 1
ATOM 6516 C CA . VAL F 2 240 ? -23.28300 14.13100 21.06000 1.000 43.94211 262 VAL F CA 1
ATOM 6517 C C . VAL F 2 240 ? -22.32500 15.30000 20.88500 1.000 42.83408 262 VAL F C 1
ATOM 6518 O O . VAL F 2 240 ? -21.28600 15.16400 20.22500 1.000 42.83145 262 VAL F O 1
ATOM 6522 N N . ALA F 2 241 ? -22.67000 16.43800 21.48200 1.000 41.17336 263 ALA F N 1
ATOM 6523 C CA . ALA F 2 241 ? -21.84800 17.64000 21.40900 1.000 45.38176 263 ALA F CA 1
ATOM 6524 C C . ALA F 2 241 ? -20.88100 17.70300 22.59100 1.000 44.42901 263 ALA F C 1
ATOM 6525 O O . ALA F 2 241 ? -21.14200 17.15400 23.67000 1.000 43.15254 263 ALA F O 1
ATOM 6527 N N . PHE F 2 242 ? -19.75800 18.38400 22.37100 1.000 41.31811 264 PHE F N 1
ATOM 6528 C CA . PHE F 2 242 ? -18.72700 18.59100 23.39100 1.000 40.67856 264 PHE F CA 1
ATOM 6529 C C . PHE F 2 242 ? -18.44400 20.08700 23.41000 1.000 41.08651 264 PHE F C 1
ATOM 6530 O O . PHE F 2 242 ? -17.81600 20.62500 22.49000 1.000 40.71804 264 PHE F O 1
ATOM 6538 N N . LEU F 2 243 ? -18.94900 20.75000 24.44400 1.000 40.13113 265 LEU F N 1
ATOM 6539 C CA . LEU F 2 243 ? -19.00300 22.19800 24.51300 1.000 41.33390 265 LEU F CA 1
ATOM 6540 C C . LEU F 2 243 ? -18.41900 22.68400 25.82900 1.000 43.37362 265 LEU F C 1
ATOM 6541 O O . LEU F 2 243 ? -18.60000 22.06300 26.88100 1.000 38.78097 265 LEU F O 1
ATOM 6546 N N . ALA F 2 244 ? -17.71900 23.81500 25.75000 1.000 42.94989 266 ALA F N 1
ATOM 6547 C CA . ALA F 2 244 ? -17.15900 24.42800 26.93500 1.000 41.18652 266 ALA F CA 1
ATOM 6548 C C . ALA F 2 244 ? -18.28200 24.89500 27.84600 1.000 42.63143 266 ALA F C 1
ATOM 6549 O O . ALA F 2 244 ? -19.26000 25.48700 27.38700 1.000 42.67880 266 ALA F O 1
ATOM 6551 N N . ARG F 2 245 ? -18.15000 24.60100 29.13400 1.000 42.78408 267 ARG F N 1
ATOM 6552 C CA . ARG F 2 245 ? -19.08800 25.09600 30.12200 1.000 46.47399 267 ARG F CA 1
ATOM 6553 C C . ARG F 2 245 ? -18.95100 26.60500 30.25900 1.000 54.41968 267 ARG F C 1
ATOM 6554 O O . ARG F 2 245 ? -17.88900 27.19500 29.99200 1.000 51.01401 267 ARG F O 1
ATOM 6562 N N . SER F 2 246 ? -20.03900 27.23800 30.68700 1.000 55.34348 268 SER F N 1
ATOM 6563 C CA . SER F 2 246 ? -19.94800 28.65800 30.97900 1.000 61.24155 268 SER F CA 1
ATOM 6564 C C . SER F 2 246 ? -18.89700 28.85400 32.05600 1.000 64.37614 268 SER F C 1
ATOM 6565 O O . SER F 2 246 ? -18.72000 28.01200 32.94300 1.000 60.35724 268 SER F O 1
ATOM 6568 N N . CYS F 2 247 ? -18.15000 29.94300 31.93900 1.000 67.14489 269 CYS F N 1
ATOM 6569 C CA . CYS F 2 247 ? -17.07700 30.16300 32.89500 1.000 71.60332 269 CYS F CA 1
ATOM 6570 C C . CYS F 2 247 ? -17.64500 30.56000 34.25600 1.000 82.11774 269 CYS F C 1
ATOM 6571 O O . CYS F 2 247 ? -17.37200 29.90100 35.26700 1.000 82.50726 269 CYS F O 1
ATOM 6574 N N . LEU F 2 248 ? -18.44800 31.63000 34.29000 1.000 89.03699 270 LEU F N 1
ATOM 6575 C CA . LEU F 2 248 ? -19.36000 31.94600 35.40000 1.000 85.52868 270 LEU F CA 1
ATOM 6576 C C . LEU F 2 248 ? -20.04400 33.29100 35.13600 1.000 79.18318 270 LEU F C 1
ATOM 6577 O O . LEU F 2 248 ? -20.83700 33.42400 34.19900 1.000 74.78791 270 LEU F O 1
ATOM 6582 N N . VAL G 3 1 ? 2.07300 43.41300 15.16700 1.000 36.72282 19 VAL G N 1
ATOM 6583 C CA . VAL G 3 1 ? 2.80700 43.60900 16.41000 1.000 39.23628 19 VAL G CA 1
ATOM 6584 C C . VAL G 3 1 ? 3.38400 42.25600 16.86800 1.000 42.09189 19 VAL G C 1
ATOM 6585 O O . VAL G 3 1 ? 2.83400 41.20200 16.55800 1.000 40.97333 19 VAL G O 1
ATOM 6589 N N . ASP G 3 2 ? 4.50800 42.27900 17.57500 1.000 39.30208 20 ASP G N 1
ATOM 6590 C CA . ASP G 3 2 ? 5.15800 41.03900 17.98900 1.000 40.86279 20 ASP G CA 1
ATOM 6591 C C . ASP G 3 2 ? 4.70100 40.58200 19.36800 1.000 40.98386 20 ASP G C 1
ATOM 6592 O O . ASP G 3 2 ? 4.51300 39.37600 19.59100 1.000 40.42064 20 ASP G O 1
ATOM 6597 N N . PHE G 3 3 ? 4.54800 41.52700 20.29800 1.000 37.85980 21 PHE G N 1
ATOM 6598 C CA . PHE G 3 3 ? 4.22300 41.23700 21.68400 1.000 38.65200 21 PHE G CA 1
ATOM 6599 C C . PHE G 3 3 ? 3.05100 42.09500 22.13500 1.000 38.18879 21 PHE G C 1
ATOM 6600 O O . PHE G 3 3 ? 2.96800 43.28600 21.80600 1.000 37.35974 21 PHE G O 1
ATOM 6608 N N . VAL G 3 4 ? 2.14200 41.46200 22.87200 1.000 34.89629 22 VAL G N 1
ATOM 6609 C CA . VAL G 3 4 ? 0.97600 42.10000 23.45900 1.000 35.85693 22 VAL G CA 1
ATOM 6610 C C . VAL G 3 4 ? 0.94600 41.71800 24.93800 1.000 36.81231 22 VAL G C 1
ATOM 6611 O O . VAL G 3 4 ? 1.75900 40.91600 25.40700 1.000 36.46490 22 VAL G O 1
ATOM 6615 N N . TYR G 3 5 ? -0.00900 42.29700 25.67600 1.000 34.70153 23 TYR G N 1
ATOM 6616 C CA . TYR G 3 5 ? -0.00100 42.21200 27.13600 1.000 35.54374 23 TYR G CA 1
ATOM 6617 C C . TYR G 3 5 ? -1.41200 42.09600 27.69900 1.000 34.50677 23 TYR G C 1
ATOM 6618 O O . TYR G 3 5 ? -2.38400 42.56200 27.09600 1.000 35.91746 23 TYR G O 1
ATOM 6627 N N . ARG G 3 6 ? -1.50300 41.46000 28.86900 1.000 34.70153 24 ARG G N 1
ATOM 6628 C CA . ARG G 3 6 ? -2.70500 41.42700 29.68900 1.000 35.50426 24 ARG G CA 1
ATOM 6629 C C . ARG G 3 6 ? -2.27800 41.52500 31.14000 1.000 36.08064 24 ARG G C 1
ATOM 6630 O O . ARG G 3 6 ? -1.14000 41.21100 31.49000 1.000 34.81207 24 ARG G O 1
ATOM 6638 N N . VAL G 3 7 ? -3.21000 41.94900 31.98400 1.000 35.92273 25 VAL G N 1
ATOM 6639 C CA . VAL G 3 7 ? -3.01300 42.00100 33.42600 1.000 35.92010 25 VAL G CA 1
ATOM 6640 C C . VAL G 3 7 ? -3.88700 40.91900 34.05000 1.000 39.04152 25 VAL G C 1
ATOM 6641 O O . VAL G 3 7 ? -5.00500 40.66200 33.58600 1.000 37.56240 25 VAL G O 1
ATOM 6645 N N . ASP G 3 8 ? -3.34700 40.22400 35.04500 1.000 38.15721 26 ASP G N 1
ATOM 6646 C CA . ASP G 3 8 ? -4.12700 39.23300 35.77200 1.000 38.13878 26 ASP G CA 1
ATOM 6647 C C . ASP G 3 8 ? -3.62800 39.18500 37.21300 1.000 39.43104 26 ASP G C 1
ATOM 6648 O O . ASP G 3 8 ? -2.49000 39.56700 37.50600 1.000 38.01245 26 ASP G O 1
ATOM 6653 N N . SER G 3 9 ? -4.51400 38.76600 38.11500 1.000 39.49684 27 SER G N 1
ATOM 6654 C CA . SER G 3 9 ? -4.15400 38.50800 39.50200 1.000 42.33929 27 SER G CA 1
ATOM 6655 C C . SER G 3 9 ? -3.71500 37.06600 39.72700 1.000 40.89174 27 SER G C 1
ATOM 6656 O O . SER G 3 9 ? -3.11700 36.76800 40.76500 1.000 43.62102 27 SER G O 1
ATOM 6659 N N . THR G 3 10 ? -4.02800 36.17100 38.80900 1.000 39.25997 28 THR G N 1
ATOM 6660 C CA . THR G 3 10 ? -3.52200 34.81300 38.88900 1.000 41.78659 28 THR G CA 1
ATOM 6661 C C . THR G 3 10 ? -2.00000 34.81600 38.80100 1.000 41.74974 28 THR G C 1
ATOM 6662 O O . THR G 3 10 ? -1.44300 35.42400 37.88200 1.000 37.38869 28 THR G O 1
ATOM 6666 N N . PRO G 3 11 ? -1.30600 34.12600 39.70500 1.000 44.13687 29 PRO G N 1
ATOM 6667 C CA . PRO G 3 11 ? 0.16000 34.20300 39.76100 1.000 43.97633 29 PRO G CA 1
ATOM 6668 C C . PRO G 3 11 ? 0.80800 33.43600 38.62100 1.000 43.33151 29 PRO G C 1
ATOM 6669 O O . PRO G 3 11 ? 0.17300 32.58500 37.97800 1.000 41.60762 29 PRO G O 1
ATOM 6673 N N . PRO G 3 12 ? 2.08800 33.69900 38.35200 1.000 42.59984 30 PRO G N 1
ATOM 6674 C CA . PRO G 3 12 ? 2.73400 33.09000 37.17000 1.000 42.17085 30 PRO G CA 1
ATOM 6675 C C . PRO G 3 12 ? 2.80200 31.57200 37.20000 1.000 45.96341 30 PRO G C 1
ATOM 6676 O O . PRO G 3 12 ? 2.71400 30.94300 36.13700 1.000 45.61336 30 PRO G O 1
ATOM 6680 N N . ASP G 3 13 ? 2.92900 30.95100 38.37400 1.000 49.97441 31 ASP G N 1
ATOM 6681 C CA . ASP G 3 13 ? 3.00300 29.49400 38.40800 1.000 52.59315 31 ASP G CA 1
ATOM 6682 C C . ASP G 3 13 ? 1.70700 28.84600 37.92400 1.000 50.66397 31 ASP G C 1
ATOM 6683 O O . ASP G 3 13 ? 1.72700 27.68200 37.50200 1.000 52.38523 31 ASP G O 1
ATOM 6688 N N . VAL G 3 14 ? 0.58800 29.56700 37.96300 1.000 48.89534 32 VAL G N 1
ATOM 6689 C CA . VAL G 3 14 ? -0.66000 29.05900 37.40300 1.000 45.57652 32 VAL G CA 1
ATOM 6690 C C . VAL G 3 14 ? -0.80900 29.44400 35.93200 1.000 44.96065 32 VAL G C 1
ATOM 6691 O O . VAL G 3 14 ? -1.13200 28.60200 35.09300 1.000 45.59757 32 VAL G O 1
ATOM 6695 N N . ILE G 3 15 ? -0.56800 30.70500 35.58300 1.000 40.62592 33 ILE G N 1
ATOM 6696 C CA . ILE G 3 15 ? -0.76100 31.11700 34.20100 1.000 39.60738 33 ILE G CA 1
ATOM 6697 C C . ILE G 3 15 ? 0.22000 30.40000 33.28000 1.000 40.34431 33 ILE G C 1
ATOM 6698 O O . ILE G 3 15 ? -0.13900 30.00400 32.16700 1.000 41.48919 33 ILE G O 1
ATOM 6703 N N . PHE G 3 16 ? 1.47300 30.23300 33.71500 1.000 41.05229 34 PHE G N 1
ATOM 6704 C CA . PHE G 3 16 ? 2.46500 29.52300 32.90400 1.000 41.96029 34 PHE G CA 1
ATOM 6705 C C . PHE G 3 16 ? 2.12200 28.05300 32.72300 1.000 43.29730 34 PHE G C 1
ATOM 6706 O O . PHE G 3 16 ? 2.68900 27.40600 31.83700 1.000 39.58896 34 PHE G O 1
ATOM 6714 N N . ARG G 3 17 ? 1.22600 27.52000 33.54900 1.000 43.25255 35 ARG G N 1
ATOM 6715 C CA . ARG G 3 17 ? 0.74700 26.15500 33.42000 1.000 44.24478 35 ARG G CA 1
ATOM 6716 C C . ARG G 3 17 ? -0.47700 26.04500 32.52200 1.000 43.14201 35 ARG G C 1
ATOM 6717 O O . ARG G 3 17 ? -0.54500 25.12700 31.70800 1.000 44.92381 35 ARG G O 1
ATOM 6725 N N . ASP G 3 18 ? -1.42600 26.98600 32.60700 1.000 39.61528 36 ASP G N 1
ATOM 6726 C CA . ASP G 3 18 ? -2.71600 26.85600 31.93500 1.000 44.07371 36 ASP G CA 1
ATOM 6727 C C . ASP G 3 18 ? -2.90400 27.77700 30.74100 1.000 43.24729 36 ASP G C 1
ATOM 6728 O O . ASP G 3 18 ? -3.67500 27.44200 29.83600 1.000 40.84963 36 ASP G O 1
ATOM 6733 N N . GLY G 3 19 ? -2.24700 28.93200 30.72900 1.000 38.47830 37 GLY G N 1
ATOM 6734 C CA . GLY G 3 19 ? -2.57100 29.95100 29.75400 1.000 38.73359 37 GLY G CA 1
ATOM 6735 C C . GLY G 3 19 ? -3.88200 30.64800 30.09100 1.000 38.71517 37 GLY G C 1
ATOM 6736 O O . GLY G 3 19 ? -4.39700 30.58100 31.21800 1.000 38.30986 37 GLY G O 1
ATOM 6737 N N . PHE G 3 20 ? -4.43500 31.31800 29.08300 1.000 36.54912 38 PHE G N 1
ATOM 6738 C CA . PHE G 3 20 ? -5.67700 32.06600 29.20600 1.000 34.99367 38 PHE G CA 1
ATOM 6739 C C . PHE G 3 20 ? -6.76100 31.43800 28.33500 1.000 36.49911 38 PHE G C 1
ATOM 6740 O O . PHE G 3 20 ? -6.51600 31.09300 27.17200 1.000 36.24119 38 PHE G O 1
ATOM 6748 N N . SER G 3 21 ? -7.97400 31.34600 28.86900 1.000 39.65739 39 SER G N 1
ATOM 6749 C CA . SER G 3 21 ? -9.03800 30.61300 28.19700 1.000 41.06282 39 SER G CA 1
ATOM 6750 C C . SER G 3 21 ? -10.18000 31.56400 27.81600 1.000 37.85717 39 SER G C 1
ATOM 6751 O O . SER G 3 21 ? -10.40700 32.58300 28.46900 1.000 39.09942 39 SER G O 1
ATOM 6754 N N . LEU G 3 22 ? -10.87700 31.23900 26.72900 1.000 38.24932 40 LEU G N 1
ATOM 6755 C CA . LEU G 3 22 ? -11.96500 32.07000 26.22800 1.000 37.85717 40 LEU G CA 1
ATOM 6756 C C . LEU G 3 22 ? -13.18600 31.99700 27.14200 1.000 43.27098 40 LEU G C 1
ATOM 6757 O O . LEU G 3 22 ? -13.52200 30.94100 27.69300 1.000 40.57329 40 LEU G O 1
ATOM 6762 N N . LEU G 3 23 ? -13.88700 33.12300 27.26300 1.000 39.46526 41 LEU G N 1
ATOM 6763 C CA . LEU G 3 23 ? -15.11300 33.11100 28.05100 1.000 42.79460 41 LEU G CA 1
ATOM 6764 C C . LEU G 3 23 ? -16.15600 32.16100 27.45400 1.000 41.00228 41 LEU G C 1
ATOM 6765 O O . LEU G 3 23 ? -16.80100 31.39700 28.18800 1.000 41.67342 41 LEU G O 1
ATOM 6770 N N . GLY G 3 24 ? -16.31200 32.16600 26.12700 1.000 39.78898 42 GLY G N 1
ATOM 6771 C CA . GLY G 3 24 ? -17.38400 31.41600 25.50700 1.000 36.21487 42 GLY G CA 1
ATOM 6772 C C . GLY G 3 24 ? -17.26200 31.26800 24.00100 1.000 41.89186 42 GLY G C 1
ATOM 6773 O O . GLY G 3 24 ? -16.15800 31.20500 23.44700 1.000 40.48643 42 GLY G O 1
ATOM 6774 N N . TYR G 3 25 ? -18.40600 31.18300 23.32500 1.000 41.06808 43 TYR G N 1
ATOM 6775 C CA . TYR G 3 25 ? -18.45200 30.98500 21.88400 1.000 44.68694 43 TYR G CA 1
ATOM 6776 C C . TYR G 3 25 ? -18.95200 32.21500 21.11700 1.000 45.11330 43 TYR G C 1
ATOM 6777 O O . TYR G 3 25 ? -19.11800 32.14300 19.89300 1.000 45.15805 43 TYR G O 1
ATOM 6786 N N . ASN G 3 26 ? -19.18700 33.34000 21.79600 1.000 43.74209 44 ASN G N 1
ATOM 6787 C CA . ASN G 3 26 ? -19.83400 34.49600 21.16900 1.000 44.31584 44 ASN G CA 1
ATOM 6788 C C . ASN G 3 26 ? -18.86200 35.21800 20.23600 1.000 42.69986 44 ASN G C 1
ATOM 6789 O O . ASN G 3 26 ? -18.00100 35.97900 20.68400 1.000 41.77343 44 ASN G O 1
ATOM 6794 N N . ARG G 3 27 ? -19.04400 35.01900 18.93700 1.000 41.36022 45 ARG G N 1
ATOM 6795 C CA . ARG G 3 27 ? -18.21300 35.59900 17.89500 1.000 42.30770 45 ARG G CA 1
ATOM 6796 C C . ARG G 3 27 ? -18.60000 37.03000 17.51700 1.000 44.14213 45 ARG G C 1
ATOM 6797 O O . ARG G 3 27 ? -17.87900 37.64600 16.71800 1.000 42.19716 45 ARG G O 1
ATOM 6805 N N . ASN G 3 28 ? -19.70800 37.56900 18.04800 1.000 44.17372 46 ASN G N 1
ATOM 6806 C CA . ASN G 3 28 ? -20.19800 38.88700 17.62100 1.000 45.78970 46 ASN G CA 1
ATOM 6807 C C . ASN G 3 28 ? -19.15700 39.97800 17.86700 1.000 44.06318 46 ASN G C 1
ATOM 6808 O O . ASN G 3 28 ? -18.81100 40.26900 19.01900 1.000 40.06007 46 ASN G O 1
ATOM 6813 N N . PHE G 3 29 ? -18.70700 40.62900 16.78500 1.000 41.58393 47 PHE G N 1
ATOM 6814 C CA . PHE G 3 29 ? -17.58900 41.56700 16.91000 1.000 40.41537 47 PHE G CA 1
ATOM 6815 C C . PHE G 3 29 ? -17.97400 42.82400 17.69500 1.000 41.08387 47 PHE G C 1
ATOM 6816 O O . PHE G 3 29 ? -17.21300 43.26800 18.56400 1.000 38.98099 47 PHE G O 1
ATOM 6824 N N . GLN G 3 30 ? -19.12700 43.44700 17.40000 1.000 41.86291 48 GLN G N 1
ATOM 6825 C CA . GLN G 3 30 ? -19.33800 44.72700 18.06700 1.000 44.05265 48 GLN G CA 1
ATOM 6826 C C . GLN G 3 30 ? -19.74100 44.49100 19.52100 1.000 41.52340 48 GLN G C 1
ATOM 6827 O O . GLN G 3 30 ? -19.58800 45.38400 20.36200 1.000 40.81542 48 GLN G O 1
ATOM 6833 N N . GLN G 3 31 ? -20.24600 43.29700 19.84600 1.000 41.83133 49 GLN G N 1
ATOM 6834 C CA . GLN G 3 31 ? -20.50100 42.98600 21.24800 1.000 42.95252 49 GLN G CA 1
ATOM 6835 C C . GLN G 3 31 ? -19.19900 42.84000 22.01500 1.000 38.32302 49 GLN G C 1
ATOM 6836 O O . GLN G 3 31 ? -19.13000 43.18600 23.19900 1.000 38.40724 49 GLN G O 1
ATOM 6842 N N . PHE G 3 32 ? -18.14900 42.36900 21.35100 1.000 38.23616 50 PHE G N 1
ATOM 6843 C CA . PHE G 3 32 ? -16.85900 42.30400 22.00800 1.000 37.43344 50 PHE G CA 1
ATOM 6844 C C . PHE G 3 32 ? -16.25100 43.69900 22.19900 1.000 40.22588 50 PHE G C 1
ATOM 6845 O O . PHE G 3 32 ? -15.87600 44.05600 23.32100 1.000 34.97261 50 PHE G O 1
ATOM 6853 N N . ILE G 3 33 ? -16.18100 44.52600 21.13900 1.000 40.21272 51 ILE G N 1
ATOM 6854 C CA . ILE G 3 33 ? -15.50100 45.82800 21.28600 1.000 37.79664 51 ILE G CA 1
ATOM 6855 C C . ILE G 3 33 ? -16.21500 46.70000 22.30700 1.000 34.78049 51 ILE G C 1
ATOM 6856 O O . ILE G 3 33 ? -15.59000 47.54300 22.95400 1.000 37.35974 51 ILE G O 1
ATOM 6861 N N . SER G 3 34 ? -17.53500 46.54900 22.43700 1.000 38.44145 52 SER G N 1
ATOM 6862 C CA . SER G 3 34 ? -18.30700 47.35300 23.38000 1.000 38.79149 52 SER G CA 1
ATOM 6863 C C . SER G 3 34 ? -18.30200 46.77800 24.78100 1.000 41.28390 52 SER G C 1
ATOM 6864 O O . SER G 3 34 ? -18.89200 47.38800 25.67900 1.000 42.23664 52 SER G O 1
ATOM 6867 N N . GLY G 3 35 ? -17.65500 45.62800 24.98200 1.000 38.42829 53 GLY G N 1
ATOM 6868 C CA . GLY G 3 35 ? -17.64400 44.96600 26.26600 1.000 39.79688 53 GLY G CA 1
ATOM 6869 C C . GLY G 3 35 ? -18.90500 44.20500 26.61400 1.000 42.76829 53 GLY G C 1
ATOM 6870 O O . GLY G 3 35 ? -18.96600 43.62100 27.70400 1.000 42.94725 53 GLY G O 1
ATOM 6871 N N . ARG G 3 36 ? -19.90400 44.15700 25.72200 1.000 42.12084 54 ARG G N 1
ATOM 6872 C CA . ARG G 3 36 ? -21.16900 43.51100 26.07600 1.000 44.53166 54 ARG G CA 1
ATOM 6873 C C . ARG G 3 36 ? -21.08500 41.98700 26.12100 1.000 43.52101 54 ARG G C 1
ATOM 6874 O O . ARG G 3 36 ? -21.87900 41.36100 26.83700 1.000 45.45019 54 ARG G O 1
ATOM 6882 N N . SER G 3 37 ? -20.16200 41.37000 25.38400 1.000 42.87883 55 SER G N 1
ATOM 6883 C CA . SER G 3 37 ? -19.92500 39.93800 25.52300 1.000 39.64686 55 SER G CA 1
ATOM 6884 C C . SER G 3 37 ? -18.81000 39.61400 26.51800 1.000 41.23652 55 SER G C 1
ATOM 6885 O O . SER G 3 37 ? -18.45000 38.44400 26.65600 1.000 41.83660 55 SER G O 1
ATOM 6888 N N . CYS G 3 38 ? -18.27500 40.61600 27.22500 1.000 41.08387 56 CYS G N 1
ATOM 6889 C CA . CYS G 3 38 ? -17.19900 40.45900 28.19600 1.000 41.10493 56 CYS G CA 1
ATOM 6890 C C . CYS G 3 38 ? -17.80200 40.39400 29.60800 1.000 42.56300 56 CYS G C 1
ATOM 6891 O O . CYS G 3 38 ? -19.01500 40.21100 29.76100 1.000 41.76290 56 CYS G O 1
ATOM 6894 N N . SER G 3 39 ? -16.96600 40.56300 30.64400 1.000 40.99439 57 SER G N 1
ATOM 6895 C CA . SER G 3 39 ? -17.33600 40.11300 31.99000 1.000 41.88134 57 SER G CA 1
ATOM 6896 C C . SER G 3 39 ? -18.50400 40.90600 32.56700 1.000 46.40556 57 SER G C 1
ATOM 6897 O O . SER G 3 39 ? -19.27500 40.36700 33.37000 1.000 48.10050 57 SER G O 1
ATOM 6900 N N . GLY G 3 40 ? -18.65900 42.16600 32.17600 1.000 42.90251 58 GLY G N 1
ATOM 6901 C CA . GLY G 3 40 ? -19.79200 42.93800 32.64300 1.000 43.60786 58 GLY G CA 1
ATOM 6902 C C . GLY G 3 40 ? -21.05700 42.76200 31.84800 1.000 45.75022 58 GLY G C 1
ATOM 6903 O O . GLY G 3 40 ? -22.04700 43.45500 32.11100 1.000 49.59805 58 GLY G O 1
ATOM 6904 N N . GLY G 3 41 ? -21.05900 41.84800 30.87600 1.000 47.36884 59 GLY G N 1
ATOM 6905 C CA . GLY G 3 41 ? -22.21600 41.62400 30.03400 1.000 42.70775 59 GLY G CA 1
ATOM 6906 C C . GLY G 3 41 ? -22.55800 40.15700 29.95600 1.000 41.79712 59 GLY G C 1
ATOM 6907 O O . GLY G 3 41 ? -22.64200 39.49100 30.98700 1.000 46.97932 59 GLY G O 1
ATOM 6908 N N . SER G 3 42 ? -22.75300 39.63400 28.74400 1.000 39.10469 60 SER G N 1
ATOM 6909 C CA . SER G 3 42 ? -23.10600 38.23100 28.58900 1.000 41.83133 60 SER G CA 1
ATOM 6910 C C . SER G 3 42 ? -21.93800 37.29500 28.90200 1.000 45.17121 60 SER G C 1
ATOM 6911 O O . SER G 3 42 ? -22.14700 36.07400 28.99300 1.000 43.94211 60 SER G O 1
ATOM 6914 N N . SER G 3 43 ? -20.72000 37.82900 29.01200 1.000 41.88134 61 SER G N 1
ATOM 6915 C CA . SER G 3 43 ? -19.57000 37.09500 29.54600 1.000 42.53142 61 SER G CA 1
ATOM 6916 C C . SER G 3 43 ? -19.38600 35.75000 28.85100 1.000 40.08112 61 SER G C 1
ATOM 6917 O O . SER G 3 43 ? -19.23100 34.70700 29.49200 1.000 40.40484 61 SER G O 1
ATOM 6920 N N . ASP G 3 44 ? -19.40600 35.78200 27.51500 1.000 38.69674 62 ASP G N 1
ATOM 6921 C CA . ASP G 3 44 ? -19.30000 34.56100 26.72600 1.000 37.37027 62 ASP G CA 1
ATOM 6922 C C . ASP G 3 44 ? -18.48700 34.80000 25.45500 1.000 38.85992 62 ASP G C 1
ATOM 6923 O O . ASP G 3 44 ? -18.64000 34.06600 24.46500 1.000 36.76757 62 ASP G O 1
ATOM 6928 N N . SER G 3 45 ? -17.65500 35.83200 25.45700 1.000 39.24155 63 SER G N 1
ATOM 6929 C CA . SER G 3 45 ? -16.91000 36.21600 24.27400 1.000 35.61480 63 SER G CA 1
ATOM 6930 C C . SER G 3 45 ? -15.98700 35.09200 23.83200 1.000 38.14405 63 SER G C 1
ATOM 6931 O O . SER G 3 45 ? -15.36100 34.41600 24.65500 1.000 37.38343 63 SER G O 1
ATOM 6934 N N . ARG G 3 46 ? -15.91200 34.89400 22.51600 1.000 40.14955 64 ARG G N 1
ATOM 6935 C CA . ARG G 3 46 ? -14.96900 33.97000 21.89600 1.000 39.94689 64 ARG G CA 1
ATOM 6936 C C . ARG G 3 46 ? -13.65100 34.65100 21.53100 1.000 38.72306 64 ARG G C 1
ATOM 6937 O O . ARG G 3 46 ? -13.01300 34.28400 20.53500 1.000 35.04894 64 ARG G O 1
ATOM 6945 N N . TYR G 3 47 ? -13.24000 35.65300 22.30600 1.000 36.48595 65 TYR G N 1
ATOM 6946 C CA . TYR G 3 47 ? -12.02600 36.40600 22.03400 1.000 37.53608 65 TYR G CA 1
ATOM 6947 C C . TYR G 3 47 ? -11.36300 36.74800 23.35400 1.000 35.88062 65 TYR G C 1
ATOM 6948 O O . TYR G 3 47 ? -12.02600 36.85700 24.38500 1.000 34.17778 65 TYR G O 1
ATOM 6957 N N . ILE G 3 48 ? -10.04000 36.89300 23.31500 1.000 34.55151 66 ILE G N 1
ATOM 6958 C CA . ILE G 3 48 ? -9.27200 37.43000 24.43000 1.000 35.21738 66 ILE G CA 1
ATOM 6959 C C . ILE G 3 48 ? -8.67700 38.75400 23.95900 1.000 33.36716 66 ILE G C 1
ATOM 6960 O O . ILE G 3 48 ? -7.98200 38.79700 22.93600 1.000 35.40161 66 ILE G O 1
ATOM 6965 N N . ALA G 3 49 ? -8.96900 39.83100 24.68200 1.000 35.47794 67 ALA G N 1
ATOM 6966 C CA . ALA G 3 49 ? -8.39300 41.13800 24.38900 1.000 34.25937 67 ALA G CA 1
ATOM 6967 C C . ALA G 3 49 ? -6.96900 41.23200 24.93300 1.000 34.44624 67 ALA G C 1
ATOM 6968 O O . ALA G 3 49 ? -6.71000 40.90100 26.09200 1.000 33.61719 67 ALA G O 1
ATOM 6970 N N . THR G 3 50 ? -6.05300 41.70200 24.09700 1.000 32.54864 68 THR G N 1
ATOM 6971 C CA . THR G 3 50 ? -4.70600 42.03900 24.51800 1.000 32.92763 68 THR G CA 1
ATOM 6972 C C . THR G 3 50 ? -4.38300 43.43100 23.98600 1.000 34.31201 68 THR G C 1
ATOM 6973 O O . THR G 3 50 ? -4.98900 43.89800 23.02200 1.000 33.06975 68 THR G O 1
ATOM 6977 N N . THR G 3 51 ? -3.40900 44.09800 24.60700 1.000 36.94390 69 THR G N 1
ATOM 6978 C CA . THR G 3 51 ? -2.98000 45.40900 24.13600 1.000 36.11222 69 THR G CA 1
ATOM 6979 C C . THR G 3 51 ? -1.48500 45.39400 23.84400 1.000 37.73610 69 THR G C 1
ATOM 6980 O O . THR G 3 51 ? -0.71700 44.66000 24.47600 1.000 36.14118 69 THR G O 1
ATOM 6984 N N . SER G 3 52 ? -1.07600 46.22100 22.87200 1.000 37.87033 70 SER G N 1
ATOM 6985 C CA . SER G 3 52 ? 0.33800 46.39600 22.57900 1.000 40.05480 70 SER G CA 1
ATOM 6986 C C . SER G 3 52 ? 1.00500 47.41300 23.49400 1.000 43.32362 70 SER G C 1
ATOM 6987 O O . SER G 3 52 ? 2.23300 47.54200 23.45300 1.000 43.83420 70 SER G O 1
ATOM 6990 N N . SER G 3 53 ? 0.23200 48.10600 24.33200 1.000 44.66851 71 SER G N 1
ATOM 6991 C CA . SER G 3 53 ? 0.72100 49.20700 25.15600 1.000 44.80011 71 SER G CA 1
ATOM 6992 C C . SER G 3 53 ? 1.05700 48.74600 26.56600 1.000 42.34981 71 SER G C 1
ATOM 6993 O O . SER G 3 53 ? 0.16600 48.32200 27.31000 1.000 41.28127 71 SER G O 1
ATOM 6996 N N . VAL G 3 54 ? 2.32400 48.88800 26.95800 1.000 41.90502 72 VAL G N 1
ATOM 6997 C CA . VAL G 3 54 ? 2.67500 48.60600 28.34800 1.000 38.94941 72 VAL G CA 1
ATOM 6998 C C . VAL G 3 54 ? 2.01300 49.61500 29.27700 1.000 42.68407 72 VAL G C 1
ATOM 6999 O O . VAL G 3 54 ? 1.51200 49.25200 30.35100 1.000 44.62377 72 VAL G O 1
ATOM 7003 N N . ASN G 3 55 ? 1.94900 50.88600 28.85800 1.000 43.17097 73 ASN G N 1
ATOM 7004 C CA . ASN G 3 55 ? 1.36600 51.92000 29.70800 1.000 42.93673 73 ASN G CA 1
ATOM 7005 C C . ASN G 3 55 ? -0.08400 51.61800 30.03600 1.000 44.77905 73 ASN G C 1
ATOM 7006 O O . ASN G 3 55 ? -0.54300 51.91200 31.15200 1.000 43.64734 73 ASN G O 1
ATOM 7011 N N . GLN G 3 56 ? -0.81900 51.01800 29.09300 1.000 41.63657 74 GLN G N 1
ATOM 7012 C CA . GLN G 3 56 ? -2.20100 50.67700 29.38500 1.000 41.64183 74 GLN G CA 1
ATOM 7013 C C . GLN G 3 56 ? -2.29000 49.70100 30.55000 1.000 42.24454 74 GLN G C 1
ATOM 7014 O O . GLN G 3 56 ? -3.19300 49.81100 31.39100 1.000 37.62820 74 GLN G O 1
ATOM 7020 N N . THR G 3 57 ? -1.33600 48.76000 30.63800 1.000 41.68921 75 THR G N 1
ATOM 7021 C CA . THR G 3 57 ? -1.39000 47.77300 31.71100 1.000 42.37350 75 THR G CA 1
ATOM 7022 C C . THR G 3 57 ? -1.13000 48.43000 33.05200 1.000 38.93888 75 THR G C 1
ATOM 7023 O O . THR G 3 57 ? -1.67500 47.98600 34.06400 1.000 41.04176 75 THR G O 1
ATOM 7027 N N . TYR G 3 58 ? -0.32000 49.48900 33.08200 1.000 39.09153 76 TYR G N 1
ATOM 7028 C CA . TYR G 3 58 ? -0.18000 50.25600 34.31500 1.000 43.77893 76 TYR G CA 1
ATOM 7029 C C . TYR G 3 58 ? -1.52000 50.84700 34.73100 1.000 44.42638 76 TYR G C 1
ATOM 7030 O O . TYR G 3 58 ? -1.90000 50.78000 35.90600 1.000 43.86579 76 TYR G O 1
ATOM 7039 N N . ALA G 3 59 ? -2.25700 51.40800 33.76400 1.000 42.53931 77 ALA G N 1
ATOM 7040 C CA . ALA G 3 59 ? -3.57800 51.97600 34.03100 1.000 43.44468 77 ALA G CA 1
ATOM 7041 C C . ALA G 3 59 ? -4.56100 50.90900 34.50000 1.000 43.12359 77 ALA G C 1
ATOM 7042 O O . ALA G 3 59 ? -5.37900 51.17000 35.38700 1.000 44.97908 77 ALA G O 1
ATOM 7044 N N . ILE G 3 60 ? -4.51200 49.70600 33.91500 1.000 40.79173 78 ILE G N 1
ATOM 7045 C CA . ILE G 3 60 ? -5.39200 48.62800 34.38200 1.000 40.53381 78 ILE G CA 1
ATOM 7046 C C . ILE G 3 60 ? -5.09700 48.29500 35.84100 1.000 45.57125 78 ILE G C 1
ATOM 7047 O O . ILE G 3 60 ? -6.01200 48.13900 36.65700 1.000 48.05313 78 ILE G O 1
ATOM 7052 N N . ALA G 3 61 ? -3.81600 48.17400 36.18800 1.000 43.42100 79 ALA G N 1
ATOM 7053 C CA . ALA G 3 61 ? -3.45100 47.78000 37.54200 1.000 46.18185 79 ALA G CA 1
ATOM 7054 C C . ALA G 3 61 ? -3.79700 48.87200 38.54900 1.000 47.21356 79 ALA G C 1
ATOM 7055 O O . ALA G 3 61 ? -4.29800 48.57900 39.64200 1.000 45.41860 79 ALA G O 1
ATOM 7057 N N . ARG G 3 62 ? -3.52200 50.13500 38.20600 1.000 45.94761 80 ARG G N 1
ATOM 7058 C CA . ARG G 3 62 ? -3.94500 51.22700 39.07300 1.000 47.82942 80 ARG G CA 1
ATOM 7059 C C . ARG G 3 62 ? -5.45500 51.17900 39.33500 1.000 50.33761 80 ARG G C 1
ATOM 7060 O O . ARG G 3 62 ? -5.89600 51.35800 40.47400 1.000 48.55319 80 ARG G O 1
ATOM 7068 N N . ALA G 3 63 ? -6.26300 50.89900 38.30800 1.000 46.50294 81 ALA G N 1
ATOM 7069 C CA . ALA G 3 63 ? -7.70600 50.87100 38.52300 1.000 47.15565 81 ALA G CA 1
ATOM 7070 C C . ALA G 3 63 ? -8.10800 49.80500 39.54500 1.000 52.15362 81 ALA G C 1
ATOM 7071 O O . ALA G 3 63 ? -9.09800 49.98200 40.26600 1.000 54.68814 81 ALA G O 1
ATOM 7073 N N . TYR G 3 64 ? -7.37000 48.69100 39.61800 1.000 49.89809 82 TYR G N 1
ATOM 7074 C CA . TYR G 3 64 ? -7.66700 47.67800 40.62700 1.000 48.72163 82 TYR G CA 1
ATOM 7075 C C . TYR G 3 64 ? -7.05400 48.05600 41.97300 1.000 51.56934 82 TYR G C 1
ATOM 7076 O O . TYR G 3 64 ? -7.72200 48.00400 43.01000 1.000 51.05875 82 TYR G O 1
ATOM 7085 N N . TYR G 3 65 ? -5.77400 48.43100 41.96700 1.000 47.89258 83 TYR G N 1
ATOM 7086 C CA . TYR G 3 65 ? -5.08600 48.79000 43.20200 1.000 51.14824 83 TYR G CA 1
ATOM 7087 C C . TYR G 3 65 ? -5.76100 49.96100 43.90200 1.000 57.32003 83 TYR G C 1
ATOM 7088 O O . TYR G 3 65 ? -5.73100 50.04700 45.13800 1.000 59.46502 83 TYR G O 1
ATOM 7097 N N . SER G 3 66 ? -6.35900 50.86500 43.14300 1.000 55.15135 84 SER G N 1
ATOM 7098 C CA . SER G 3 66 ? -6.94400 52.06900 43.76900 1.000 57.48847 84 SER G CA 1
ATOM 7099 C C . SER G 3 66 ? -8.22400 51.74700 44.53900 1.000 60.63885 84 SER G C 1
ATOM 7100 O O . SER G 3 66 ? -8.66100 52.59500 45.27000 1.000 62.62593 84 SER G O 1
ATOM 7103 N N . ARG G 3 67 ? -8.78200 50.55900 44.37800 1.000 58.53333 85 ARG G N 1
ATOM 7104 C CA . ARG G 3 67 ? -10.02500 50.21100 45.09500 1.000 63.38392 85 ARG G CA 1
ATOM 7105 C C . ARG G 3 67 ? -9.72100 49.67600 46.49200 1.000 69.50570 85 ARG G C 1
ATOM 7106 O O . ARG G 3 67 ? -8.94000 48.75100 46.62300 1.000 66.08424 85 ARG G O 1
ATOM 7114 N N . SER G 3 68 ? -10.39700 50.23200 47.48500 1.000 75.15901 86 SER G N 1
ATOM 7115 C CA . SER G 3 68 ? -10.21600 49.84200 48.90100 1.000 75.98806 86 SER G CA 1
ATOM 7116 C C . SER G 3 68 ? -10.59400 48.37900 49.09600 1.000 71.66912 86 SER G C 1
ATOM 7117 O O . SER G 3 68 ? -10.03000 47.76000 49.95700 1.000 74.51420 86 SER G O 1
ATOM 7120 N N . THR G 3 69 ? -11.47200 47.84500 48.26400 1.000 70.48740 87 THR G N 1
ATOM 7121 C CA . THR G 3 69 ? -11.92900 46.48200 48.45400 1.000 65.29993 87 THR G CA 1
ATOM 7122 C C . THR G 3 69 ? -11.09000 45.45000 47.69400 1.000 67.35281 87 THR G C 1
ATOM 7123 O O . THR G 3 69 ? -11.41700 44.26000 47.73800 1.000 65.61313 87 THR G O 1
ATOM 7127 N N . PHE G 3 70 ? -10.01300 45.86300 47.01500 1.000 65.38942 88 PHE G N 1
ATOM 7128 C CA . PHE G 3 70 ? -9.18500 44.93900 46.24900 1.000 62.41538 88 PHE G CA 1
ATOM 7129 C C . PHE G 3 70 ? -7.98300 44.48900 47.07600 1.000 62.11534 88 PHE G C 1
ATOM 7130 O O . PHE G 3 70 ? -7.20400 45.31500 47.56800 1.000 56.01461 88 PHE G O 1
ATOM 7138 N N . LYS G 3 71 ? -7.83700 43.17600 47.20900 1.000 64.62091 89 LYS G N 1
ATOM 7139 C CA . LYS G 3 71 ? -6.70500 42.56200 47.88300 1.000 67.91604 89 LYS G CA 1
ATOM 7140 C C . LYS G 3 71 ? -6.01900 41.59500 46.92600 1.000 65.15255 89 LYS G C 1
ATOM 7141 O O . LYS G 3 71 ? -6.66000 40.98100 46.06700 1.000 66.08161 89 LYS G O 1
ATOM 7147 N N . GLY G 3 72 ? -4.71000 41.48300 47.05400 1.000 67.75549 90 GLY G N 1
ATOM 7148 C CA . GLY G 3 72 ? -3.94000 40.60100 46.20200 1.000 76.69604 90 GLY G CA 1
ATOM 7149 C C . GLY G 3 72 ? -3.04300 41.36500 45.24000 1.000 65.51838 90 GLY G C 1
ATOM 7150 O O . GLY G 3 72 ? -3.07900 42.59200 45.13500 1.000 61.95216 90 GLY G O 1
ATOM 7151 N N . ASN G 3 73 ? -2.23100 40.59700 44.52700 1.000 59.90192 91 ASN G N 1
ATOM 7152 C CA . ASN G 3 73 ? -1.21100 41.15000 43.65500 1.000 61.06522 91 ASN G CA 1
ATOM 7153 C C . ASN G 3 73 ? -1.63400 41.07100 42.19700 1.000 50.15075 91 ASN G C 1
ATOM 7154 O O . ASN G 3 73 ? -2.54400 40.32800 41.82300 1.000 50.19812 91 ASN G O 1
ATOM 7159 N N . LEU G 3 74 ? -0.94900 41.84800 41.37200 1.000 47.28988 92 LEU G N 1
ATOM 7160 C CA . LEU G 3 74 ? -1.24800 41.89700 39.95400 1.000 45.51335 92 LEU G CA 1
ATOM 7161 C C . LEU G 3 74 ? 0.02800 41.70300 39.14600 1.000 44.92118 92 LEU G C 1
ATOM 7162 O O . LEU G 3 74 ? 1.11300 42.14900 39.54000 1.000 43.05516 92 LEU G O 1
ATOM 7167 N N . TYR G 3 75 ? -0.12800 41.04300 37.99500 1.000 40.11797 93 TYR G N 1
ATOM 7168 C CA . TYR G 3 75 ? 0.96400 40.74700 37.08000 1.000 41.61552 93 TYR G CA 1
ATOM 7169 C C . TYR G 3 75 ? 0.61800 41.19700 35.66700 1.000 39.78635 93 TYR G C 1
ATOM 7170 O O . TYR G 3 75 ? -0.50500 40.98900 35.19300 1.000 38.36513 93 TYR G O 1
ATOM 7179 N N . ARG G 3 76 ? 1.58500 41.81500 34.99500 1.000 40.41537 94 ARG G N 1
ATOM 7180 C CA . ARG G 3 76 ? 1.52200 41.98800 33.54600 1.000 38.37039 94 ARG G CA 1
ATOM 7181 C C . ARG G 3 76 ? 2.12000 40.75500 32.87300 1.000 38.10457 94 ARG G C 1
ATOM 7182 O O . ARG G 3 76 ? 3.23300 40.33400 33.21100 1.000 37.21499 94 ARG G O 1
ATOM 7190 N N . TYR G 3 77 ? 1.38400 40.17300 31.93300 1.000 37.39396 95 TYR G N 1
ATOM 7191 C CA . TYR G 3 77 ? 1.84000 39.00200 31.19200 1.000 37.21236 95 TYR G CA 1
ATOM 7192 C C . TYR G 3 77 ? 2.24600 39.44800 29.79400 1.000 37.26236 95 TYR G C 1
ATOM 7193 O O . TYR G 3 77 ? 1.45600 40.08700 29.08800 1.000 36.63071 95 TYR G O 1
ATOM 7202 N N . GLN G 3 78 ? 3.48000 39.13200 29.39900 1.000 35.64375 96 GLN G N 1
ATOM 7203 C CA . GLN G 3 78 ? 3.95600 39.45800 28.06000 1.000 36.70177 96 GLN G CA 1
ATOM 7204 C C . GLN G 3 78 ? 3.72400 38.26500 27.14100 1.000 36.35436 96 GLN G C 1
ATOM 7205 O O . GLN G 3 78 ? 4.20600 37.16700 27.41700 1.000 35.54900 96 GLN G O 1
ATOM 7211 N N . ILE G 3 79 ? 3.02300 38.49500 26.03600 1.000 35.91483 97 ILE G N 1
ATOM 7212 C CA . ILE G 3 79 ? 2.50300 37.43900 25.18300 1.000 34.79101 97 ILE G CA 1
ATOM 7213 C C . ILE G 3 79 ? 3.02000 37.64200 23.76500 1.000 37.45712 97 ILE G C 1
ATOM 7214 O O . ILE G 3 79 ? 2.86200 38.72800 23.19200 1.000 38.72570 97 ILE G O 1
ATOM 7219 N N . ARG G 3 80 ? 3.61800 36.59200 23.19600 1.000 37.50713 98 ARG G N 1
ATOM 7220 C CA . ARG G 3 80 ? 4.00300 36.60500 21.79100 1.000 38.69148 98 ARG G CA 1
ATOM 7221 C C . ARG G 3 80 ? 2.75500 36.43300 20.92700 1.000 39.98637 98 ARG G C 1
ATOM 7222 O O . ARG G 3 80 ? 1.97800 35.49600 21.12500 1.000 39.48895 98 ARG G O 1
ATOM 7230 N N . ALA G 3 81 ? 2.54900 37.35100 19.98900 1.000 37.61767 99 ALA G N 1
ATOM 7231 C CA . ALA G 3 81 ? 1.40300 37.28900 19.09200 1.000 37.63609 99 ALA G CA 1
ATOM 7232 C C . ALA G 3 81 ? 1.72700 36.41400 17.89200 1.000 41.72079 99 ALA G C 1
ATOM 7233 O O . ALA G 3 81 ? 2.85900 36.41800 17.39000 1.000 39.82846 99 ALA G O 1
ATOM 7235 N N . ASP G 3 82 ? 0.72300 35.67700 17.42600 1.000 40.90754 100 ASP G N 1
ATOM 7236 C CA . ASP G 3 82 ? 0.88800 34.80400 16.27400 1.000 40.29694 100 ASP G CA 1
ATOM 7237 C C . ASP G 3 82 ? -0.31000 35.04100 15.35700 1.000 40.85227 100 ASP G C 1
ATOM 7238 O O . ASP G 3 82 ? -1.07000 36.00500 15.51500 1.000 39.89689 100 ASP G O 1
ATOM 7243 N N . ASN G 3 83 ? -0.50200 34.13800 14.39700 1.000 43.24203 101 ASN G N 1
ATOM 7244 C CA . ASN G 3 83 ? -1.51300 34.32900 13.36400 1.000 43.16307 101 ASN G CA 1
ATOM 7245 C C . ASN G 3 83 ? -2.93400 34.23300 13.88000 1.000 39.44683 101 ASN G C 1
ATOM 7246 O O . ASN G 3 83 ? -3.85700 34.48700 13.09800 1.000 39.83636 101 ASN G O 1
ATOM 7251 N N . ASN G 3 84 ? -3.13700 33.92300 15.16200 1.000 38.64674 102 ASN G N 1
ATOM 7252 C CA . ASN G 3 84 ? -4.45700 33.95700 15.78300 1.000 39.24681 102 ASN G CA 1
ATOM 7253 C C . ASN G 3 84 ? -4.74600 35.27300 16.51500 1.000 37.80190 102 ASN G C 1
ATOM 7254 O O . ASN G 3 84 ? -5.76700 35.37700 17.20400 1.000 34.88576 102 ASN G O 1
ATOM 7259 N N . PHE G 3 85 ? -3.87600 36.27400 16.38600 1.000 37.90454 103 PHE G N 1
ATOM 7260 C CA . PHE G 3 85 ? -4.07300 37.58300 16.99900 1.000 38.58621 103 PHE G CA 1
ATOM 7261 C C . PHE G 3 85 ? -4.38400 38.58800 15.89800 1.000 39.89426 103 PHE G C 1
ATOM 7262 O O . PHE G 3 85 ? -3.59800 38.72700 14.95900 1.000 40.53381 103 PHE G O 1
ATOM 7270 N N . TYR G 3 86 ? -5.50400 39.30300 16.02200 1.000 37.41501 104 TYR G N 1
ATOM 7271 C CA . TYR G 3 86 ? -5.94400 40.23800 14.99100 1.000 41.21810 104 TYR G CA 1
ATOM 7272 C C . TYR G 3 86 ? -6.06600 41.66500 15.53300 1.000 42.02872 104 TYR G C 1
ATOM 7273 O O . TYR G 3 86 ? -6.60300 41.88900 16.62300 1.000 38.45987 104 TYR G O 1
ATOM 7282 N N . SER G 3 87 ? -5.59000 42.64300 14.76500 1.000 39.86531 105 SER G N 1
ATOM 7283 C CA . SER G 3 87 ? -5.94500 44.01400 15.10300 1.000 40.72857 105 SER G CA 1
ATOM 7284 C C . SER G 3 87 ? -7.41200 44.26600 14.75600 1.000 39.78635 105 SER G C 1
ATOM 7285 O O . SER G 3 87 ? -8.05400 43.49100 14.04000 1.000 42.17348 105 SER G O 1
ATOM 7288 N N . LEU G 3 88 ? -7.95700 45.36000 15.27500 1.000 41.20757 106 LEU G N 1
ATOM 7289 C CA . LEU G 3 88 ? -9.38100 45.60900 15.07200 1.000 38.31775 106 LEU G CA 1
ATOM 7290 C C . LEU G 3 88 ? -9.68000 46.19200 13.69000 1.000 43.17886 106 LEU G C 1
ATOM 7291 O O . LEU G 3 88 ? -10.70900 45.85400 13.09600 1.000 43.51574 106 LEU G O 1
ATOM 7296 N N . LEU G 3 89 ? -8.81200 47.06800 13.16700 1.000 40.03375 107 LEU G N 1
ATOM 7297 C CA . LEU G 3 89 ? -9.19700 47.89900 12.02200 1.000 43.09464 107 LEU G CA 1
ATOM 7298 C C . LEU G 3 89 ? -9.60700 47.12300 10.79200 1.000 43.64997 107 LEU G C 1
ATOM 7299 O O . LEU G 3 89 ? -10.62900 47.50600 10.17300 1.000 45.15015 107 LEU G O 1
ATOM 7304 N N . PRO G 3 90 ? -8.90300 46.07000 10.35000 1.000 45.02645 108 PRO G N 1
ATOM 7305 C CA . PRO G 3 90 ? -9.37900 45.33500 9.15700 1.000 42.40245 108 PRO G CA 1
ATOM 7306 C C . PRO G 3 90 ? -10.76600 44.73500 9.32900 1.000 45.39492 108 PRO G C 1
ATOM 7307 O O . PRO G 3 90 ? -11.52800 44.69900 8.35900 1.000 45.95814 108 PRO G O 1
ATOM 7311 N N . SER G 3 91 ? -11.12300 44.28200 10.53800 1.000 43.38415 109 SER G N 1
ATOM 7312 C CA . SER G 3 91 ? -12.47300 43.77100 10.76700 1.000 42.37350 109 SER G CA 1
ATOM 7313 C C . SER G 3 91 ? -13.49800 44.89400 10.83600 1.000 43.15517 109 SER G C 1
ATOM 7314 O O . SER G 3 91 ? -14.63100 44.72700 10.37200 1.000 45.89761 109 SER G O 1
ATOM 7317 N N . ILE G 3 92 ? -13.14200 46.03100 11.44000 1.000 43.96843 110 ILE G N 1
ATOM 7318 C CA . ILE G 3 92 ? -14.00200 47.20800 11.33100 1.000 43.52890 110 ILE G CA 1
ATOM 7319 C C . ILE G 3 92 ? -14.29200 47.50100 9.86500 1.000 46.52137 110 ILE G C 1
ATOM 7320 O O . ILE G 3 92 ? -15.45400 47.59900 9.44700 1.000 47.26883 110 ILE G O 1
ATOM 7325 N N . THR G 3 93 ? -13.23900 47.61300 9.05300 1.000 43.97106 111 THR G N 1
ATOM 7326 C CA . THR G 3 93 ? -13.44500 47.92700 7.64200 1.000 49.80860 111 THR G CA 1
ATOM 7327 C C . THR G 3 93 ? -14.32700 46.88600 6.96600 1.000 50.85347 111 THR G C 1
ATOM 7328 O O . THR G 3 93 ? -15.31200 47.23600 6.30000 1.000 51.00085 111 THR G O 1
ATOM 7332 N N . TYR G 3 94 ? -13.99800 45.59700 7.14800 1.000 50.83504 112 TYR G N 1
ATOM 7333 C CA . TYR G 3 94 ? -14.73400 44.52500 6.47700 1.000 50.14549 112 TYR G CA 1
ATOM 7334 C C . TYR G 3 94 ? -16.20500 44.53100 6.86900 1.000 50.39025 112 TYR G C 1
ATOM 7335 O O . TYR G 3 94 ? -17.08800 44.39000 6.01500 1.000 54.17755 112 TYR G O 1
ATOM 7344 N N . LEU G 3 95 ? -16.48700 44.65000 8.16800 1.000 48.16893 113 LEU G N 1
ATOM 7345 C CA . LEU G 3 95 ? -17.87300 44.62500 8.62200 1.000 49.54278 113 LEU G CA 1
ATOM 7346 C C . LEU G 3 95 ? -18.65400 45.80800 8.06800 1.000 53.38272 113 LEU G C 1
ATOM 7347 O O . LEU G 3 95 ? -19.85400 45.68900 7.79700 1.000 53.61169 113 LEU G O 1
ATOM 7352 N N . GLU G 3 96 ? -17.99300 46.95200 7.88300 1.000 50.33761 114 GLU G N 1
ATOM 7353 C CA . GLU G 3 96 ? -18.66300 48.08200 7.25300 1.000 53.12479 114 GLU G CA 1
ATOM 7354 C C . GLU G 3 96 ? -19.03300 47.77700 5.80500 1.000 56.07514 114 GLU G C 1
ATOM 7355 O O . GLU G 3 96 ? -20.08600 48.22800 5.33700 1.000 57.48058 114 GLU G O 1
ATOM 7361 N N . THR G 3 97 ? -18.21500 46.98800 5.08600 1.000 53.98279 115 THR G N 1
ATOM 7362 C CA . THR G 3 97 ? -18.63200 46.59900 3.73800 1.000 55.35927 115 THR G CA 1
ATOM 7363 C C . THR G 3 97 ? -19.72900 45.55800 3.75700 1.000 58.63335 115 THR G C 1
ATOM 7364 O O . THR G 3 97 ? -20.13800 45.09400 2.69000 1.000 63.43129 115 THR G O 1
ATOM 7368 N N . GLN G 3 98 ? -20.19500 45.16500 4.93700 1.000 57.52269 116 GLN G N 1
ATOM 7369 C CA . GLN G 3 98 ? -21.35600 44.30300 5.08100 1.000 54.40652 116 GLN G CA 1
ATOM 7370 C C . GLN G 3 98 ? -22.56600 45.07400 5.59200 1.000 56.23569 116 GLN G C 1
ATOM 7371 O O . GLN G 3 98 ? -23.55400 44.46300 6.01000 1.000 57.21739 116 GLN G O 1
ATOM 7377 N N . GLY G 3 99 ? -22.51000 46.40500 5.58100 1.000 56.50151 117 GLY G N 1
ATOM 7378 C CA . GLY G 3 99 ? -23.59400 47.20700 6.10400 1.000 54.78815 117 GLY G CA 1
ATOM 7379 C C . GLY G 3 99 ? -23.57900 47.40100 7.60100 1.000 56.90682 117 GLY G C 1
ATOM 7380 O O . GLY G 3 99 ? -24.59300 47.83800 8.16300 1.000 58.55965 117 GLY G O 1
ATOM 7381 N N . GLY G 3 100 ? -22.47200 47.07500 8.26800 1.000 53.94068 118 GLY G N 1
ATOM 7382 C CA . GLY G 3 100 ? -22.36000 47.34900 9.68200 1.000 52.12467 118 GLY G CA 1
ATOM 7383 C C . GLY G 3 100 ? -21.94300 48.78600 9.94200 1.000 54.67234 118 GLY G C 1
ATOM 7384 O O . GLY G 3 100 ? -21.20400 49.40000 9.17200 1.000 54.43021 118 GLY G O 1
ATOM 7385 N N . HIS G 3 101 ? -22.43800 49.32500 11.05300 1.000 51.91149 119 HIS G N 1
ATOM 7386 C CA . HIS G 3 101 ? -22.18200 50.70300 11.43900 1.000 56.07778 119 HIS G CA 1
ATOM 7387 C C . HIS G 3 101 ? -21.69000 50.73800 12.87800 1.000 50.20339 119 HIS G C 1
ATOM 7388 O O . HIS G 3 101 ? -22.33900 50.18500 13.77300 1.000 46.61348 119 HIS G O 1
ATOM 7395 N N . PHE G 3 102 ? -20.55500 51.39600 13.09500 1.000 45.24753 120 PHE G N 1
ATOM 7396 C CA . PHE G 3 102 ? -20.04900 51.69400 14.42900 1.000 45.69495 120 PHE G CA 1
ATOM 7397 C C . PHE G 3 102 ? -20.18000 53.18900 14.69600 1.000 46.68718 120 PHE G C 1
ATOM 7398 O O . PHE G 3 102 ? -19.71700 54.00400 13.89100 1.000 49.40856 120 PHE G O 1
ATOM 7406 N N . ASN G 3 103 ? -20.78500 53.55500 15.82700 1.000 47.13723 121 ASN G N 1
ATOM 7407 C CA . ASN G 3 103 ? -20.92300 54.97100 16.13800 1.000 42.73144 121 ASN G CA 1
ATOM 7408 C C . ASN G 3 103 ? -19.58500 55.54000 16.61400 1.000 41.29706 121 ASN G C 1
ATOM 7409 O O . ASN G 3 103 ? -18.59600 54.82000 16.78000 1.000 40.17587 121 ASN G O 1
ATOM 7414 N N . ALA G 3 104 ? -19.55100 56.86400 16.80800 1.000 39.64686 122 ALA G N 1
ATOM 7415 C CA . ALA G 3 104 ? -18.32200 57.55300 17.20000 1.000 39.75213 122 ALA G CA 1
ATOM 7416 C C . ALA G 3 104 ? -17.81100 57.11100 18.56900 1.000 36.91758 122 ALA G C 1
ATOM 7417 O O . ALA G 3 104 ? -16.59900 57.14900 18.81400 1.000 34.15410 122 ALA G O 1
ATOM 7419 N N . TYR G 3 105 ? -18.70400 56.72900 19.48700 1.000 35.82008 123 TYR G N 1
ATOM 7420 C CA . TYR G 3 105 ? -18.24500 56.22600 20.78100 1.000 34.70679 123 TYR G CA 1
ATOM 7421 C C . TYR G 3 105 ? -17.46100 54.93500 20.60400 1.000 35.28581 123 TYR G C 1
ATOM 7422 O O . TYR G 3 105 ? -16.37200 54.77300 21.17000 1.000 33.95670 123 TYR G O 1
ATOM 7431 N N . GLU G 3 106 ? -17.99100 54.01500 19.79700 1.000 34.57520 124 GLU G N 1
ATOM 7432 C CA . GLU G 3 106 ? -17.33500 52.72600 19.60600 1.000 35.87272 124 GLU G CA 1
ATOM 7433 C C . GLU G 3 106 ? -16.04000 52.88400 18.83600 1.000 34.26990 124 GLU G C 1
ATOM 7434 O O . GLU G 3 106 ? -15.03700 52.23600 19.15500 1.000 36.59123 124 GLU G O 1
ATOM 7440 N N . LYS G 3 107 ? -16.03700 53.73900 17.81900 1.000 34.45939 125 LYS G N 1
ATOM 7441 C CA . LYS G 3 107 ? -14.79700 53.98200 17.09400 1.000 36.61492 125 LYS G CA 1
ATOM 7442 C C . LYS G 3 107 ? -13.77000 54.61800 18.00700 1.000 36.00958 125 LYS G C 1
ATOM 7443 O O . LYS G 3 107 ? -12.59500 54.25400 17.96400 1.000 35.33845 125 LYS G O 1
ATOM 7449 N N . THR G 3 108 ? -14.21200 55.54300 18.86400 1.000 33.60929 126 THR G N 1
ATOM 7450 C CA . THR G 3 108 ? -13.30700 56.16500 19.82100 1.000 35.80956 126 THR G CA 1
ATOM 7451 C C . THR G 3 108 ? -12.70900 55.12400 20.75500 1.000 35.75165 126 THR G C 1
ATOM 7452 O O . THR G 3 108 ? -11.48800 55.08300 20.95400 1.000 32.03279 126 THR G O 1
ATOM 7456 N N . MET G 3 109 ? -13.55900 54.26800 21.33900 1.000 34.65152 127 MET G N 1
ATOM 7457 C CA . MET G 3 109 ? -13.04600 53.23500 22.23300 1.000 36.10959 127 MET G CA 1
ATOM 7458 C C . MET G 3 109 ? -12.04900 52.33100 21.52500 1.000 36.17802 127 MET G C 1
ATOM 7459 O O . MET G 3 109 ? -10.98700 52.02600 22.07200 1.000 34.89103 127 MET G O 1
ATOM 7464 N N . MET G 3 110 ? -12.35300 51.92900 20.29100 1.000 37.10182 128 MET G N 1
ATOM 7465 C CA . MET G 3 110 ? -11.50800 50.94700 19.63200 1.000 35.96484 128 MET G CA 1
ATOM 7466 C C . MET G 3 110 ? -10.11500 51.50900 19.35000 1.000 37.11234 128 MET G C 1
ATOM 7467 O O . MET G 3 110 ? -9.11400 50.82500 19.59500 1.000 36.02274 128 MET G O 1
ATOM 7472 N N . ARG G 3 111 ? -10.00000 52.75700 18.89300 1.000 35.60953 129 ARG G N 1
ATOM 7473 C CA . ARG G 3 111 ? -8.63500 53.20100 18.60000 1.000 42.21032 129 ARG G CA 1
ATOM 7474 C C . ARG G 3 111 ? -7.83600 53.49900 19.86300 1.000 39.56527 129 ARG G C 1
ATOM 7475 O O . ARG G 3 111 ? -6.60800 53.44200 19.81900 1.000 43.97369 129 ARG G O 1
ATOM 7483 N N . LEU G 3 112 ? -8.48900 53.77200 20.99300 1.000 39.97585 130 LEU G N 1
ATOM 7484 C CA . LEU G 3 112 ? -7.72900 53.99600 22.21500 1.000 40.03901 130 LEU G CA 1
ATOM 7485 C C . LEU G 3 112 ? -7.16400 52.70400 22.79900 1.000 41.75237 130 LEU G C 1
ATOM 7486 O O . LEU G 3 112 ? -6.22500 52.76500 23.59800 1.000 42.51036 130 LEU G O 1
ATOM 7491 N N . GLN G 3 113 ? -7.72900 51.54000 22.45000 1.000 40.04691 131 GLN G N 1
ATOM 7492 C CA . GLN G 3 113 ? -7.36900 50.32200 23.17900 1.000 40.71541 131 GLN G CA 1
ATOM 7493 C C . GLN G 3 113 ? -6.00300 49.79300 22.77100 1.000 39.35998 131 GLN G C 1
ATOM 7494 O O . GLN G 3 113 ? -5.34300 49.12400 23.58000 1.000 38.19142 131 GLN G O 1
ATOM 7500 N N . ARG G 3 114 ? -5.57100 50.08300 21.53500 1.000 36.70966 132 ARG G N 1
ATOM 7501 C CA . ARG G 3 114 ? -4.38600 49.46100 20.93300 1.000 40.78647 132 ARG G CA 1
ATOM 7502 C C . ARG G 3 114 ? -4.47300 47.94300 21.07800 1.000 38.68359 132 ARG G C 1
ATOM 7503 O O . ARG G 3 114 ? -3.57400 47.26900 21.58700 1.000 36.11222 132 ARG G O 1
ATOM 7511 N N . GLU G 3 115 ? -5.58600 47.41800 20.59100 1.000 38.60989 133 GLU G N 1
ATOM 7512 C CA . GLU G 3 115 ? -6.10800 46.11700 20.96500 1.000 36.85705 133 GLU G CA 1
ATOM 7513 C C . GLU G 3 115 ? -5.82400 45.08500 19.88500 1.000 36.03064 133 GLU G C 1
ATOM 7514 O O . GLU G 3 115 ? -6.07200 45.32100 18.70000 1.000 36.24382 133 GLU G O 1
ATOM 7520 N N . TYR G 3 116 ? -5.33500 43.92800 20.31000 1.000 35.13053 134 TYR G N 1
ATOM 7521 C CA . TYR G 3 116 ? -5.20300 42.75500 19.45500 1.000 34.50151 134 TYR G CA 1
ATOM 7522 C C . TYR G 3 116 ? -5.96800 41.62200 20.11700 1.000 35.57795 134 TYR G C 1
ATOM 7523 O O . TYR G 3 116 ? -5.79400 41.37100 21.31800 1.000 35.09895 134 TYR G O 1
ATOM 7532 N N . VAL G 3 117 ? -6.85700 40.97500 19.35700 1.000 34.05671 135 VAL G N 1
ATOM 7533 C CA . VAL G 3 117 ? -7.71900 39.93700 19.91100 1.000 36.23856 135 VAL G CA 1
ATOM 7534 C C . VAL G 3 117 ? -7.22900 38.56600 19.45700 1.000 37.37553 135 VAL G C 1
ATOM 7535 O O . VAL G 3 117 ? -6.92500 38.34400 18.27200 1.000 35.06473 135 VAL G O 1
ATOM 7539 N N . SER G 3 118 ? -7.12700 37.65200 20.40800 1.000 34.03566 136 SER G N 1
ATOM 7540 C CA . SER G 3 118 ? -6.87000 36.24400 20.12700 1.000 36.32278 136 SER G CA 1
ATOM 7541 C C . SER G 3 118 ? -8.19700 35.52900 19.88800 1.000 35.99379 136 SER G C 1
ATOM 7542 O O . SER G 3 118 ? -9.09300 35.59500 20.73700 1.000 34.82260 136 SER G O 1
ATOM 7545 N N . THR G 3 119 ? -8.31500 34.84500 18.73900 1.000 35.11737 137 THR G N 1
ATOM 7546 C CA . THR G 3 119 ? -9.50500 34.05500 18.42500 1.000 37.80453 137 THR G CA 1
ATOM 7547 C C . THR G 3 119 ? -9.49600 32.68700 19.08300 1.000 41.01281 137 THR G C 1
ATOM 7548 O O . THR G 3 119 ? -10.51300 31.98500 19.01400 1.000 39.71266 137 THR G O 1
ATOM 7552 N N . LEU G 3 120 ? -8.36500 32.28900 19.67400 1.000 38.49409 138 LEU G N 1
ATOM 7553 C CA . LEU G 3 120 ? -8.19000 31.04000 20.40600 1.000 38.83624 138 LEU G CA 1
ATOM 7554 C C . LEU G 3 120 ? -7.69100 31.34100 21.81400 1.000 40.19429 138 LEU G C 1
ATOM 7555 O O . LEU G 3 120 ? -7.20700 32.44800 22.11100 1.000 37.68347 138 LEU G O 1
ATOM 7560 N N . SER G 3 121 ? -7.78800 30.33300 22.68100 1.000 33.48033 139 SER G N 1
ATOM 7561 C CA . SER G 3 121 ? -7.11200 30.41700 23.96900 1.000 36.77020 139 SER G CA 1
ATOM 7562 C C . SER G 3 121 ? -5.62500 30.69200 23.75100 1.000 37.73084 139 SER G C 1
ATOM 7563 O O . SER G 3 121 ? -5.04700 30.33600 22.72000 1.000 35.87535 139 SER G O 1
ATOM 7566 N N . ILE G 3 122 ? -4.99800 31.31800 24.73700 1.000 34.69890 140 ILE G N 1
ATOM 7567 C CA . ILE G 3 122 ? -3.58800 31.66200 24.65900 1.000 33.59613 140 ILE G CA 1
ATOM 7568 C C . ILE G 3 122 ? -2.82800 30.63100 25.47200 1.000 36.25171 140 ILE G C 1
ATOM 7569 O O . ILE G 3 122 ? -3.04800 30.50700 26.68400 1.000 37.94929 140 ILE G O 1
ATOM 7574 N N . LEU G 3 123 ? -1.93500 29.88500 24.80200 1.000 36.87547 141 LEU G N 1
ATOM 7575 C CA . LEU G 3 123 ? -1.16600 28.80000 25.40600 1.000 38.44145 141 LEU G CA 1
ATOM 7576 C C . LEU G 3 123 ? 0.01300 29.33800 26.21800 1.000 40.59697 141 LEU G C 1
ATOM 7577 O O . LEU G 3 123 ? 0.55300 30.41200 25.91900 1.000 38.49935 141 LEU G O 1
ATOM 7582 N N . PRO G 3 124 ? 0.43600 28.60500 27.24600 1.000 39.56264 142 PRO G N 1
ATOM 7583 C CA . PRO G 3 124 ? 1.67800 28.97200 27.94200 1.000 38.72570 142 PRO G CA 1
ATOM 7584 C C . PRO G 3 124 ? 2.86900 29.12200 27.00900 1.000 41.87871 142 PRO G C 1
ATOM 7585 O O . PRO G 3 124 ? 3.78600 29.90400 27.30200 1.000 39.73108 142 PRO G O 1
ATOM 7589 N N . GLU G 3 125 ? 2.88000 28.39700 25.89100 1.000 39.65739 143 GLU G N 1
ATOM 7590 C CA . GLU G 3 125 ? 3.96000 28.51100 24.91900 1.000 41.11282 143 GLU G CA 1
ATOM 7591 C C . GLU G 3 125 ? 4.10600 29.93100 24.37600 1.000 39.67581 143 GLU G C 1
ATOM 7592 O O . GLU G 3 125 ? 5.20600 30.31500 23.95900 1.000 40.09428 143 GLU G O 1
ATOM 7598 N N . ASN G 3 126 ? 3.03300 30.71900 24.37100 1.000 38.95993 144 ASN G N 1
ATOM 7599 C CA . ASN G 3 126 ? 3.08900 32.10000 23.89100 1.000 37.14656 144 ASN G CA 1
ATOM 7600 C C . ASN G 3 126 ? 3.45600 33.10900 24.97900 1.000 37.73084 144 ASN G C 1
ATOM 7601 O O . ASN G 3 126 ? 3.74600 34.26900 24.65200 1.000 37.85980 144 ASN G O 1
ATOM 7606 N N . ILE G 3 127 ? 3.44700 32.71100 26.25100 1.000 35.84640 145 ILE G N 1
ATOM 7607 C CA . ILE G 3 127 ? 3.59100 33.64900 27.36100 1.000 37.63083 145 ILE G CA 1
ATOM 7608 C C . ILE G 3 127 ? 5.06200 33.69300 27.77400 1.000 37.30974 145 ILE G C 1
ATOM 7609 O O . ILE G 3 127 ? 5.59600 32.74100 28.34400 1.000 35.89378 145 ILE G O 1
ATOM 7614 N N . GLN G 3 128 ? 5.73200 34.79800 27.46500 1.000 35.03052 146 GLN G N 1
ATOM 7615 C CA . GLN G 3 128 ? 7.18100 34.83500 27.65800 1.000 39.17312 146 GLN G CA 1
ATOM 7616 C C . GLN G 3 128 ? 7.55700 35.07300 29.11700 1.000 38.43356 146 GLN G C 1
ATOM 7617 O O . GLN G 3 128 ? 8.47100 34.42300 29.64100 1.000 36.03064 146 GLN G O 1
ATOM 7623 N N . LYS G 3 129 ? 6.87200 36.00400 29.78600 1.000 37.67557 147 LYS G N 1
ATOM 7624 C CA . LYS G 3 129 ? 7.18600 36.33400 31.17100 1.000 39.39683 147 LYS G CA 1
ATOM 7625 C C . LYS G 3 129 ? 6.01000 36.99600 31.86900 1.000 39.25734 147 LYS G C 1
ATOM 7626 O O . LYS G 3 129 ? 5.04400 37.44900 31.25000 1.000 38.29670 147 LYS G O 1
ATOM 7632 N N . ALA G 3 130 ? 6.15300 37.09400 33.18200 1.000 40.24693 148 ALA G N 1
ATOM 7633 C CA . ALA G 3 130 ? 5.22200 37.79300 34.05200 1.000 38.89940 148 ALA G CA 1
ATOM 7634 C C . ALA G 3 130 ? 6.00900 38.84300 34.82400 1.000 44.38427 148 ALA G C 1
ATOM 7635 O O . ALA G 3 130 ? 7.11800 38.56300 35.29200 1.000 42.53405 148 ALA G O 1
ATOM 7637 N N . VAL G 3 131 ? 5.45100 40.04900 34.93500 1.000 40.72594 149 VAL G N 1
ATOM 7638 C CA . VAL G 3 131 ? 6.06400 41.14300 35.68600 1.000 42.72354 149 VAL G CA 1
ATOM 7639 C C . VAL G 3 131 ? 5.09800 41.51900 36.79600 1.000 44.64483 149 VAL G C 1
ATOM 7640 O O . VAL G 3 131 ? 4.00700 42.04300 36.52000 1.000 46.02394 149 VAL G O 1
ATOM 7644 N N . ALA G 3 132 ? 5.48000 41.25500 38.04300 1.000 42.42614 150 ALA G N 1
ATOM 7645 C CA . ALA G 3 132 ? 4.68300 41.72800 39.17200 1.000 45.03961 150 ALA G CA 1
ATOM 7646 C C . ALA G 3 132 ? 4.58300 43.25300 39.13700 1.000 46.90299 150 ALA G C 1
ATOM 7647 O O . ALA G 3 132 ? 5.55200 43.95400 38.82100 1.000 43.95527 150 ALA G O 1
ATOM 7649 N N . LEU G 3 133 ? 3.38900 43.76600 39.42000 1.000 41.79975 151 LEU G N 1
ATOM 7650 C CA . LEU G 3 133 ? 3.14200 45.20200 39.46300 1.000 46.16869 151 LEU G CA 1
ATOM 7651 C C . LEU G 3 133 ? 3.04700 45.66300 40.91200 1.000 47.65045 151 LEU G C 1
ATOM 7652 O O . LEU G 3 133 ? 2.21900 45.14900 41.67400 1.000 46.75034 151 LEU G O 1
ATOM 7657 N N . VAL G 3 134 ? 3.87700 46.63900 41.27900 1.000 44.01054 152 VAL G N 1
ATOM 7658 C CA . VAL G 3 134 ? 3.94400 47.16800 42.64200 1.000 49.43751 152 VAL G CA 1
ATOM 7659 C C . VAL G 3 134 ? 3.19300 48.49200 42.71700 1.000 50.82188 152 VAL G C 1
ATOM 7660 O O . VAL G 3 134 ? 3.46300 49.41500 41.93600 1.000 50.53501 152 VAL G O 1
ATOM 7664 N N . TYR G 3 135 ? 2.28300 48.60100 43.68200 1.000 50.70345 153 TYR G N 1
ATOM 7665 C CA . TYR G 3 135 ? 1.48900 49.80500 43.89700 1.000 52.45892 153 TYR G CA 1
ATOM 7666 C C . TYR G 3 135 ? 2.08200 50.62800 45.03800 1.000 52.60104 153 TYR G C 1
ATOM 7667 O O . TYR G 3 135 ? 2.28700 50.10700 46.13800 1.000 53.53010 153 TYR G O 1
ATOM 7676 N N . ASP G 3 136 ? 2.34600 51.90800 44.77000 1.000 53.94068 154 ASP G N 1
ATOM 7677 C CA . ASP G 3 136 ? 2.74700 52.88400 45.78300 1.000 57.87799 154 ASP G CA 1
ATOM 7678 C C . ASP G 3 136 ? 1.50300 53.62900 46.28600 1.000 61.44684 154 ASP G C 1
ATOM 7679 O O . ASP G 3 136 ? 0.94400 54.46300 45.56800 1.000 61.90216 154 ASP G O 1
ATOM 7684 N N . SER G 3 137 ? 1.08400 53.34500 47.52600 1.000 67.92130 155 SER G N 1
ATOM 7685 C CA . SER G 3 137 ? -0.11400 53.98500 48.07000 1.000 65.21571 155 SER G CA 1
ATOM 7686 C C . SER G 3 137 ? 0.02500 55.49200 48.18900 1.000 65.76578 155 SER G C 1
ATOM 7687 O O . SER G 3 137 ? -0.98900 56.19500 48.22200 1.000 65.96054 155 SER G O 1
ATOM 7690 N N . ALA G 3 138 ? 1.24600 56.00800 48.27800 1.000 65.50259 156 ALA G N 1
ATOM 7691 C CA . ALA G 3 138 ? 1.39700 57.44000 48.49400 1.000 65.41047 156 ALA G CA 1
ATOM 7692 C C . ALA G 3 138 ? 1.30300 58.22600 47.19800 1.000 62.60224 156 ALA G C 1
ATOM 7693 O O . ALA G 3 138 ? 0.85500 59.37700 47.21400 1.000 66.71589 156 ALA G O 1
ATOM 7695 N N . THR G 3 139 ? 1.74000 57.65000 46.07700 1.000 62.71805 157 THR G N 1
ATOM 7696 C CA . THR G 3 139 ? 1.69800 58.35300 44.80200 1.000 59.50187 157 THR G CA 1
ATOM 7697 C C . THR G 3 139 ? 0.58200 57.87100 43.89400 1.000 60.99152 157 THR G C 1
ATOM 7698 O O . THR G 3 139 ? 0.22600 58.58600 42.95000 1.000 61.88637 157 THR G O 1
ATOM 7702 N N . GLY G 3 140 ? 0.02400 56.68900 44.16100 1.000 62.19956 158 GLY G N 1
ATOM 7703 C CA . GLY G 3 140 ? -0.90700 56.03500 43.26600 1.000 67.35281 158 GLY G CA 1
ATOM 7704 C C . GLY G 3 140 ? -0.29600 55.44700 42.01000 1.000 70.75848 158 GLY G C 1
ATOM 7705 O O . GLY G 3 140 ? -1.04100 55.03400 41.11300 1.000 72.32709 158 GLY G O 1
ATOM 7706 N N . LEU G 3 141 ? 1.03500 55.40500 41.91000 1.000 62.17588 159 LEU G N 1
ATOM 7707 C CA . LEU G 3 141 ? 1.71900 54.87200 40.73800 1.000 59.30448 159 LEU G CA 1
ATOM 7708 C C . LEU G 3 141 ? 1.92300 53.36700 40.84600 1.000 56.46466 159 LEU G C 1
ATOM 7709 O O . LEU G 3 141 ? 2.02300 52.80300 41.94400 1.000 53.30376 159 LEU G O 1
ATOM 7714 N N . VAL G 3 142 ? 2.00100 52.72500 39.68300 1.000 53.42219 160 VAL G N 1
ATOM 7715 C CA . VAL G 3 142 ? 2.30100 51.30200 39.56400 1.000 51.90622 160 VAL G CA 1
ATOM 7716 C C . VAL G 3 142 ? 3.63200 51.16400 38.83200 1.000 50.79556 160 VAL G C 1
ATOM 7717 O O . VAL G 3 142 ? 3.80800 51.72700 37.74400 1.000 49.16905 160 VAL G O 1
ATOM 7721 N N . LYS G 3 143 ? 4.56700 50.43500 39.42900 1.000 48.91902 161 LYS G N 1
ATOM 7722 C CA . LYS G 3 143 ? 5.88000 50.19400 38.83900 1.000 52.35365 161 LYS G CA 1
ATOM 7723 C C . LYS G 3 143 ? 6.08700 48.69400 38.60200 1.000 48.52950 161 LYS G C 1
ATOM 7724 O O . LYS G 3 143 ? 5.34700 47.84100 39.10200 1.000 45.50019 161 LYS G O 1
ATOM 7730 N N . ASP G 3 144 ? 7.13000 48.37500 37.84300 1.000 49.65332 162 ASP G N 1
ATOM 7731 C CA . ASP G 3 144 ? 7.52400 46.98700 37.65200 1.000 48.02155 162 ASP G CA 1
ATOM 7732 C C . ASP G 3 144 ? 8.22900 46.47500 38.90800 1.000 47.27935 162 ASP G C 1
ATOM 7733 O O . ASP G 3 144 ? 9.16500 47.10800 39.40500 1.000 46.43715 162 ASP G O 1
ATOM 7738 N N . GLY G 3 145 ? 7.74500 45.35400 39.43900 1.000 45.53177 163 GLY G N 1
ATOM 7739 C CA . GLY G 3 145 ? 8.43700 44.60800 40.47800 1.000 46.38451 163 GLY G CA 1
ATOM 7740 C C . GLY G 3 145 ? 9.26400 43.47200 39.89000 1.000 48.27158 163 GLY G C 1
ATOM 7741 O O . GLY G 3 145 ? 9.92300 43.65300 38.86600 1.000 48.41370 163 GLY G O 1
ATOM 7742 N N . VAL G 3 146 ? 9.21300 42.29400 40.50900 1.000 46.03183 164 VAL G N 1
ATOM 7743 C CA . VAL G 3 146 ? 9.98200 41.13300 40.06100 1.000 47.86627 164 VAL G CA 1
ATOM 7744 C C . VAL G 3 146 ? 9.39700 40.57200 38.76300 1.000 50.18760 164 VAL G C 1
ATOM 7745 O O . VAL G 3 146 ? 8.18100 40.35700 38.65100 1.000 46.23712 164 VAL G O 1
ATOM 7749 N N . SER G 3 147 ? 10.26200 40.32100 37.78200 1.000 47.36357 165 SER G N 1
ATOM 7750 C CA . SER G 3 147 ? 9.88700 39.60200 36.56900 1.000 46.12132 165 SER G CA 1
ATOM 7751 C C . SER G 3 147 ? 10.16800 38.11400 36.74600 1.000 45.57915 165 SER G C 1
ATOM 7752 O O . SER G 3 147 ? 11.17200 37.73800 37.35500 1.000 46.96616 165 SER G O 1
ATOM 7755 N N . THR G 3 148 ? 9.28100 37.26900 36.22000 1.000 41.15757 166 THR G N 1
ATOM 7756 C CA . THR G 3 148 ? 9.49500 35.82400 36.18900 1.000 42.46825 166 THR G CA 1
ATOM 7757 C C . THR G 3 148 ? 9.41200 35.34300 34.74800 1.000 41.72079 166 THR G C 1
ATOM 7758 O O . THR G 3 148 ? 8.37600 35.51400 34.09800 1.000 42.15769 166 THR G O 1
ATOM 7762 N N . MET G 3 149 ? 10.49900 34.74800 34.25100 1.000 41.83660 167 MET G N 1
ATOM 7763 C CA . MET G 3 149 ? 10.50600 34.20600 32.89500 1.000 44.93960 167 MET G CA 1
ATOM 7764 C C . MET G 3 149 ? 9.86600 32.81500 32.86000 1.000 42.21559 167 MET G C 1
ATOM 7765 O O . MET G 3 149 ? 10.09000 31.98700 33.74900 1.000 38.03614 167 MET G O 1
ATOM 7770 N N . ASN G 3 150 ? 9.07500 32.55700 31.81500 1.000 41.86028 168 ASN G N 1
ATOM 7771 C CA . ASN G 3 150 ? 8.36800 31.28300 31.66100 1.000 42.39192 168 ASN G CA 1
ATOM 7772 C C . ASN G 3 150 ? 9.26100 30.28200 30.92500 1.000 41.34969 168 ASN G C 1
ATOM 7773 O O . ASN G 3 150 ? 9.51800 30.43000 29.72900 1.000 40.63908 168 ASN G O 1
ATOM 7778 N N . ALA G 3 151 ? 9.71300 29.24800 31.63200 1.000 41.91029 169 ALA G N 1
ATOM 7779 C CA . ALA G 3 151 ? 10.53700 28.22100 30.99700 1.000 43.67892 169 ALA G CA 1
ATOM 7780 C C . ALA G 3 151 ? 9.80300 27.47200 29.88600 1.000 43.89737 169 ALA G C 1
ATOM 7781 O O . ALA G 3 151 ? 10.45800 26.94200 28.98300 1.000 46.05026 169 ALA G O 1
ATOM 7783 N N . SER G 3 152 ? 8.47100 27.42800 29.91800 1.000 40.94175 170 SER G N 1
ATOM 7784 C CA . SER G 3 152 ? 7.68900 26.77300 28.86900 1.000 40.24430 170 SER G CA 1
ATOM 7785 C C . SER G 3 152 ? 7.54200 27.61700 27.60900 1.000 43.52627 170 SER G C 1
ATOM 7786 O O . SER G 3 152 ? 6.98400 27.13500 26.61800 1.000 43.78683 170 SER G O 1
ATOM 7789 N N . TYR G 3 153 ? 8.01000 28.85900 27.62000 1.000 40.33378 171 TYR G N 1
ATOM 7790 C CA . TYR G 3 153 ? 7.80200 29.73500 26.48100 1.000 41.28127 171 TYR G CA 1
ATOM 7791 C C . TYR G 3 153 ? 8.57400 29.22800 25.26900 1.000 43.20781 171 TYR G C 1
ATOM 7792 O O . TYR G 3 153 ? 9.71100 28.76800 25.38900 1.000 42.17085 171 TYR G O 1
ATOM 7801 N N . LEU G 3 154 ? 7.96300 29.34100 24.09200 1.000 42.09452 172 LEU G N 1
ATOM 7802 C CA . LEU G 3 154 ? 8.59500 28.95400 22.83700 1.000 40.42590 172 LEU G CA 1
ATOM 7803 C C . LEU G 3 154 ? 8.83500 30.20600 22.00600 1.000 43.03148 172 LEU G C 1
ATOM 7804 O O . LEU G 3 154 ? 7.88900 30.93300 21.67100 1.000 40.62856 172 LEU G O 1
ATOM 7809 N N . GLY G 3 155 ? 10.10000 30.45800 21.68100 1.000 41.77343 173 GLY G N 1
ATOM 7810 C CA . GLY G 3 155 ? 10.45700 31.63900 20.93000 1.000 41.17336 173 GLY G CA 1
ATOM 7811 C C . GLY G 3 155 ? 10.24500 31.44600 19.45200 1.000 43.79736 173 GLY G C 1
ATOM 7812 O O . GLY G 3 155 ? 11.17600 31.60300 18.65900 1.000 48.35580 173 GLY G O 1
ATOM 7813 N N . LEU G 3 156 ? 9.02700 31.09000 19.06700 1.000 44.57640 174 LEU G N 1
ATOM 7814 C CA . LEU G 3 156 ? 8.73200 30.89800 17.66000 1.000 47.19776 174 LEU G CA 1
ATOM 7815 C C . LEU G 3 156 ? 8.75200 32.23700 16.93300 1.000 49.81650 174 LEU G C 1
ATOM 7816 O O . LEU G 3 156 ? 8.52500 33.29800 17.52400 1.000 46.41346 174 LEU G O 1
ATOM 7821 N N . SER G 3 157 ? 9.05100 32.18500 15.63200 1.000 51.56934 175 SER G N 1
ATOM 7822 C CA . SER G 3 157 ? 9.12300 33.40500 14.83000 1.000 53.05110 175 SER G CA 1
ATOM 7823 C C . SER G 3 157 ? 7.75100 33.63000 14.19600 1.000 50.70345 175 SER G C 1
ATOM 7824 O O . SER G 3 157 ? 7.47800 33.28300 13.04800 1.000 51.67988 175 SER G O 1
ATOM 7827 N N . THR G 3 158 ? 6.86000 34.20800 14.99400 1.000 50.04811 176 THR G N 1
ATOM 7828 C CA . THR G 3 158 ? 5.51000 34.56100 14.58500 1.000 45.14489 176 THR G CA 1
ATOM 7829 C C . THR G 3 158 ? 5.29500 36.04200 14.84800 1.000 42.70512 176 THR G C 1
ATOM 7830 O O . THR G 3 158 ? 6.09400 36.69800 15.52100 1.000 45.23700 176 THR G O 1
ATOM 7834 N N . THR G 3 159 ? 4.18800 36.56200 14.32700 1.000 43.79999 177 THR G N 1
ATOM 7835 C CA . THR G 3 159 ? 3.77700 37.93500 14.57700 1.000 40.83648 177 THR G CA 1
ATOM 7836 C C . THR G 3 159 ? 2.26300 37.97300 14.42800 1.000 41.95240 177 THR G C 1
ATOM 7837 O O . THR G 3 159 ? 1.64200 36.97900 14.03400 1.000 43.25519 177 THR G O 1
ATOM 7841 N N . SER G 3 160 ? 1.65900 39.11900 14.74000 1.000 38.48619 178 SER G N 1
ATOM 7842 C CA . SER G 3 160 ? 0.20200 39.18000 14.72300 1.000 40.12060 178 SER G CA 1
ATOM 7843 C C . SER G 3 160 ? -0.32500 39.10800 13.29500 1.000 43.49469 178 SER G C 1
ATOM 7844 O O . SER G 3 160 ? 0.37900 39.42800 12.32900 1.000 45.70285 178 SER G O 1
ATOM 7847 N N . ASN G 3 161 ? -1.58400 38.68600 13.17100 1.000 41.24179 179 ASN G N 1
ATOM 7848 C CA . ASN G 3 161 ? -2.23000 38.54800 11.86800 1.000 42.58669 179 ASN G CA 1
ATOM 7849 C C . ASN G 3 161 ? -2.69000 39.91500 11.37200 1.000 45.34491 179 ASN G C 1
ATOM 7850 O O . ASN G 3 161 ? -3.43700 40.59900 12.08300 1.000 44.71852 179 ASN G O 1
ATOM 7855 N N . PRO G 3 162 ? -2.27700 40.35000 10.18300 1.000 47.08722 180 PRO G N 1
ATOM 7856 C CA . PRO G 3 162 ? -2.67400 41.67200 9.67500 1.000 44.50007 180 PRO G CA 1
ATOM 7857 C C . PRO G 3 162 ? -4.01600 41.70100 8.96100 1.000 46.77140 180 PRO G C 1
ATOM 7858 O O . PRO G 3 162 ? -4.38400 42.76400 8.44500 1.000 42.99726 180 PRO G O 1
ATOM 7862 N N . GLY G 3 163 ? -4.74200 40.58300 8.91500 1.000 42.86567 181 GLY G N 1
ATOM 7863 C CA . GLY G 3 163 ? -5.97600 40.49500 8.17100 1.000 42.19190 181 GLY G CA 1
ATOM 7864 C C . GLY G 3 163 ? -7.22000 40.56200 9.03800 1.000 43.89210 181 GLY G C 1
ATOM 7865 O O . GLY G 3 163 ? -7.19400 41.01300 10.19000 1.000 43.51311 181 GLY G O 1
ATOM 7866 N N . VAL G 3 164 ? -8.33400 40.08800 8.46400 1.000 42.24191 182 VAL G N 1
ATOM 7867 C CA . VAL G 3 164 ? -9.66800 40.12400 9.05700 1.000 43.52890 182 VAL G CA 1
ATOM 7868 C C . VAL G 3 164 ? -9.86500 38.89100 9.93100 1.000 45.73443 182 VAL G C 1
ATOM 7869 O O . VAL G 3 164 ? -9.36400 37.79900 9.63200 1.000 46.03710 182 VAL G O 1
ATOM 7873 N N . ILE G 3 165 ? -10.60200 39.06100 11.02400 1.000 41.93661 183 ILE G N 1
ATOM 7874 C CA . ILE G 3 165 ? -10.96700 37.90100 11.84200 1.000 43.36573 183 ILE G CA 1
ATOM 7875 C C . ILE G 3 165 ? -11.83200 36.95600 11.01100 1.000 45.69758 183 ILE G C 1
ATOM 7876 O O . ILE G 3 165 ? -12.76900 37.41600 10.33300 1.000 45.11067 183 ILE G O 1
ATOM 7881 N N . PRO G 3 166 ? -11.57500 35.64900 11.00700 1.000 46.42925 184 PRO G N 1
ATOM 7882 C CA . PRO G 3 166 ? -12.42700 34.73300 10.24100 1.000 47.80047 184 PRO G CA 1
ATOM 7883 C C . PRO G 3 166 ? -13.72300 34.40200 10.96800 1.000 46.47663 184 PRO G C 1
ATOM 7884 O O . PRO G 3 166 ? -13.82700 34.49500 12.19500 1.000 41.54182 184 PRO G O 1
ATOM 7888 N N . PHE G 3 167 ? -14.72400 34.00200 10.17100 1.000 45.70548 185 PHE G N 1
ATOM 7889 C CA . PHE G 3 167 ? -16.01000 33.52500 10.69200 1.000 45.65021 185 PHE G CA 1
ATOM 7890 C C . PHE G 3 167 ? -16.76400 34.61900 11.42100 1.000 45.63179 185 PHE G C 1
ATOM 7891 O O . PHE G 3 167 ? -17.56700 34.34000 12.31600 1.000 46.15027 185 PHE G O 1
ATOM 7899 N N . LEU G 3 168 ? -16.51900 35.86700 11.04000 1.000 46.07131 186 LEU G N 1
ATOM 7900 C CA . LEU G 3 168 ? -17.18100 36.97600 11.69800 1.000 45.56073 186 LEU G CA 1
ATOM 7901 C C . LEU G 3 168 ? -18.68000 36.90700 11.42300 1.000 45.92393 186 LEU G C 1
ATOM 7902 O O . LEU G 3 168 ? -19.08500 36.78200 10.25600 1.000 45.83971 186 LEU G O 1
ATOM 7907 N N . PRO G 3 169 ? -19.52700 36.95000 12.44800 1.000 46.03710 187 PRO G N 1
ATOM 7908 C CA . PRO G 3 169 ? -20.96300 37.04100 12.19500 1.000 46.68191 187 PRO G CA 1
ATOM 7909 C C . PRO G 3 169 ? -21.28000 38.28500 11.38000 1.000 58.49122 187 PRO G C 1
ATOM 7910 O O . PRO G 3 169 ? -20.60500 39.32000 11.48000 1.000 54.88553 187 PRO G O 1
ATOM 7914 N N . GLU G 3 170 ? -22.30200 38.16800 10.56400 1.000 55.48823 188 GLU G N 1
ATOM 7915 C CA . GLU G 3 170 ? -22.72300 39.28700 9.75800 1.000 57.89378 188 GLU G CA 1
ATOM 7916 C C . GLU G 3 170 ? -23.32600 40.34200 10.67600 1.000 60.14669 188 GLU G C 1
ATOM 7917 O O . GLU G 3 170 ? -24.02800 39.99000 11.63100 1.000 58.39911 188 GLU G O 1
ATOM 7923 N N . PRO G 3 171 ? -23.01000 41.62300 10.48000 1.000 59.61767 189 PRO G N 1
ATOM 7924 C CA . PRO G 3 171 ? -23.36700 42.63100 11.48800 1.000 60.94415 189 PRO G CA 1
ATOM 7925 C C . PRO G 3 171 ? -24.87700 42.73900 11.66200 1.000 63.49182 189 PRO G C 1
ATOM 7926 O O . PRO G 3 171 ? -25.64100 42.65900 10.69700 1.000 62.81279 189 PRO G O 1
ATOM 7930 N N . GLN G 3 172 ? -25.30000 42.89200 12.91300 1.000 63.43129 190 GLN G N 1
ATOM 7931 C CA . GLN G 3 172 ? -26.71200 43.06200 13.20100 1.000 68.98196 190 GLN G CA 1
ATOM 7932 C C . GLN G 3 172 ? -27.14900 44.48200 12.83900 1.000 68.78719 190 GLN G C 1
ATOM 7933 O O . GLN G 3 172 ? -26.33300 45.35300 12.53000 1.000 66.99487 190 GLN G O 1
ATOM 7939 N N . THR G 3 173 ? -28.46000 44.70800 12.85800 1.000 76.23282 191 THR G N 1
ATOM 7940 C CA . THR G 3 173 ? -28.98000 46.05100 12.63100 1.000 74.97741 191 THR G CA 1
ATOM 7941 C C . THR G 3 173 ? -28.46100 46.99800 13.70600 1.000 72.22708 191 THR G C 1
ATOM 7942 O O . THR G 3 173 ? -28.43100 46.65500 14.89300 1.000 72.51396 191 THR G O 1
ATOM 7946 N N . TYR G 3 174 ? -28.05700 48.19500 13.28500 1.000 67.10278 192 TYR G N 1
ATOM 7947 C CA . TYR G 3 174 ? -27.42200 49.11700 14.21100 1.000 64.56037 192 TYR G CA 1
ATOM 7948 C C . TYR G 3 174 ? -28.34900 49.45000 15.37400 1.000 63.83923 192 TYR G C 1
ATOM 7949 O O . TYR G 3 174 ? -29.56200 49.58700 15.21000 1.000 66.58167 192 TYR G O 1
ATOM 7958 N N . THR G 3 175 ? -27.75800 49.56700 16.55700 1.000 64.96568 193 THR G N 1
ATOM 7959 C CA . THR G 3 175 ? -28.45600 49.91000 17.78500 1.000 65.22098 193 THR G CA 1
ATOM 7960 C C . THR G 3 175 ? -27.45900 50.62800 18.68700 1.000 64.33403 193 THR G C 1
ATOM 7961 O O . THR G 3 175 ? -26.28800 50.23800 18.74700 1.000 65.26835 193 THR G O 1
ATOM 7965 N N . GLN G 3 176 ? -27.90300 51.70100 19.34800 1.000 70.43476 194 GLN G N 1
ATOM 7966 C CA . GLN G 3 176 ? -27.07300 52.31800 20.37300 1.000 67.23175 194 GLN G CA 1
ATOM 7967 C C . GLN G 3 176 ? -27.00300 51.43700 21.60100 1.000 69.41359 194 GLN G C 1
ATOM 7968 O O . GLN G 3 176 ? -28.03000 51.03800 22.14400 1.000 72.00074 194 GLN G O 1
ATOM 7974 N N . GLN G 3 177 ? -25.78900 51.18700 22.08000 1.000 61.85215 195 GLN G N 1
ATOM 7975 C CA . GLN G 3 177 ? -25.62300 50.23900 23.16300 1.000 62.01796 195 GLN G CA 1
ATOM 7976 C C . GLN G 3 177 ? -24.59400 50.75200 24.16200 1.000 53.53010 195 GLN G C 1
ATOM 7977 O O . GLN G 3 177 ? -23.66400 51.48100 23.80600 1.000 48.68478 195 GLN G O 1
ATOM 7983 N N . ARG G 3 178 ? -24.77300 50.35000 25.42000 1.000 51.81148 196 ARG G N 1
ATOM 7984 C CA . ARG G 3 178 ? -23.82200 50.66900 26.47000 1.000 46.88457 196 ARG G CA 1
ATOM 7985 C C . ARG G 3 178 ? -22.43200 50.13900 26.11400 1.000 44.03949 196 ARG G C 1
ATOM 7986 O O . ARG G 3 178 ? -22.29400 49.08100 25.50000 1.000 45.27648 196 ARG G O 1
ATOM 7994 N N . ILE G 3 179 ? -21.40000 50.90900 26.46400 1.000 41.53919 197 ILE G N 1
ATOM 7995 C CA . ILE G 3 179 ? -20.01000 50.52100 26.26700 1.000 40.95228 197 ILE G CA 1
ATOM 7996 C C . ILE G 3 179 ? -19.36800 50.43600 27.64500 1.000 40.78384 197 ILE G C 1
ATOM 7997 O O . ILE G 3 179 ? -19.14400 51.46600 28.28900 1.000 40.62856 197 ILE G O 1
ATOM 8002 N N . ASP G 3 180 ? -19.05000 49.21800 28.08800 1.000 37.90718 198 ASP G N 1
ATOM 8003 C CA . ASP G 3 180 ? -18.45000 49.02700 29.40400 1.000 39.47579 198 ASP G CA 1
ATOM 8004 C C . ASP G 3 180 ? -16.98300 49.44500 29.38600 1.000 41.41812 198 ASP G C 1
ATOM 8005 O O . ASP G 3 180 ? -16.21200 49.03900 28.50600 1.000 40.54697 198 ASP G O 1
ATOM 8010 N N . ALA G 3 181 ? -16.59000 50.24300 30.37200 1.000 42.29454 199 ALA G N 1
ATOM 8011 C CA . ALA G 3 181 ? -15.22500 50.72900 30.46100 1.000 40.59960 199 ALA G CA 1
ATOM 8012 C C . ALA G 3 181 ? -14.85400 50.86200 31.92500 1.000 42.60774 199 ALA G C 1
ATOM 8013 O O . ALA G 3 181 ? -15.71700 50.87900 32.80200 1.000 45.88182 199 ALA G O 1
ATOM 8015 N N . PHE G 3 182 ? -13.55000 50.92900 32.18000 1.000 39.50210 200 PHE G N 1
ATOM 8016 C CA . PHE G 3 182 ? -13.04100 51.24500 33.50200 1.000 41.95766 200 PHE G CA 1
ATOM 8017 C C . PHE G 3 182 ? -11.74300 52.00000 33.30200 1.000 41.05229 200 PHE G C 1
ATOM 8018 O O . PHE G 3 182 ? -11.21100 52.06400 32.18900 1.000 40.09954 200 PHE G O 1
ATOM 8026 N N . GLY G 3 183 ? -11.27700 52.63300 34.37300 1.000 42.28139 201 GLY G N 1
ATOM 8027 C CA . GLY G 3 183 ? -10.09500 53.46100 34.30600 1.000 38.32828 201 GLY G CA 1
ATOM 8028 C C . GLY G 3 183 ? -10.16300 54.49800 33.20400 1.000 43.19728 201 GLY G C 1
ATOM 8029 O O . GLY G 3 183 ? -11.24000 54.94400 32.80000 1.000 45.58968 201 GLY G O 1
ATOM 8030 N N . PRO G 3 184 ? -9.00700 54.90300 32.68900 1.000 43.21044 202 PRO G N 1
ATOM 8031 C CA . PRO G 3 184 ? -9.01100 55.92200 31.61800 1.000 39.03626 202 PRO G CA 1
ATOM 8032 C C . PRO G 3 184 ? -9.47300 55.35700 30.28100 1.000 37.43080 202 PRO G C 1
ATOM 8033 O O . PRO G 3 184 ? -8.68600 55.10800 29.38100 1.000 37.69136 202 PRO G O 1
ATOM 8037 N N . LEU G 3 185 ? -10.78700 55.14700 30.15000 1.000 39.48631 203 LEU G N 1
ATOM 8038 C CA . LEU G 3 185 ? -11.40100 54.64000 28.91600 1.000 37.75716 203 LEU G CA 1
ATOM 8039 C C . LEU G 3 185 ? -10.78300 53.30500 28.46700 1.000 38.29407 203 LEU G C 1
ATOM 8040 O O . LEU G 3 185 ? -10.50400 53.08600 27.28400 1.000 36.09907 203 LEU G O 1
ATOM 8045 N N . ILE G 3 186 ? -10.61000 52.38800 29.41300 1.000 36.37805 204 ILE G N 1
ATOM 8046 C CA . ILE G 3 186 ? -10.13300 51.04400 29.09600 1.000 38.10457 204 ILE G CA 1
ATOM 8047 C C . ILE G 3 186 ? -11.33100 50.13400 28.88600 1.000 37.26763 204 ILE G C 1
ATOM 8048 O O . ILE G 3 186 ? -12.23300 50.07300 29.72700 1.000 37.60451 204 ILE G O 1
ATOM 8053 N N . SER G 3 187 ? -11.33900 49.42100 27.76500 1.000 35.37266 205 SER G N 1
ATOM 8054 C CA . SER G 3 187 ? -12.40700 48.47100 27.48700 1.000 36.09380 205 SER G CA 1
ATOM 8055 C C . SER G 3 187 ? -12.52400 47.41600 28.58000 1.000 36.85705 205 SER G C 1
ATOM 8056 O O . SER G 3 187 ? -11.52000 46.89700 29.07600 1.000 38.38881 205 SER G O 1
ATOM 8059 N N . SER G 3 188 ? -13.76700 47.06300 28.92100 1.000 39.15206 206 SER G N 1
ATOM 8060 C CA . SER G 3 188 ? -13.99800 46.08400 29.98300 1.000 39.98374 206 SER G CA 1
ATOM 8061 C C . SER G 3 188 ? -13.42100 44.69900 29.65600 1.000 40.08639 206 SER G C 1
ATOM 8062 O O . SER G 3 188 ? -13.14300 43.93000 30.58200 1.000 38.25985 206 SER G O 1
ATOM 8065 N N . CYS G 3 189 ? -13.22100 44.36700 28.37700 1.000 35.57005 207 CYS G N 1
ATOM 8066 C CA . CYS G 3 189 ? -12.61500 43.08800 28.01900 1.000 35.82008 207 CYS G CA 1
ATOM 8067 C C . CYS G 3 189 ? -11.18300 42.93800 28.52400 1.000 39.03100 207 CYS G C 1
ATOM 8068 O O . CYS G 3 189 ? -10.65800 41.81000 28.52400 1.000 39.37577 207 CYS G O 1
ATOM 8071 N N . PHE G 3 190 ? -10.54900 44.02500 28.94600 1.000 33.16187 208 PHE G N 1
ATOM 8072 C CA . PHE G 3 190 ? -9.24600 43.95900 29.58200 1.000 37.94402 208 PHE G CA 1
ATOM 8073 C C . PHE G 3 190 ? -9.33700 43.67400 31.07600 1.000 40.03901 208 PHE G C 1
ATOM 8074 O O . PHE G 3 190 ? -8.30100 43.59000 31.74400 1.000 39.21786 208 PHE G O 1
ATOM 8082 N N . SER G 3 191 ? -10.53700 43.52500 31.62200 1.000 38.35723 209 SER G N 1
ATOM 8083 C CA . SER G 3 191 ? -10.62600 43.21000 33.03800 1.000 38.84150 209 SER G CA 1
ATOM 8084 C C . SER G 3 191 ? -10.22600 41.75500 33.26600 1.000 39.81530 209 SER G C 1
ATOM 8085 O O . SER G 3 191 ? -10.28000 40.92100 32.35500 1.000 39.22049 209 SER G O 1
ATOM 8088 N N . ILE G 3 192 ? -9.83700 41.45200 34.50700 1.000 40.97333 210 ILE G N 1
ATOM 8089 C CA . ILE G 3 192 ? -9.31600 40.12300 34.81600 1.000 40.99965 210 ILE G CA 1
ATOM 8090 C C . ILE G 3 192 ? -10.37400 39.05500 34.55600 1.000 41.01018 210 ILE G C 1
ATOM 8091 O O . ILE G 3 192 ? -10.07000 37.96100 34.06100 1.000 41.33127 210 ILE G O 1
ATOM 8096 N N . GLY G 3 193 ? -11.62600 39.34900 34.89000 1.000 39.94163 211 GLY G N 1
ATOM 8097 C CA . GLY G 3 193 ? -12.70500 38.40000 34.69100 1.000 40.28904 211 GLY G CA 1
ATOM 8098 C C . GLY G 3 193 ? -13.12300 38.20200 33.25800 1.000 40.14429 211 GLY G C 1
ATOM 8099 O O . GLY G 3 193 ? -14.05000 37.42800 33.00400 1.000 40.49433 211 GLY G O 1
ATOM 8100 N N . SER G 3 194 ? -12.46800 38.86000 32.30100 1.000 40.00480 212 SER G N 1
ATOM 8101 C CA . SER G 3 194 ? -12.84200 38.69800 30.90100 1.000 39.84162 212 SER G CA 1
ATOM 8102 C C . SER G 3 194 ? -12.05700 37.59800 30.19900 1.000 38.40987 212 SER G C 1
ATOM 8103 O O . SER G 3 194 ? -12.18600 37.43700 28.98000 1.000 39.39946 212 SER G O 1
ATOM 8106 N N . VAL G 3 195 ? -11.26600 36.83800 30.93600 1.000 39.10206 213 VAL G N 1
ATOM 8107 C CA . VAL G 3 195 ? -10.76900 35.54800 30.48100 1.000 41.53393 213 VAL G CA 1
ATOM 8108 C C . VAL G 3 195 ? -11.24300 34.52400 31.49700 1.000 43.26571 213 VAL G C 1
ATOM 8109 O O . VAL G 3 195 ? -11.48200 34.86700 32.66200 1.000 45.08698 213 VAL G O 1
ATOM 8113 N N . CYS G 3 196 ? -11.42800 33.27900 31.04300 1.000 39.47315 214 CYS G N 1
ATOM 8114 C CA . CYS G 3 196 ? -11.88800 32.20900 31.91900 1.000 43.68419 214 CYS G CA 1
ATOM 8115 C C . CYS G 3 196 ? -10.75000 31.70600 32.79400 1.000 53.37745 214 CYS G C 1
ATOM 8116 O O . CYS G 3 196 ? -9.65600 31.40900 32.29900 1.000 55.69089 214 CYS G O 1
ATOM 8119 N N . HIS G 3 197 ? -11.01100 31.57500 34.08600 1.000 60.99152 215 HIS G N 1
ATOM 8120 C CA . HIS G 3 197 ? -9.99100 31.10700 35.01800 1.000 73.35616 215 HIS G CA 1
ATOM 8121 C C . HIS G 3 197 ? -10.27300 29.67900 35.48000 1.000 82.41778 215 HIS G C 1
ATOM 8122 O O . HIS G 3 197 ? -11.31100 29.08700 35.17200 1.000 83.77320 215 HIS G O 1
ATOM 8129 N N . SER G 3 198 ? -9.31400 29.13000 36.22500 1.000 100.64101 216 SER G N 1
ATOM 8130 C CA . SER G 3 198 ? -9.37200 27.74800 36.70300 1.000 97.01163 216 SER G CA 1
ATOM 8131 C C . SER G 3 198 ? -10.62400 27.45300 37.53000 1.000 105.86269 216 SER G C 1
ATOM 8132 O O . SER G 3 198 ? -10.53600 27.06400 38.69600 1.000 112.86616 216 SER G O 1
ATOM 8135 N N . VAL G 3 206 ? -11.24700 35.77300 42.02600 1.000 81.12552 224 VAL G N 1
ATOM 8136 C CA . VAL G 3 206 ? -10.93600 36.90400 41.15600 1.000 83.91532 224 VAL G CA 1
ATOM 8137 C C . VAL G 3 206 ? -11.86100 38.06900 41.48800 1.000 91.87154 224 VAL G C 1
ATOM 8138 O O . VAL G 3 206 ? -13.08600 37.93000 41.45300 1.000 93.92179 224 VAL G O 1
ATOM 8142 N N . TYR G 3 207 ? -11.26500 39.21200 41.82400 1.000 89.70286 225 TYR G N 1
ATOM 8143 C CA . TYR G 3 207 ? -12.03900 40.42500 42.05100 1.000 89.74234 225 TYR G CA 1
ATOM 8144 C C . TYR G 3 207 ? -12.73800 40.85500 40.76400 1.000 92.22685 225 TYR G C 1
ATOM 8145 O O . TYR G 3 207 ? -12.11500 40.94200 39.70200 1.000 89.88709 225 TYR G O 1
ATOM 8154 N N . ASN G 3 208 ? -14.03700 41.12100 40.86200 1.000 84.62594 226 ASN G N 1
ATOM 8155 C CA . ASN G 3 208 ? -14.86700 41.45100 39.70500 1.000 81.02550 226 ASN G CA 1
ATOM 8156 C C . ASN G 3 208 ? -15.05400 42.96500 39.65200 1.000 78.79892 226 ASN G C 1
ATOM 8157 O O . ASN G 3 208 ? -15.92900 43.51800 40.32100 1.000 79.81483 226 ASN G O 1
ATOM 8162 N N . MET G 3 209 ? -14.21800 43.62500 38.85200 1.000 72.74293 227 MET G N 1
ATOM 8163 C CA . MET G 3 209 ? -14.27900 45.06900 38.66500 1.000 63.06546 227 MET G CA 1
ATOM 8164 C C . MET G 3 209 ? -15.65600 45.49400 38.14600 1.000 57.78588 227 MET G C 1
ATOM 8165 O O . MET G 3 209 ? -16.35200 44.73800 37.46000 1.000 54.12754 227 MET G O 1
ATOM 8170 N N . SER G 3 210 ? -16.06500 46.70700 38.51000 1.000 51.97465 228 SER G N 1
ATOM 8171 C CA . SER G 3 210 ? -17.29200 47.28600 37.99000 1.000 53.78013 228 SER G CA 1
ATOM 8172 C C . SER G 3 210 ? -16.95900 48.28400 36.88600 1.000 51.92201 228 SER G C 1
ATOM 8173 O O . SER G 3 210 ? -15.88700 48.89400 36.87800 1.000 51.08770 228 SER G O 1
ATOM 8176 N N . PHE G 3 211 ? -17.89000 48.43900 35.94700 1.000 46.23975 229 PHE G N 1
ATOM 8177 C CA . PHE G 3 211 ? -17.68900 49.29400 34.78800 1.000 48.64004 229 PHE G CA 1
ATOM 8178 C C . PHE G 3 211 ? -18.76500 50.36900 34.70700 1.000 48.56635 229 PHE G C 1
ATOM 8179 O O . PHE G 3 211 ? -19.89300 50.18900 35.16900 1.000 49.51120 229 PHE G O 1
ATOM 8187 N N . TYR G 3 212 ? -18.39800 51.48300 34.09000 1.000 48.00312 230 TYR G N 1
ATOM 8188 C CA . TYR G 3 212 ? -19.31500 52.54000 33.69800 1.000 49.14010 230 TYR G CA 1
ATOM 8189 C C . TYR G 3 212 ? -19.57600 52.48400 32.18700 1.000 49.72438 230 TYR G C 1
ATOM 8190 O O . TYR G 3 212 ? -18.95100 51.71100 31.45200 1.000 45.78707 230 TYR G O 1
ATOM 8199 N N . ASP G 3 213 ? -20.54200 53.30000 31.73500 1.000 52.03519 231 ASP G N 1
ATOM 8200 C CA . ASP G 3 213 ? -20.81600 53.51200 30.30900 1.000 47.38200 231 ASP G CA 1
ATOM 8201 C C . ASP G 3 213 ? -19.86700 54.57900 29.78300 1.000 41.08914 231 ASP G C 1
ATOM 8202 O O . ASP G 3 213 ? -19.89100 55.72100 30.24900 1.000 40.58381 231 ASP G O 1
ATOM 8207 N N . ALA G 3 214 ? -19.02600 54.20600 28.81900 1.000 41.16020 232 ALA G N 1
ATOM 8208 C CA . ALA G 3 214 ? -18.04700 55.14900 28.29100 1.000 36.72019 232 ALA G CA 1
ATOM 8209 C C . ALA G 3 214 ? -18.68800 56.24700 27.45300 1.000 34.46203 232 ALA G C 1
ATOM 8210 O O . ALA G 3 214 ? -18.06400 57.29700 27.26200 1.000 35.35161 232 ALA G O 1
ATOM 8212 N N . ARG G 3 215 ? -19.90100 56.02700 26.93400 1.000 32.20386 233 ARG G N 1
ATOM 8213 C CA . ARG G 3 215 ? -20.49200 56.99900 26.01600 1.000 34.64626 233 ARG G CA 1
ATOM 8214 C C . ARG G 3 215 ? -20.60400 58.39600 26.59800 1.000 33.18029 233 ARG G C 1
ATOM 8215 O O . ARG G 3 215 ? -20.17100 59.34600 25.92700 1.000 34.05145 233 ARG G O 1
ATOM 8223 N N . PRO G 3 216 ? -21.16500 58.61300 27.79700 1.000 34.15146 234 PRO G N 1
ATOM 8224 C CA . PRO G 3 216 ? -21.29700 60.00000 28.28700 1.000 33.15924 234 PRO G CA 1
ATOM 8225 C C . PRO G 3 216 ? -19.96700 60.70300 28.47500 1.000 33.77247 234 PRO G C 1
ATOM 8226 O O . PRO G 3 216 ? -19.85100 61.88900 28.13600 1.000 33.37505 234 PRO G O 1
ATOM 8230 N N . VAL G 3 217 ? -18.96200 60.00200 29.00900 1.000 31.52483 235 VAL G N 1
ATOM 8231 C CA . VAL G 3 217 ? -17.62100 60.57200 29.17000 1.000 34.96472 235 VAL G CA 1
ATOM 8232 C C . VAL G 3 217 ? -17.04200 60.96900 27.82500 1.000 31.53536 235 VAL G C 1
ATOM 8233 O O . VAL G 3 217 ? -16.46200 62.04500 27.67800 1.000 32.38283 235 VAL G O 1
ATOM 8237 N N . ILE G 3 218 ? -17.12700 60.07300 26.83700 1.000 33.43032 236 ILE G N 1
ATOM 8238 C CA . ILE G 3 218 ? -16.59400 60.40200 25.52000 1.000 33.97249 236 ILE G CA 1
ATOM 8239 C C . ILE G 3 218 ? -17.34700 61.59100 24.95300 1.000 34.07514 236 ILE G C 1
ATOM 8240 O O . ILE G 3 218 ? -16.75700 62.49500 24.34600 1.000 33.88827 236 ILE G O 1
ATOM 8245 N N . GLU G 3 219 ? -18.66400 61.62200 25.17500 1.000 33.42506 237 GLU G N 1
ATOM 8246 C CA . GLU G 3 219 ? -19.47500 62.72800 24.67500 1.000 34.81207 237 GLU G CA 1
ATOM 8247 C C . GLU G 3 219 ? -19.00600 64.05500 25.25500 1.000 35.23054 237 GLU G C 1
ATOM 8248 O O . GLU G 3 219 ? -18.94500 65.05800 24.54100 1.000 33.59087 237 GLU G O 1
ATOM 8254 N N . LEU G 3 220 ? -18.60100 64.06200 26.53000 1.000 34.06461 238 LEU G N 1
ATOM 8255 C CA . LEU G 3 220 ? -18.15700 65.30000 27.15800 1.000 36.04906 238 LEU G CA 1
ATOM 8256 C C . LEU G 3 220 ? -16.87300 65.81700 26.52000 1.000 39.66528 238 LEU G C 1
ATOM 8257 O O . LEU G 3 220 ? -16.75800 67.00900 26.22000 1.000 44.73957 238 LEU G O 1
ATOM 8262 N N . ILE G 3 221 ? -15.88300 64.94400 26.32100 1.000 35.01209 239 ILE G N 1
ATOM 8263 C CA . ILE G 3 221 ? -14.61300 65.40800 25.75800 1.000 36.67808 239 ILE G CA 1
ATOM 8264 C C . ILE G 3 221 ? -14.71700 65.68900 24.26900 1.000 40.05480 239 ILE G C 1
ATOM 8265 O O . ILE G 3 221 ? -13.86000 66.38600 23.72300 1.000 41.81554 239 ILE G O 1
ATOM 8270 N N . LEU G 3 222 ? -15.76000 65.19100 23.60500 1.000 37.63083 240 LEU G N 1
ATOM 8271 C CA . LEU G 3 222 ? -16.05200 65.56600 22.22800 1.000 42.35245 240 LEU G CA 1
ATOM 8272 C C . LEU G 3 222 ? -16.86900 66.85000 22.09200 1.000 47.45569 240 LEU G C 1
ATOM 8273 O O . LEU G 3 222 ? -17.03600 67.33400 20.97400 1.000 50.10074 240 LEU G O 1
ATOM 8278 N N . SER G 3 223 ? -17.41100 67.40900 23.16800 1.000 47.52938 241 SER G N 1
ATOM 8279 C CA . SER G 3 223 ? -18.29600 68.54000 22.94600 1.000 54.28019 241 SER G CA 1
ATOM 8280 C C . SER G 3 223 ? -17.75600 69.78800 23.63000 1.000 70.93482 241 SER G C 1
ATOM 8281 O O . SER G 3 223 ? -16.53700 69.91200 23.79900 1.000 69.51360 241 SER G O 1
ATOM 8284 N N . LYS G 3 224 ? -18.65300 70.71800 23.98600 1.000 99.03819 242 LYS G N 1
ATOM 8285 C CA . LYS G 3 224 ? -18.35900 72.03100 24.60900 1.000 99.94883 242 LYS G CA 1
ATOM 8286 C C . LYS G 3 224 ? -16.93500 72.57100 24.38700 1.000 83.09417 242 LYS G C 1
ATOM 8287 O O . LYS G 3 224 ? -16.65300 73.23300 23.38600 1.000 77.09609 242 LYS G O 1
#

Nearest PDB structures (foldseek):
  7ee3-assembly1_C  TM=9.951E-01  e=5.952E-22  Salmonella enterica subsp. enterica serovar Typhi str. CT18
  5whv-assembly2_J  TM=9.907E-01  e=6.183E-18  Salmonella enterica subsp. enterica serovar Typhimurium str. DT104
  5whv-assembly1_C  TM=9.942E-01  e=9.708E-18  Salmonella enterica subsp. enterica serovar Typhimurium str. DT104
  4z9c-assembly1_F  TM=9.220E-01  e=8.354E-16  Escherichia coli
  7k7h-assembly1_B  TM=9.182E-01  e=7.976E-09  Salmonella enterica subsp. enterica serovar Typhi str. CT18

B-factor: mean 47.84, std 13.98, range [27.8, 136.95]

Radius of gyration: 33.27 Å; Cα contacts (8 Å, |Δi|>4): 2635; chains: 7; bounding box: 67×100×70 Å

Sequence (1060 aa):
AMADYDTYVSNVQINNLSYGVYTSGGKETQFFCIGLKHGSEAISINAMCKVDVYGNHKQGFDNMLLNTAKYYYTTGGDVRIYYKENVWRDPDFKSAFSSRELIAITTCSSSSYCMGPTVAMADYDTYVSNVQINNLSYGVYTSGGKETQFFCIGLKHGSEAISINAMCKVDVYGNHKQGFDNMLNTAKYYYTTGGDVRIYYKENVWRDPDFKSAFSSRELIAITTCSSSSYCMGPTVTNAMADYDTYVSNVQINNLSYGVYTSGGKETQFFCIGLKHGSEAISINAMCKVDVYGNHKQGFDNMLNTAKYYYTTGGDVRIYYKENVWRDPDFKSAFSSRELIAITTCSSSSYCMGPTVTNAMADYDTYVSNVQINNLSYGVYTSGGKETQFFCIGLKHGSEAISINAMCKVDVYGNHKQGFDNMLNTAKYYYTTGGDVRIYYKENVWRDPDFKSAFSSRELIAITTCSSSSYCMGPTVAMADYDTYVSNVQINNLSYGVYTSGGKETQFFCIGLKHGSEAISINAMCKVDVYGNHKQGFDNMLNTAKYYYTTGGDVRIYYKENVWRDPDFKSAFSSRELIAITTCSSSSYCMGPTVTNISDYKVMTWNLQGSSASTESKWNVNVRQLLSGTAGVDILMVQEAGAVPTSAVPTGRHIQPFGVGIPIDEYTWNLGTTSRQDIRYIYHSAIDVGARRVNLAIVSRQRADNVYVLRPTTVASRPVIGIGLGNDVFLTAHALASGGPDAAAIVRVTINFFRQPQMRHLSWFLAGDFNRSPDRLENDLMTEHLERVVAVLAPTEPTQIGGGILDYGVIVDRAPYSQRVEALRNPQLASDHYPVAFLARSCLVDFVYRVDSTPPDVIFRDGFSLLGYNRNFQQFISGRSCSGGSSDSRYIATTSSVNQTYAIARAYYSRSTFKGNLYRYQIRADNNFYSLLPSITYLETQGGHFNAYEKTMMRLQREYVSTLSILPENIQKAVALVYDSATGLVKDGVSTMNASYLGLSTTSNPGVIPFLPEPQTYTQQRIDAFGPLISSCFSIGSVCHSVYNMSFYDARPVIELILSK

Organism: NCBI:txid220341